Protein 6IKN (pdb70)

GO terms:
  GO:0051015 actin filament binding (F, IDA)
  GO:0001726 ruffle (C, IDA)
  GO:0005884 actin filament (C, IDA)
  GO:0030041 actin filament polymerization (P, IDA)
  GO:0030182 neuron differentiation (P, IDA)
  GO:0051017 actin filament bundle assembly (P, IDA)
  GO:0008360 regulation of cell shape (P, IDA)
  GO:0048812 neuron projection morphogenesis (P, IMP)

Sequence (1173 aa):
ENTITINCVTFPHPDTPEQQLLKPTEWSYCDYFWADKKDPQGNGTVAGFELLLQKQLKGKQQKESEFIRERIKIEEEYAKNLAKLSQNSLAAQEEGSLGEAWAQVKKSLADEAEVHLKFSAKLHSEVEKPLNFRENFKKDKKCDHHIADLRKQLASRYASVEKARKALTERQKDLEKTQQLEIKLSNKTEEDIKKARRKSTQAGDDLRCVDLYNQAQSKWFEEVTTTLELERLEVERVEIRQHLCQYTQLRHETDFNQSTVEPVDQLLRKVDPAKDRELWVREHKTGNIRPVDENTITINCVTFPHPDTPEQQLLKPTEWSYCDYFWADKKDPQGNGTVAGFELLLQKQLKGKQQKESEFIRERIKIEEEYAKNLAKLSQNSLAAQEEGSLGEAWAQVKKSLADEAEVHLKFSAKLHSEVEKPLNFRENFKKDKKCDHHIADLRKQLASRYASVEKARKALTERQKDLEKTQQLEIKLSNKTEEDIKKARRKSTQAGDDLRCVDLYNQAQSKWFEEVTTTLELERLEVERVEIRQHLCQYTQLRHETDFNQSTVEPVDQLLRKVDPAKDRELWVREHKTGNIRPVDENTITINCVTFPHPDTPEQQLLKPTEWSYCDYFWADKKDPQGNGTVAGFELLLQKQLKGKQQKESEFIRERIKIEEEYAKNLAKLSQNSLAAQEEGSLGEAWAQVKKSLADEAEVHLKFSAKLHSEVEKPLNFRENFKKDKKCDHHIADLRKQLASRYASVEKARKALTERQKDLEKTQQLEIKLSNKTEEDIKKARRKSTQAGDDLRCVDLYNQAQSKWFEEVTTTLELERLEVERVEIRQHLCQYTQLRHETDFNQSTVEPVDQLLRKVDPAKDRELWVREHKTGNIRPVDENTITINCVTFPHPDTPEQQLLKPTEWSYCDYFWADKKDPQGNGTVAGFELLLQKQLKGKQQKESEFIRERIKIEEEYAKNLAKLSQNSLAAQEEGSLGEAWAQVKKSLADEAEVHLKFSAKLHSEVEKPLNFRENFKKDKKCDHHIADLRKQLASRYASVEKARKALTERQKDLEKTQQLEIKLSNKTEEDIKKARRKSTQAGDDLRCVDLYNQAQSKWFEEVTTTLELERLEVERVEIRQHLCQYTQLRHETDFNQSTVEPVDQLLRKVDPAKDRELWVREHKTGNIRPVDE

Solvent-accessible surface area: 65741 Å² total

InterPro domains:
  IPR001060 FCH domain [PF00611] (164-236)
  IPR001060 FCH domain [SM00055] (155-241)
  IPR001202 WW domain [PF00397] (24-53)
  IPR001202 WW domain [PS01159] (28-53)
  IPR001202 WW domain [PS50020] (22-55)
  IPR001202 WW domain [SM00456] (23-55)
  IPR027267 AH/BAR domain superfamily [G3DSA:1.20.1270.60] (140-421)
  IPR027267 AH/BAR domain superfamily [SSF103657] (143-419)
  IPR031160 F-BAR domain [PS51741] (141-401)
  IPR036020 WW domain superfamily [SSF51045] (18-54)
  IPR037957 GAS7, F-BAR domain [cd07649] (159-391)

Organism: Mus musculus (NCBI:txid10090)

Secondary structure (DSSP, 8-state):
--EEEETTEEEE---------SSSSS--TTTS-SSPEEPSSSS-EE-HHHHHHHHHHHHH-----HHHHHHHHHHHHHHHHHHHHHT--TTTT--HHHHHHHHHHHHHHHHHHHHHHHHHHHHIIIIITT---SGGGGT--HHHHHHHHHHHHHHHHHHHHHHHHHHHHHHHHHH--HHHHHHH--TTHHHHHHHHHHHHHHHHHH--HHHHHHHHHHHHHH--HHHHHHHHHHHHHH--HHHHHHHHHHHHHH---GGGSHHHHHHHHT--HHHHHHHHHHHH--B-PPP---/-EEEETTEEEE-S-------SSTTS--TTTSB-SPEE-TTSS-EE-HHHHHHHHHHHHH-----HHHHHHHHHHHHHHHHHHHHHT--TTTT--HHHHHHHHHHHHHHHHHHHHHHHHHHHHIIIIITT--TTGGGTT--HHHHHHHHHHHHHHHHHHHHHHHHHHHHHHHHHH--HHHHHHH--STTHHHHHHHHHHHHHHHHH--HHHHHHHHHHHHHH--HHHHHHHHHHHHHH--HHHHHHHHHHHHHH---GGGSHHHHHHHHT--HHHHHHHHHHHH---SPPP---/-EEEETTEEEE-TT------SSSSS--TTTSBSSPEEPSSSS-EE-HHHHHHHHHHHHH-----HHHHHHHHHHHHHHHHHHHHHT--TTTT--HHHHHHHHHHHHHHHHHHHHHHHHHHHHIIIIITT---SSGGGT--HHHHHHHHHHHHHHHHHHHHHHHHHHHHHHHHHH---STTSTT--HHHHHHHHHHHHHHHHHHHH--HHHHHHHHHHHHHH--HHHHHHHHHHHHHH--HHHHHHHHHHHHHH---GGGSHHHHHHHHT--HHHHHHHHHHHH--BSPPP---/-EEEETTEEEE-TT------SSTTS--TTTSB-SPB--STTT--B-THHHHHHHHHHHH-----HHHHHHHHHHHHHHHHHHHHHT--TTTT--HHHHHHHHHHHHHHHHHHHHHHHHHHHHIIIIITT---SGGGTT--HHHHHHHHHHHHHHHHHHHHHHHHHHHHHHHHHH--HHHHHTT--HHHHHHHHHHHHHHHHHHHH--HHHHHHHHHHHHHH--HHHHHHHHHHHHHH--HHHHHHHHHHHHHH---GGGSHHHHHHHHT--HHHHHHHHHHHH--BSPPP---

Foldseek 3Di:
DQWDDDLLDIDGPVHCDDDAAPPNVDPALLGPFQDWDQDPDDRDTHGSVVVLVVVLVVLLCLLVLVVLVVVLVVLLVQLVVLLVQLPDCPPCVVDDLVNVLVNLVSVLSNLLSVLSNVLSVCSNVQASCCSCDPVCVVVCCVLCCVLVVLSVVLVVLSVQLVVLVVQQVVLVVQLCLVVVCVPDNDDVSVVSNVVSVVSNVVSVVSNVSVVVSVVSNVVSSVSSVVSVVSVVVVVVSVCSVVSVVVNVVSVVVSVNSVVSCVVSVVSVVVDDPVVRCVVVCVVDPPDDDDDDDD/DWDDDLLDIGRPPDDPDDDAPDPPDVFLLGPFQDWDDDPVHPDIGGSVVVLVVVLVVLLCLLVLVVLVVVLVVLLVQLVVLLVQLVDCPPCPDDDLVNVLVNLVSVLSNLLSVLSNVLSVCSVPQASCCSCPCPPVVVCCVLVVVLVVLSVQLVVLSVQLVVLVVQQVVLVVVLVLVVVVVVDDDDVSVVVNVVSVVSNVVSVVSNCSVVVSVVSNVVSSVSSVVRNVSVVVVVVSVCSVVSVVVNVVSVVVSVNSVVSCVVSVVSVVVDDPVVRVVVVCVVDPPDDDDDDDD/DWDDDLLRIDRDPVHDDDAAPDNPDPALLGPFQDWDADPPDRDTHGSVVVLVVVVVVLLVLLVLVVLVVVLVVLLVQLVVLQVQLPDCPPCVDDDLVNVLVNLVSVLSNLLSVLSNVLSVCSVVQASVCSCDPVCVVVCVVLVVVLVVLSVQLVVLSVQLVVLVVVLVVLVVVLCLVVVCPDPHDDVSVVVNVVSVVVNVVSVVSNCSVVVNVVSNVVSSVSSVVSVVSVVVVVVSVCSVVSVVVNVVSVVVSVNSVVSCVVSVVSVVVDDPVVSVVVVCVVVPPDDDDDDDD/DWDADLLRIDRDVPDPDDDAPDPPDPFLLGPFQDWDQDDDVSDTDGSVVVLVVVVVVLLCLLVLVVLVVVLVVLLVVLVVLLVQLPDCPPCPPDDLVNVLVNLVSVLSNLLSVLSNVLSVCSVPQFSCCSCDPPVVPVCCVLVVVLVVLSVQLVVLVVQLVVLVVQLVVLVVVLCLVVVCVPPHDVVSVCVNVVSVVSNVVSVVSNVSVVSSVVSNVVSSVSSVVSNVSVVVSVVSVCSVVSVVVNVVSVVVSVNSVVSCVVSVVSVVVDDPVVRVVVCCVVDPPDDDDDDDD

B-factor: mean 72.82, std 32.6, range [22.63, 338.66]

Structure (mmCIF, N/CA/C/O backbone):
data_6IKN
#
_entry.id   6IKN
#
_cell.length_a   53.264
_cell.length_b   87.281
_cell.length_c   88.793
_cell.angle_alpha   80.98
_cell.angle_beta   74.72
_cell.angle_gamma   79.73
#
_symmetry.space_group_name_H-M   'P 1'
#
loop_
_atom_site.group_PDB
_atom_site.id
_atom_site.type_symbol
_atom_site.label_atom_id
_atom_site.label_alt_id
_atom_site.label_comp_id
_atom_site.label_asym_id
_atom_site.label_entity_id
_atom_site.label_seq_id
_atom_site.pdbx_PDB_ins_code
_atom_site.Cartn_x
_atom_site.Cartn_y
_atom_site.Cartn_z
_atom_site.occupancy
_atom_site.B_iso_or_equiv
_atom_site.auth_seq_id
_atom_site.auth_comp_id
_atom_site.auth_asym_id
_atom_site.auth_atom_id
_atom_site.pdbx_PDB_model_num
ATOM 1 N N . GLU A 1 26 ? 14.735 13.937 -4.333 1.00 95.94 171 GLU A N 1
ATOM 2 C CA . GLU A 1 26 ? 15.559 13.252 -3.345 1.00 96.29 171 GLU A CA 1
ATOM 3 C C . GLU A 1 26 ? 16.908 12.858 -3.940 1.00 100.32 171 GLU A C 1
ATOM 4 O O . GLU A 1 26 ? 17.035 11.832 -4.605 1.00 102.74 171 GLU A O 1
ATOM 10 N N . ASN A 1 27 ? 17.919 13.682 -3.696 1.00 98.47 172 ASN A N 1
ATOM 11 C CA . ASN A 1 27 ? 19.204 13.517 -4.366 1.00 95.61 172 ASN A CA 1
ATOM 12 C C . ASN A 1 27 ? 20.307 13.036 -3.427 1.00 88.92 172 ASN A C 1
ATOM 13 O O . ASN A 1 27 ? 21.423 12.731 -3.861 1.00 88.04 172 ASN A O 1
ATOM 18 N N . THR A 1 28 ? 19.971 12.957 -2.143 1.00 83.13 173 THR A N 1
ATOM 19 C CA . THR A 1 28 ? 20.835 12.355 -1.142 1.00 51.03 173 THR A CA 1
ATOM 20 C C . THR A 1 28 ? 20.201 11.067 -0.641 1.00 59.18 173 THR A C 1
ATOM 21 O O . THR A 1 28 ? 19.081 10.723 -1.018 1.00 67.26 173 THR A O 1
ATOM 25 N N . ILE A 1 29 ? 20.934 10.358 0.204 1.00 54.03 174 ILE A N 1
ATOM 26 C CA . ILE A 1 29 ? 20.456 9.143 0.831 1.00 64.33 174 ILE A CA 1
ATOM 27 C C . ILE A 1 29 ? 21.066 9.062 2.226 1.00 61.71 174 ILE A C 1
ATOM 28 O O . ILE A 1 29 ? 22.205 9.482 2.435 1.00 64.06 174 ILE A O 1
ATOM 33 N N . THR A 1 30 ? 20.302 8.567 3.191 1.00 61.65 175 THR A N 1
ATOM 34 C CA . THR A 1 30 ? 20.822 8.455 4.544 1.00 59.37 175 THR A CA 1
ATOM 35 C C . THR A 1 30 ? 20.886 7.011 5.007 1.00 52.32 175 THR A C 1
ATOM 36 O O . THR A 1 30 ? 19.873 6.319 5.055 1.00 54.78 175 THR A O 1
ATOM 40 N N . ILE A 1 31 ? 22.084 6.570 5.372 1.00 47.59 176 ILE A N 1
ATOM 41 C CA . ILE A 1 31 ? 22.262 5.243 5.935 1.00 37.42 176 ILE A CA 1
ATOM 42 C C . ILE A 1 31 ? 22.941 5.416 7.296 1.00 43.57 176 ILE A C 1
ATOM 43 O O . ILE A 1 31 ? 23.969 6.085 7.417 1.00 34.34 176 ILE A O 1
ATOM 48 N N . ASN A 1 32 ? 22.313 4.861 8.326 1.00 34.01 177 ASN A N 1
ATOM 49 C CA . ASN A 1 32 ? 22.830 4.935 9.684 1.00 31.09 177 ASN A CA 1
ATOM 50 C C . ASN A 1 32 ? 23.084 6.366 10.153 1.00 41.10 177 ASN A C 1
ATOM 51 O O . ASN A 1 32 ? 24.120 6.664 10.745 1.00 42.46 177 ASN A O 1
ATOM 56 N N . CYS A 1 33 ? 22.130 7.243 9.856 1.00 43.40 178 CYS A N 1
ATOM 57 C CA . CYS A 1 33 ? 22.137 8.634 10.311 1.00 46.00 178 CYS A CA 1
ATOM 58 C C . CYS A 1 33 ? 23.199 9.494 9.627 1.00 56.04 178 CYS A C 1
ATOM 59 O O . CYS A 1 33 ? 23.374 10.660 9.969 1.00 70.58 178 CYS A O 1
ATOM 62 N N . VAL A 1 34 ? 23.903 8.925 8.657 1.00 50.83 179 VAL A N 1
ATOM 63 C CA . VAL A 1 34 ? 24.893 9.689 7.901 1.00 47.45 179 VAL A CA 1
ATOM 64 C C . VAL A 1 34 ? 24.421 9.909 6.468 1.00 57.38 179 VAL A C 1
ATOM 65 O O . VAL A 1 34 ? 23.912 8.989 5.830 1.00 72.04 179 VAL A O 1
ATOM 69 N N . THR A 1 35 ? 24.577 11.128 5.962 1.00 46.39 180 THR A N 1
ATOM 70 C CA . THR A 1 35 ? 24.073 11.448 4.632 1.00 35.48 180 THR A CA 1
ATOM 71 C C . THR A 1 35 ? 25.160 11.410 3.564 1.00 40.17 180 THR A C 1
ATOM 72 O O . THR A 1 35 ? 26.222 12.007 3.708 1.00 38.20 180 THR A O 1
ATOM 76 N N . PHE A 1 36 ? 24.855 10.703 2.483 1.00 37.58 181 PHE A N 1
ATOM 77 C CA . PHE A 1 36 ? 25.743 10.535 1.336 1.00 49.03 181 PHE A CA 1
ATOM 78 C C . PHE A 1 36 ? 24.968 10.934 0.095 1.00 60.05 181 PHE A C 1
ATOM 79 O O . PHE A 1 36 ? 23.743 10.984 0.155 1.00 69.12 181 PHE A O 1
ATOM 87 N N . PRO A 1 37 ? 25.656 11.240 -1.027 1.00 42.66 182 PRO A N 1
ATOM 88 C CA . PRO A 1 37 ? 24.851 11.432 -2.233 1.00 70.48 182 PRO A CA 1
ATOM 89 C C . PRO A 1 37 ? 23.998 10.193 -2.524 1.00 83.07 182 PRO A C 1
ATOM 90 O O . PRO A 1 37 ? 24.280 9.113 -2.006 1.00 84.31 182 PRO A O 1
ATOM 94 N N . HIS A 1 38 ? 22.989 10.346 -3.373 1.00 91.86 183 HIS A N 1
ATOM 95 C CA . HIS A 1 38 ? 21.920 9.349 -3.488 1.00 98.64 183 HIS A CA 1
ATOM 96 C C . HIS A 1 38 ? 22.280 7.885 -3.847 1.00 103.21 183 HIS A C 1
ATOM 97 O O . HIS A 1 38 ? 21.650 6.973 -3.308 1.00 108.88 183 HIS A O 1
ATOM 104 N N . PRO A 1 39 ? 23.268 7.629 -4.725 1.00 95.54 184 PRO A N 1
ATOM 105 C CA . PRO A 1 39 ? 24.197 8.436 -5.524 1.00 103.42 184 PRO A CA 1
ATOM 106 C C . PRO A 1 39 ? 23.490 9.401 -6.468 1.00 112.57 184 PRO A C 1
ATOM 107 O O . PRO A 1 39 ? 23.108 10.490 -6.048 1.00 118.72 184 PRO A O 1
ATOM 111 N N . ASP A 1 40 ? 23.426 9.059 -7.748 1.00 110.62 185 ASP A N 1
ATOM 112 C CA . ASP A 1 40 ? 22.322 9.497 -8.597 1.00 108.46 185 ASP A CA 1
ATOM 113 C C . ASP A 1 40 ? 21.653 8.273 -9.259 1.00 108.76 185 ASP A C 1
ATOM 114 O O . ASP A 1 40 ? 20.645 7.828 -8.710 1.00 100.46 185 ASP A O 1
ATOM 119 N N . THR A 1 41 ? 22.116 7.679 -10.377 1.00 117.64 186 THR A N 1
ATOM 120 C CA . THR A 1 41 ? 23.452 7.626 -11.042 1.00 119.52 186 THR A CA 1
ATOM 121 C C . THR A 1 41 ? 24.676 7.782 -10.071 1.00 134.65 186 THR A C 1
ATOM 122 O O . THR A 1 41 ? 25.047 6.777 -9.461 1.00 132.29 186 THR A O 1
ATOM 134 N N . PRO A 1 43 ? 27.252 11.506 -8.424 1.00 138.09 188 PRO A N 1
ATOM 135 C CA . PRO A 1 43 ? 27.985 12.727 -8.766 1.00 136.54 188 PRO A CA 1
ATOM 136 C C . PRO A 1 43 ? 29.434 12.405 -9.106 1.00 141.36 188 PRO A C 1
ATOM 137 O O . PRO A 1 43 ? 29.731 11.910 -10.194 1.00 147.83 188 PRO A O 1
ATOM 141 N N . GLU A 1 44 ? 30.329 12.700 -8.168 1.00 134.38 189 GLU A N 1
ATOM 142 C CA . GLU A 1 44 ? 31.764 12.463 -8.332 1.00 121.76 189 GLU A CA 1
ATOM 143 C C . GLU A 1 44 ? 32.466 12.524 -6.976 1.00 104.12 189 GLU A C 1
ATOM 144 O O . GLU A 1 44 ? 32.573 11.515 -6.278 1.00 96.26 189 GLU A O 1
ATOM 150 N N . GLN A 1 45 ? 32.925 13.724 -6.628 1.00 95.44 190 GLN A N 1
ATOM 151 C CA . GLN A 1 45 ? 33.632 14.034 -5.380 1.00 86.58 190 GLN A CA 1
ATOM 152 C C . GLN A 1 45 ? 34.970 13.291 -5.292 1.00 80.32 190 GLN A C 1
ATOM 153 O O . GLN A 1 45 ? 35.064 12.074 -5.471 1.00 80.01 190 GLN A O 1
ATOM 159 N N . GLN A 1 46 ? 36.015 14.076 -5.064 1.00 72.72 191 GLN A N 1
ATOM 160 C CA . GLN A 1 46 ? 37.381 13.577 -5.002 1.00 71.75 191 GLN A CA 1
ATOM 161 C C . GLN A 1 46 ? 37.845 13.256 -3.576 1.00 65.45 191 GLN A C 1
ATOM 162 O O . GLN A 1 46 ? 37.392 13.867 -2.606 1.00 67.13 191 GLN A O 1
ATOM 168 N N . LEU A 1 47 ? 38.739 12.276 -3.467 1.00 60.79 192 LEU A N 1
ATOM 169 C CA . LEU A 1 47 ? 39.261 11.809 -2.185 1.00 52.24 192 LEU A CA 1
ATOM 170 C C . LEU A 1 47 ? 40.099 12.900 -1.536 1.00 49.53 192 LEU A C 1
ATOM 171 O O . LEU A 1 47 ? 40.644 13.759 -2.225 1.00 56.27 192 LEU A O 1
ATOM 176 N N . LEU A 1 48 ? 40.197 12.863 -0.212 1.00 55.34 193 LEU A N 1
ATOM 177 C CA . LEU A 1 48 ? 41.007 13.824 0.525 1.00 59.43 193 LEU A CA 1
ATOM 178 C C . LEU A 1 48 ? 42.480 13.610 0.189 1.00 65.84 193 LEU A C 1
ATOM 179 O O . LEU A 1 48 ? 43.253 14.558 0.051 1.00 81.75 193 LEU A O 1
ATOM 184 N N . LYS A 1 49 ? 42.843 12.340 0.058 1.00 54.51 194 LYS A N 1
ATOM 185 C CA . LYS A 1 49 ? 44.198 11.912 -0.257 1.00 54.14 194 LYS A CA 1
ATOM 186 C C . LYS A 1 49 ? 44.058 10.914 -1.403 1.00 60.61 194 LYS A C 1
ATOM 187 O O . LYS A 1 49 ? 44.122 9.705 -1.186 1.00 72.93 194 LYS A O 1
ATOM 193 N N . PRO A 1 50 ? 43.877 11.423 -2.632 1.00 57.10 195 PRO A N 1
ATOM 194 C CA . PRO A 1 50 ? 43.505 10.608 -3.797 1.00 58.40 195 PRO A CA 1
ATOM 195 C C . PRO A 1 50 ? 44.618 9.780 -4.435 1.00 57.14 195 PRO A C 1
ATOM 196 O O . PRO A 1 50 ? 44.434 9.312 -5.558 1.00 64.33 195 PRO A O 1
ATOM 200 N N . THR A 1 51 ? 45.751 9.622 -3.759 1.00 57.21 196 THR A N 1
ATOM 201 C CA . THR A 1 51 ? 46.778 8.689 -4.220 1.00 52.00 196 THR A CA 1
ATOM 202 C C . THR A 1 51 ? 46.986 7.566 -3.203 1.00 57.31 196 THR A C 1
ATOM 203 O O . THR A 1 51 ? 47.286 6.428 -3.565 1.00 60.80 196 THR A O 1
ATOM 207 N N . GLU A 1 52 ? 46.842 7.912 -1.926 1.00 55.96 197 GLU A N 1
ATOM 208 C CA . GLU A 1 52 ? 46.842 6.941 -0.833 1.00 58.39 197 GLU A CA 1
ATOM 209 C C . GLU A 1 52 ? 45.500 6.251 -0.596 1.00 60.77 197 GLU A C 1
ATOM 210 O O . GLU A 1 52 ? 44.439 6.850 -0.782 1.00 69.08 197 GLU A O 1
ATOM 216 N N . TRP A 1 53 ? 45.556 4.983 -0.195 1.00 52.05 198 TRP A N 1
ATOM 217 C CA . TRP A 1 53 ? 44.376 4.300 0.321 1.00 36.91 198 TRP A CA 1
ATOM 218 C C . TRP A 1 53 ? 44.296 4.616 1.817 1.00 34.01 198 TRP A C 1
ATOM 219 O O . TRP A 1 53 ? 44.556 3.758 2.656 1.00 36.82 198 TRP A O 1
ATOM 230 N N . SER A 1 54 ? 43.949 5.859 2.135 1.00 35.97 199 SER A N 1
ATOM 231 C CA . SER A 1 54 ? 44.014 6.385 3.502 1.00 41.12 199 SER A CA 1
ATOM 232 C C . SER A 1 54 ? 42.817 6.028 4.387 1.00 45.82 199 SER A C 1
ATOM 233 O O . SER A 1 54 ? 41.737 5.703 3.892 1.00 49.95 199 SER A O 1
ATOM 236 N N . TYR A 1 55 ? 43.024 6.095 5.702 1.00 45.09 200 TYR A N 1
ATOM 237 C CA . TYR A 1 55 ? 41.944 5.913 6.672 1.00 36.31 200 TYR A CA 1
ATOM 238 C C . TYR A 1 55 ? 40.855 6.967 6.507 1.00 37.84 200 TYR A C 1
ATOM 239 O O . TYR A 1 55 ? 39.679 6.704 6.751 1.00 54.18 200 TYR A O 1
ATOM 248 N N . CYS A 1 56 ? 41.261 8.168 6.108 1.00 33.08 201 CYS A N 1
ATOM 249 C CA . CYS A 1 56 ? 40.355 9.310 6.060 1.00 38.14 201 CYS A CA 1
ATOM 250 C C . CYS A 1 56 ? 39.458 9.328 4.827 1.00 39.34 201 CYS A C 1
ATOM 251 O O . CYS A 1 56 ? 38.634 10.227 4.670 1.00 44.35 201 CYS A O 1
ATOM 254 N N . ASP A 1 57 ? 39.617 8.345 3.949 1.00 30.43 202 ASP A N 1
ATOM 255 C CA . ASP A 1 57 ? 38.869 8.345 2.698 1.00 30.32 202 ASP A CA 1
ATOM 256 C C . ASP A 1 57 ? 37.901 7.174 2.559 1.00 35.34 202 ASP A C 1
ATOM 257 O O . ASP A 1 57 ? 36.958 7.238 1.772 1.00 49.04 202 ASP A O 1
ATOM 262 N N . TYR A 1 58 ? 38.125 6.110 3.324 1.00 33.43 203 TYR A N 1
ATOM 263 C CA . TYR A 1 58 ? 37.425 4.853 3.074 1.00 39.44 203 TYR A CA 1
ATOM 264 C C . TYR A 1 58 ? 36.633 4.275 4.247 1.00 40.35 203 TYR A C 1
ATOM 265 O O . TYR A 1 58 ? 36.268 3.101 4.221 1.00 35.92 203 TYR A O 1
ATOM 274 N N . PHE A 1 59 ? 36.357 5.076 5.269 1.00 41.89 204 PHE A N 1
ATOM 275 C CA . PHE A 1 59 ? 35.641 4.551 6.430 1.00 39.60 204 PHE A CA 1
ATOM 276 C C . PHE A 1 59 ? 34.547 5.485 6.945 1.00 35.99 204 PHE A C 1
ATOM 277 O O . PHE A 1 59 ? 34.439 5.727 8.145 1.00 44.13 204 PHE A O 1
ATOM 285 N N . TRP A 1 60 ? 33.738 6.012 6.033 1.00 37.25 205 TRP A N 1
ATOM 286 C CA . TRP A 1 60 ? 32.611 6.854 6.416 1.00 38.58 205 TRP A CA 1
ATOM 287 C C . TRP A 1 60 ? 31.358 5.999 6.559 1.00 44.80 205 TRP A C 1
ATOM 288 O O . TRP A 1 60 ? 30.646 6.075 7.562 1.00 52.22 205 TRP A O 1
ATOM 299 N N . ALA A 1 61 ? 31.101 5.181 5.542 1.00 40.07 206 ALA A N 1
ATOM 300 C CA . ALA A 1 61 ? 30.000 4.226 5.565 1.00 40.55 206 ALA A CA 1
ATOM 301 C C . ALA A 1 61 ? 30.191 3.189 6.663 1.00 48.44 206 ALA A C 1
ATOM 302 O O . ALA A 1 61 ? 31.315 2.903 7.069 1.00 63.15 206 ALA A O 1
ATOM 304 N N . ASP A 1 62 ? 29.087 2.632 7.144 1.00 50.87 207 ASP A N 1
ATOM 305 C CA . ASP A 1 62 ? 29.139 1.544 8.112 1.00 61.25 207 ASP A CA 1
ATOM 306 C C . ASP A 1 62 ? 29.274 0.206 7.391 1.00 55.43 207 ASP A C 1
ATOM 307 O O . ASP A 1 62 ? 28.797 0.055 6.266 1.00 46.77 207 ASP A O 1
ATOM 312 N N . LYS A 1 63 ? 29.926 -0.764 8.027 1.00 58.89 208 LYS A N 1
ATOM 313 C CA . LYS A 1 63 ? 30.043 -2.086 7.424 1.00 62.28 208 LYS A CA 1
ATOM 314 C C . LYS A 1 63 ? 28.789 -2.876 7.763 1.00 65.60 208 LYS A C 1
ATOM 315 O O . LYS A 1 63 ? 28.425 -3.019 8.929 1.00 52.83 208 LYS A O 1
ATOM 321 N N . LYS A 1 64 ? 28.144 -3.397 6.729 1.00 68.47 209 LYS A N 1
ATOM 322 C CA . LYS A 1 64 ? 26.954 -4.214 6.881 1.00 61.30 209 LYS A CA 1
ATOM 323 C C . LYS A 1 64 ? 27.322 -5.620 7.315 1.00 71.91 209 LYS A C 1
ATOM 324 O O . LYS A 1 64 ? 28.268 -6.204 6.788 1.00 82.09 209 LYS A O 1
ATOM 330 N N . ASP A 1 65 ? 26.605 -6.144 8.304 1.00 81.18 210 ASP A N 1
ATOM 331 C CA . ASP A 1 65 ? 26.780 -7.535 8.681 1.00 89.47 210 ASP A CA 1
ATOM 332 C C . ASP A 1 65 ? 26.522 -8.359 7.429 1.00 91.40 210 ASP A C 1
ATOM 333 O O . ASP A 1 65 ? 25.587 -8.076 6.679 1.00 96.43 210 ASP A O 1
ATOM 338 N N . PRO A 1 66 ? 27.345 -9.386 7.196 1.00 89.06 211 PRO A N 1
ATOM 339 C CA . PRO A 1 66 ? 27.221 -10.187 5.974 1.00 92.21 211 PRO A CA 1
ATOM 340 C C . PRO A 1 66 ? 25.985 -11.077 6.017 1.00 95.25 211 PRO A C 1
ATOM 341 O O . PRO A 1 66 ? 25.671 -11.765 5.046 1.00 94.21 211 PRO A O 1
ATOM 345 N N . GLN A 1 67 ? 25.288 -11.036 7.147 1.00 99.99 212 GLN A N 1
ATOM 346 C CA . GLN A 1 67 ? 24.130 -11.881 7.390 1.00 99.72 212 GLN A CA 1
ATOM 347 C C . GLN A 1 67 ? 22.900 -11.100 7.858 1.00 102.50 212 GLN A C 1
ATOM 348 O O . GLN A 1 67 ? 21.894 -11.030 7.151 1.00 110.01 212 GLN A O 1
ATOM 354 N N . GLY A 1 68 ? 22.986 -10.515 9.050 1.00 98.52 213 GLY A N 1
ATOM 355 C CA . GLY A 1 68 ? 21.872 -9.780 9.624 1.00 99.76 213 GLY A CA 1
ATOM 356 C C . GLY A 1 68 ? 21.668 -8.349 9.172 1.00 95.12 213 GLY A C 1
ATOM 357 O O . GLY A 1 68 ? 22.265 -7.889 8.198 1.00 91.52 213 GLY A O 1
ATOM 358 N N . ASN A 1 69 ? 20.796 -7.649 9.892 1.00 96.62 214 ASN A N 1
ATOM 359 C CA . ASN A 1 69 ? 20.492 -6.251 9.617 1.00 94.54 214 ASN A CA 1
ATOM 360 C C . ASN A 1 69 ? 21.304 -5.344 10.533 1.00 89.90 214 ASN A C 1
ATOM 361 O O . ASN A 1 69 ? 20.892 -4.225 10.836 1.00 86.53 214 ASN A O 1
ATOM 366 N N . GLY A 1 70 ? 22.463 -5.826 10.971 1.00 87.20 215 GLY A N 1
ATOM 367 C CA . GLY A 1 70 ? 23.319 -5.038 11.835 1.00 74.03 215 GLY A CA 1
ATOM 368 C C . GLY A 1 70 ? 24.525 -4.432 11.146 1.00 59.34 215 GLY A C 1
ATOM 369 O O . GLY A 1 70 ? 25.026 -4.949 10.150 1.00 44.26 215 GLY A O 1
ATOM 370 N N . THR A 1 71 ? 24.980 -3.309 11.685 1.00 61.54 216 THR A N 1
ATOM 371 C CA . THR A 1 71 ? 26.097 -2.565 11.121 1.00 56.74 216 THR A CA 1
ATOM 372 C C . THR A 1 71 ? 27.073 -2.159 12.213 1.00 53.83 216 THR A C 1
ATOM 373 O O . THR A 1 71 ? 26.699 -2.043 13.381 1.00 72.29 216 THR A O 1
ATOM 377 N N . VAL A 1 72 ? 28.325 -1.946 11.831 1.00 37.66 217 VAL A N 1
ATOM 378 C CA . VAL A 1 72 ? 29.296 -1.380 12.751 1.00 39.66 217 VAL A CA 1
ATOM 379 C C . VAL A 1 72 ? 30.023 -0.260 12.013 1.00 39.61 217 VAL A C 1
ATOM 380 O O . VAL A 1 72 ? 30.222 -0.335 10.800 1.00 41.65 217 VAL A O 1
ATOM 384 N N . ALA A 1 73 ? 30.366 0.804 12.733 1.00 39.89 218 ALA A N 1
ATOM 385 C CA . ALA A 1 73 ? 31.045 1.946 12.125 1.00 42.00 218 ALA A CA 1
ATOM 386 C C . ALA A 1 73 ? 32.422 1.570 11.586 1.00 54.68 218 ALA A C 1
ATOM 387 O O . ALA A 1 73 ? 33.089 0.690 12.128 1.00 67.35 218 ALA A O 1
ATOM 389 N N . GLY A 1 74 ? 32.840 2.239 10.515 1.00 25.74 219 GLY A N 1
ATOM 390 C CA . GLY A 1 74 ? 34.166 2.034 9.962 1.00 44.19 219 GLY A CA 1
ATOM 391 C C . GLY A 1 74 ? 35.218 2.423 10.982 1.00 44.05 219 GLY A C 1
ATOM 392 O O . GLY A 1 74 ? 36.284 1.795 11.092 1.00 54.32 219 GLY A O 1
ATOM 393 N N . PHE A 1 75 ? 34.913 3.473 11.740 1.00 35.76 220 PHE A N 1
ATOM 394 C CA . PHE A 1 75 ? 35.820 3.924 12.780 1.00 28.15 220 PHE A CA 1
ATOM 395 C C . PHE A 1 75 ? 36.067 2.798 13.778 1.00 58.78 220 PHE A C 1
ATOM 396 O O . PHE A 1 75 ? 37.182 2.630 14.282 1.00 60.63 220 PHE A O 1
ATOM 404 N N . GLU A 1 76 ? 35.022 2.025 14.059 1.00 52.58 221 GLU A N 1
ATOM 405 C CA . GLU A 1 76 ? 35.147 0.877 14.945 1.00 47.52 221 GLU A CA 1
ATOM 406 C C . GLU A 1 76 ? 36.106 -0.153 14.356 1.00 42.88 221 GLU A C 1
ATOM 407 O O . GLU A 1 76 ? 36.824 -0.830 15.087 1.00 35.89 221 GLU A O 1
ATOM 413 N N . LEU A 1 77 ? 36.099 -0.275 13.031 1.00 35.34 222 LEU A N 1
ATOM 414 C CA . LEU A 1 77 ? 37.005 -1.187 12.346 1.00 26.03 222 LEU A CA 1
ATOM 415 C C . LEU A 1 77 ? 38.447 -0.729 12.555 1.00 50.77 222 LEU A C 1
ATOM 416 O O . LEU A 1 77 ? 39.343 -1.545 12.820 1.00 58.05 222 LEU A O 1
ATOM 421 N N . LEU A 1 78 ? 38.667 0.582 12.446 1.00 44.83 223 LEU A N 1
ATOM 422 C CA . LEU A 1 78 ? 40.000 1.134 12.714 1.00 40.11 223 LEU A CA 1
ATOM 423 C C . LEU A 1 78 ? 40.450 0.860 14.157 1.00 43.48 223 LEU A C 1
ATOM 424 O O . LEU A 1 78 ? 41.572 0.387 14.398 1.00 47.62 223 LEU A O 1
ATOM 429 N N . LEU A 1 79 ? 39.563 1.143 15.108 1.00 29.29 224 LEU A N 1
ATOM 430 C CA . LEU A 1 79 ? 39.835 0.913 16.527 1.00 31.24 224 LEU A CA 1
ATOM 431 C C . LEU A 1 79 ? 40.182 -0.546 16.815 1.00 30.99 224 LEU A C 1
ATOM 432 O O . LEU A 1 79 ? 41.120 -0.848 17.566 1.00 32.52 224 LEU A O 1
ATOM 437 N N . GLN A 1 80 ? 39.409 -1.444 16.216 1.00 41.77 225 GLN A N 1
ATOM 438 C CA . GLN A 1 80 ? 39.638 -2.874 16.344 1.00 36.87 225 GLN A CA 1
ATOM 439 C C . GLN A 1 80 ? 41.002 -3.240 15.780 1.00 38.59 225 GLN A C 1
ATOM 440 O O . GLN A 1 80 ? 41.688 -4.114 16.312 1.00 45.66 225 GLN A O 1
ATOM 446 N N . LYS A 1 81 ? 41.394 -2.559 14.705 1.00 37.77 226 LYS A N 1
ATOM 447 C CA . LYS A 1 81 ? 42.705 -2.791 14.105 1.00 34.78 226 LYS A CA 1
ATOM 448 C C . LYS A 1 81 ? 43.811 -2.396 15.084 1.00 42.89 226 LYS A C 1
ATOM 449 O O . LYS A 1 81 ? 44.810 -3.111 15.230 1.00 55.35 226 LYS A O 1
ATOM 455 N N . GLN A 1 82 ? 43.615 -1.273 15.774 1.00 38.85 227 GLN A N 1
ATOM 456 C CA . GLN A 1 82 ? 44.570 -0.832 16.795 1.00 44.36 227 GLN A CA 1
ATOM 457 C C . GLN A 1 82 ? 44.701 -1.858 17.922 1.00 45.32 227 GLN A C 1
ATOM 458 O O . GLN A 1 82 ? 45.820 -2.268 18.296 1.00 49.09 227 GLN A O 1
ATOM 464 N N . LEU A 1 83 ? 43.551 -2.274 18.450 1.00 39.07 228 LEU A N 1
ATOM 465 C CA . LEU A 1 83 ? 43.518 -3.256 19.529 1.00 33.51 228 LEU A CA 1
ATOM 466 C C . LEU A 1 83 ? 44.258 -4.519 19.111 1.00 43.11 228 LEU A C 1
ATOM 467 O O . LEU A 1 83 ? 45.085 -5.046 19.864 1.00 41.80 228 LEU A O 1
ATOM 472 N N . LYS A 1 84 ? 43.963 -4.996 17.904 1.00 40.20 229 LYS A N 1
ATOM 473 C CA . LYS A 1 84 ? 44.645 -6.163 17.369 1.00 37.45 229 LYS A CA 1
ATOM 474 C C . LYS A 1 84 ? 46.153 -5.944 17.326 1.00 42.65 229 LYS A C 1
ATOM 475 O O . LYS A 1 84 ? 46.922 -6.849 17.649 1.00 44.50 229 LYS A O 1
ATOM 481 N N . GLY A 1 85 ? 46.571 -4.739 16.945 1.00 45.84 230 GLY A N 1
ATOM 482 C CA . GLY A 1 85 ? 47.988 -4.408 16.928 1.00 45.13 230 GLY A CA 1
ATOM 483 C C . GLY A 1 85 ? 48.643 -4.605 18.285 1.00 46.30 230 GLY A C 1
ATOM 484 O O . GLY A 1 85 ? 49.715 -5.237 18.405 1.00 59.26 230 GLY A O 1
ATOM 485 N N . LYS A 1 86 ? 47.979 -4.099 19.323 1.00 40.56 231 LYS A N 1
ATOM 486 C CA . LYS A 1 86 ? 48.528 -4.218 20.676 1.00 41.12 231 LYS A CA 1
ATOM 487 C C . LYS A 1 86 ? 48.567 -5.675 21.144 1.00 42.55 231 LYS A C 1
ATOM 488 O O . LYS A 1 86 ? 49.565 -6.140 21.727 1.00 46.84 231 LYS A O 1
ATOM 494 N N . GLN A 1 87 ? 47.494 -6.403 20.850 1.00 42.61 232 GLN A N 1
ATOM 495 C CA . GLN A 1 87 ? 47.433 -7.823 21.170 1.00 45.80 232 GLN A CA 1
ATOM 496 C C . GLN A 1 87 ? 48.596 -8.570 20.526 1.00 46.47 232 GLN A C 1
ATOM 497 O O . GLN A 1 87 ? 49.224 -9.439 21.145 1.00 53.59 232 GLN A O 1
ATOM 511 N N . GLN A 1 89 ? 51.612 -7.357 19.450 1.00 49.49 234 GLN A N 1
ATOM 512 C CA . GLN A 1 89 ? 52.934 -7.110 20.028 1.00 48.98 234 GLN A CA 1
ATOM 513 C C . GLN A 1 89 ? 53.061 -7.838 21.373 1.00 46.80 234 GLN A C 1
ATOM 514 O O . GLN A 1 89 ? 54.146 -8.336 21.724 1.00 44.57 234 GLN A O 1
ATOM 520 N N . LYS A 1 90 ? 51.949 -7.944 22.102 1.00 51.17 235 LYS A N 1
ATOM 521 C CA . LYS A 1 90 ? 51.942 -8.762 23.317 1.00 51.37 235 LYS A CA 1
ATOM 522 C C . LYS A 1 90 ? 52.333 -10.217 23.030 1.00 46.93 235 LYS A C 1
ATOM 523 O O . LYS A 1 90 ? 53.217 -10.786 23.692 1.00 58.54 235 LYS A O 1
ATOM 529 N N . GLU A 1 91 ? 51.665 -10.817 22.047 1.00 40.48 236 GLU A N 1
ATOM 530 C CA . GLU A 1 91 ? 51.921 -12.212 21.695 1.00 47.31 236 GLU A CA 1
ATOM 531 C C . GLU A 1 91 ? 53.360 -12.438 21.225 1.00 44.64 236 GLU A C 1
ATOM 532 O O . GLU A 1 91 ? 53.969 -13.467 21.547 1.00 43.50 236 GLU A O 1
ATOM 546 N N . SER A 1 93 ? 55.917 -10.690 22.252 1.00 36.75 238 SER A N 1
ATOM 547 C CA . SER A 1 93 ? 56.674 -10.643 23.499 1.00 43.20 238 SER A CA 1
ATOM 548 C C . SER A 1 93 ? 56.666 -12.002 24.208 1.00 50.23 238 SER A C 1
ATOM 549 O O . SER A 1 93 ? 57.713 -12.493 24.650 1.00 54.33 238 SER A O 1
ATOM 552 N N . GLU A 1 94 ? 55.488 -12.614 24.307 1.00 47.07 239 GLU A N 1
ATOM 553 C CA . GLU A 1 94 ? 55.381 -13.940 24.927 1.00 36.59 239 GLU A CA 1
ATOM 554 C C . GLU A 1 94 ? 56.182 -15.021 24.184 1.00 45.07 239 GLU A C 1
ATOM 555 O O . GLU A 1 94 ? 56.827 -15.874 24.813 1.00 44.22 239 GLU A O 1
ATOM 561 N N . PHE A 1 95 ? 56.132 -14.989 22.853 1.00 37.86 240 PHE A N 1
ATOM 562 C CA . PHE A 1 95 ? 56.951 -15.886 22.034 1.00 31.23 240 PHE A CA 1
ATOM 563 C C . PHE A 1 95 ? 58.419 -15.783 22.444 1.00 41.74 240 PHE A C 1
ATOM 564 O O . PHE A 1 95 ? 59.105 -16.797 22.683 1.00 45.12 240 PHE A O 1
ATOM 572 N N . ILE A 1 96 ? 58.889 -14.543 22.546 1.00 43.39 241 ILE A N 1
ATOM 573 C CA . ILE A 1 96 ? 60.258 -14.295 22.979 1.00 31.27 241 ILE A CA 1
ATOM 574 C C . ILE A 1 96 ? 60.494 -14.853 24.383 1.00 42.06 241 ILE A C 1
ATOM 575 O O . ILE A 1 96 ? 61.572 -15.381 24.662 1.00 34.33 241 ILE A O 1
ATOM 580 N N . ARG A 1 97 ? 59.494 -14.753 25.259 1.00 46.16 242 ARG A N 1
ATOM 581 C CA . ARG A 1 97 ? 59.618 -15.349 26.591 1.00 48.78 242 ARG A CA 1
ATOM 582 C C . ARG A 1 97 ? 59.904 -16.843 26.479 1.00 49.17 242 ARG A C 1
ATOM 583 O O . ARG A 1 97 ? 60.791 -17.368 27.164 1.00 56.47 242 ARG A O 1
ATOM 591 N N . GLU A 1 98 ? 59.165 -17.518 25.600 1.00 46.24 243 GLU A N 1
ATOM 592 C CA . GLU A 1 98 ? 59.405 -18.940 25.356 1.00 44.34 243 GLU A CA 1
ATOM 593 C C . GLU A 1 98 ? 60.835 -19.202 24.898 1.00 48.05 243 GLU A C 1
ATOM 594 O O . GLU A 1 98 ? 61.507 -20.104 25.419 1.00 57.16 243 GLU A O 1
ATOM 600 N N . ARG A 1 99 ? 61.303 -18.411 23.934 1.00 46.75 244 ARG A N 1
ATOM 601 C CA . ARG A 1 99 ? 62.685 -18.554 23.471 1.00 45.10 244 ARG A CA 1
ATOM 602 C C . ARG A 1 99 ? 63.685 -18.417 24.624 1.00 46.92 244 ARG A C 1
ATOM 603 O O . ARG A 1 99 ? 64.623 -19.213 24.743 1.00 50.14 244 ARG A O 1
ATOM 611 N N . ILE A 1 100 ? 63.481 -17.407 25.464 1.00 45.32 245 ILE A N 1
ATOM 612 C CA . ILE A 1 100 ? 64.313 -17.202 26.648 1.00 45.36 245 ILE A CA 1
ATOM 613 C C . ILE A 1 100 ? 64.339 -18.437 27.545 1.00 44.92 245 ILE A C 1
ATOM 614 O O . ILE A 1 100 ? 65.408 -18.881 27.967 1.00 41.25 245 ILE A O 1
ATOM 619 N N . LYS A 1 101 ? 63.161 -18.990 27.826 1.00 46.83 246 LYS A N 1
ATOM 620 C CA . LYS A 1 101 ? 63.062 -20.194 28.652 1.00 40.20 246 LYS A CA 1
ATOM 621 C C . LYS A 1 101 ? 63.868 -21.351 28.058 1.00 46.21 246 LYS A C 1
ATOM 622 O O . LYS A 1 101 ? 64.605 -22.049 28.771 1.00 39.96 246 LYS A O 1
ATOM 628 N N . ILE A 1 102 ? 63.727 -21.540 26.748 1.00 42.48 247 ILE A N 1
ATOM 629 C CA . ILE A 1 102 ? 64.454 -22.594 26.048 1.00 40.83 247 ILE A CA 1
ATOM 630 C C . ILE A 1 102 ? 65.964 -22.417 26.181 1.00 37.71 247 ILE A C 1
ATOM 631 O O . ILE A 1 102 ? 66.684 -23.351 26.558 1.00 44.70 247 ILE A O 1
ATOM 636 N N . GLU A 1 103 ? 66.433 -21.207 25.888 1.00 43.34 248 GLU A N 1
ATOM 637 C CA . GLU A 1 103 ? 67.854 -20.895 25.981 1.00 45.30 248 GLU A CA 1
ATOM 638 C C . GLU A 1 103 ? 68.380 -21.119 27.394 1.00 52.94 248 GLU A C 1
ATOM 639 O O . GLU A 1 103 ? 69.497 -21.600 27.579 1.00 62.41 248 GLU A O 1
ATOM 645 N N . GLU A 1 104 ? 67.570 -20.770 28.388 1.00 46.59 249 GLU A N 1
ATOM 646 C CA . GLU A 1 104 ? 67.958 -20.957 29.782 1.00 49.43 249 GLU A CA 1
ATOM 647 C C . GLU A 1 104 ? 68.094 -22.432 30.148 1.00 54.29 249 GLU A C 1
ATOM 648 O O . GLU A 1 104 ? 69.023 -22.816 30.864 1.00 62.04 249 GLU A O 1
ATOM 654 N N . GLU A 1 105 ? 67.178 -23.260 29.650 1.00 52.61 250 GLU A N 1
ATOM 655 C CA . GLU A 1 105 ? 67.257 -24.696 29.918 1.00 57.70 250 GLU A CA 1
ATOM 656 C C . GLU A 1 105 ? 68.501 -25.286 29.254 1.00 51.88 250 GLU A C 1
ATOM 657 O O . GLU A 1 105 ? 69.225 -26.103 29.849 1.00 45.51 250 GLU A O 1
ATOM 663 N N . TYR A 1 106 ? 68.750 -24.840 28.026 1.00 51.62 251 TYR A N 1
ATOM 664 C CA . TYR A 1 106 ? 69.925 -25.251 27.266 1.00 35.29 251 TYR A CA 1
ATOM 665 C C . TYR A 1 106 ? 71.208 -24.914 28.020 1.00 46.44 251 TYR A C 1
ATOM 666 O O . TYR A 1 106 ? 72.093 -25.758 28.183 1.00 46.79 251 TYR A O 1
ATOM 675 N N . ALA A 1 107 ? 71.286 -23.676 28.492 1.00 43.79 252 ALA A N 1
ATOM 676 C CA . ALA A 1 107 ? 72.438 -23.198 29.241 1.00 40.14 252 ALA A CA 1
ATOM 677 C C . ALA A 1 107 ? 72.641 -23.992 30.525 1.00 43.96 252 ALA A C 1
ATOM 678 O O . ALA A 1 107 ? 73.772 -24.344 30.867 1.00 39.42 252 ALA A O 1
ATOM 680 N N . LYS A 1 108 ? 71.553 -24.237 31.251 1.00 45.30 253 LYS A N 1
ATOM 681 C CA . LYS A 1 108 ? 71.619 -25.056 32.460 1.00 53.07 253 LYS A CA 1
ATOM 682 C C . LYS A 1 108 ? 72.247 -26.420 32.162 1.00 51.99 253 LYS A C 1
ATOM 683 O O . LYS A 1 108 ? 73.223 -26.820 32.807 1.00 44.76 253 LYS A O 1
ATOM 689 N N . ASN A 1 109 ? 71.686 -27.123 31.179 1.00 49.35 254 ASN A N 1
ATOM 690 C CA . ASN A 1 109 ? 72.198 -28.443 30.805 1.00 52.59 254 ASN A CA 1
ATOM 691 C C . ASN A 1 109 ? 73.676 -28.415 30.422 1.00 46.69 254 ASN A C 1
ATOM 692 O O . ASN A 1 109 ? 74.469 -29.244 30.887 1.00 53.21 254 ASN A O 1
ATOM 697 N N . LEU A 1 110 ? 74.041 -27.443 29.591 1.00 40.30 255 LEU A N 1
ATOM 698 C CA . LEU A 1 110 ? 75.418 -27.289 29.141 1.00 36.22 255 LEU A CA 1
ATOM 699 C C . LEU A 1 110 ? 76.350 -27.074 30.331 1.00 45.32 255 LEU A C 1
ATOM 700 O O . LEU A 1 110 ? 77.449 -27.635 30.395 1.00 40.55 255 LEU A O 1
ATOM 705 N N . ALA A 1 111 ? 75.885 -26.273 31.284 1.00 46.71 256 ALA A N 1
ATOM 706 C CA . ALA A 1 111 ? 76.655 -25.976 32.483 1.00 47.00 256 ALA A CA 1
ATOM 707 C C . ALA A 1 111 ? 76.871 -27.233 33.314 1.00 51.62 256 ALA A C 1
ATOM 708 O O . ALA A 1 111 ? 77.991 -27.509 33.744 1.00 43.43 256 ALA A O 1
ATOM 710 N N . LYS A 1 112 ? 75.799 -27.986 33.552 1.00 57.50 257 LYS A N 1
ATOM 711 C CA . LYS A 1 112 ? 75.920 -29.219 34.326 1.00 55.39 257 LYS A CA 1
ATOM 712 C C . LYS A 1 112 ? 76.855 -30.225 33.664 1.00 59.37 257 LYS A C 1
ATOM 713 O O . LYS A 1 112 ? 77.649 -30.880 34.341 1.00 58.13 257 LYS A O 1
ATOM 719 N N . LEU A 1 113 ? 76.765 -30.352 32.344 1.00 59.34 258 LEU A N 1
ATOM 720 C CA . LEU A 1 113 ? 77.629 -31.296 31.646 1.00 40.78 258 LEU A CA 1
ATOM 721 C C . LEU A 1 113 ? 79.079 -30.830 31.718 1.00 50.42 258 LEU A C 1
ATOM 722 O O . LEU A 1 113 ? 79.997 -31.642 31.807 1.00 52.23 258 LEU A O 1
ATOM 727 N N . SER A 1 114 ? 79.283 -29.517 31.698 1.00 51.18 259 SER A N 1
ATOM 728 C CA . SER A 1 114 ? 80.629 -28.962 31.802 1.00 55.20 259 SER A CA 1
ATOM 729 C C . SER A 1 114 ? 81.287 -29.305 33.136 1.00 53.39 259 SER A C 1
ATOM 730 O O . SER A 1 114 ? 82.512 -29.343 33.241 1.00 58.99 259 SER A O 1
ATOM 733 N N . GLN A 1 115 ? 80.467 -29.551 34.152 1.00 53.73 260 GLN A N 1
ATOM 734 C CA . GLN A 1 115 ? 80.960 -29.927 35.474 1.00 62.55 260 GLN A CA 1
ATOM 735 C C . GLN A 1 115 ? 81.208 -31.428 35.628 1.00 60.57 260 GLN A C 1
ATOM 736 O O . GLN A 1 115 ? 81.630 -31.881 36.693 1.00 63.90 260 GLN A O 1
ATOM 742 N N . ASN A 1 116 ? 80.921 -32.199 34.583 1.00 58.72 261 ASN A N 1
ATOM 743 C CA . ASN A 1 116 ? 81.070 -33.651 34.650 1.00 57.20 261 ASN A CA 1
ATOM 744 C C . ASN A 1 116 ? 82.528 -34.076 34.830 1.00 60.00 261 ASN A C 1
ATOM 745 O O . ASN A 1 116 ? 83.440 -33.453 34.287 1.00 70.70 261 ASN A O 1
ATOM 750 N N . SER A 1 117 ? 82.734 -35.140 35.602 1.00 57.59 262 SER A N 1
ATOM 751 C CA . SER A 1 117 ? 84.077 -35.622 35.920 1.00 62.57 262 SER A CA 1
ATOM 752 C C . SER A 1 117 ? 84.506 -36.815 35.066 1.00 69.82 262 SER A C 1
ATOM 753 O O . SER A 1 117 ? 85.423 -37.548 35.436 1.00 77.77 262 SER A O 1
ATOM 756 N N . LEU A 1 118 ? 83.829 -37.024 33.941 1.00 67.33 263 LEU A N 1
ATOM 757 C CA . LEU A 1 118 ? 84.186 -38.115 33.039 1.00 61.79 263 LEU A CA 1
ATOM 758 C C . LEU A 1 118 ? 85.585 -37.922 32.465 1.00 57.83 263 LEU A C 1
ATOM 759 O O . LEU A 1 118 ? 85.936 -36.827 32.021 1.00 55.70 263 LEU A O 1
ATOM 764 N N . ALA A 1 119 ? 86.374 -38.995 32.488 1.00 57.06 264 ALA A N 1
ATOM 765 C CA . ALA A 1 119 ? 87.739 -38.997 31.961 1.00 52.74 264 ALA A CA 1
ATOM 766 C C . ALA A 1 119 ? 88.620 -37.949 32.636 1.00 46.62 264 ALA A C 1
ATOM 767 O O . ALA A 1 119 ? 89.568 -37.443 32.037 1.00 46.76 264 ALA A O 1
ATOM 769 N N . ALA A 1 120 ? 88.299 -37.629 33.886 1.00 49.78 265 ALA A N 1
ATOM 770 C CA . ALA A 1 120 ? 89.060 -36.650 34.651 1.00 49.28 265 ALA A CA 1
ATOM 771 C C . ALA A 1 120 ? 90.427 -37.206 35.014 1.00 59.52 265 ALA A C 1
ATOM 772 O O . ALA A 1 120 ? 91.336 -36.460 35.379 1.00 65.99 265 ALA A O 1
ATOM 774 N N . GLN A 1 121 ? 90.569 -38.524 34.915 1.00 60.41 266 GLN A N 1
ATOM 775 C CA . GLN A 1 121 ? 91.804 -39.177 35.323 1.00 59.35 266 GLN A CA 1
ATOM 776 C C . GLN A 1 121 ? 92.761 -39.321 34.148 1.00 55.10 266 GLN A C 1
ATOM 777 O O . GLN A 1 121 ? 93.832 -39.912 34.281 1.00 52.29 266 GLN A O 1
ATOM 783 N N . GLU A 1 122 ? 92.374 -38.776 32.998 1.00 55.52 267 GLU A N 1
ATOM 784 C CA . GLU A 1 122 ? 93.291 -38.660 31.874 1.00 49.99 267 GLU A CA 1
ATOM 785 C C . GLU A 1 122 ? 94.283 -37.562 32.228 1.00 49.60 267 GLU A C 1
ATOM 786 O O . GLU A 1 122 ? 93.882 -36.448 32.557 1.00 53.79 267 GLU A O 1
ATOM 792 N N . GLU A 1 123 ? 95.573 -37.867 32.180 1.00 53.18 268 GLU A N 1
ATOM 793 C CA . GLU A 1 123 ? 96.574 -36.907 32.635 1.00 54.40 268 GLU A CA 1
ATOM 794 C C . GLU A 1 123 ? 97.494 -36.432 31.514 1.00 46.46 268 GLU A C 1
ATOM 795 O O . GLU A 1 123 ? 97.496 -36.986 30.414 1.00 38.55 268 GLU A O 1
ATOM 801 N N . GLY A 1 124 ? 98.271 -35.394 31.806 1.00 38.07 269 GLY A N 1
ATOM 802 C CA . GLY A 1 124 ? 99.175 -34.819 30.828 1.00 60.84 269 GLY A CA 1
ATOM 803 C C . GLY A 1 124 ? 98.505 -33.779 29.949 1.00 58.21 269 GLY A C 1
ATOM 804 O O . GLY A 1 124 ? 97.429 -33.270 30.275 1.00 59.13 269 GLY A O 1
ATOM 805 N N . SER A 1 125 ? 99.148 -33.462 28.829 1.00 57.03 270 SER A N 1
ATOM 806 C CA . SER A 1 125 ? 98.635 -32.458 27.903 1.00 65.91 270 SER A CA 1
ATOM 807 C C . SER A 1 125 ? 97.307 -32.890 27.287 1.00 64.58 270 SER A C 1
ATOM 808 O O . SER A 1 125 ? 96.450 -32.052 26.989 1.00 68.64 270 SER A O 1
ATOM 811 N N . LEU A 1 126 ? 97.140 -34.197 27.104 1.00 49.08 271 LEU A N 1
ATOM 812 C CA . LEU A 1 126 ? 95.875 -34.740 26.631 1.00 41.68 271 LEU A CA 1
ATOM 813 C C . LEU A 1 126 ? 94.778 -34.464 27.649 1.00 49.52 271 LEU A C 1
ATOM 814 O O . LEU A 1 126 ? 93.697 -33.988 27.300 1.00 55.13 271 LEU A O 1
ATOM 819 N N . GLY A 1 127 ? 95.068 -34.768 28.911 1.00 50.74 272 GLY A N 1
ATOM 820 C CA . GLY A 1 127 ? 94.149 -34.492 29.999 1.00 58.07 272 GLY A CA 1
ATOM 821 C C . GLY A 1 127 ? 93.776 -33.026 30.100 1.00 58.06 272 GLY A C 1
ATOM 822 O O . GLY A 1 127 ? 92.624 -32.691 30.371 1.00 59.24 272 GLY A O 1
ATOM 823 N N . GLU A 1 128 ? 94.754 -32.148 29.902 1.00 52.55 273 GLU A N 1
ATOM 824 C CA . GLU A 1 128 ? 94.497 -30.711 29.949 1.00 49.19 273 GLU A CA 1
ATOM 825 C C . GLU A 1 128 ? 93.608 -30.255 28.797 1.00 51.14 273 GLU A C 1
ATOM 826 O O . GLU A 1 128 ? 92.677 -29.463 28.987 1.00 56.63 273 GLU A O 1
ATOM 832 N N . ALA A 1 129 ? 93.903 -30.754 27.601 1.00 46.25 274 ALA A N 1
ATOM 833 C CA . ALA A 1 129 ? 93.117 -30.413 26.423 1.00 48.76 274 ALA A CA 1
ATOM 834 C C . ALA A 1 129 ? 91.676 -30.877 26.616 1.00 47.63 274 ALA A C 1
ATOM 835 O O . ALA A 1 129 ? 90.723 -30.174 26.262 1.00 45.73 274 ALA A O 1
ATOM 837 N N . TRP A 1 130 ? 91.532 -32.061 27.201 1.00 51.49 275 TRP A N 1
ATOM 838 C CA . TRP A 1 130 ? 90.227 -32.611 27.541 1.00 48.69 275 TRP A CA 1
ATOM 839 C C . TRP A 1 130 ? 89.492 -31.710 28.535 1.00 52.21 275 TRP A C 1
ATOM 840 O O . TRP A 1 130 ? 88.312 -31.393 28.357 1.00 62.39 275 TRP A O 1
ATOM 851 N N . ALA A 1 131 ? 90.193 -31.320 29.596 1.00 35.09 276 ALA A N 1
ATOM 852 C CA . ALA A 1 131 ? 89.652 -30.387 30.578 1.00 36.30 276 ALA A CA 1
ATOM 853 C C . ALA A 1 131 ? 89.114 -29.120 29.919 1.00 43.69 276 ALA A C 1
ATOM 854 O O . ALA A 1 131 ? 88.029 -28.643 30.262 1.00 42.71 276 ALA A O 1
ATOM 856 N N . GLN A 1 132 ? 89.867 -28.582 28.964 1.00 40.79 277 GLN A N 1
ATOM 857 C CA . GLN A 1 132 ? 89.430 -27.369 28.282 1.00 40.09 277 GLN A CA 1
ATOM 858 C C . GLN A 1 132 ? 88.218 -27.656 27.403 1.00 43.00 277 GLN A C 1
ATOM 859 O O . GLN A 1 132 ? 87.345 -26.794 27.234 1.00 53.37 277 GLN A O 1
ATOM 865 N N . VAL A 1 133 ? 88.162 -28.871 26.859 1.00 41.00 278 VAL A N 1
ATOM 866 C CA . VAL A 1 133 ? 86.992 -29.307 26.099 1.00 40.50 278 VAL A CA 1
ATOM 867 C C . VAL A 1 133 ? 85.759 -29.202 26.988 1.00 45.21 278 VAL A C 1
ATOM 868 O O . VAL A 1 133 ? 84.727 -28.668 26.575 1.00 56.21 278 VAL A O 1
ATOM 872 N N . LYS A 1 134 ? 85.864 -29.725 28.206 1.00 44.18 279 LYS A N 1
ATOM 873 C CA . LYS A 1 134 ? 84.750 -29.645 29.149 1.00 52.67 279 LYS A CA 1
ATOM 874 C C . LYS A 1 134 ? 84.402 -28.202 29.540 1.00 52.28 279 LYS A C 1
ATOM 875 O O . LYS A 1 134 ? 83.226 -27.825 29.567 1.00 59.87 279 LYS A O 1
ATOM 881 N N . LYS A 1 135 ? 85.423 -27.399 29.836 1.00 42.79 280 LYS A N 1
ATOM 882 C CA . LYS A 1 135 ? 85.215 -26.008 30.256 1.00 52.40 280 LYS A CA 1
ATOM 883 C C . LYS A 1 135 ? 84.516 -25.152 29.185 1.00 56.55 280 LYS A C 1
ATOM 884 O O . LYS A 1 135 ? 83.720 -24.243 29.493 1.00 64.62 280 LYS A O 1
ATOM 890 N N . SER A 1 136 ? 84.825 -25.446 27.925 1.00 53.65 281 SER A N 1
ATOM 891 C CA . SER A 1 136 ? 84.248 -24.716 26.801 1.00 54.30 281 SER A CA 1
ATOM 892 C C . SER A 1 136 ? 82.724 -24.814 26.794 1.00 60.69 281 SER A C 1
ATOM 893 O O . SER A 1 136 ? 82.042 -23.891 26.349 1.00 72.81 281 SER A O 1
ATOM 896 N N . LEU A 1 137 ? 82.198 -25.938 27.270 1.00 53.02 282 LEU A N 1
ATOM 897 C CA . LEU A 1 137 ? 80.755 -26.098 27.432 1.00 49.78 282 LEU A CA 1
ATOM 898 C C . LEU A 1 137 ? 80.180 -25.046 28.378 1.00 52.97 282 LEU A C 1
ATOM 899 O O . LEU A 1 137 ? 79.165 -24.412 28.078 1.00 59.18 282 LEU A O 1
ATOM 904 N N . ALA A 1 138 ? 80.841 -24.868 29.519 1.00 51.81 283 ALA A N 1
ATOM 905 C CA . ALA A 1 138 ? 80.467 -23.845 30.492 1.00 37.76 283 ALA A CA 1
ATOM 906 C C . ALA A 1 138 ? 80.511 -22.467 29.849 1.00 54.71 283 ALA A C 1
ATOM 907 O O . ALA A 1 138 ? 79.655 -21.615 30.106 1.00 59.81 283 ALA A O 1
ATOM 909 N N . ASP A 1 139 ? 81.525 -22.253 29.017 1.00 52.20 284 ASP A N 1
ATOM 910 C CA . ASP A 1 139 ? 81.668 -20.975 28.326 1.00 54.44 284 ASP A CA 1
ATOM 911 C C . ASP A 1 139 ? 80.477 -20.721 27.393 1.00 53.74 284 ASP A C 1
ATOM 912 O O . ASP A 1 139 ? 79.911 -19.615 27.365 1.00 51.83 284 ASP A O 1
ATOM 917 N N . GLU A 1 140 ? 80.096 -21.752 26.640 1.00 48.36 285 GLU A N 1
ATOM 918 C CA . GLU A 1 140 ? 78.907 -21.691 25.795 1.00 42.65 285 GLU A CA 1
ATOM 919 C C . GLU A 1 140 ? 77.692 -21.329 26.632 1.00 53.47 285 GLU A C 1
ATOM 920 O O . GLU A 1 140 ? 76.875 -20.495 26.238 1.00 66.27 285 GLU A O 1
ATOM 926 N N . ALA A 1 141 ? 77.578 -21.978 27.787 1.00 46.82 286 ALA A N 1
ATOM 927 C CA . ALA A 1 141 ? 76.477 -21.729 28.708 1.00 46.59 286 ALA A CA 1
ATOM 928 C C . ALA A 1 141 ? 76.418 -20.249 29.052 1.00 49.01 286 ALA A C 1
ATOM 929 O O . ALA A 1 141 ? 75.349 -19.638 29.013 1.00 53.89 286 ALA A O 1
ATOM 931 N N . GLU A 1 142 ? 77.574 -19.674 29.374 1.00 47.53 287 GLU A N 1
ATOM 932 C CA . GLU A 1 142 ? 77.641 -18.251 29.686 1.00 52.51 287 GLU A CA 1
ATOM 933 C C . GLU A 1 142 ? 77.143 -17.409 28.512 1.00 49.51 287 GLU A C 1
ATOM 934 O O . GLU A 1 142 ? 76.358 -16.468 28.690 1.00 61.85 287 GLU A O 1
ATOM 940 N N . VAL A 1 143 ? 77.576 -17.779 27.308 1.00 46.33 288 VAL A N 1
ATOM 941 C CA . VAL A 1 143 ? 77.179 -17.063 26.094 1.00 36.30 288 VAL A CA 1
ATOM 942 C C . VAL A 1 143 ? 75.663 -17.064 25.871 1.00 40.00 288 VAL A C 1
ATOM 943 O O . VAL A 1 143 ? 75.055 -16.009 25.671 1.00 35.20 288 VAL A O 1
ATOM 947 N N . HIS A 1 144 ? 75.064 -18.251 25.912 1.00 41.45 289 HIS A N 1
ATOM 948 C CA . HIS A 1 144 ? 73.630 -18.412 25.684 1.00 38.33 289 HIS A CA 1
ATOM 949 C C . HIS A 1 144 ? 72.780 -17.789 26.791 1.00 40.94 289 HIS A C 1
ATOM 950 O O . HIS A 1 144 ? 71.710 -17.232 26.526 1.00 47.28 289 HIS A O 1
ATOM 957 N N . LEU A 1 145 ? 73.251 -17.892 28.030 1.00 41.14 290 LEU A N 1
ATOM 958 C CA . LEU A 1 145 ? 72.571 -17.258 29.153 1.00 38.94 290 LEU A CA 1
ATOM 959 C C . LEU A 1 145 ? 72.535 -15.751 28.945 1.00 48.51 290 LEU A C 1
ATOM 960 O O . LEU A 1 145 ? 71.481 -15.119 29.065 1.00 48.95 290 LEU A O 1
ATOM 965 N N . LYS A 1 146 ? 73.695 -15.184 28.621 1.00 48.82 291 LYS A N 1
ATOM 966 C CA . LYS A 1 146 ? 73.795 -13.755 28.343 1.00 53.49 291 LYS A CA 1
ATOM 967 C C . LYS A 1 146 ? 72.879 -13.370 27.179 1.00 49.85 291 LYS A C 1
ATOM 968 O O . LYS A 1 146 ? 72.242 -12.308 27.191 1.00 48.06 291 LYS A O 1
ATOM 974 N N . PHE A 1 147 ? 72.798 -14.257 26.192 1.00 36.75 292 PHE A N 1
ATOM 975 C CA . PHE A 1 147 ? 71.891 -14.087 25.062 1.00 48.34 292 PHE A CA 1
ATOM 976 C C . PHE A 1 147 ? 70.442 -13.954 25.513 1.00 48.46 292 PHE A C 1
ATOM 977 O O . PHE A 1 147 ? 69.733 -13.046 25.083 1.00 57.24 292 PHE A O 1
ATOM 985 N N . SER A 1 148 ? 70.006 -14.862 26.380 1.00 42.68 293 SER A N 1
ATOM 986 C CA . SER A 1 148 ? 68.627 -14.850 26.853 1.00 48.76 293 SER A CA 1
ATOM 987 C C . SER A 1 148 ? 68.345 -13.600 27.677 1.00 38.75 293 SER A C 1
ATOM 988 O O . SER A 1 148 ? 67.274 -12.994 27.560 1.00 84.45 293 SER A O 1
ATOM 991 N N . ALA A 1 149 ? 69.312 -13.217 28.507 1.00 52.55 294 ALA A N 1
ATOM 992 C CA . ALA A 1 149 ? 69.194 -11.998 29.300 1.00 56.73 294 ALA A CA 1
ATOM 993 C C . ALA A 1 149 ? 68.972 -10.783 28.405 1.00 56.56 294 ALA A C 1
ATOM 994 O O . ALA A 1 149 ? 68.069 -9.970 28.647 1.00 53.24 294 ALA A O 1
ATOM 996 N N . LYS A 1 150 ? 69.793 -10.665 27.364 1.00 54.12 295 LYS A N 1
ATOM 997 C CA . LYS A 1 150 ? 69.650 -9.555 26.425 1.00 58.39 295 LYS A CA 1
ATOM 998 C C . LYS A 1 150 ? 68.344 -9.636 25.632 1.00 55.54 295 LYS A C 1
ATOM 999 O O . LYS A 1 150 ? 67.785 -8.606 25.258 1.00 51.86 295 LYS A O 1
ATOM 1005 N N . LEU A 1 151 ? 67.877 -10.848 25.343 1.00 50.94 296 LEU A N 1
ATOM 1006 C CA . LEU A 1 151 ? 66.543 -11.018 24.771 1.00 42.51 296 LEU A CA 1
ATOM 1007 C C . LEU A 1 151 ? 65.491 -10.389 25.675 1.00 42.79 296 LEU A C 1
ATOM 1008 O O . LEU A 1 151 ? 64.612 -9.668 25.209 1.00 45.57 296 LEU A O 1
ATOM 1013 N N . HIS A 1 152 ? 65.592 -10.659 26.973 1.00 47.55 297 HIS A N 1
ATOM 1014 C CA . HIS A 1 152 ? 64.650 -10.100 27.936 1.00 55.19 297 HIS A CA 1
ATOM 1015 C C . HIS A 1 152 ? 64.712 -8.576 27.955 1.00 62.45 297 HIS A C 1
ATOM 1016 O O . HIS A 1 152 ? 63.690 -7.901 27.814 1.00 65.36 297 HIS A O 1
ATOM 1023 N N . SER A 1 153 ? 65.917 -8.041 28.127 1.00 59.98 298 SER A N 1
ATOM 1024 C CA . SER A 1 153 ? 66.106 -6.599 28.275 1.00 55.19 298 SER A CA 1
ATOM 1025 C C . SER A 1 153 ? 65.787 -5.780 27.024 1.00 61.39 298 SER A C 1
ATOM 1026 O O . SER A 1 153 ? 65.167 -4.719 27.111 1.00 72.27 298 SER A O 1
ATOM 1029 N N . GLU A 1 154 ? 66.223 -6.265 25.868 1.00 64.17 299 GLU A N 1
ATOM 1030 C CA . GLU A 1 154 ? 66.192 -5.467 24.647 1.00 60.57 299 GLU A CA 1
ATOM 1031 C C . GLU A 1 154 ? 65.070 -5.827 23.672 1.00 50.80 299 GLU A C 1
ATOM 1032 O O . GLU A 1 154 ? 64.882 -5.139 22.672 1.00 56.28 299 GLU A O 1
ATOM 1038 N N . VAL A 1 155 ? 64.335 -6.903 23.943 1.00 40.38 300 VAL A N 1
ATOM 1039 C CA . VAL A 1 155 ? 63.303 -7.345 23.006 1.00 36.04 300 VAL A CA 1
ATOM 1040 C C . VAL A 1 155 ? 61.939 -7.620 23.637 1.00 41.20 300 VAL A C 1
ATOM 1041 O O . VAL A 1 155 ? 60.938 -7.040 23.224 1.00 43.37 300 VAL A O 1
ATOM 1045 N N . GLU A 1 156 ? 61.898 -8.516 24.619 1.00 39.80 301 GLU A N 1
ATOM 1046 C CA . GLU A 1 156 ? 60.632 -8.926 25.219 1.00 52.26 301 GLU A CA 1
ATOM 1047 C C . GLU A 1 156 ? 59.937 -7.787 25.959 1.00 61.48 301 GLU A C 1
ATOM 1048 O O . GLU A 1 156 ? 58.788 -7.443 25.658 1.00 64.97 301 GLU A O 1
ATOM 1054 N N . LYS A 1 157 ? 60.646 -7.193 26.912 1.00 54.30 302 LYS A N 1
ATOM 1055 C CA . LYS A 1 157 ? 60.082 -6.126 27.726 1.00 64.21 302 LYS A CA 1
ATOM 1056 C C . LYS A 1 157 ? 59.671 -4.897 26.898 1.00 65.68 302 LYS A C 1
ATOM 1057 O O . LYS A 1 157 ? 58.575 -4.376 27.095 1.00 64.50 302 LYS A O 1
ATOM 1063 N N . PRO A 1 158 ? 60.530 -4.435 25.964 1.00 65.16 303 PRO A N 1
ATOM 1064 C CA . PRO A 1 158 ? 60.077 -3.305 25.142 1.00 66.24 303 PRO A CA 1
ATOM 1065 C C . PRO A 1 158 ? 58.808 -3.602 24.346 1.00 64.65 303 PRO A C 1
ATOM 1066 O O . PRO A 1 158 ? 57.934 -2.738 24.251 1.00 65.56 303 PRO A O 1
ATOM 1070 N N . LEU A 1 159 ? 58.717 -4.802 23.779 1.00 57.96 304 LEU A N 1
ATOM 1071 C CA . LEU A 1 159 ? 57.518 -5.217 23.055 1.00 40.38 304 LEU A CA 1
ATOM 1072 C C . LEU A 1 159 ? 56.298 -5.192 23.971 1.00 43.80 304 LEU A C 1
ATOM 1073 O O . LEU A 1 159 ? 55.253 -4.658 23.610 1.00 58.47 304 LEU A O 1
ATOM 1086 N N . ASN A 1 161 ? 55.926 -3.693 26.993 1.00 66.41 306 ASN A N 1
ATOM 1087 C CA . ASN A 1 161 ? 55.695 -2.446 27.712 1.00 68.60 306 ASN A CA 1
ATOM 1088 C C . ASN A 1 161 ? 55.539 -1.222 26.804 1.00 71.66 306 ASN A C 1
ATOM 1089 O O . ASN A 1 161 ? 55.698 -0.087 27.252 1.00 80.70 306 ASN A O 1
ATOM 1094 N N . PHE A 1 162 ? 55.236 -1.453 25.530 1.00 61.42 307 PHE A N 1
ATOM 1095 C CA . PHE A 1 162 ? 55.039 -0.359 24.582 1.00 55.62 307 PHE A CA 1
ATOM 1096 C C . PHE A 1 162 ? 53.593 0.117 24.619 1.00 58.43 307 PHE A C 1
ATOM 1097 O O . PHE A 1 162 ? 52.682 -0.640 24.291 1.00 59.75 307 PHE A O 1
ATOM 1105 N N . ARG A 1 163 ? 53.402 1.378 25.008 1.00 64.92 308 ARG A N 1
ATOM 1106 C CA . ARG A 1 163 ? 52.074 1.984 25.101 1.00 64.22 308 ARG A CA 1
ATOM 1107 C C . ARG A 1 163 ? 51.202 1.166 26.048 1.00 76.65 308 ARG A C 1
ATOM 1108 O O . ARG A 1 163 ? 50.294 0.453 25.606 1.00 83.90 308 ARG A O 1
ATOM 1116 N N . GLU A 1 164 ? 51.484 1.273 27.347 1.00 98.32 309 GLU A N 1
ATOM 1117 C CA . GLU A 1 164 ? 50.803 0.454 28.348 1.00 97.60 309 GLU A CA 1
ATOM 1118 C C . GLU A 1 164 ? 49.308 0.776 28.481 1.00 98.75 309 GLU A C 1
ATOM 1119 O O . GLU A 1 164 ? 48.489 -0.126 28.670 1.00 101.67 309 GLU A O 1
ATOM 1125 N N . ASN A 1 165 ? 48.959 2.058 28.437 1.00 97.01 310 ASN A N 1
ATOM 1126 C CA . ASN A 1 165 ? 47.576 2.450 28.644 1.00 89.21 310 ASN A CA 1
ATOM 1127 C C . ASN A 1 165 ? 46.832 2.585 27.315 1.00 81.95 310 ASN A C 1
ATOM 1128 O O . ASN A 1 165 ? 45.733 3.140 27.245 1.00 92.81 310 ASN A O 1
ATOM 1133 N N . PHE A 1 166 ? 47.426 2.036 26.264 1.00 72.51 311 PHE A N 1
ATOM 1134 C CA . PHE A 1 166 ? 46.853 2.119 24.934 1.00 72.45 311 PHE A CA 1
ATOM 1135 C C . PHE A 1 166 ? 45.458 1.497 24.933 1.00 75.30 311 PHE A C 1
ATOM 1136 O O . PHE A 1 166 ? 44.538 2.034 24.308 1.00 75.29 311 PHE A O 1
ATOM 1144 N N . LYS A 1 167 ? 45.289 0.444 25.729 1.00 78.28 312 LYS A N 1
ATOM 1145 C CA . LYS A 1 167 ? 44.022 -0.268 25.844 1.00 76.29 312 LYS A CA 1
ATOM 1146 C C . LYS A 1 167 ? 42.893 0.694 26.181 1.00 78.75 312 LYS A C 1
ATOM 1147 O O . LYS A 1 167 ? 41.777 0.573 25.665 1.00 85.03 312 LYS A O 1
ATOM 1153 N N . LYS A 1 168 ? 43.198 1.651 27.053 1.00 73.13 313 LYS A N 1
ATOM 1154 C CA . LYS A 1 168 ? 42.199 2.599 27.510 1.00 64.40 313 LYS A CA 1
ATOM 1155 C C . LYS A 1 168 ? 42.275 3.867 26.666 1.00 67.61 313 LYS A C 1
ATOM 1156 O O . LYS A 1 168 ? 41.276 4.563 26.485 1.00 77.18 313 LYS A O 1
ATOM 1162 N N . ASP A 1 169 ? 43.456 4.137 26.111 1.00 71.11 314 ASP A N 1
ATOM 1163 C CA . ASP A 1 169 ? 43.654 5.323 25.279 1.00 77.12 314 ASP A CA 1
ATOM 1164 C C . ASP A 1 169 ? 42.753 5.273 24.062 1.00 73.16 314 ASP A C 1
ATOM 1165 O O . ASP A 1 169 ? 42.243 6.292 23.606 1.00 72.64 314 ASP A O 1
ATOM 1178 N N . LYS A 1 171 ? 39.944 3.381 24.142 1.00 69.15 316 LYS A N 1
ATOM 1179 C CA . LYS A 1 171 ? 38.586 3.331 24.678 1.00 75.01 316 LYS A CA 1
ATOM 1180 C C . LYS A 1 171 ? 38.020 4.736 24.760 1.00 80.40 316 LYS A C 1
ATOM 1181 O O . LYS A 1 171 ? 36.939 5.019 24.234 1.00 82.15 316 LYS A O 1
ATOM 1187 N N . LYS A 1 172 ? 38.809 5.629 25.348 1.00 82.83 317 LYS A N 1
ATOM 1188 C CA . LYS A 1 172 ? 38.469 7.040 25.425 1.00 52.67 317 LYS A CA 1
ATOM 1189 C C . LYS A 1 172 ? 38.186 7.548 24.027 1.00 51.15 317 LYS A C 1
ATOM 1190 O O . LYS A 1 172 ? 37.116 8.104 23.765 1.00 70.47 317 LYS A O 1
ATOM 1196 N N . CYS A 1 173 ? 39.136 7.301 23.127 1.00 64.29 318 CYS A N 1
ATOM 1197 C CA . CYS A 1 173 ? 39.010 7.707 21.735 1.00 64.60 318 CYS A CA 1
ATOM 1198 C C . CYS A 1 173 ? 37.679 7.239 21.172 1.00 58.89 318 CYS A C 1
ATOM 1199 O O . CYS A 1 173 ? 36.952 8.029 20.562 1.00 66.78 318 CYS A O 1
ATOM 1202 N N . ASP A 1 174 ? 37.347 5.971 21.416 1.00 54.70 319 ASP A N 1
ATOM 1203 C CA . ASP A 1 174 ? 36.085 5.417 20.944 1.00 60.42 319 ASP A CA 1
ATOM 1204 C C . ASP A 1 174 ? 34.953 6.334 21.359 1.00 54.50 319 ASP A C 1
ATOM 1205 O O . ASP A 1 174 ? 34.274 6.926 20.501 1.00 52.78 319 ASP A O 1
ATOM 1210 N N . HIS A 1 175 ? 34.847 6.543 22.670 1.00 46.34 320 HIS A N 1
ATOM 1211 C CA . HIS A 1 175 ? 33.750 7.308 23.234 1.00 46.36 320 HIS A CA 1
ATOM 1212 C C . HIS A 1 175 ? 33.640 8.636 22.524 1.00 57.35 320 HIS A C 1
ATOM 1213 O O . HIS A 1 175 ? 32.540 9.040 22.126 1.00 44.90 320 HIS A O 1
ATOM 1220 N N . HIS A 1 176 ? 34.798 9.234 22.247 1.00 56.13 321 HIS A N 1
ATOM 1221 C CA . HIS A 1 176 ? 34.838 10.532 21.600 1.00 53.66 321 HIS A CA 1
ATOM 1222 C C . HIS A 1 176 ? 34.004 10.497 20.337 1.00 44.87 321 HIS A C 1
ATOM 1223 O O . HIS A 1 176 ? 32.915 11.090 20.293 1.00 49.11 321 HIS A O 1
ATOM 1230 N N . ILE A 1 177 ? 34.458 9.733 19.350 1.00 44.27 322 ILE A N 1
ATOM 1231 C CA . ILE A 1 177 ? 33.737 9.683 18.089 1.00 46.85 322 ILE A CA 1
ATOM 1232 C C . ILE A 1 177 ? 32.326 9.189 18.351 1.00 41.65 322 ILE A C 1
ATOM 1233 O O . ILE A 1 177 ? 31.349 9.749 17.836 1.00 41.61 322 ILE A O 1
ATOM 1238 N N . ALA A 1 178 ? 32.228 8.203 19.239 1.00 68.19 323 ALA A N 1
ATOM 1239 C CA . ALA A 1 178 ? 30.952 7.579 19.524 1.00 41.72 323 ALA A CA 1
ATOM 1240 C C . ALA A 1 178 ? 29.971 8.625 20.004 1.00 52.54 323 ALA A C 1
ATOM 1241 O O . ALA A 1 178 ? 28.841 8.699 19.505 1.00 41.16 323 ALA A O 1
ATOM 1243 N N . ASP A 1 179 ? 30.438 9.495 20.898 1.00 54.13 324 ASP A N 1
ATOM 1244 C CA . ASP A 1 179 ? 29.549 10.482 21.482 1.00 43.50 324 ASP A CA 1
ATOM 1245 C C . ASP A 1 179 ? 29.016 11.381 20.385 1.00 58.08 324 ASP A C 1
ATOM 1246 O O . ASP A 1 179 ? 27.809 11.629 20.308 1.00 42.13 324 ASP A O 1
ATOM 1251 N N . LEU A 1 180 ? 29.902 11.777 19.475 1.00 41.76 325 LEU A N 1
ATOM 1252 C CA . LEU A 1 180 ? 29.500 12.632 18.373 1.00 40.86 325 LEU A CA 1
ATOM 1253 C C . LEU A 1 180 ? 28.414 11.950 17.559 1.00 51.14 325 LEU A C 1
ATOM 1254 O O . LEU A 1 180 ? 27.370 12.550 17.279 1.00 55.76 325 LEU A O 1
ATOM 1259 N N . ARG A 1 181 ? 28.619 10.669 17.265 1.00 48.54 326 ARG A N 1
ATOM 1260 C CA . ARG A 1 181 ? 27.646 9.939 16.468 1.00 50.65 326 ARG A CA 1
ATOM 1261 C C . ARG A 1 181 ? 26.306 9.893 17.176 1.00 53.74 326 ARG A C 1
ATOM 1262 O O . ARG A 1 181 ? 25.263 10.058 16.536 1.00 53.24 326 ARG A O 1
ATOM 1270 N N . LYS A 1 182 ? 26.337 9.757 18.500 1.00 40.23 327 LYS A N 1
ATOM 1271 C CA . LYS A 1 182 ? 25.098 9.746 19.260 1.00 54.89 327 LYS A CA 1
ATOM 1272 C C . LYS A 1 182 ? 24.344 11.027 18.987 1.00 58.52 327 LYS A C 1
ATOM 1273 O O . LYS A 1 182 ? 23.169 10.995 18.603 1.00 59.97 327 LYS A O 1
ATOM 1279 N N . GLN A 1 183 ? 25.049 12.146 19.124 1.00 59.53 328 GLN A N 1
ATOM 1280 C CA . GLN A 1 183 ? 24.448 13.444 18.895 1.00 41.15 328 GLN A CA 1
ATOM 1281 C C . GLN A 1 183 ? 23.847 13.469 17.503 1.00 39.61 328 GLN A C 1
ATOM 1282 O O . GLN A 1 183 ? 22.690 13.865 17.332 1.00 61.74 328 GLN A O 1
ATOM 1288 N N . LEU A 1 184 ? 24.606 12.972 16.527 1.00 54.71 329 LEU A N 1
ATOM 1289 C CA . LEU A 1 184 ? 24.134 12.965 15.152 1.00 50.73 329 LEU A CA 1
ATOM 1290 C C . LEU A 1 184 ? 22.813 12.230 15.064 1.00 48.93 329 LEU A C 1
ATOM 1291 O O . LEU A 1 184 ? 21.837 12.759 14.521 1.00 46.02 329 LEU A O 1
ATOM 1296 N N . ALA A 1 185 ? 22.765 11.048 15.672 1.00 38.63 330 ALA A N 1
ATOM 1297 C CA . ALA A 1 185 ? 21.554 10.248 15.636 1.00 39.81 330 ALA A CA 1
ATOM 1298 C C . ALA A 1 185 ? 20.408 11.055 16.218 1.00 93.34 330 ALA A C 1
ATOM 1299 O O . ALA A 1 185 ? 19.339 11.157 15.605 1.00 41.30 330 ALA A O 1
ATOM 1301 N N . SER A 1 186 ? 20.664 11.688 17.360 1.00 41.68 331 SER A N 1
ATOM 1302 C CA . SER A 1 186 ? 19.657 12.511 18.005 1.00 45.59 331 SER A CA 1
ATOM 1303 C C . SER A 1 186 ? 19.121 13.536 17.019 1.00 47.69 331 SER A C 1
ATOM 1304 O O . SER A 1 186 ? 17.909 13.614 16.789 1.00 43.20 331 SER A O 1
ATOM 1307 N N . ARG A 1 187 ? 20.033 14.260 16.374 1.00 40.36 332 ARG A N 1
ATOM 1308 C CA . ARG A 1 187 ? 19.629 15.290 15.431 1.00 39.45 332 ARG A CA 1
ATOM 1309 C C . ARG A 1 187 ? 18.761 14.697 14.336 1.00 41.23 332 ARG A C 1
ATOM 1310 O O . ARG A 1 187 ? 17.686 15.224 14.029 1.00 42.32 332 ARG A O 1
ATOM 1318 N N . TYR A 1 188 ? 19.188 13.549 13.818 1.00 38.48 333 TYR A N 1
ATOM 1319 C CA . TYR A 1 188 ? 18.464 12.908 12.736 1.00 44.69 333 TYR A CA 1
ATOM 1320 C C . TYR A 1 188 ? 17.048 12.620 13.182 1.00 45.26 333 TYR A C 1
ATOM 1321 O O . TYR A 1 188 ? 16.089 12.916 12.459 1.00 48.59 333 TYR A O 1
ATOM 1330 N N . ALA A 1 189 ? 16.926 12.104 14.403 1.00 42.33 334 ALA A N 1
ATOM 1331 C CA . ALA A 1 189 ? 15.625 11.776 14.952 1.00 45.13 334 ALA A CA 1
ATOM 1332 C C . ALA A 1 189 ? 14.733 12.998 14.891 1.00 49.15 334 ALA A C 1
ATOM 1333 O O . ALA A 1 189 ? 13.628 12.945 14.340 1.00 46.80 334 ALA A O 1
ATOM 1335 N N . SER A 1 190 ? 15.257 14.114 15.390 1.00 48.26 335 SER A N 1
ATOM 1336 C CA . SER A 1 190 ? 14.496 15.348 15.429 1.00 45.35 335 SER A CA 1
ATOM 1337 C C . SER A 1 190 ? 14.001 15.690 14.040 1.00 48.97 335 SER A C 1
ATOM 1338 O O . SER A 1 190 ? 12.810 15.952 13.845 1.00 57.59 335 SER A O 1
ATOM 1341 N N . VAL A 1 191 ? 14.900 15.583 13.065 1.00 41.55 336 VAL A N 1
ATOM 1342 C CA . VAL A 1 191 ? 14.554 15.922 11.696 1.00 49.07 336 VAL A CA 1
ATOM 1343 C C . VAL A 1 191 ? 13.371 15.090 11.237 1.00 51.98 336 VAL A C 1
ATOM 1344 O O . VAL A 1 191 ? 12.377 15.632 10.741 1.00 42.83 336 VAL A O 1
ATOM 1348 N N . GLU A 1 192 ? 13.440 13.786 11.483 1.00 43.27 337 GLU A N 1
ATOM 1349 C CA . GLU A 1 192 ? 12.377 12.912 11.027 1.00 71.28 337 GLU A CA 1
ATOM 1350 C C . GLU A 1 192 ? 11.088 13.300 11.727 1.00 66.66 337 GLU A C 1
ATOM 1351 O O . GLU A 1 192 ? 10.042 13.439 11.084 1.00 62.73 337 GLU A O 1
ATOM 1357 N N . LYS A 1 193 ? 11.195 13.562 13.028 1.00 49.32 338 LYS A N 1
ATOM 1358 C CA . LYS A 1 193 ? 10.047 13.981 13.813 1.00 67.93 338 LYS A CA 1
ATOM 1359 C C . LYS A 1 193 ? 9.433 15.221 13.183 1.00 67.59 338 LYS A C 1
ATOM 1360 O O . LYS A 1 193 ? 8.215 15.289 12.978 1.00 54.33 338 LYS A O 1
ATOM 1366 N N . ALA A 1 194 ? 10.291 16.164 12.801 1.00 48.69 339 ALA A N 1
ATOM 1367 C CA . ALA A 1 194 ? 9.809 17.409 12.232 1.00 48.07 339 ALA A CA 1
ATOM 1368 C C . ALA A 1 194 ? 9.036 17.132 10.954 1.00 63.99 339 ALA A C 1
ATOM 1369 O O . ALA A 1 194 ? 7.942 17.675 10.759 1.00 67.04 339 ALA A O 1
ATOM 1371 N N . ARG A 1 195 ? 9.558 16.226 10.128 1.00 46.83 340 ARG A N 1
ATOM 1372 C CA . ARG A 1 195 ? 8.891 15.906 8.875 1.00 48.01 340 ARG A CA 1
ATOM 1373 C C . ARG A 1 195 ? 7.501 15.386 9.165 1.00 51.13 340 ARG A C 1
ATOM 1374 O O . ARG A 1 195 ? 6.540 15.791 8.506 1.00 52.28 340 ARG A O 1
ATOM 1382 N N . LYS A 1 196 ? 7.394 14.542 10.189 1.00 53.50 341 LYS A N 1
ATOM 1383 C CA . LYS A 1 196 ? 6.101 14.015 10.588 1.00 58.04 341 LYS A CA 1
ATOM 1384 C C . LYS A 1 196 ? 5.181 15.201 10.805 1.00 63.05 341 LYS A C 1
ATOM 1385 O O . LYS A 1 196 ? 4.182 15.370 10.087 1.00 65.82 341 LYS A O 1
ATOM 1391 N N . ALA A 1 197 ? 5.603 16.081 11.711 1.00 63.65 342 ALA A N 1
ATOM 1392 C CA . ALA A 1 197 ? 4.817 17.245 12.083 1.00 59.97 342 ALA A CA 1
ATOM 1393 C C . ALA A 1 197 ? 4.441 18.044 10.849 1.00 58.26 342 ALA A C 1
ATOM 1394 O O . ALA A 1 197 ? 3.324 18.543 10.750 1.00 75.16 342 ALA A O 1
ATOM 1396 N N . LEU A 1 198 ? 5.373 18.161 9.907 1.00 72.13 343 LEU A N 1
ATOM 1397 C CA . LEU A 1 198 ? 5.099 18.932 8.707 1.00 52.77 343 LEU A CA 1
ATOM 1398 C C . LEU A 1 198 ? 4.006 18.267 7.884 1.00 67.30 343 LEU A C 1
ATOM 1399 O O . LEU A 1 198 ? 2.966 18.879 7.612 1.00 66.70 343 LEU A O 1
ATOM 1404 N N . THR A 1 199 ? 4.217 16.994 7.547 1.00 69.02 344 THR A N 1
ATOM 1405 C CA . THR A 1 199 ? 3.310 16.290 6.641 1.00 58.25 344 THR A CA 1
ATOM 1406 C C . THR A 1 199 ? 1.905 16.244 7.213 1.00 69.13 344 THR A C 1
ATOM 1407 O O . THR A 1 199 ? 0.917 16.341 6.483 1.00 65.17 344 THR A O 1
ATOM 1411 N N . GLU A 1 200 ? 1.830 16.110 8.530 1.00 66.48 345 GLU A N 1
ATOM 1412 C CA . GLU A 1 200 ? 0.559 16.127 9.223 1.00 80.17 345 GLU A CA 1
ATOM 1413 C C . GLU A 1 200 ? -0.123 17.470 9.008 1.00 85.46 345 GLU A C 1
ATOM 1414 O O . GLU A 1 200 ? -1.236 17.532 8.472 1.00 95.32 345 GLU A O 1
ATOM 1420 N N . ARG A 1 201 ? 0.590 18.546 9.344 1.00 66.89 346 ARG A N 1
ATOM 1421 C CA . ARG A 1 201 ? 0.011 19.883 9.284 1.00 67.16 346 ARG A CA 1
ATOM 1422 C C . ARG A 1 201 ? -0.447 20.229 7.882 1.00 70.89 346 ARG A C 1
ATOM 1423 O O . ARG A 1 201 ? -1.545 20.762 7.698 1.00 68.74 346 ARG A O 1
ATOM 1431 N N . GLN A 1 202 ? 0.369 19.874 6.896 1.00 66.17 347 GLN A N 1
ATOM 1432 C CA . GLN A 1 202 ? 0.009 20.116 5.511 1.00 71.79 347 GLN A CA 1
ATOM 1433 C C . GLN A 1 202 ? -1.323 19.460 5.218 1.00 76.54 347 GLN A C 1
ATOM 1434 O O . GLN A 1 202 ? -2.256 20.116 4.745 1.00 84.11 347 GLN A O 1
ATOM 1440 N N . LYS A 1 203 ? -1.430 18.180 5.567 1.00 73.92 348 LYS A N 1
ATOM 1441 C CA . LYS A 1 203 ? -2.670 17.458 5.341 1.00 79.80 348 LYS A CA 1
ATOM 1442 C C . LYS A 1 203 ? -3.792 18.131 6.105 1.00 78.13 348 LYS A C 1
ATOM 1443 O O . LYS A 1 203 ? -4.877 18.348 5.560 1.00 81.19 348 LYS A O 1
ATOM 1449 N N . ASP A 1 204 ? -3.489 18.540 7.335 1.00 78.09 349 ASP A N 1
ATOM 1450 C CA . ASP A 1 204 ? -4.486 19.151 8.196 1.00 90.63 349 ASP A CA 1
ATOM 1451 C C . ASP A 1 204 ? -5.017 20.411 7.533 1.00 83.86 349 ASP A C 1
ATOM 1452 O O . ASP A 1 204 ? -6.190 20.753 7.680 1.00 85.98 349 ASP A O 1
ATOM 1457 N N . LEU A 1 205 ? -4.148 21.103 6.801 1.00 80.52 350 LEU A N 1
ATOM 1458 C CA . LEU A 1 205 ? -4.585 22.270 6.054 1.00 87.22 350 LEU A CA 1
ATOM 1459 C C . LEU A 1 205 ? -5.295 21.851 4.773 1.00 90.92 350 LEU A C 1
ATOM 1460 O O . LEU A 1 205 ? -6.367 22.363 4.446 1.00 101.92 350 LEU A O 1
ATOM 1465 N N . GLU A 1 206 ? -4.689 20.904 4.061 1.00 83.26 351 GLU A N 1
ATOM 1466 C CA . GLU A 1 206 ? -5.201 20.447 2.773 1.00 92.10 351 GLU A CA 1
ATOM 1467 C C . GLU A 1 206 ? -6.582 19.798 2.883 1.00 101.01 351 GLU A C 1
ATOM 1468 O O . GLU A 1 206 ? -7.286 19.634 1.886 1.00 103.29 351 GLU A O 1
ATOM 1482 N N . LYS A 1 208 ? -8.868 20.778 5.476 1.00 70.61 353 LYS A N 1
ATOM 1483 C CA . LYS A 1 208 ? -9.816 21.704 6.085 1.00 79.15 353 LYS A CA 1
ATOM 1484 C C . LYS A 1 208 ? -10.382 22.653 5.041 1.00 92.68 353 LYS A C 1
ATOM 1485 O O . LYS A 1 208 ? -11.450 23.237 5.230 1.00 108.27 353 LYS A O 1
ATOM 1491 N N . THR A 1 209 ? -9.658 22.802 3.938 1.00 87.85 354 THR A N 1
ATOM 1492 C CA . THR A 1 209 ? -10.147 23.580 2.811 1.00 89.39 354 THR A CA 1
ATOM 1493 C C . THR A 1 209 ? -11.284 22.804 2.151 1.00 91.38 354 THR A C 1
ATOM 1494 O O . THR A 1 209 ? -12.155 23.381 1.493 1.00 89.23 354 THR A O 1
ATOM 1498 N N . GLN A 1 210 ? -11.279 21.491 2.361 1.00 95.15 355 GLN A N 1
ATOM 1499 C CA . GLN A 1 210 ? -12.336 20.625 1.861 1.00 91.86 355 GLN A CA 1
ATOM 1500 C C . GLN A 1 210 ? -13.624 20.836 2.648 1.00 91.01 355 GLN A C 1
ATOM 1501 O O . GLN A 1 210 ? -14.720 20.825 2.078 1.00 90.23 355 GLN A O 1
ATOM 1507 N N . GLN A 1 211 ? -13.481 21.044 3.956 1.00 93.36 356 GLN A N 1
ATOM 1508 C CA . GLN A 1 211 ? -14.626 21.281 4.827 1.00 100.92 356 GLN A CA 1
ATOM 1509 C C . GLN A 1 211 ? -15.346 22.577 4.466 1.00 99.00 356 GLN A C 1
ATOM 1510 O O . GLN A 1 211 ? -16.577 22.675 4.551 1.00 91.55 356 GLN A O 1
ATOM 1516 N N . LEU A 1 212 ? -14.558 23.561 4.039 1.00 90.35 357 LEU A N 1
ATOM 1517 C CA . LEU A 1 212 ? -15.081 24.842 3.586 1.00 83.22 357 LEU A CA 1
ATOM 1518 C C . LEU A 1 212 ? -15.644 24.710 2.180 1.00 84.27 357 LEU A C 1
ATOM 1519 O O . LEU A 1 212 ? -16.580 25.416 1.804 1.00 94.03 357 LEU A O 1
ATOM 1524 N N . GLU A 1 213 ? -15.058 23.803 1.403 1.00 81.12 358 GLU A N 1
ATOM 1525 C CA . GLU A 1 213 ? -15.540 23.529 0.055 1.00 89.42 358 GLU A CA 1
ATOM 1526 C C . GLU A 1 213 ? -16.897 22.830 0.038 1.00 95.92 358 GLU A C 1
ATOM 1527 O O . GLU A 1 213 ? -17.677 23.011 -0.897 1.00 103.00 358 GLU A O 1
ATOM 1533 N N . ILE A 1 214 ? -17.186 22.031 1.061 1.00 95.24 359 ILE A N 1
ATOM 1534 C CA . ILE A 1 214 ? -18.479 21.354 1.106 1.00 100.10 359 ILE A CA 1
ATOM 1535 C C . ILE A 1 214 ? -19.524 22.103 1.947 1.00 108.54 359 ILE A C 1
ATOM 1536 O O . ILE A 1 214 ? -20.607 22.409 1.453 1.00 112.47 359 ILE A O 1
ATOM 1541 N N . LYS A 1 215 ? -19.209 22.399 3.205 1.00 111.94 360 LYS A N 1
ATOM 1542 C CA . LYS A 1 215 ? -20.128 23.148 4.060 1.00 115.49 360 LYS A CA 1
ATOM 1543 C C . LYS A 1 215 ? -19.377 24.260 4.780 1.00 109.46 360 LYS A C 1
ATOM 1544 O O . LYS A 1 215 ? -19.012 24.120 5.944 1.00 109.20 360 LYS A O 1
ATOM 1550 N N . LEU A 1 216 ? -19.152 25.366 4.081 1.00 110.86 361 LEU A N 1
ATOM 1551 C CA . LEU A 1 216 ? -18.522 26.534 4.683 1.00 114.87 361 LEU A CA 1
ATOM 1552 C C . LEU A 1 216 ? -19.347 27.153 5.810 1.00 119.98 361 LEU A C 1
ATOM 1553 O O . LEU A 1 216 ? -20.570 27.242 5.736 1.00 80.64 361 LEU A O 1
ATOM 1558 N N . SER A 1 217 ? -18.643 27.581 6.853 1.00 127.01 362 SER A N 1
ATOM 1559 C CA . SER A 1 217 ? -19.254 28.133 8.053 1.00 137.68 362 SER A CA 1
ATOM 1560 C C . SER A 1 217 ? -18.314 29.161 8.677 1.00 136.97 362 SER A C 1
ATOM 1561 O O . SER A 1 217 ? -17.299 29.522 8.081 1.00 136.36 362 SER A O 1
ATOM 1564 N N . ASN A 1 218 ? -18.653 29.634 9.871 1.00 137.36 363 ASN A N 1
ATOM 1565 C CA . ASN A 1 218 ? -17.921 30.743 10.482 1.00 134.26 363 ASN A CA 1
ATOM 1566 C C . ASN A 1 218 ? -16.700 30.392 11.343 1.00 138.43 363 ASN A C 1
ATOM 1567 O O . ASN A 1 218 ? -15.789 31.209 11.484 1.00 139.57 363 ASN A O 1
ATOM 1572 N N . LYS A 1 219 ? -16.683 29.196 11.925 1.00 135.52 364 LYS A N 1
ATOM 1573 C CA . LYS A 1 219 ? -15.533 28.732 12.710 1.00 123.19 364 LYS A CA 1
ATOM 1574 C C . LYS A 1 219 ? -14.453 28.048 11.856 1.00 129.06 364 LYS A C 1
ATOM 1575 O O . LYS A 1 219 ? -13.260 28.041 12.199 1.00 139.64 364 LYS A O 1
ATOM 1581 N N . THR A 1 220 ? -14.874 27.520 10.712 1.00 123.11 365 THR A N 1
ATOM 1582 C CA . THR A 1 220 ? -13.990 26.733 9.865 1.00 114.57 365 THR A CA 1
ATOM 1583 C C . THR A 1 220 ? -12.909 27.611 9.251 1.00 116.95 365 THR A C 1
ATOM 1584 O O . THR A 1 220 ? -11.766 27.175 9.113 1.00 118.06 365 THR A O 1
ATOM 1588 N N . GLU A 1 221 ? -13.256 28.846 8.900 1.00 114.54 366 GLU A N 1
ATOM 1589 C CA . GLU A 1 221 ? -12.278 29.763 8.322 1.00 113.41 366 GLU A CA 1
ATOM 1590 C C . GLU A 1 221 ? -11.147 30.026 9.316 1.00 115.27 366 GLU A C 1
ATOM 1591 O O . GLU A 1 221 ? -9.968 30.087 8.944 1.00 113.88 366 GLU A O 1
ATOM 1597 N N . GLU A 1 222 ? -11.508 30.167 10.589 1.00 115.66 367 GLU A N 1
ATOM 1598 C CA . GLU A 1 222 ? -10.513 30.411 11.623 1.00 112.74 367 GLU A CA 1
ATOM 1599 C C . GLU A 1 222 ? -9.713 29.142 11.902 1.00 111.93 367 GLU A C 1
ATOM 1600 O O . GLU A 1 222 ? -8.544 29.209 12.303 1.00 111.44 367 GLU A O 1
ATOM 1606 N N . ASP A 1 223 ? -10.323 27.983 11.655 1.00 112.35 368 ASP A N 1
ATOM 1607 C CA . ASP A 1 223 ? -9.575 26.735 11.782 1.00 115.36 368 ASP A CA 1
ATOM 1608 C C . ASP A 1 223 ? -8.570 26.550 10.641 1.00 106.65 368 ASP A C 1
ATOM 1609 O O . ASP A 1 223 ? -7.507 25.947 10.827 1.00 108.55 368 ASP A O 1
ATOM 1614 N N . ILE A 1 224 ? -8.895 27.105 9.475 1.00 95.84 369 ILE A N 1
ATOM 1615 C CA . ILE A 1 224 ? -7.985 27.095 8.332 1.00 89.68 369 ILE A CA 1
ATOM 1616 C C . ILE A 1 224 ? -6.858 28.098 8.545 1.00 94.53 369 ILE A C 1
ATOM 1617 O O . ILE A 1 224 ? -5.721 27.890 8.113 1.00 99.73 369 ILE A O 1
ATOM 1622 N N . LYS A 1 225 ? -7.178 29.170 9.259 1.00 98.88 370 LYS A N 1
ATOM 1623 C CA . LYS A 1 225 ? -6.192 30.189 9.592 1.00 95.78 370 LYS A CA 1
ATOM 1624 C C . LYS A 1 225 ? -5.178 29.622 10.590 1.00 89.90 370 LYS A C 1
ATOM 1625 O O . LYS A 1 225 ? -3.950 29.740 10.402 1.00 85.02 370 LYS A O 1
ATOM 1631 N N . LYS A 1 226 ? -5.700 28.958 11.619 1.00 89.02 371 LYS A N 1
ATOM 1632 C CA . LYS A 1 226 ? -4.866 28.270 12.596 1.00 84.31 371 LYS A CA 1
ATOM 1633 C C . LYS A 1 226 ? -4.005 27.203 11.920 1.00 84.64 371 LYS A C 1
ATOM 1634 O O . LYS A 1 226 ? -2.805 27.068 12.209 1.00 90.61 371 LYS A O 1
ATOM 1640 N N . ALA A 1 227 ? -4.620 26.477 10.987 1.00 81.44 372 ALA A N 1
ATOM 1641 C CA . ALA A 1 227 ? -3.940 25.398 10.275 1.00 80.52 372 ALA A CA 1
ATOM 1642 C C . ALA A 1 227 ? -2.779 25.896 9.424 1.00 88.26 372 ALA A C 1
ATOM 1643 O O . ALA A 1 227 ? -1.695 25.319 9.455 1.00 90.54 372 ALA A O 1
ATOM 1645 N N . ARG A 1 228 ? -3.012 26.957 8.659 1.00 88.88 373 ARG A N 1
ATOM 1646 C CA . ARG A 1 228 ? -1.960 27.549 7.840 1.00 89.11 373 ARG A CA 1
ATOM 1647 C C . ARG A 1 228 ? -0.810 28.076 8.699 1.00 93.82 373 ARG A C 1
ATOM 1648 O O . ARG A 1 228 ? 0.370 27.811 8.403 1.00 94.95 373 ARG A O 1
ATOM 1656 N N . ARG A 1 229 ? -1.154 28.811 9.759 1.00 97.08 374 ARG A N 1
ATOM 1657 C CA . ARG A 1 229 ? -0.137 29.298 10.695 1.00 102.24 374 ARG A CA 1
ATOM 1658 C C . ARG A 1 229 ? 0.763 28.168 11.191 1.00 96.84 374 ARG A C 1
ATOM 1659 O O . ARG A 1 229 ? 1.988 28.178 10.985 1.00 98.53 374 ARG A O 1
ATOM 1667 N N . LYS A 1 230 ? 0.138 27.193 11.846 1.00 88.29 375 LYS A N 1
ATOM 1668 C CA . LYS A 1 230 ? 0.866 26.063 12.405 1.00 83.23 375 LYS A CA 1
ATOM 1669 C C . LYS A 1 230 ? 1.638 25.296 11.327 1.00 75.81 375 LYS A C 1
ATOM 1670 O O . LYS A 1 230 ? 2.689 24.720 11.606 1.00 75.28 375 LYS A O 1
ATOM 1676 N N . SER A 1 231 ? 1.122 25.296 10.101 1.00 67.63 376 SER A N 1
ATOM 1677 C CA . SER A 1 231 ? 1.777 24.603 8.995 1.00 60.81 376 SER A CA 1
ATOM 1678 C C . SER A 1 231 ? 3.105 25.259 8.615 1.00 57.13 376 SER A C 1
ATOM 1679 O O . SER A 1 231 ? 4.149 24.589 8.569 1.00 55.46 376 SER A O 1
ATOM 1682 N N . THR A 1 232 ? 3.077 26.565 8.353 1.00 58.66 377 THR A N 1
ATOM 1683 C CA . THR A 1 232 ? 4.318 27.262 8.015 1.00 56.01 377 THR A CA 1
ATOM 1684 C C . THR A 1 232 ? 5.302 27.204 9.183 1.00 54.25 377 THR A C 1
ATOM 1685 O O . THR A 1 232 ? 6.519 27.080 8.984 1.00 52.25 377 THR A O 1
ATOM 1689 N N . GLN A 1 233 ? 4.769 27.263 10.401 1.00 55.85 378 GLN A N 1
ATOM 1690 C CA . GLN A 1 233 ? 5.601 27.142 11.593 1.00 59.83 378 GLN A CA 1
ATOM 1691 C C . GLN A 1 233 ? 6.317 25.785 11.626 1.00 53.81 378 GLN A C 1
ATOM 1692 O O . GLN A 1 233 ? 7.522 25.706 11.899 1.00 47.69 378 GLN A O 1
ATOM 1698 N N . ALA A 1 234 ? 5.570 24.725 11.331 1.00 55.06 379 ALA A N 1
ATOM 1699 C CA . ALA A 1 234 ? 6.129 23.377 11.259 1.00 57.00 379 ALA A CA 1
ATOM 1700 C C . ALA A 1 234 ? 7.210 23.268 10.185 1.00 62.81 379 ALA A C 1
ATOM 1701 O O . ALA A 1 234 ? 8.220 22.575 10.370 1.00 72.71 379 ALA A O 1
ATOM 1703 N N . GLY A 1 235 ? 7.003 23.965 9.071 1.00 45.25 380 GLY A N 1
ATOM 1704 C CA . GLY A 1 235 ? 7.995 23.980 8.008 1.00 48.74 380 GLY A CA 1
ATOM 1705 C C . GLY A 1 235 ? 9.284 24.649 8.456 1.00 51.79 380 GLY A C 1
ATOM 1706 O O . GLY A 1 235 ? 10.397 24.194 8.139 1.00 50.12 380 GLY A O 1
ATOM 1707 N N . ASP A 1 236 ? 9.136 25.723 9.227 1.00 61.68 381 ASP A N 1
ATOM 1708 C CA . ASP A 1 236 ? 10.298 26.444 9.730 1.00 71.50 381 ASP A CA 1
ATOM 1709 C C . ASP A 1 236 ? 11.063 25.563 10.714 1.00 62.04 381 ASP A C 1
ATOM 1710 O O . ASP A 1 236 ? 12.302 25.518 10.711 1.00 53.12 381 ASP A O 1
ATOM 1715 N N . ASP A 1 237 ? 10.307 24.837 11.532 1.00 62.63 382 ASP A N 1
ATOM 1716 C CA . ASP A 1 237 ? 10.885 23.883 12.467 1.00 63.44 382 ASP A CA 1
ATOM 1717 C C . ASP A 1 237 ? 11.699 22.832 11.722 1.00 64.34 382 ASP A C 1
ATOM 1718 O O . ASP A 1 237 ? 12.815 22.488 12.134 1.00 69.22 382 ASP A O 1
ATOM 1723 N N . LEU A 1 238 ? 11.147 22.333 10.618 1.00 60.13 383 LEU A N 1
ATOM 1724 C CA . LEU A 1 238 ? 11.882 21.393 9.778 1.00 40.20 383 LEU A CA 1
ATOM 1725 C C . LEU A 1 238 ? 13.207 21.973 9.303 1.00 51.46 383 LEU A C 1
ATOM 1726 O O . LEU A 1 238 ? 14.260 21.372 9.533 1.00 43.06 383 LEU A O 1
ATOM 1739 N N . ARG A 1 240 ? 15.036 24.391 10.424 1.00 52.83 385 ARG A N 1
ATOM 1740 C CA . ARG A 1 240 ? 15.923 24.521 11.578 1.00 49.71 385 ARG A CA 1
ATOM 1741 C C . ARG A 1 240 ? 16.566 23.184 11.972 1.00 52.79 385 ARG A C 1
ATOM 1742 O O . ARG A 1 240 ? 17.795 23.088 12.110 1.00 53.94 385 ARG A O 1
ATOM 1750 N N . CYS A 1 241 ? 15.731 22.162 12.156 1.00 50.90 386 CYS A N 1
ATOM 1751 C CA . CYS A 1 241 ? 16.209 20.831 12.527 1.00 47.41 386 CYS A CA 1
ATOM 1752 C C . CYS A 1 241 ? 17.236 20.306 11.523 1.00 46.07 386 CYS A C 1
ATOM 1753 O O . CYS A 1 241 ? 18.243 19.701 11.906 1.00 53.44 386 CYS A O 1
ATOM 1756 N N . VAL A 1 242 ? 16.987 20.567 10.243 1.00 46.75 387 VAL A N 1
ATOM 1757 C CA . VAL A 1 242 ? 17.909 20.171 9.186 1.00 46.64 387 VAL A CA 1
ATOM 1758 C C . VAL A 1 242 ? 19.245 20.876 9.373 1.00 59.95 387 VAL A C 1
ATOM 1759 O O . VAL A 1 242 ? 20.311 20.255 9.261 1.00 60.29 387 VAL A O 1
ATOM 1763 N N . ASP A 1 243 ? 19.181 22.168 9.688 1.00 58.77 388 ASP A N 1
ATOM 1764 C CA . ASP A 1 243 ? 20.397 22.939 9.933 1.00 59.19 388 ASP A CA 1
ATOM 1765 C C . ASP A 1 243 ? 21.223 22.339 11.070 1.00 52.29 388 ASP A C 1
ATOM 1766 O O . ASP A 1 243 ? 22.430 22.124 10.920 1.00 52.01 388 ASP A O 1
ATOM 1771 N N . LEU A 1 244 ? 20.570 22.039 12.191 1.00 50.40 389 LEU A N 1
ATOM 1772 C CA . LEU A 1 244 ? 21.293 21.497 13.342 1.00 50.22 389 LEU A CA 1
ATOM 1773 C C . LEU A 1 244 ? 21.870 20.114 13.054 1.00 45.51 389 LEU A C 1
ATOM 1774 O O . LEU A 1 244 ? 22.961 19.770 13.536 1.00 51.53 389 LEU A O 1
ATOM 1779 N N . TYR A 1 245 ? 21.151 19.335 12.249 1.00 39.34 390 TYR A N 1
ATOM 1780 C CA . TYR A 1 245 ? 21.659 18.040 11.816 1.00 34.78 390 TYR A CA 1
ATOM 1781 C C . TYR A 1 245 ? 22.953 18.222 11.038 1.00 50.20 390 TYR A C 1
ATOM 1782 O O . TYR A 1 245 ? 23.968 17.593 11.351 1.00 49.58 390 TYR A O 1
ATOM 1791 N N . ASN A 1 246 ? 22.909 19.072 10.014 1.00 36.03 391 ASN A N 1
ATOM 1792 C CA . ASN A 1 246 ? 24.098 19.330 9.209 1.00 37.96 391 ASN A CA 1
ATOM 1793 C C . ASN A 1 246 ? 25.273 19.820 10.055 1.00 44.67 391 ASN A C 1
ATOM 1794 O O . ASN A 1 246 ? 26.420 19.426 9.817 1.00 46.26 391 ASN A O 1
ATOM 1799 N N . GLN A 1 247 ? 24.988 20.655 11.053 1.00 38.80 392 GLN A N 1
ATOM 1800 C CA . GLN A 1 247 ? 26.037 21.134 11.953 1.00 53.61 392 GLN A CA 1
ATOM 1801 C C . GLN A 1 247 ? 26.700 19.982 12.710 1.00 54.53 392 GLN A C 1
ATOM 1802 O O . GLN A 1 247 ? 27.941 19.848 12.724 1.00 53.67 392 GLN A O 1
ATOM 1808 N N . ALA A 1 248 ? 25.864 19.140 13.316 1.00 37.28 393 ALA A N 1
ATOM 1809 C CA . ALA A 1 248 ? 26.353 17.972 14.042 1.00 47.20 393 ALA A CA 1
ATOM 1810 C C . ALA A 1 248 ? 27.213 17.079 13.149 1.00 44.11 393 ALA A C 1
ATOM 1811 O O . ALA A 1 248 ? 28.295 16.624 13.550 1.00 48.15 393 ALA A O 1
ATOM 1813 N N . GLN A 1 249 ? 26.738 16.853 11.928 1.00 33.94 394 GLN A N 1
ATOM 1814 C CA . GLN A 1 249 ? 27.455 16.007 10.986 1.00 40.47 394 GLN A CA 1
ATOM 1815 C C . GLN A 1 249 ? 28.792 16.620 10.575 1.00 41.10 394 GLN A C 1
ATOM 1816 O O . GLN A 1 249 ? 29.757 15.898 10.340 1.00 46.37 394 GLN A O 1
ATOM 1822 N N . SER A 1 250 ? 28.857 17.946 10.504 1.00 48.70 395 SER A N 1
ATOM 1823 C CA . SER A 1 250 ? 30.106 18.605 10.138 1.00 54.87 395 SER A CA 1
ATOM 1824 C C . SER A 1 250 ? 31.139 18.486 11.257 1.00 56.38 395 SER A C 1
ATOM 1825 O O . SER A 1 250 ? 32.328 18.239 11.000 1.00 62.83 395 SER A O 1
ATOM 1828 N N . LYS A 1 251 ? 30.674 18.631 12.497 1.00 51.92 396 LYS A N 1
ATOM 1829 C CA . LYS A 1 251 ? 31.544 18.460 13.663 1.00 51.23 396 LYS A CA 1
ATOM 1830 C C . LYS A 1 251 ? 32.121 17.044 13.683 1.00 47.13 396 LYS A C 1
ATOM 1831 O O . LYS A 1 251 ? 33.354 16.838 13.771 1.00 48.88 396 LYS A O 1
ATOM 1837 N N . TRP A 1 252 ? 31.211 16.075 13.591 1.00 45.18 397 TRP A N 1
ATOM 1838 C CA . TRP A 1 252 ? 31.581 14.668 13.490 1.00 40.87 397 TRP A CA 1
ATOM 1839 C C . TRP A 1 252 ? 32.592 14.442 12.377 1.00 43.07 397 TRP A C 1
ATOM 1840 O O . TRP A 1 252 ? 33.538 13.675 12.533 1.00 41.08 397 TRP A O 1
ATOM 1851 N N . PHE A 1 253 ? 32.394 15.132 11.260 1.00 45.96 398 PHE A N 1
ATOM 1852 C CA . PHE A 1 253 ? 33.258 14.975 10.099 1.00 33.83 398 PHE A CA 1
ATOM 1853 C C . PHE A 1 253 ? 34.688 15.412 10.380 1.00 44.39 398 PHE A C 1
ATOM 1854 O O . PHE A 1 253 ? 35.624 14.618 10.242 1.00 46.56 398 PHE A O 1
ATOM 1862 N N . GLU A 1 254 ? 34.859 16.675 10.764 1.00 40.98 399 GLU A N 1
ATOM 1863 C CA . GLU A 1 254 ? 36.206 17.192 10.997 1.00 50.58 399 GLU A CA 1
ATOM 1864 C C . GLU A 1 254 ? 36.944 16.394 12.072 1.00 57.28 399 GLU A C 1
ATOM 1865 O O . GLU A 1 254 ? 38.119 15.995 11.892 1.00 69.71 399 GLU A O 1
ATOM 1871 N N . GLU A 1 255 ? 36.241 16.124 13.172 1.00 46.28 400 GLU A N 1
ATOM 1872 C CA . GLU A 1 255 ? 36.851 15.368 14.259 1.00 46.30 400 GLU A CA 1
ATOM 1873 C C . GLU A 1 255 ? 37.263 13.974 13.786 1.00 36.87 400 GLU A C 1
ATOM 1874 O O . GLU A 1 255 ? 38.357 13.489 14.113 1.00 37.88 400 GLU A O 1
ATOM 1888 N N . VAL A 1 257 ? 38.101 13.119 10.765 1.00 34.17 402 VAL A N 1
ATOM 1889 C CA . VAL A 1 257 ? 39.287 13.264 9.933 1.00 35.37 402 VAL A CA 1
ATOM 1890 C C . VAL A 1 257 ? 40.565 13.308 10.765 1.00 48.38 402 VAL A C 1
ATOM 1891 O O . VAL A 1 257 ? 41.467 12.462 10.592 1.00 52.97 402 VAL A O 1
ATOM 1895 N N . THR A 1 258 ? 40.633 14.270 11.685 1.00 38.00 403 THR A N 1
ATOM 1896 C CA . THR A 1 258 ? 41.854 14.426 12.478 1.00 55.36 403 THR A CA 1
ATOM 1897 C C . THR A 1 258 ? 42.180 13.144 13.254 1.00 52.40 403 THR A C 1
ATOM 1898 O O . THR A 1 258 ? 43.339 12.703 13.298 1.00 55.08 403 THR A O 1
ATOM 1902 N N . THR A 1 259 ? 41.147 12.522 13.819 1.00 52.11 404 THR A N 1
ATOM 1903 C CA . THR A 1 259 ? 41.338 11.329 14.638 1.00 49.57 404 THR A CA 1
ATOM 1904 C C . THR A 1 259 ? 41.851 10.140 13.819 1.00 44.95 404 THR A C 1
ATOM 1905 O O . THR A 1 259 ? 42.760 9.419 14.252 1.00 40.07 404 THR A O 1
ATOM 1909 N N . THR A 1 260 ? 41.273 9.938 12.637 1.00 48.21 405 THR A N 1
ATOM 1910 C CA . THR A 1 260 ? 41.696 8.847 11.763 1.00 30.84 405 THR A CA 1
ATOM 1911 C C . THR A 1 260 ? 43.141 9.045 11.311 1.00 57.30 405 THR A C 1
ATOM 1912 O O . THR A 1 260 ? 43.906 8.073 11.193 1.00 55.20 405 THR A O 1
ATOM 1916 N N . LEU A 1 261 ? 43.526 10.300 11.083 1.00 34.47 406 LEU A N 1
ATOM 1917 C CA . LEU A 1 261 ? 44.918 10.567 10.740 1.00 36.25 406 LEU A CA 1
ATOM 1918 C C . LEU A 1 261 ? 45.830 10.208 11.914 1.00 59.87 406 LEU A C 1
ATOM 1919 O O . LEU A 1 261 ? 46.918 9.636 11.726 1.00 54.50 406 LEU A O 1
ATOM 1924 N N . GLU A 1 262 ? 45.377 10.524 13.125 1.00 36.63 407 GLU A N 1
ATOM 1925 C CA . GLU A 1 262 ? 46.115 10.118 14.318 1.00 62.81 407 GLU A CA 1
ATOM 1926 C C . GLU A 1 262 ? 46.313 8.601 14.414 1.00 66.21 407 GLU A C 1
ATOM 1927 O O . GLU A 1 262 ? 47.434 8.139 14.651 1.00 68.12 407 GLU A O 1
ATOM 1933 N N . LEU A 1 263 ? 45.243 7.828 14.228 1.00 32.64 408 LEU A N 1
ATOM 1934 C CA . LEU A 1 263 ? 45.373 6.369 14.281 1.00 47.98 408 LEU A CA 1
ATOM 1935 C C . LEU A 1 263 ? 46.325 5.854 13.207 1.00 50.97 408 LEU A C 1
ATOM 1936 O O . LEU A 1 263 ? 47.099 4.923 13.447 1.00 62.19 408 LEU A O 1
ATOM 1941 N N . GLU A 1 264 ? 46.275 6.472 12.031 1.00 47.81 409 GLU A N 1
ATOM 1942 C CA . GLU A 1 264 ? 47.187 6.116 10.948 1.00 53.18 409 GLU A CA 1
ATOM 1943 C C . GLU A 1 264 ? 48.648 6.287 11.403 1.00 50.96 409 GLU A C 1
ATOM 1944 O O . GLU A 1 264 ? 49.477 5.361 11.280 1.00 50.41 409 GLU A O 1
ATOM 1950 N N . ARG A 1 265 ? 48.940 7.456 11.971 1.00 46.94 410 ARG A N 1
ATOM 1951 C CA . ARG A 1 265 ? 50.272 7.743 12.510 1.00 37.64 410 ARG A CA 1
ATOM 1952 C C . ARG A 1 265 ? 50.713 6.716 13.563 1.00 60.66 410 ARG A C 1
ATOM 1953 O O . ARG A 1 265 ? 51.848 6.212 13.530 1.00 37.21 410 ARG A O 1
ATOM 1961 N N . LEU A 1 266 ? 49.812 6.423 14.500 1.00 35.28 411 LEU A N 1
ATOM 1962 C CA . LEU A 1 266 ? 50.091 5.470 15.575 1.00 37.58 411 LEU A CA 1
ATOM 1963 C C . LEU A 1 266 ? 50.418 4.074 15.059 1.00 36.11 411 LEU A C 1
ATOM 1964 O O . LEU A 1 266 ? 51.354 3.428 15.542 1.00 40.59 411 LEU A O 1
ATOM 1969 N N . GLU A 1 267 ? 49.643 3.610 14.083 1.00 31.14 412 GLU A N 1
ATOM 1970 C CA . GLU A 1 267 ? 49.894 2.307 13.487 1.00 42.69 412 GLU A CA 1
ATOM 1971 C C . GLU A 1 267 ? 51.277 2.295 12.843 1.00 40.05 412 GLU A C 1
ATOM 1972 O O . GLU A 1 267 ? 52.048 1.334 13.006 1.00 37.09 412 GLU A O 1
ATOM 1978 N N . VAL A 1 268 ? 51.597 3.377 12.135 1.00 32.90 413 VAL A N 1
ATOM 1979 C CA . VAL A 1 268 ? 52.919 3.488 11.525 1.00 46.27 413 VAL A CA 1
ATOM 1980 C C . VAL A 1 268 ? 54.033 3.349 12.566 1.00 43.34 413 VAL A C 1
ATOM 1981 O O . VAL A 1 268 ? 54.952 2.535 12.398 1.00 40.85 413 VAL A O 1
ATOM 1985 N N . GLU A 1 269 ? 53.943 4.115 13.650 1.00 43.30 414 GLU A N 1
ATOM 1986 C CA . GLU A 1 269 ? 55.016 4.100 14.643 1.00 56.31 414 GLU A CA 1
ATOM 1987 C C . GLU A 1 269 ? 55.105 2.749 15.360 1.00 51.19 414 GLU A C 1
ATOM 1988 O O . GLU A 1 269 ? 56.199 2.300 15.728 1.00 64.50 414 GLU A O 1
ATOM 1994 N N . ARG A 1 270 ? 53.963 2.082 15.508 1.00 39.25 415 ARG A N 1
ATOM 1995 C CA . ARG A 1 270 ? 53.939 0.721 16.036 1.00 47.29 415 ARG A CA 1
ATOM 1996 C C . ARG A 1 270 ? 54.762 -0.218 15.167 1.00 44.26 415 ARG A C 1
ATOM 1997 O O . ARG A 1 270 ? 55.682 -0.895 15.650 1.00 41.26 415 ARG A O 1
ATOM 2005 N N . VAL A 1 271 ? 54.422 -0.247 13.880 1.00 40.77 416 VAL A N 1
ATOM 2006 C CA . VAL A 1 271 ? 55.132 -1.097 12.929 1.00 34.53 416 VAL A CA 1
ATOM 2007 C C . VAL A 1 271 ? 56.629 -0.816 12.952 1.00 43.40 416 VAL A C 1
ATOM 2008 O O . VAL A 1 271 ? 57.450 -1.742 12.958 1.00 48.16 416 VAL A O 1
ATOM 2012 N N . GLU A 1 272 ? 56.981 0.465 12.993 1.00 47.59 417 GLU A N 1
ATOM 2013 C CA . GLU A 1 272 ? 58.388 0.844 13.008 1.00 54.39 417 GLU A CA 1
ATOM 2014 C C . GLU A 1 272 ? 59.115 0.335 14.253 1.00 51.06 417 GLU A C 1
ATOM 2015 O O . GLU A 1 272 ? 60.233 -0.184 14.149 1.00 58.75 417 GLU A O 1
ATOM 2029 N N . ILE A 1 274 ? 58.290 -2.218 16.127 1.00 34.41 419 ILE A N 1
ATOM 2030 C CA . ILE A 1 274 ? 58.342 -3.674 16.057 1.00 33.32 419 ILE A CA 1
ATOM 2031 C C . ILE A 1 274 ? 59.491 -4.118 15.150 1.00 41.18 419 ILE A C 1
ATOM 2032 O O . ILE A 1 274 ? 60.292 -4.989 15.519 1.00 44.10 419 ILE A O 1
ATOM 2037 N N . ARG A 1 275 ? 59.583 -3.491 13.978 1.00 33.85 420 ARG A N 1
ATOM 2038 C CA . ARG A 1 275 ? 60.690 -3.738 13.058 1.00 43.26 420 ARG A CA 1
ATOM 2039 C C . ARG A 1 275 ? 62.031 -3.510 13.755 1.00 47.52 420 ARG A C 1
ATOM 2040 O O . ARG A 1 275 ? 62.952 -4.328 13.642 1.00 40.91 420 ARG A O 1
ATOM 2048 N N . GLN A 1 276 ? 62.125 -2.401 14.484 1.00 52.06 421 GLN A N 1
ATOM 2049 C CA . GLN A 1 276 ? 63.335 -2.062 15.229 1.00 57.91 421 GLN A CA 1
ATOM 2050 C C . GLN A 1 276 ? 63.770 -3.191 16.170 1.00 60.15 421 GLN A C 1
ATOM 2051 O O . GLN A 1 276 ? 64.920 -3.655 16.126 1.00 60.78 421 GLN A O 1
ATOM 2057 N N . HIS A 1 277 ? 62.843 -3.654 17.003 1.00 60.51 422 HIS A N 1
ATOM 2058 C CA . HIS A 1 277 ? 63.200 -4.645 18.014 1.00 57.21 422 HIS A CA 1
ATOM 2059 C C . HIS A 1 277 ? 63.426 -6.040 17.436 1.00 36.42 422 HIS A C 1
ATOM 2060 O O . HIS A 1 277 ? 64.175 -6.840 18.006 1.00 85.35 422 HIS A O 1
ATOM 2067 N N . LEU A 1 278 ? 62.815 -6.326 16.291 1.00 38.24 423 LEU A N 1
ATOM 2068 C CA . LEU A 1 278 ? 63.101 -7.590 15.620 1.00 33.95 423 LEU A CA 1
ATOM 2069 C C . LEU A 1 278 ? 64.500 -7.545 15.005 1.00 42.40 423 LEU A C 1
ATOM 2070 O O . LEU A 1 278 ? 65.221 -8.552 14.990 1.00 43.06 423 LEU A O 1
ATOM 2075 N N . CYS A 1 279 ? 64.890 -6.373 14.510 1.00 37.84 424 CYS A N 1
ATOM 2076 C CA . CYS A 1 279 ? 66.260 -6.183 14.048 1.00 46.75 424 CYS A CA 1
ATOM 2077 C C . CYS A 1 279 ? 67.238 -6.380 15.205 1.00 51.21 424 CYS A C 1
ATOM 2078 O O . CYS A 1 279 ? 68.314 -6.974 15.035 1.00 55.67 424 CYS A O 1
ATOM 2081 N N . GLN A 1 280 ? 66.847 -5.900 16.385 1.00 47.35 425 GLN A N 1
ATOM 2082 C CA . GLN A 1 280 ? 67.634 -6.121 17.600 1.00 47.76 425 GLN A CA 1
ATOM 2083 C C . GLN A 1 280 ? 67.806 -7.617 17.856 1.00 49.16 425 GLN A C 1
ATOM 2084 O O . GLN A 1 280 ? 68.918 -8.091 18.124 1.00 42.42 425 GLN A O 1
ATOM 2090 N N . TYR A 1 281 ? 66.696 -8.348 17.791 1.00 38.57 426 TYR A N 1
ATOM 2091 C CA . TYR A 1 281 ? 66.721 -9.806 17.901 1.00 62.26 426 TYR A CA 1
ATOM 2092 C C . TYR A 1 281 ? 67.746 -10.421 16.952 1.00 37.70 426 TYR A C 1
ATOM 2093 O O . TYR A 1 281 ? 68.554 -11.265 17.351 1.00 53.63 426 TYR A O 1
ATOM 2102 N N . THR A 1 282 ? 67.714 -9.980 15.698 1.00 38.02 427 THR A N 1
ATOM 2103 C CA . THR A 1 282 ? 68.651 -10.471 14.693 1.00 53.50 427 THR A CA 1
ATOM 2104 C C . THR A 1 282 ? 70.106 -10.223 15.100 1.00 62.23 427 THR A C 1
ATOM 2105 O O . THR A 1 282 ? 70.950 -11.132 15.025 1.00 68.50 427 THR A O 1
ATOM 2109 N N . GLN A 1 283 ? 70.384 -9.004 15.560 1.00 61.13 428 GLN A N 1
ATOM 2110 C CA . GLN A 1 283 ? 71.731 -8.639 15.993 1.00 61.94 428 GLN A CA 1
ATOM 2111 C C . GLN A 1 283 ? 72.212 -9.552 17.115 1.00 58.48 428 GLN A C 1
ATOM 2112 O O . GLN A 1 283 ? 73.346 -10.056 17.091 1.00 56.27 428 GLN A O 1
ATOM 2118 N N . LEU A 1 284 ? 71.333 -9.771 18.088 1.00 59.39 429 LEU A N 1
ATOM 2119 C CA . LEU A 1 284 ? 71.653 -10.636 19.214 1.00 57.87 429 LEU A CA 1
ATOM 2120 C C . LEU A 1 284 ? 71.966 -12.048 18.737 1.00 53.87 429 LEU A C 1
ATOM 2121 O O . LEU A 1 284 ? 72.921 -12.664 19.207 1.00 55.20 429 LEU A O 1
ATOM 2126 N N . ARG A 1 285 ? 71.174 -12.542 17.788 1.00 47.92 430 ARG A N 1
ATOM 2127 C CA . ARG A 1 285 ? 71.416 -13.855 17.193 1.00 46.58 430 ARG A CA 1
ATOM 2128 C C . ARG A 1 285 ? 72.826 -13.946 16.608 1.00 48.26 430 ARG A C 1
ATOM 2129 O O . ARG A 1 285 ? 73.594 -14.871 16.924 1.00 42.43 430 ARG A O 1
ATOM 2137 N N . HIS A 1 286 ? 73.156 -12.976 15.757 1.00 43.59 431 HIS A N 1
ATOM 2138 C CA . HIS A 1 286 ? 74.470 -12.922 15.118 1.00 48.26 431 HIS A CA 1
ATOM 2139 C C . HIS A 1 286 ? 75.627 -12.930 16.115 1.00 53.70 431 HIS A C 1
ATOM 2140 O O . HIS A 1 286 ? 76.522 -13.791 16.051 1.00 60.40 431 HIS A O 1
ATOM 2147 N N . GLU A 1 287 ? 75.614 -11.971 17.037 1.00 51.03 432 GLU A N 1
ATOM 2148 C CA . GLU A 1 287 ? 76.744 -11.833 17.945 1.00 62.55 432 GLU A CA 1
ATOM 2149 C C . GLU A 1 287 ? 76.813 -13.014 18.912 1.00 67.21 432 GLU A C 1
ATOM 2150 O O . GLU A 1 287 ? 77.896 -13.380 19.376 1.00 72.35 432 GLU A O 1
ATOM 2156 N N . THR A 1 288 ? 75.664 -13.622 19.198 1.00 64.02 433 THR A N 1
ATOM 2157 C CA . THR A 1 288 ? 75.636 -14.790 20.069 1.00 46.61 433 THR A CA 1
ATOM 2158 C C . THR A 1 288 ? 76.302 -15.965 19.380 1.00 59.29 433 THR A C 1
ATOM 2159 O O . THR A 1 288 ? 77.064 -16.704 20.002 1.00 63.85 433 THR A O 1
ATOM 2163 N N . ASP A 1 289 ? 76.051 -16.120 18.084 1.00 61.14 434 ASP A N 1
ATOM 2164 C CA . ASP A 1 289 ? 76.700 -17.211 17.364 1.00 69.79 434 ASP A CA 1
ATOM 2165 C C . ASP A 1 289 ? 78.193 -16.956 17.172 1.00 48.42 434 ASP A C 1
ATOM 2166 O O . ASP A 1 289 ? 78.986 -17.899 17.140 1.00 48.95 434 ASP A O 1
ATOM 2179 N N . PHE A 1 291 ? 80.239 -15.125 19.397 1.00 54.61 436 PHE A N 1
ATOM 2180 C CA . PHE A 1 291 ? 80.760 -15.434 20.728 1.00 55.69 436 PHE A CA 1
ATOM 2181 C C . PHE A 1 291 ? 80.820 -16.937 20.955 1.00 54.16 436 PHE A C 1
ATOM 2182 O O . PHE A 1 291 ? 81.808 -17.452 21.473 1.00 55.73 436 PHE A O 1
ATOM 2190 N N . ASN A 1 292 ? 79.756 -17.635 20.571 1.00 54.50 437 ASN A N 1
ATOM 2191 C CA . ASN A 1 292 ? 79.709 -19.082 20.724 1.00 54.44 437 ASN A CA 1
ATOM 2192 C C . ASN A 1 292 ? 80.819 -19.762 19.934 1.00 50.97 437 ASN A C 1
ATOM 2193 O O . ASN A 1 292 ? 81.490 -20.659 20.442 1.00 57.04 437 ASN A O 1
ATOM 2198 N N . GLN A 1 293 ? 81.011 -19.334 18.690 1.00 71.45 438 GLN A N 1
ATOM 2199 C CA . GLN A 1 293 ? 82.076 -19.886 17.857 1.00 52.93 438 GLN A CA 1
ATOM 2200 C C . GLN A 1 293 ? 83.455 -19.678 18.475 1.00 70.97 438 GLN A C 1
ATOM 2201 O O . GLN A 1 293 ? 84.338 -20.525 18.343 1.00 56.83 438 GLN A O 1
ATOM 2207 N N . SER A 1 294 ? 83.633 -18.554 19.160 1.00 72.87 439 SER A N 1
ATOM 2208 C CA . SER A 1 294 ? 84.940 -18.216 19.720 1.00 60.74 439 SER A CA 1
ATOM 2209 C C . SER A 1 294 ? 85.356 -19.064 20.929 1.00 60.99 439 SER A C 1
ATOM 2210 O O . SER A 1 294 ? 86.475 -18.931 21.422 1.00 75.56 439 SER A O 1
ATOM 2213 N N . THR A 1 295 ? 84.471 -19.940 21.397 1.00 71.69 440 THR A N 1
ATOM 2214 C CA . THR A 1 295 ? 84.737 -20.698 22.621 1.00 58.63 440 THR A CA 1
ATOM 2215 C C . THR A 1 295 ? 85.561 -21.967 22.409 1.00 58.94 440 THR A C 1
ATOM 2216 O O . THR A 1 295 ? 86.064 -22.547 23.371 1.00 64.81 440 THR A O 1
ATOM 2220 N N . VAL A 1 296 ? 85.695 -22.400 21.161 1.00 56.01 441 VAL A N 1
ATOM 2221 C CA . VAL A 1 296 ? 86.461 -23.606 20.861 1.00 61.68 441 VAL A CA 1
ATOM 2222 C C . VAL A 1 296 ? 87.910 -23.283 20.514 1.00 65.49 441 VAL A C 1
ATOM 2223 O O . VAL A 1 296 ? 88.751 -24.179 20.432 1.00 59.06 441 VAL A O 1
ATOM 2227 N N . GLU A 1 297 ? 88.187 -22.002 20.291 1.00 71.50 442 GLU A N 1
ATOM 2228 C CA . GLU A 1 297 ? 89.541 -21.536 20.000 1.00 67.30 442 GLU A CA 1
ATOM 2229 C C . GLU A 1 297 ? 90.571 -21.881 21.097 1.00 58.73 442 GLU A C 1
ATOM 2230 O O . GLU A 1 297 ? 91.685 -22.296 20.774 1.00 55.67 442 GLU A O 1
ATOM 2236 N N . PRO A 1 298 ? 90.218 -21.707 22.392 1.00 54.93 443 PRO A N 1
ATOM 2237 C CA . PRO A 1 298 ? 91.156 -22.170 23.425 1.00 46.47 443 PRO A CA 1
ATOM 2238 C C . PRO A 1 298 ? 91.394 -23.677 23.377 1.00 44.42 443 PRO A C 1
ATOM 2239 O O . PRO A 1 298 ? 92.526 -24.144 23.552 1.00 52.99 443 PRO A O 1
ATOM 2243 N N . VAL A 1 299 ? 90.319 -24.424 23.148 1.00 34.62 444 VAL A N 1
ATOM 2244 C CA . VAL A 1 299 ? 90.400 -25.870 23.032 1.00 44.91 444 VAL A CA 1
ATOM 2245 C C . VAL A 1 299 ? 91.349 -26.233 21.897 1.00 50.52 444 VAL A C 1
ATOM 2246 O O . VAL A 1 299 ? 92.191 -27.112 22.047 1.00 55.31 444 VAL A O 1
ATOM 2250 N N . ASP A 1 300 ? 91.210 -25.548 20.766 1.00 34.29 445 ASP A N 1
ATOM 2251 C CA . ASP A 1 300 ? 92.103 -25.746 19.631 1.00 34.88 445 ASP A CA 1
ATOM 2252 C C . ASP A 1 300 ? 93.550 -25.462 20.031 1.00 51.12 445 ASP A C 1
ATOM 2253 O O . ASP A 1 300 ? 94.462 -26.228 19.704 1.00 35.42 445 ASP A O 1
ATOM 2258 N N . GLN A 1 301 ? 93.746 -24.357 20.748 1.00 51.63 446 GLN A N 1
ATOM 2259 C CA . GLN A 1 301 ? 95.075 -23.944 21.188 1.00 52.80 446 GLN A CA 1
ATOM 2260 C C . GLN A 1 301 ? 95.757 -25.003 22.054 1.00 54.92 446 GLN A C 1
ATOM 2261 O O . GLN A 1 301 ? 96.946 -25.270 21.886 1.00 56.72 446 GLN A O 1
ATOM 2267 N N . LEU A 1 302 ? 95.010 -25.612 22.972 1.00 52.52 447 LEU A N 1
ATOM 2268 C CA . LEU A 1 302 ? 95.581 -26.663 23.821 1.00 49.96 447 LEU A CA 1
ATOM 2269 C C . LEU A 1 302 ? 95.754 -27.974 23.065 1.00 51.02 447 LEU A C 1
ATOM 2270 O O . LEU A 1 302 ? 96.683 -28.743 23.325 1.00 52.36 447 LEU A O 1
ATOM 2275 N N . LEU A 1 303 ? 94.832 -28.225 22.146 1.00 48.32 448 LEU A N 1
ATOM 2276 C CA . LEU A 1 303 ? 94.838 -29.427 21.328 1.00 47.56 448 LEU A CA 1
ATOM 2277 C C . LEU A 1 303 ? 96.063 -29.472 20.428 1.00 50.99 448 LEU A C 1
ATOM 2278 O O . LEU A 1 303 ? 96.587 -30.547 20.136 1.00 61.06 448 LEU A O 1
ATOM 2283 N N . ARG A 1 304 ? 96.519 -28.307 19.980 1.00 52.91 449 ARG A N 1
ATOM 2284 C CA . ARG A 1 304 ? 97.742 -28.258 19.187 1.00 56.55 449 ARG A CA 1
ATOM 2285 C C . ARG A 1 304 ? 98.965 -28.576 20.052 1.00 48.00 449 ARG A C 1
ATOM 2286 O O . ARG A 1 304 ? 99.960 -29.104 19.559 1.00 51.35 449 ARG A O 1
ATOM 2294 N N . LYS A 1 305 ? 98.872 -28.268 21.343 1.00 47.24 450 LYS A N 1
ATOM 2295 C CA . LYS A 1 305 ? 99.989 -28.444 22.272 1.00 48.55 450 LYS A CA 1
ATOM 2296 C C . LYS A 1 305 ? 100.124 -29.860 22.846 1.00 49.06 450 LYS A C 1
ATOM 2297 O O . LYS A 1 305 ? 100.992 -30.107 23.683 1.00 56.53 450 LYS A O 1
ATOM 2303 N N . VAL A 1 306 ? 99.279 -30.787 22.405 1.00 45.07 451 VAL A N 1
ATOM 2304 C CA . VAL A 1 306 ? 99.328 -32.157 22.918 1.00 46.36 451 VAL A CA 1
ATOM 2305 C C . VAL A 1 306 ? 100.536 -32.926 22.388 1.00 46.69 451 VAL A C 1
ATOM 2306 O O . VAL A 1 306 ? 100.725 -33.037 21.178 1.00 53.08 451 VAL A O 1
ATOM 2310 N N . ASP A 1 307 ? 101.347 -33.461 23.297 1.00 52.57 452 ASP A N 1
ATOM 2311 C CA . ASP A 1 307 ? 102.553 -34.190 22.912 1.00 48.72 452 ASP A CA 1
ATOM 2312 C C . ASP 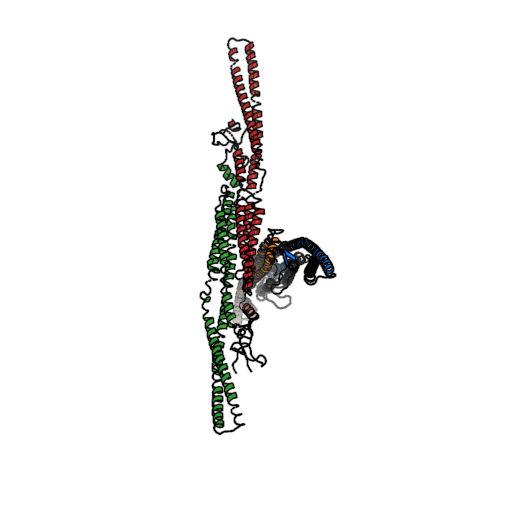A 1 307 ? 102.630 -35.538 23.628 1.00 43.44 452 ASP A C 1
ATOM 2313 O O . ASP A 1 307 ? 102.830 -35.589 24.842 1.00 44.58 452 ASP A O 1
ATOM 2318 N N . PRO A 1 308 ? 102.489 -36.634 22.865 1.00 40.11 453 PRO A N 1
ATOM 2319 C CA . PRO A 1 308 ? 102.570 -38.014 23.363 1.00 39.22 453 PRO A CA 1
ATOM 2320 C C . PRO A 1 308 ? 103.908 -38.333 24.030 1.00 41.29 453 PRO A C 1
ATOM 2321 O O . PRO A 1 308 ? 103.922 -38.998 25.062 1.00 38.80 453 PRO A O 1
ATOM 2325 N N . ALA A 1 309 ? 105.011 -37.889 23.434 1.00 39.84 454 ALA A N 1
ATOM 2326 C CA . ALA A 1 309 ? 106.338 -38.156 23.988 1.00 38.48 454 ALA A CA 1
ATOM 2327 C C . ALA A 1 309 ? 106.520 -37.512 25.362 1.00 42.30 454 ALA A C 1
ATOM 2328 O O . ALA A 1 309 ? 106.971 -38.164 26.307 1.00 31.80 454 ALA A O 1
ATOM 2330 N N . LYS A 1 310 ? 106.165 -36.234 25.469 1.00 39.36 455 LYS A N 1
ATOM 2331 C CA . LYS A 1 310 ? 106.274 -35.507 26.733 1.00 41.04 455 LYS A CA 1
ATOM 2332 C C . LYS A 1 310 ? 105.342 -36.099 27.784 1.00 42.98 455 LYS A C 1
ATOM 2333 O O . LYS A 1 310 ? 105.699 -36.213 28.957 1.00 47.00 455 LYS A O 1
ATOM 2339 N N . ASP A 1 311 ? 104.141 -36.464 27.347 1.00 30.49 456 ASP A N 1
ATOM 2340 C CA . ASP A 1 311 ? 103.162 -37.122 28.202 1.00 44.71 456 ASP A CA 1
ATOM 2341 C C . ASP A 1 311 ? 103.773 -38.381 28.801 1.00 56.01 456 ASP A C 1
ATOM 2342 O O . ASP A 1 311 ? 103.783 -38.578 30.025 1.00 65.16 456 ASP A O 1
ATOM 2347 N N . ARG A 1 312 ? 104.296 -39.222 27.914 1.00 54.25 457 ARG A N 1
ATOM 2348 C CA . ARG A 1 312 ? 104.958 -40.460 28.307 1.00 40.01 457 ARG A CA 1
ATOM 2349 C C . ARG A 1 312 ? 106.060 -40.172 29.314 1.00 36.51 457 ARG A C 1
ATOM 2350 O O . ARG A 1 312 ? 106.189 -40.875 30.303 1.00 36.84 457 ARG A O 1
ATOM 2358 N N . GLU A 1 313 ? 106.873 -39.156 29.046 1.00 46.98 458 GLU A N 1
ATOM 2359 C CA . GLU A 1 313 ? 107.946 -38.800 29.966 1.00 48.10 458 GLU A CA 1
ATOM 2360 C C . GLU A 1 313 ? 107.397 -38.478 31.350 1.00 47.77 458 GLU A C 1
ATOM 2361 O O . GLU A 1 313 ? 107.941 -38.918 32.367 1.00 49.93 458 GLU A O 1
ATOM 2367 N N . LEU A 1 314 ? 106.294 -37.736 31.372 1.00 51.98 459 LEU A N 1
ATOM 2368 C CA . LEU A 1 314 ? 105.643 -37.358 32.617 1.00 46.90 459 LEU A CA 1
ATOM 2369 C C . LEU A 1 314 ? 105.196 -38.590 33.392 1.00 42.55 459 LEU A C 1
ATOM 2370 O O . LEU A 1 314 ? 105.415 -38.682 34.599 1.00 43.37 459 LEU A O 1
ATOM 2375 N N . TRP A 1 315 ? 104.571 -39.532 32.692 1.00 43.55 460 TRP A N 1
ATOM 2376 C CA . TRP A 1 315 ? 104.061 -40.747 33.327 1.00 48.01 460 TRP A CA 1
ATOM 2377 C C . TRP A 1 315 ? 105.158 -41.717 33.789 1.00 53.30 460 TRP A C 1
ATOM 2378 O O . TRP A 1 315 ? 105.116 -42.241 34.906 1.00 65.19 460 TRP A O 1
ATOM 2389 N N . VAL A 1 316 ? 106.130 -41.950 32.913 1.00 38.36 461 VAL A N 1
ATOM 2390 C CA . VAL A 1 316 ? 107.227 -42.879 33.163 1.00 36.93 461 VAL A CA 1
ATOM 2391 C C . VAL A 1 316 ? 108.113 -42.380 34.292 1.00 39.90 461 VAL A C 1
ATOM 2392 O O . VAL A 1 316 ? 108.613 -43.169 35.094 1.00 47.34 461 VAL A O 1
ATOM 2396 N N . ARG A 1 317 ? 108.301 -41.066 34.361 1.00 38.51 462 ARG A N 1
ATOM 2397 C CA . ARG A 1 317 ? 109.092 -40.492 35.443 1.00 48.36 462 ARG A CA 1
ATOM 2398 C C . ARG A 1 317 ? 108.479 -40.835 36.801 1.00 53.54 462 ARG A C 1
ATOM 2399 O O . ARG A 1 317 ? 109.196 -41.015 37.787 1.00 65.12 462 ARG A O 1
ATOM 2407 N N . GLU A 1 318 ? 107.151 -40.927 36.844 1.00 50.38 463 GLU A N 1
ATOM 2408 C CA . GLU A 1 318 ? 106.440 -41.232 38.084 1.00 60.56 463 GLU A CA 1
ATOM 2409 C C . GLU A 1 318 ? 106.188 -42.728 38.314 1.00 63.85 463 GLU A C 1
ATOM 2410 O O . GLU A 1 318 ? 105.953 -43.151 39.447 1.00 61.79 463 GLU A O 1
ATOM 2416 N N . HIS A 1 319 ? 106.262 -43.543 37.266 1.00 60.88 464 HIS A N 1
ATOM 2417 C CA . HIS A 1 319 ? 105.872 -44.945 37.426 1.00 50.67 464 HIS A CA 1
ATOM 2418 C C . HIS A 1 319 ? 106.949 -45.970 37.083 1.00 48.55 464 HIS A C 1
ATOM 2419 O O . HIS A 1 319 ? 106.683 -47.171 37.079 1.00 51.74 464 HIS A O 1
ATOM 2426 N N . LYS A 1 320 ? 108.157 -45.502 36.791 1.00 48.91 465 LYS A N 1
ATOM 2427 C CA . LYS A 1 320 ? 109.269 -46.409 36.524 1.00 43.81 465 LYS A CA 1
ATOM 2428 C C . LYS A 1 320 ? 109.581 -47.271 37.746 1.00 42.92 465 LYS A C 1
ATOM 2429 O O . LYS A 1 320 ? 109.421 -46.828 38.884 1.00 45.71 465 LYS A O 1
ATOM 2435 N N . THR A 1 321 ? 110.007 -48.509 37.505 1.00 52.02 466 THR A N 1
ATOM 2436 C CA . THR A 1 321 ? 110.417 -49.403 38.587 1.00 47.47 466 THR A CA 1
ATOM 2437 C C . THR A 1 321 ? 111.938 -49.479 38.685 1.00 51.78 466 THR A C 1
ATOM 2438 O O . THR A 1 321 ? 112.487 -49.930 39.691 1.00 60.45 466 THR A O 1
ATOM 2442 N N . GLY A 1 322 ? 112.607 -49.034 37.626 1.00 54.94 467 GLY A N 1
ATOM 2443 C CA . GLY A 1 322 ? 114.057 -49.023 37.566 1.00 69.30 467 GLY A CA 1
ATOM 2444 C C . G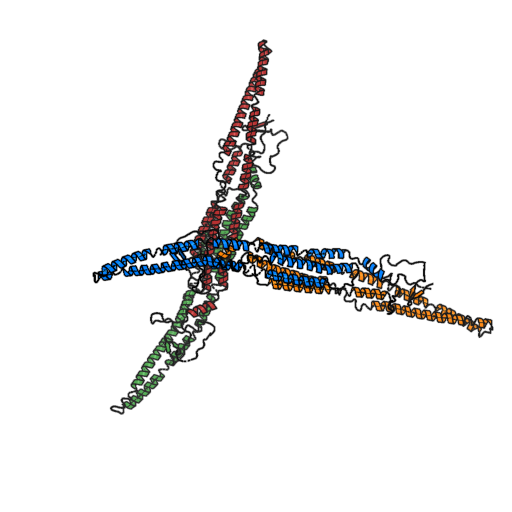LY A 1 322 ? 114.571 -49.180 36.147 1.00 76.21 467 GLY A C 1
ATOM 2445 O O . GLY A 1 322 ? 113.907 -49.773 35.293 1.00 76.54 467 GLY A O 1
ATOM 2446 N N . ASN A 1 323 ? 115.769 -48.662 35.896 1.00 75.00 468 ASN A N 1
ATOM 2447 C CA . ASN A 1 323 ? 116.296 -48.612 34.537 1.00 69.33 468 ASN A CA 1
ATOM 2448 C C . ASN A 1 323 ? 117.490 -49.527 34.307 1.00 67.89 468 ASN A C 1
ATOM 2449 O O . ASN A 1 323 ? 118.234 -49.353 33.341 1.00 71.80 468 ASN A O 1
ATOM 2454 N N . ILE A 1 324 ? 117.655 -50.524 35.168 1.00 63.97 469 ILE A N 1
ATOM 2455 C CA . ILE A 1 324 ? 118.778 -51.436 35.017 1.00 57.93 469 ILE A CA 1
ATOM 2456 C C . ILE A 1 324 ? 118.300 -52.690 34.305 1.00 65.68 469 ILE A C 1
ATOM 2457 O O . ILE A 1 324 ? 117.281 -53.277 34.668 1.00 81.40 469 ILE A O 1
ATOM 2462 N N . ARG A 1 325 ? 119.057 -53.101 33.296 1.00 60.49 470 ARG A N 1
ATOM 2463 C CA . ARG A 1 325 ? 118.716 -54.270 32.500 1.00 61.42 470 ARG A CA 1
ATOM 2464 C C . ARG A 1 325 ? 119.305 -55.543 33.092 1.00 68.50 470 ARG A C 1
ATOM 2465 O O . ARG A 1 325 ? 120.315 -55.493 33.795 1.00 77.25 470 ARG A O 1
ATOM 2473 N N . PRO A 1 326 ? 118.668 -56.690 32.815 1.00 61.15 471 PRO A N 1
ATOM 2474 C CA . PRO A 1 326 ? 119.210 -57.969 33.275 1.00 56.84 471 PRO A CA 1
ATOM 2475 C C . PRO A 1 326 ? 120.543 -58.306 32.621 1.00 60.10 471 PRO A C 1
ATOM 2476 O O . PRO A 1 326 ? 120.876 -57.771 31.565 1.00 65.54 471 PRO A O 1
ATOM 2480 N N . VAL A 1 327 ? 121.290 -59.202 33.255 1.00 58.84 472 VAL A N 1
ATOM 2481 C CA . VAL A 1 327 ? 122.557 -59.671 32.721 1.00 60.33 472 VAL A CA 1
ATOM 2482 C C . VAL A 1 327 ? 122.635 -61.178 32.890 1.00 59.37 472 VAL A C 1
ATOM 2483 O O . VAL A 1 327 ? 121.729 -61.794 33.445 1.00 56.65 472 VAL A O 1
ATOM 2487 N N . ASP A 1 328 ? 123.722 -61.772 32.414 1.00 60.52 473 ASP A N 1
ATOM 2488 C CA . ASP A 1 328 ? 123.878 -63.217 32.484 1.00 65.79 473 ASP A CA 1
ATOM 2489 C C . ASP A 1 328 ? 124.321 -63.630 33.882 1.00 69.32 473 ASP A C 1
ATOM 2490 O O . ASP A 1 328 ? 125.064 -62.905 34.545 1.00 76.99 473 ASP A O 1
ATOM 2503 N N . GLU A 1 330 ? 126.558 -65.236 36.524 1.00 91.86 475 GLU A N 1
ATOM 2504 C CA . GLU A 1 330 ? 128.012 -65.384 36.541 1.00 93.10 475 GLU A CA 1
ATOM 2505 C C . GLU A 1 330 ? 128.659 -64.616 35.400 1.00 98.16 475 GLU A C 1
ATOM 2506 O O . GLU A 1 330 ? 129.324 -63.604 35.616 1.00 101.48 475 GLU A O 1
ATOM 2512 N N . ASN B 1 27 ? 128.922 -59.786 42.991 1.00 97.30 172 ASN B N 1
ATOM 2513 C CA . ASN B 1 27 ? 129.108 -60.011 41.564 1.00 104.53 172 ASN B CA 1
ATOM 2514 C C . ASN B 1 27 ? 127.847 -59.623 40.797 1.00 111.33 172 ASN B C 1
ATOM 2515 O O . ASN B 1 27 ? 127.746 -58.499 40.305 1.00 119.31 172 ASN B O 1
ATOM 2520 N N . THR B 1 28 ? 126.908 -60.562 40.673 1.00 104.61 173 THR B N 1
ATOM 2521 C CA . THR B 1 28 ? 125.572 -60.250 40.177 1.00 87.16 173 THR B CA 1
ATOM 2522 C C . THR B 1 28 ? 124.585 -60.521 41.309 1.00 80.32 173 THR B C 1
ATOM 2523 O O . THR B 1 28 ? 124.979 -60.993 42.370 1.00 81.90 173 THR B O 1
ATOM 2527 N N . ILE B 1 29 ? 123.308 -60.239 41.085 1.00 81.53 174 ILE B N 1
ATOM 2528 C CA . ILE B 1 29 ? 122.298 -60.478 42.116 1.00 81.69 174 ILE B CA 1
ATOM 2529 C C . ILE B 1 29 ? 120.982 -60.946 41.500 1.00 79.30 174 ILE B C 1
ATOM 2530 O O . ILE B 1 29 ? 120.622 -60.525 40.409 1.00 72.36 174 ILE B O 1
ATOM 2535 N N . THR B 1 30 ? 120.266 -61.829 42.186 1.00 75.93 175 THR B N 1
ATOM 2536 C CA . THR B 1 30 ? 119.017 -62.325 41.633 1.00 67.79 175 THR B CA 1
ATOM 2537 C C . THR B 1 30 ? 117.830 -61.836 42.448 1.00 60.37 175 THR B C 1
ATOM 2538 O O . THR B 1 30 ? 117.760 -62.037 43.663 1.00 63.90 175 THR B O 1
ATOM 2542 N N . ILE B 1 31 ? 116.908 -61.170 41.760 1.00 60.42 176 ILE B N 1
ATOM 2543 C CA . ILE B 1 31 ? 115.665 -60.726 42.366 1.00 54.12 176 ILE B CA 1
ATOM 2544 C C . ILE B 1 31 ? 114.508 -61.301 41.569 1.00 56.18 176 ILE B C 1
ATOM 2545 O O . ILE B 1 31 ? 114.393 -61.034 40.370 1.00 54.77 176 ILE B O 1
ATOM 2550 N N . ASN B 1 32 ? 113.646 -62.064 42.238 1.00 60.10 177 ASN B N 1
ATOM 2551 C CA . ASN B 1 32 ? 112.499 -62.685 41.584 1.00 60.78 177 ASN B CA 1
ATOM 2552 C C . ASN B 1 32 ? 112.936 -63.475 40.352 1.00 60.78 177 ASN B C 1
ATOM 2553 O O . ASN B 1 32 ? 112.346 -63.342 39.281 1.00 66.03 177 ASN B O 1
ATOM 2558 N N . CYS B 1 33 ? 114.004 -64.253 40.519 1.00 67.83 178 CYS B N 1
ATOM 2559 C CA . CYS B 1 33 ? 114.546 -65.145 39.488 1.00 51.96 178 CYS B CA 1
ATOM 2560 C C . CYS B 1 33 ? 115.218 -64.401 38.329 1.00 52.74 178 CYS B C 1
ATOM 2561 O O . CYS B 1 33 ? 115.649 -65.024 37.362 1.00 58.44 178 CYS B O 1
ATOM 2564 N N . VAL B 1 34 ? 115.316 -63.078 38.431 1.00 54.72 179 VAL B N 1
ATOM 2565 C CA . VAL B 1 34 ? 115.987 -62.275 37.406 1.00 64.49 179 VAL B CA 1
ATOM 2566 C C . VAL B 1 34 ? 117.318 -61.716 37.916 1.00 71.90 179 VAL B C 1
ATOM 2567 O O . VAL B 1 34 ? 117.392 -61.227 39.045 1.00 69.08 179 VAL B O 1
ATOM 2571 N N . THR B 1 35 ? 118.365 -61.790 37.094 1.00 75.38 180 THR B N 1
ATOM 2572 C CA . THR B 1 35 ? 119.688 -61.329 37.512 1.00 76.98 180 THR B CA 1
ATOM 2573 C C . THR B 1 35 ? 120.024 -59.925 37.013 1.00 71.77 180 THR B C 1
ATOM 2574 O O . THR B 1 35 ? 119.892 -59.622 35.829 1.00 61.21 180 THR B O 1
ATOM 2578 N N . PHE B 1 36 ? 120.481 -59.090 37.940 1.00 70.44 181 PHE B N 1
ATOM 2579 C CA . PHE B 1 36 ? 120.869 -57.711 37.683 1.00 54.02 181 PHE B CA 1
ATOM 2580 C C . PHE B 1 36 ? 122.283 -57.477 38.197 1.00 60.75 181 PHE B C 1
ATOM 2581 O O . PHE B 1 36 ? 122.780 -58.254 39.016 1.00 66.72 181 PHE B O 1
ATOM 2589 N N . PRO B 1 37 ? 122.953 -56.430 37.692 1.00 66.34 182 PRO B N 1
ATOM 2590 C CA . PRO B 1 37 ? 124.243 -56.041 38.273 1.00 78.97 182 PRO B CA 1
ATOM 2591 C C . PRO B 1 37 ? 124.138 -55.717 39.774 1.00 87.49 182 PRO B C 1
ATOM 2592 O O . PRO B 1 37 ? 123.035 -55.482 40.280 1.00 79.26 182 PRO B O 1
ATOM 2596 N N . HIS B 1 38 ? 125.283 -55.676 40.455 1.00 98.30 183 HIS B N 1
ATOM 2597 C CA . HIS B 1 38 ? 125.340 -55.662 41.920 1.00 113.84 183 HIS B CA 1
ATOM 2598 C C . HIS B 1 38 ? 126.656 -55.125 42.490 1.00 132.86 183 HIS B C 1
ATOM 2599 O O . HIS B 1 38 ? 127.728 -55.546 42.058 1.00 145.73 183 HIS B O 1
ATOM 2606 N N . PRO B 1 39 ? 126.586 -54.191 43.467 1.00 133.12 184 PRO B N 1
ATOM 2607 C CA . PRO B 1 39 ? 125.421 -53.411 43.936 1.00 123.34 184 PRO B CA 1
ATOM 2608 C C . PRO B 1 39 ? 124.734 -52.507 42.886 1.00 109.64 184 PRO B C 1
ATOM 2609 O O . PRO B 1 39 ? 123.561 -52.201 43.096 1.00 97.56 184 PRO B O 1
ATOM 2613 N N . ASP B 1 40 ? 125.408 -52.071 41.817 1.00 120.39 185 ASP B N 1
ATOM 2614 C CA . ASP B 1 40 ? 126.828 -51.721 41.828 1.00 138.42 185 ASP B CA 1
ATOM 2615 C C . ASP B 1 40 ? 127.005 -50.238 41.538 1.00 150.34 185 ASP B C 1
ATOM 2616 O O . ASP B 1 40 ? 126.058 -49.555 41.144 1.00 143.83 185 ASP B O 1
ATOM 2621 N N . THR B 1 41 ? 128.220 -49.743 41.740 1.00 168.31 186 THR B N 1
ATOM 2622 C CA . THR B 1 41 ? 128.705 -48.600 40.982 1.00 180.35 186 THR B CA 1
ATOM 2623 C C . THR B 1 41 ? 129.438 -49.109 39.733 1.00 182.51 186 THR B C 1
ATOM 2624 O O . THR B 1 41 ? 130.448 -48.548 39.310 1.00 186.40 186 THR B O 1
ATOM 2636 N N . PRO B 1 43 ? 130.631 -50.576 35.886 1.00 165.53 188 PRO B N 1
ATOM 2637 C CA . PRO B 1 43 ? 130.759 -49.980 34.549 1.00 162.87 188 PRO B CA 1
ATOM 2638 C C . PRO B 1 43 ? 129.413 -49.965 33.825 1.00 153.78 188 PRO B C 1
ATOM 2639 O O . PRO B 1 43 ? 128.389 -50.055 34.500 1.00 147.08 188 PRO B O 1
ATOM 2643 N N . GLU B 1 44 ? 129.393 -49.835 32.498 1.00 154.52 189 GLU B N 1
ATOM 2644 C CA . GLU B 1 44 ? 128.113 -49.772 31.791 1.00 154.19 189 GLU B CA 1
ATOM 2645 C C . GLU B 1 44 ? 127.420 -48.485 32.335 1.00 104.96 189 GLU B C 1
ATOM 2646 O O . GLU B 1 44 ? 128.129 -47.656 32.904 1.00 107.30 189 GLU B O 1
ATOM 2652 N N . GLN B 1 45 ? 126.113 -48.231 32.178 1.00 98.77 190 GLN B N 1
ATOM 2653 C CA . GLN B 1 45 ? 125.152 -48.900 31.308 1.00 88.81 190 GLN B CA 1
ATOM 2654 C C . GLN B 1 45 ? 124.379 -47.854 30.524 1.00 86.13 190 GLN B C 1
ATOM 2655 O O . GLN B 1 45 ? 123.804 -46.938 31.112 1.00 80.34 190 GLN B O 1
ATOM 2661 N N . GLN B 1 46 ? 124.356 -47.985 29.204 1.00 85.04 191 GLN B N 1
ATOM 2662 C CA . GLN B 1 46 ? 123.651 -47.011 28.388 1.00 88.58 191 GLN B CA 1
ATOM 2663 C C . GLN B 1 46 ? 122.221 -47.472 28.126 1.00 90.57 191 GLN B C 1
ATOM 2664 O O . GLN B 1 46 ? 121.961 -48.665 27.971 1.00 96.23 191 GLN B O 1
ATOM 2670 N N . LEU B 1 47 ? 121.298 -46.518 28.081 1.00 84.34 192 LEU B N 1
ATOM 2671 C CA . LEU B 1 47 ? 119.883 -46.820 27.888 1.00 76.80 192 LEU B CA 1
ATOM 2672 C C . LEU B 1 47 ? 119.625 -47.331 26.473 1.00 73.48 192 LEU B C 1
ATOM 2673 O O . LEU B 1 47 ? 120.389 -47.043 25.553 1.00 76.32 192 LEU B O 1
ATOM 2678 N N . LEU B 1 48 ? 118.564 -48.115 26.308 1.00 71.45 193 LEU B N 1
ATOM 2679 C CA . LEU B 1 48 ? 118.193 -48.634 24.994 1.00 70.13 193 LEU B CA 1
ATOM 2680 C C . LEU B 1 48 ? 117.691 -47.538 24.049 1.00 73.39 193 LEU B C 1
ATOM 2681 O O . LEU B 1 48 ? 118.004 -47.553 22.860 1.00 77.00 193 LEU B O 1
ATOM 2686 N N . LYS B 1 49 ? 116.899 -46.603 24.568 1.00 70.89 194 LYS B N 1
ATOM 2687 C CA . LYS B 1 49 ? 116.376 -45.510 23.746 1.00 70.86 194 LYS B CA 1
ATOM 2688 C C . LYS B 1 49 ? 116.498 -44.114 24.361 1.00 76.42 194 LYS B C 1
ATOM 2689 O O . LYS B 1 49 ? 115.518 -43.576 24.875 1.00 88.90 194 LYS B O 1
ATOM 2695 N N . PRO B 1 50 ? 117.706 -43.533 24.327 1.00 71.69 195 PRO B N 1
ATOM 2696 C CA . PRO B 1 50 ? 117.934 -42.197 24.885 1.00 68.72 195 PRO B CA 1
ATOM 2697 C C . PRO B 1 50 ? 117.527 -41.100 23.898 1.00 78.26 195 PRO B C 1
ATOM 2698 O O . PRO B 1 50 ? 117.824 -41.220 22.708 1.00 97.82 195 PRO B O 1
ATOM 2702 N N . THR B 1 51 ? 116.841 -40.065 24.370 1.00 72.79 196 THR B N 1
ATOM 2703 C CA . THR B 1 51 ? 116.290 -40.055 25.715 1.00 74.89 196 THR B CA 1
ATOM 2704 C C . THR B 1 51 ? 114.776 -40.018 25.629 1.00 79.99 196 THR B C 1
ATOM 2705 O O . THR B 1 51 ? 114.127 -39.162 26.230 1.00 83.93 196 THR B O 1
ATOM 2709 N N . GLU B 1 52 ? 114.213 -40.964 24.888 1.00 78.51 197 GLU B N 1
ATOM 2710 C CA . GLU B 1 52 ? 112.779 -41.148 24.919 1.00 74.43 197 GLU B CA 1
ATOM 2711 C C . GLU B 1 52 ? 112.565 -41.886 26.221 1.00 82.38 197 GLU B C 1
ATOM 2712 O O . GLU B 1 52 ? 113.372 -42.738 26.590 1.00 94.71 197 GLU B O 1
ATOM 2718 N N . TRP B 1 53 ? 111.487 -41.575 26.923 1.00 49.68 198 TRP B N 1
ATOM 2719 C CA . TRP B 1 53 ? 111.163 -42.329 28.118 1.00 49.64 198 TRP B CA 1
ATOM 2720 C C . TRP B 1 53 ? 110.385 -43.566 27.733 1.00 46.55 198 TRP B C 1
ATOM 2721 O O . TRP B 1 53 ? 109.178 -43.666 27.950 1.00 48.91 198 TRP B O 1
ATOM 2732 N N . SER B 1 54 ? 111.115 -44.517 27.165 1.00 47.12 199 SER B N 1
ATOM 2733 C CA . SER B 1 54 ? 110.520 -45.681 26.543 1.00 58.36 199 SER B CA 1
ATOM 2734 C C . SER B 1 54 ? 110.098 -46.709 27.582 1.00 49.43 199 SER B C 1
ATOM 2735 O O . SER B 1 54 ? 110.623 -46.746 28.694 1.00 44.38 199 SER B O 1
ATOM 2738 N N . TYR B 1 55 ? 109.125 -47.530 27.207 1.00 46.87 200 TYR B N 1
ATOM 2739 C CA . TYR B 1 55 ? 108.661 -48.627 28.044 1.00 49.84 200 TYR B CA 1
ATOM 2740 C C . TYR B 1 55 ? 109.766 -49.663 28.252 1.00 57.80 200 TYR B C 1
ATOM 2741 O O . TYR B 1 55 ? 109.843 -50.306 29.297 1.00 68.02 200 TYR B O 1
ATOM 2750 N N . CYS B 1 56 ? 110.624 -49.809 27.248 1.00 52.38 201 CYS B N 1
ATOM 2751 C CA . CYS B 1 56 ? 111.633 -50.863 27.235 1.00 58.96 201 CYS B CA 1
ATOM 2752 C C . CYS B 1 56 ? 112.845 -50.569 28.117 1.00 67.79 201 CYS B C 1
ATOM 2753 O O . CYS B 1 56 ? 113.770 -51.377 28.195 1.00 78.31 201 CYS B O 1
ATOM 2756 N N . ASP B 1 57 ? 112.850 -49.416 28.776 1.00 56.83 202 ASP B N 1
ATOM 2757 C CA . ASP B 1 57 ? 114.012 -49.024 29.566 1.00 54.81 202 ASP B CA 1
ATOM 2758 C C . ASP B 1 57 ? 113.754 -48.908 31.066 1.00 50.96 202 ASP B C 1
ATOM 2759 O O . ASP B 1 57 ? 114.691 -48.966 31.856 1.00 61.14 202 ASP B O 1
ATOM 2764 N N . TYR B 1 58 ? 112.497 -48.753 31.468 1.00 52.21 203 TYR B N 1
ATOM 2765 C CA . TYR B 1 58 ? 112.217 -48.361 32.847 1.00 58.39 203 TYR B CA 1
ATOM 2766 C C . TYR B 1 58 ? 111.292 -49.290 33.635 1.00 59.15 203 TYR B C 1
ATOM 2767 O O . TYR B 1 58 ? 110.790 -48.906 34.690 1.00 39.94 203 TYR B O 1
ATOM 2776 N N . PHE B 1 59 ? 111.078 -50.509 33.151 1.00 52.98 204 PHE B N 1
ATOM 2777 C CA . PHE B 1 59 ? 110.155 -51.416 33.833 1.00 47.63 204 PHE B CA 1
ATOM 2778 C C . PHE B 1 59 ? 110.694 -52.836 33.929 1.00 47.63 204 PHE B C 1
ATOM 2779 O O . PHE B 1 59 ? 109.987 -53.805 33.650 1.00 46.33 204 PHE B O 1
ATOM 2787 N N . TRP B 1 60 ? 111.946 -52.949 34.352 1.00 60.01 205 TRP B N 1
ATOM 2788 C CA . TRP B 1 60 ? 112.589 -54.245 34.509 1.00 67.46 205 TRP B CA 1
ATOM 2789 C C . TRP B 1 60 ? 112.380 -54.805 35.913 1.00 68.25 205 TRP B C 1
ATOM 2790 O O . TRP B 1 60 ? 112.001 -55.967 36.072 1.00 61.94 205 TRP B O 1
ATOM 2801 N N . ALA B 1 61 ? 112.633 -53.981 36.926 1.00 76.11 206 ALA B N 1
ATOM 2802 C CA . ALA B 1 61 ? 112.374 -54.362 38.312 1.00 40.41 206 ALA B CA 1
ATOM 2803 C C . ALA B 1 61 ? 110.886 -54.598 38.535 1.00 47.41 206 ALA B C 1
ATOM 2804 O O . ALA B 1 61 ? 110.051 -54.019 37.846 1.00 48.22 206 ALA B O 1
ATOM 2806 N N . ASP B 1 62 ? 110.551 -55.445 39.501 1.00 50.50 207 ASP B N 1
ATOM 2807 C CA . ASP B 1 62 ? 109.153 -55.654 39.852 1.00 58.73 207 ASP B CA 1
ATOM 2808 C C . ASP B 1 62 ? 108.698 -54.617 40.875 1.00 53.16 207 ASP B C 1
ATOM 2809 O O . ASP B 1 62 ? 109.489 -54.168 41.705 1.00 51.95 207 ASP B O 1
ATOM 2814 N N . LYS B 1 63 ? 107.429 -54.223 40.806 1.00 58.54 208 LYS B N 1
ATOM 2815 C CA . LYS B 1 63 ? 106.894 -53.260 41.764 1.00 62.73 208 LYS B CA 1
ATOM 2816 C C . LYS B 1 63 ? 106.348 -53.907 43.031 1.00 62.34 208 LYS B C 1
ATOM 2817 O O . LYS B 1 63 ? 105.401 -54.693 42.985 1.00 62.05 208 LYS B O 1
ATOM 2823 N N . LYS B 1 64 ? 106.962 -53.574 44.162 1.00 55.77 209 LYS B N 1
ATOM 2824 C CA . LYS B 1 64 ? 106.440 -53.966 45.462 1.00 71.92 209 LYS B CA 1
ATOM 2825 C C . LYS B 1 64 ? 105.464 -52.899 45.936 1.00 80.47 209 LYS B C 1
ATOM 2826 O O . LYS B 1 64 ? 105.887 -51.786 46.250 1.00 87.40 209 LYS B O 1
ATOM 2832 N N . ASP B 1 65 ? 104.169 -53.199 45.960 1.00 79.99 210 ASP B N 1
ATOM 2833 C CA . ASP B 1 65 ? 103.229 -52.244 46.534 1.00 82.85 210 ASP B CA 1
ATOM 2834 C C . ASP B 1 65 ? 103.606 -51.984 47.990 1.00 83.42 210 ASP B C 1
ATOM 2835 O O . ASP B 1 65 ? 103.825 -52.923 48.752 1.00 87.43 210 ASP B O 1
ATOM 2840 N N . PRO B 1 66 ? 103.668 -50.704 48.387 1.00 45.89 211 PRO B N 1
ATOM 2841 C CA . PRO B 1 66 ? 104.083 -50.351 49.749 1.00 78.04 211 PRO B CA 1
ATOM 2842 C C . PRO B 1 66 ? 102.986 -50.587 50.781 1.00 70.76 211 PRO B C 1
ATOM 2843 O O . PRO B 1 66 ? 103.219 -50.430 51.981 1.00 64.74 211 PRO B O 1
ATOM 2847 N N . GLN B 1 67 ? 101.802 -50.960 50.310 1.00 67.45 212 GLN B N 1
ATOM 2848 C CA . GLN B 1 67 ? 100.663 -51.165 51.190 1.00 66.95 212 GLN B CA 1
ATOM 2849 C C . GLN B 1 67 ? 100.591 -52.630 51.625 1.00 68.16 212 GLN B C 1
ATOM 2850 O O . GLN B 1 67 ? 99.810 -52.989 52.507 1.00 70.02 212 GLN B O 1
ATOM 2856 N N . GLY B 1 68 ? 101.424 -53.463 51.003 1.00 68.97 213 GLY B N 1
ATOM 2857 C CA . GLY B 1 68 ? 101.515 -54.875 51.337 1.00 66.49 213 GLY B CA 1
ATOM 2858 C C . GLY B 1 68 ? 100.575 -55.833 50.627 1.00 61.20 213 GLY B C 1
ATOM 2859 O O . GLY B 1 68 ? 100.178 -56.851 51.200 1.00 65.43 213 GLY B O 1
ATOM 2860 N N . ASN B 1 69 ? 100.236 -55.535 49.378 1.00 54.16 214 ASN B N 1
ATOM 2861 C CA . ASN B 1 69 ? 99.331 -56.396 48.623 1.00 57.24 214 ASN B CA 1
ATOM 2862 C C . ASN B 1 69 ? 100.000 -57.265 47.563 1.00 58.07 214 ASN B C 1
ATOM 2863 O O . ASN B 1 69 ? 99.366 -57.612 46.568 1.00 59.97 214 ASN B O 1
ATOM 2868 N N . GLY B 1 70 ? 101.266 -57.622 47.755 1.00 61.72 215 GLY B N 1
ATOM 2869 C CA . GLY B 1 70 ? 101.912 -58.486 46.784 1.00 71.18 215 GLY B CA 1
ATOM 2870 C C . GLY B 1 70 ? 102.852 -57.765 45.837 1.00 66.38 215 GLY B C 1
ATOM 2871 O O . GLY B 1 70 ? 103.064 -56.555 45.951 1.00 66.29 215 GLY B O 1
ATOM 2872 N N . THR B 1 71 ? 103.422 -58.516 44.899 1.00 58.95 216 THR B N 1
ATOM 2873 C CA . THR B 1 71 ? 104.391 -57.963 43.962 1.00 52.90 216 THR B CA 1
ATOM 2874 C C . THR B 1 71 ? 103.938 -58.292 42.542 1.00 52.89 216 THR B C 1
ATOM 2875 O O . THR B 1 71 ? 103.392 -59.365 42.286 1.00 57.66 216 THR B O 1
ATOM 2879 N N . VAL B 1 72 ? 104.183 -57.362 41.621 1.00 50.97 217 VAL B N 1
ATOM 2880 C CA . VAL B 1 72 ? 103.885 -57.549 40.205 1.00 60.04 217 VAL B CA 1
ATOM 2881 C C . VAL B 1 72 ? 104.999 -57.060 39.279 1.00 55.89 217 VAL B C 1
ATOM 2882 O O . VAL B 1 72 ? 105.736 -56.130 39.612 1.00 51.29 217 VAL B O 1
ATOM 2886 N N . ALA B 1 73 ? 105.140 -57.722 38.135 1.00 49.27 218 ALA B N 1
ATOM 2887 C CA . ALA B 1 73 ? 106.105 -57.310 37.123 1.00 47.95 218 ALA B CA 1
ATOM 2888 C C . ALA B 1 73 ? 105.739 -55.913 36.614 1.00 53.30 218 ALA B C 1
ATOM 2889 O O . ALA B 1 73 ? 104.574 -55.526 36.645 1.00 65.47 218 ALA B O 1
ATOM 2891 N N . GLY B 1 74 ? 106.733 -55.158 36.154 1.00 51.85 219 GLY B N 1
ATOM 2892 C CA . GLY B 1 74 ? 106.506 -53.836 35.589 1.00 60.92 219 GLY B CA 1
ATOM 2893 C C . GLY B 1 74 ? 105.571 -53.883 34.392 1.00 64.73 219 GLY B C 1
ATOM 2894 O O . GLY B 1 74 ? 104.791 -52.952 34.124 1.00 75.72 219 GLY B O 1
ATOM 2895 N N . PHE B 1 75 ? 105.655 -54.990 33.664 1.00 52.98 220 PHE B N 1
ATOM 2896 C CA . PHE B 1 75 ? 104.820 -55.213 32.496 1.00 46.44 220 PHE B CA 1
ATOM 2897 C C . PHE B 1 75 ? 103.352 -55.077 32.883 1.00 46.75 220 PHE B C 1
ATOM 2898 O O . PHE B 1 75 ? 102.541 -54.580 32.101 1.00 51.39 220 PHE B O 1
ATOM 2906 N N . GLU B 1 76 ? 103.020 -55.516 34.096 1.00 50.31 221 GLU B N 1
ATOM 2907 C CA . GLU B 1 76 ? 101.662 -55.394 34.617 1.00 49.49 221 GLU B CA 1
ATOM 2908 C C . GLU B 1 76 ? 101.258 -53.925 34.720 1.00 48.97 221 GLU B C 1
ATOM 2909 O O . GLU B 1 76 ? 100.104 -53.574 34.477 1.00 51.46 221 GLU B O 1
ATOM 2915 N N . LEU B 1 77 ? 102.215 -53.072 35.080 1.00 40.36 222 LEU B N 1
ATOM 2916 C CA . LEU B 1 77 ? 101.968 -51.633 35.150 1.00 40.46 222 LEU B CA 1
ATOM 2917 C C . LEU B 1 77 ? 101.669 -51.091 33.767 1.00 52.82 222 LEU B C 1
ATOM 2918 O O . LEU B 1 77 ? 100.768 -50.269 33.593 1.00 57.71 222 LEU B O 1
ATOM 2923 N N . LEU B 1 78 ? 102.434 -51.557 32.786 1.00 43.09 223 LEU B N 1
ATOM 2924 C CA . LEU B 1 78 ? 102.200 -51.142 31.405 1.00 41.59 223 LEU B CA 1
ATOM 2925 C C . LEU B 1 78 ? 100.806 -51.531 30.916 1.00 76.56 223 LEU B C 1
ATOM 2926 O O . LEU B 1 78 ? 100.073 -50.706 30.351 1.00 84.08 223 LEU B O 1
ATOM 2931 N N . LEU B 1 79 ? 100.445 -52.790 31.141 1.00 63.60 224 LEU B N 1
ATOM 2932 C CA . LEU B 1 79 ? 99.130 -53.292 30.760 1.00 55.58 224 LEU B CA 1
ATOM 2933 C C . LEU B 1 79 ? 98.009 -52.511 31.432 1.00 48.76 224 LEU B C 1
ATOM 2934 O O . LEU B 1 79 ? 97.043 -52.111 30.779 1.00 51.84 224 LEU B O 1
ATOM 2939 N N . GLN B 1 80 ? 98.151 -52.271 32.733 1.00 51.07 225 GLN B N 1
ATOM 2940 C CA . GLN B 1 80 ? 97.147 -51.502 33.458 1.00 38.05 225 GLN B CA 1
ATOM 2941 C C . GLN B 1 80 ? 97.035 -50.088 32.904 1.00 51.25 225 GLN B C 1
ATOM 2942 O O . GLN B 1 80 ? 95.938 -49.527 32.833 1.00 51.64 225 GLN B O 1
ATOM 2948 N N . LYS B 1 81 ? 98.165 -49.519 32.494 1.00 46.68 226 LYS B N 1
ATOM 2949 C CA . LYS B 1 81 ? 98.150 -48.190 31.899 1.00 38.02 226 LYS B CA 1
ATOM 2950 C C . LYS B 1 81 ? 97.368 -48.183 30.591 1.00 47.98 226 LYS B C 1
ATOM 2951 O O . LYS B 1 81 ? 96.547 -47.292 30.349 1.00 36.89 226 LYS B O 1
ATOM 2957 N N . GLN B 1 82 ? 97.585 -49.211 29.776 1.00 48.91 227 GLN B N 1
ATOM 2958 C CA . GLN B 1 82 ? 96.876 -49.339 28.505 1.00 38.03 227 GLN B CA 1
ATOM 2959 C C . GLN B 1 82 ? 95.367 -49.455 28.720 1.00 46.44 227 GLN B C 1
ATOM 2960 O O . GLN B 1 82 ? 94.556 -48.742 28.094 1.00 47.17 227 GLN B O 1
ATOM 2966 N N . LEU B 1 83 ? 95.010 -50.361 29.624 1.00 37.31 228 LEU B N 1
ATOM 2967 C CA . LEU B 1 83 ? 93.622 -50.630 29.979 1.00 47.67 228 LEU B CA 1
ATOM 2968 C C . LEU B 1 83 ? 92.939 -49.343 30.441 1.00 49.03 228 LEU B C 1
ATOM 2969 O O . LEU B 1 83 ? 91.818 -49.028 30.020 1.00 46.59 228 LEU B O 1
ATOM 2974 N N . LYS B 1 84 ? 93.616 -48.616 31.325 1.00 45.86 229 LYS B N 1
ATOM 2975 C CA . LYS B 1 84 ? 93.115 -47.333 31.796 1.00 43.98 229 LYS B CA 1
ATOM 2976 C C . LYS B 1 84 ? 92.900 -46.360 30.641 1.00 47.26 229 LYS B C 1
ATOM 2977 O O . LYS B 1 84 ? 91.918 -45.617 30.629 1.00 42.49 229 LYS B O 1
ATOM 2983 N N . GLY B 1 85 ? 93.820 -46.363 29.679 1.00 52.14 230 GLY B N 1
ATOM 2984 C CA . GLY B 1 85 ? 93.676 -45.527 28.496 1.00 47.58 230 GLY B CA 1
ATOM 2985 C C . GLY B 1 85 ? 92.373 -45.810 27.766 1.00 46.50 230 GLY B C 1
ATOM 2986 O O . GLY B 1 85 ? 91.616 -44.891 27.392 1.00 51.43 230 GLY B O 1
ATOM 2987 N N . LYS B 1 86 ? 92.088 -47.095 27.586 1.00 35.12 231 LYS B N 1
ATOM 2988 C CA . LYS B 1 86 ? 90.869 -47.485 26.883 1.00 51.17 231 LYS B CA 1
ATOM 2989 C C . LYS B 1 86 ? 89.623 -47.095 27.688 1.00 52.42 231 LYS B C 1
ATOM 2990 O O . LYS B 1 86 ? 88.620 -46.632 27.122 1.00 62.40 231 LYS B O 1
ATOM 2996 N N . GLN B 1 87 ? 89.691 -47.268 29.005 1.00 45.14 232 GLN B N 1
ATOM 2997 C CA . GLN B 1 87 ? 88.604 -46.825 29.875 1.00 49.06 232 GLN B CA 1
ATOM 2998 C C . GLN B 1 87 ? 88.342 -45.326 29.677 1.00 45.32 232 GLN B C 1
ATOM 2999 O O . GLN B 1 87 ? 87.186 -44.881 29.587 1.00 41.08 232 GLN B O 1
ATOM 3013 N N . GLN B 1 89 ? 89.019 -43.413 26.950 1.00 32.65 234 GLN B N 1
ATOM 3014 C CA . GLN B 1 89 ? 88.361 -43.075 25.688 1.00 32.17 234 GLN B CA 1
ATOM 3015 C C . GLN B 1 89 ? 86.881 -43.478 25.721 1.00 38.65 234 GLN B C 1
ATOM 3016 O O . GLN B 1 89 ? 86.027 -42.783 25.143 1.00 44.61 234 GLN B O 1
ATOM 3022 N N . LYS B 1 90 ? 86.568 -44.561 26.433 1.00 40.10 235 LYS B N 1
ATOM 3023 C CA . LYS B 1 90 ? 85.161 -44.905 26.662 1.00 40.57 235 LYS B CA 1
ATOM 3024 C C . LYS B 1 90 ? 84.411 -43.760 27.347 1.00 44.19 235 LYS B C 1
ATOM 3025 O O . LYS B 1 90 ? 83.350 -43.322 26.879 1.00 46.02 235 LYS B O 1
ATOM 3031 N N . GLU B 1 91 ? 84.973 -43.271 28.450 1.00 39.32 236 GLU B N 1
ATOM 3032 C CA . GLU B 1 91 ? 84.337 -42.200 29.213 1.00 35.02 236 GLU B CA 1
ATOM 3033 C C . GLU B 1 91 ? 84.159 -40.928 28.373 1.00 55.67 236 GLU B C 1
ATOM 3034 O O . GLU B 1 91 ? 83.120 -40.259 28.458 1.00 49.52 236 GLU B O 1
ATOM 3048 N N . SER B 1 93 ? 83.781 -40.814 25.120 1.00 43.42 238 SER B N 1
ATOM 3049 C CA . SER B 1 93 ? 82.654 -41.139 24.254 1.00 44.68 238 SER B CA 1
ATOM 3050 C C . SER B 1 93 ? 81.327 -40.894 24.971 1.00 47.12 238 SER B C 1
ATOM 3051 O O . SER B 1 93 ? 80.405 -40.302 24.403 1.00 50.45 238 SER B O 1
ATOM 3054 N N . GLU B 1 94 ? 81.237 -41.340 26.222 1.00 47.06 239 GLU B N 1
ATOM 3055 C CA . GLU B 1 94 ? 80.017 -41.132 27.007 1.00 44.36 239 GLU B CA 1
ATOM 3056 C C . GLU B 1 94 ? 79.687 -39.646 27.181 1.00 49.10 239 GLU B C 1
ATOM 3057 O O . GLU B 1 94 ? 78.528 -39.231 27.029 1.00 64.42 239 GLU B O 1
ATOM 3063 N N . PHE B 1 95 ? 80.711 -38.849 27.479 1.00 44.97 240 PHE B N 1
ATOM 3064 C CA . PHE B 1 95 ? 80.557 -37.395 27.576 1.00 33.28 240 PHE B CA 1
ATOM 3065 C C . PHE B 1 95 ? 79.926 -36.830 26.303 1.00 43.64 240 PHE B C 1
ATOM 3066 O O . PHE B 1 95 ? 78.960 -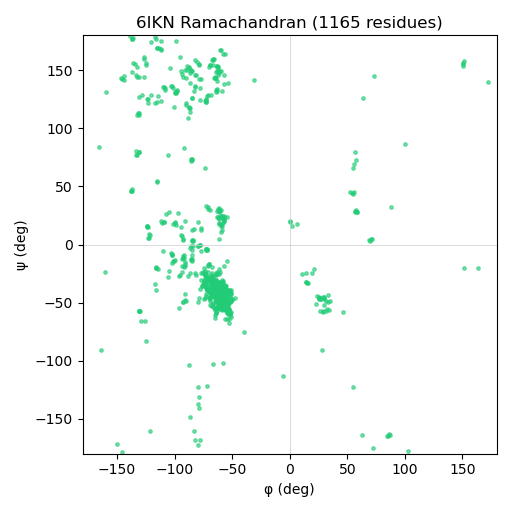36.045 26.350 1.00 64.18 240 PHE B O 1
ATOM 3074 N N . ILE B 1 96 ? 80.468 -37.246 25.161 1.00 37.64 241 ILE B N 1
ATOM 3075 C CA . ILE B 1 96 ? 79.916 -36.813 23.879 1.00 34.61 241 ILE B CA 1
ATOM 3076 C C . ILE B 1 96 ? 78.463 -37.254 23.708 1.00 35.46 241 ILE B C 1
ATOM 3077 O O . ILE B 1 96 ? 77.642 -36.493 23.194 1.00 40.30 241 ILE B O 1
ATOM 3082 N N . ARG B 1 97 ? 78.139 -38.464 24.158 1.00 34.92 242 ARG B N 1
ATOM 3083 C CA . ARG B 1 97 ? 76.758 -38.941 24.102 1.00 33.96 242 ARG B CA 1
ATOM 3084 C C . ARG B 1 97 ? 75.817 -38.009 24.869 1.00 41.75 242 ARG B C 1
ATOM 3085 O O . ARG B 1 97 ? 74.744 -37.636 24.368 1.00 45.88 242 ARG B O 1
ATOM 3093 N N . GLU B 1 98 ? 76.234 -37.618 26.072 1.00 42.26 243 GLU B N 1
ATOM 3094 C CA . GLU B 1 98 ? 75.458 -36.671 26.873 1.00 53.29 243 GLU B CA 1
ATOM 3095 C C . GLU B 1 98 ? 75.253 -35.357 26.120 1.00 59.41 243 GLU B C 1
ATOM 3096 O O . GLU B 1 98 ? 74.135 -34.810 26.078 1.00 73.90 243 GLU B O 1
ATOM 3102 N N . ARG B 1 99 ? 76.334 -34.854 25.526 1.00 48.74 244 ARG B N 1
ATOM 3103 C CA . ARG B 1 99 ? 76.241 -33.638 24.718 1.00 48.46 244 ARG B CA 1
ATOM 3104 C C . ARG B 1 99 ? 75.193 -33.771 23.608 1.00 52.80 244 ARG B C 1
ATOM 3105 O O . ARG B 1 99 ? 74.357 -32.878 23.410 1.00 57.95 244 ARG B O 1
ATOM 3113 N N . ILE B 1 100 ? 75.237 -34.896 22.900 1.00 46.82 245 ILE B N 1
ATOM 3114 C CA . ILE B 1 100 ? 74.268 -35.193 21.850 1.00 44.88 245 ILE B CA 1
ATOM 3115 C C . ILE B 1 100 ? 72.838 -35.123 22.379 1.00 51.98 245 ILE B C 1
ATOM 3116 O O . ILE B 1 100 ? 71.972 -34.502 21.759 1.00 63.21 245 ILE B O 1
ATOM 3121 N N . LYS B 1 101 ? 72.598 -35.753 23.527 1.00 56.07 246 LYS B N 1
ATOM 3122 C CA . LYS B 1 101 ? 71.271 -35.715 24.144 1.00 38.21 246 LYS B CA 1
ATOM 3123 C C . LYS B 1 101 ? 70.815 -34.274 24.401 1.00 59.16 246 LYS B C 1
ATOM 3124 O O . LYS B 1 101 ? 69.667 -33.905 24.096 1.00 68.43 246 LYS B O 1
ATOM 3130 N N . ILE B 1 102 ? 71.722 -33.460 24.940 1.00 44.10 247 ILE B N 1
ATOM 3131 C CA . ILE B 1 102 ? 71.409 -32.054 25.202 1.00 40.44 247 ILE B CA 1
ATOM 3132 C C . ILE B 1 102 ? 71.001 -31.336 23.916 1.00 44.72 247 ILE B C 1
ATOM 3133 O O . ILE B 1 102 ? 69.971 -30.645 23.870 1.00 54.26 247 ILE B O 1
ATOM 3138 N N . GLU B 1 103 ? 71.806 -31.508 22.871 1.00 41.67 248 GLU B N 1
ATOM 3139 C CA . GLU B 1 103 ? 71.508 -30.896 21.579 1.00 36.22 248 GLU B CA 1
ATOM 3140 C C . GLU B 1 103 ? 70.153 -31.348 21.031 1.00 33.11 248 GLU B C 1
ATOM 3141 O O . GLU B 1 103 ? 69.428 -30.553 20.431 1.00 32.75 248 GLU B O 1
ATOM 3147 N N . GLU B 1 104 ? 69.811 -32.619 21.227 1.00 35.87 249 GLU B N 1
ATOM 3148 C CA . GLU B 1 104 ? 68.513 -33.114 20.770 1.00 42.65 249 GLU B CA 1
ATOM 3149 C C . GLU B 1 104 ? 67.359 -32.460 21.525 1.00 51.44 249 GLU B C 1
ATOM 3150 O O . GLU B 1 104 ? 66.334 -32.139 20.924 1.00 36.90 249 GLU B O 1
ATOM 3156 N N . GLU B 1 105 ? 67.517 -32.257 22.832 1.00 50.87 250 GLU B N 1
ATOM 3157 C CA . GLU B 1 105 ? 66.456 -31.586 23.583 1.00 50.65 250 GLU B CA 1
ATOM 3158 C C . GLU B 1 105 ? 66.301 -30.135 23.125 1.00 53.19 250 GLU B C 1
ATOM 3159 O O . GLU B 1 105 ? 65.178 -29.639 22.954 1.00 66.29 250 GLU B O 1
ATOM 3165 N N . TYR B 1 106 ? 67.434 -29.471 22.912 1.00 46.45 251 TYR B N 1
ATOM 3166 C CA . TYR B 1 106 ? 67.456 -28.091 22.427 1.00 41.01 251 TYR B CA 1
ATOM 3167 C C . TYR B 1 106 ? 66.735 -27.965 21.082 1.00 39.37 251 TYR B C 1
ATOM 3168 O O . TYR B 1 106 ? 65.886 -27.087 20.888 1.00 33.63 251 TYR B O 1
ATOM 3177 N N . ALA B 1 107 ? 67.083 -28.856 20.159 1.00 37.08 252 ALA B N 1
ATOM 3178 C CA . ALA B 1 107 ? 66.467 -28.889 18.839 1.00 36.38 252 ALA B CA 1
ATOM 3179 C C . ALA B 1 107 ? 64.971 -29.159 18.946 1.00 53.26 252 ALA B C 1
ATOM 3180 O O . ALA B 1 107 ? 64.174 -28.536 18.247 1.00 56.87 252 ALA B O 1
ATOM 3182 N N . LYS B 1 108 ? 64.602 -30.109 19.801 1.00 35.21 253 LYS B N 1
ATOM 3183 C CA . LYS B 1 108 ? 63.198 -30.421 20.065 1.00 51.18 253 LYS B CA 1
ATOM 3184 C C . LYS B 1 108 ? 62.410 -29.169 20.457 1.00 49.33 253 LYS B C 1
ATOM 3185 O O . LYS B 1 108 ? 61.394 -28.833 19.833 1.00 40.33 253 LYS B O 1
ATOM 3191 N N . ASN B 1 109 ? 62.885 -28.483 21.495 1.00 43.86 254 ASN B N 1
ATOM 3192 C CA . ASN B 1 109 ? 62.231 -27.261 21.958 1.00 49.19 254 ASN B CA 1
ATOM 3193 C C . ASN B 1 109 ? 62.145 -26.187 20.877 1.00 37.38 254 ASN B C 1
ATOM 3194 O O . ASN B 1 109 ? 61.086 -25.581 20.677 1.00 38.45 254 ASN B O 1
ATOM 3199 N N . LEU B 1 110 ? 63.255 -25.955 20.178 1.00 33.20 255 LEU B N 1
ATOM 3200 C CA . LEU B 1 110 ? 63.270 -24.950 19.117 1.00 37.11 255 LEU B CA 1
ATOM 3201 C C . LEU B 1 110 ? 62.260 -25.280 18.021 1.00 35.37 255 LEU B C 1
ATOM 3202 O O . LEU B 1 110 ? 61.557 -24.401 17.521 1.00 37.41 255 LEU B O 1
ATOM 3207 N N . ALA B 1 111 ? 62.180 -26.557 17.670 1.00 39.32 256 ALA B N 1
ATOM 3208 C CA . ALA B 1 111 ? 61.258 -27.016 16.645 1.00 31.24 256 ALA B CA 1
ATOM 3209 C C . ALA B 1 111 ? 59.812 -26.801 17.076 1.00 52.88 256 ALA B C 1
ATOM 3210 O O . ALA B 1 111 ? 59.007 -26.284 16.302 1.00 49.54 256 ALA B O 1
ATOM 3212 N N . LYS B 1 112 ? 59.478 -27.212 18.298 1.00 48.11 257 LYS B N 1
ATOM 3213 C CA . LYS B 1 112 ? 58.116 -27.027 18.797 1.00 43.15 257 LYS B CA 1
ATOM 3214 C C . LYS B 1 112 ? 57.733 -25.550 18.854 1.00 55.32 257 LYS B C 1
ATOM 3215 O O . LYS B 1 112 ? 56.601 -25.180 18.536 1.00 55.09 257 LYS B O 1
ATOM 3221 N N . LEU B 1 113 ? 58.674 -24.708 19.272 1.00 50.02 258 LEU B N 1
ATOM 3222 C CA . LEU B 1 113 ? 58.415 -23.273 19.355 1.00 38.14 258 LEU B CA 1
ATOM 3223 C C . LEU B 1 113 ? 58.231 -22.674 17.966 1.00 53.41 258 LEU B C 1
ATOM 3224 O O . LEU B 1 113 ? 57.468 -21.728 17.780 1.00 51.04 258 LEU B O 1
ATOM 3229 N N . SER B 1 114 ? 58.954 -23.214 16.993 1.00 53.36 259 SER B N 1
ATOM 3230 C CA . SER B 1 114 ? 58.817 -22.763 15.615 1.00 47.27 259 SER B CA 1
ATOM 3231 C C . SER B 1 114 ? 57.420 -23.054 15.075 1.00 39.86 259 SER B C 1
ATOM 3232 O O . SER B 1 114 ? 56.935 -22.375 14.171 1.00 40.63 259 SER B O 1
ATOM 3235 N N . GLN B 1 115 ? 56.777 -24.069 15.643 1.00 34.58 260 GLN B N 1
ATOM 3236 C CA . GLN B 1 115 ? 55.426 -24.442 15.243 1.00 39.67 260 GLN B CA 1
ATOM 3237 C C . GLN B 1 115 ? 54.359 -23.647 15.992 1.00 38.89 260 GLN B C 1
ATOM 3238 O O . GLN B 1 115 ? 53.166 -23.801 15.729 1.00 42.72 260 GLN B O 1
ATOM 3244 N N . ASN B 1 116 ? 54.789 -22.800 16.923 1.00 40.62 261 ASN B N 1
ATOM 3245 C CA . ASN B 1 116 ? 53.861 -22.020 17.738 1.00 40.15 261 ASN B CA 1
ATOM 3246 C C . ASN B 1 116 ? 53.066 -21.029 16.891 1.00 40.14 261 ASN B C 1
ATOM 3247 O O . ASN B 1 116 ? 53.594 -20.432 15.955 1.00 72.90 261 ASN B O 1
ATOM 3252 N N . SER B 1 117 ? 51.798 -20.840 17.237 1.00 54.49 262 SER B N 1
ATOM 3253 C CA . SER B 1 117 ? 50.911 -19.988 16.450 1.00 54.56 262 SER B CA 1
ATOM 3254 C C . SER B 1 117 ? 50.743 -18.581 17.020 1.00 43.73 262 SER B C 1
ATOM 3255 O O . SER B 1 117 ? 49.805 -17.876 16.657 1.00 71.70 262 SER B O 1
ATOM 3258 N N . LEU B 1 118 ? 51.644 -18.174 17.908 1.00 74.41 263 LEU B N 1
ATOM 3259 C CA . LEU B 1 118 ? 51.583 -16.836 18.492 1.00 43.37 263 LEU B CA 1
ATOM 3260 C C . LEU B 1 118 ? 51.784 -15.746 17.438 1.00 65.15 263 LEU B C 1
ATOM 3261 O O . LEU B 1 118 ? 52.706 -15.823 16.623 1.00 57.26 263 LEU B O 1
ATOM 3266 N N . ALA B 1 119 ? 50.912 -14.738 17.468 1.00 71.88 264 ALA B N 1
ATOM 3267 C CA . ALA B 1 119 ? 50.969 -13.595 16.551 1.00 66.46 264 ALA B CA 1
ATOM 3268 C C . ALA B 1 119 ? 50.903 -14.007 15.079 1.00 64.00 264 ALA B C 1
ATOM 3269 O O . ALA B 1 119 ? 51.451 -13.326 14.211 1.00 62.78 264 ALA B O 1
ATOM 3271 N N . ALA B 1 120 ? 50.234 -15.123 14.805 1.00 64.58 265 ALA B N 1
ATOM 3272 C CA . ALA B 1 120 ? 50.108 -15.634 13.443 1.00 40.97 265 ALA B CA 1
ATOM 3273 C C . ALA B 1 120 ? 49.192 -14.786 12.560 1.00 44.40 265 ALA B C 1
ATOM 3274 O O . ALA B 1 120 ? 49.251 -14.880 11.334 1.00 58.05 265 ALA B O 1
ATOM 3276 N N . GLN B 1 121 ? 48.345 -13.963 13.175 1.00 49.99 266 GLN B N 1
ATOM 3277 C CA . GLN B 1 121 ? 47.376 -13.172 12.416 1.00 59.16 266 GLN B CA 1
ATOM 3278 C C . GLN B 1 121 ? 47.894 -11.771 12.097 1.00 57.91 266 GLN B C 1
ATOM 3279 O O . GLN B 1 121 ? 47.148 -10.930 11.599 1.00 45.75 266 GLN B O 1
ATOM 3285 N N . GLU B 1 122 ? 49.169 -11.526 12.384 1.00 52.86 267 GLU B N 1
ATOM 3286 C CA . GLU B 1 122 ? 49.819 -10.293 11.954 1.00 47.23 267 GLU B CA 1
ATOM 3287 C C . GLU B 1 122 ? 49.961 -10.315 10.440 1.00 48.74 267 GLU B C 1
ATOM 3288 O O . GLU B 1 122 ? 50.463 -11.280 9.870 1.00 59.58 267 GLU B O 1
ATOM 3294 N N . GLU B 1 123 ? 49.516 -9.248 9.787 1.00 46.44 268 GLU B N 1
ATOM 3295 C CA . GLU B 1 123 ? 49.435 -9.249 8.335 1.00 57.14 268 GLU B CA 1
ATOM 3296 C C . GLU B 1 123 ? 50.427 -8.291 7.688 1.00 50.13 268 GLU B C 1
ATOM 3297 O O . GLU B 1 123 ? 51.045 -7.461 8.358 1.00 46.55 268 GLU B O 1
ATOM 3303 N N . GLY B 1 124 ? 50.586 -8.429 6.376 1.00 49.40 269 GLY B N 1
ATOM 3304 C CA . GLY B 1 124 ? 51.493 -7.591 5.616 1.00 48.53 269 GLY B CA 1
ATOM 3305 C C . GLY B 1 124 ? 52.929 -8.080 5.639 1.00 51.78 269 GLY B C 1
ATOM 3306 O O . GLY B 1 124 ? 53.215 -9.217 6.036 1.00 52.81 269 GLY B O 1
ATOM 3307 N N . SER B 1 125 ? 53.836 -7.194 5.237 1.00 49.25 270 SER B N 1
ATOM 3308 C CA . SER B 1 125 ? 55.260 -7.497 5.181 1.00 45.85 270 SER B CA 1
ATOM 3309 C C . SER B 1 125 ? 55.801 -7.772 6.579 1.00 42.57 270 SER B C 1
ATOM 3310 O O . SER B 1 125 ? 56.736 -8.557 6.754 1.00 39.02 270 SER B O 1
ATOM 3313 N N . LEU B 1 126 ? 55.197 -7.119 7.567 1.00 41.74 271 LEU B N 1
ATOM 3314 C CA . LEU B 1 126 ? 55.516 -7.351 8.970 1.00 42.51 271 LEU B CA 1
ATOM 3315 C C . LEU B 1 126 ? 55.190 -8.787 9.368 1.00 46.62 271 LEU B C 1
ATOM 3316 O O . LEU B 1 126 ? 56.002 -9.475 9.997 1.00 52.91 271 LEU B O 1
ATOM 3321 N N . GLY B 1 127 ? 53.987 -9.224 9.008 1.00 37.84 272 GLY B N 1
ATOM 3322 C CA . GLY B 1 127 ? 53.562 -10.594 9.224 1.00 56.61 272 GLY B CA 1
ATOM 3323 C C . GLY B 1 127 ? 54.489 -11.580 8.541 1.00 55.93 272 GLY B C 1
ATOM 3324 O O . GLY B 1 127 ? 54.809 -12.641 9.088 1.00 64.54 272 GLY B O 1
ATOM 3325 N N . GLU B 1 128 ? 54.933 -11.218 7.341 1.00 52.77 273 GLU B N 1
ATOM 3326 C CA . GLU B 1 128 ? 55.837 -12.067 6.571 1.00 59.74 273 GLU B CA 1
ATOM 3327 C C . GLU B 1 128 ? 57.169 -12.227 7.304 1.00 51.55 273 GLU B C 1
ATOM 3328 O O . GLU B 1 128 ? 57.694 -13.338 7.444 1.00 54.10 273 GLU B O 1
ATOM 3334 N N . ALA B 1 129 ? 57.697 -11.109 7.794 1.00 43.96 274 ALA B N 1
ATOM 3335 C CA . ALA B 1 129 ? 58.959 -11.113 8.525 1.00 38.80 274 ALA B CA 1
ATOM 3336 C C . ALA B 1 129 ? 58.867 -11.926 9.814 1.00 48.60 274 ALA B C 1
ATOM 3337 O O . ALA B 1 129 ? 59.792 -12.667 10.157 1.00 52.38 274 ALA B O 1
ATOM 3339 N N . TRP B 1 130 ? 57.748 -11.787 10.522 1.00 32.92 275 TRP B N 1
ATOM 3340 C CA . TRP B 1 130 ? 57.514 -12.549 11.749 1.00 40.41 275 TRP B CA 1
ATOM 3341 C C . TRP B 1 130 ? 57.463 -14.065 11.489 1.00 34.11 275 TRP B C 1
ATOM 3342 O O . TRP B 1 130 ? 58.155 -14.868 12.154 1.00 35.95 275 TRP B O 1
ATOM 3353 N N . ALA B 1 131 ? 56.645 -14.444 10.509 1.00 31.92 276 ALA B N 1
ATOM 3354 C CA . ALA B 1 131 ? 56.555 -15.830 10.062 1.00 31.81 276 ALA B CA 1
ATOM 3355 C C . ALA B 1 131 ? 57.950 -16.362 9.763 1.00 39.30 276 ALA B C 1
ATOM 3356 O O . ALA B 1 131 ? 58.294 -17.495 10.118 1.00 44.40 276 ALA B O 1
ATOM 3358 N N . GLN B 1 132 ? 58.755 -15.520 9.120 1.00 39.79 277 GLN B N 1
ATOM 3359 C CA . GLN B 1 132 ? 60.117 -15.897 8.769 1.00 37.39 277 GLN B CA 1
ATOM 3360 C C . GLN B 1 132 ? 60.999 -16.063 10.005 1.00 37.82 277 GLN B C 1
ATOM 3361 O O . GLN B 1 132 ? 61.917 -16.878 10.002 1.00 48.64 277 GLN B O 1
ATOM 3367 N N . VAL B 1 133 ? 60.737 -15.280 11.048 1.00 39.29 278 VAL B N 1
ATOM 3368 C CA . VAL B 1 133 ? 61.438 -15.461 12.318 1.00 39.41 278 VAL B CA 1
ATOM 3369 C C . VAL B 1 133 ? 61.185 -16.866 12.868 1.00 44.39 278 VAL B C 1
ATOM 3370 O O . VAL B 1 133 ? 62.128 -17.608 13.203 1.00 61.93 278 VAL B O 1
ATOM 3374 N N . LYS B 1 134 ? 59.909 -17.245 12.923 1.00 33.17 279 LYS B N 1
ATOM 3375 C CA . LYS B 1 134 ? 59.559 -18.576 13.436 1.00 36.75 279 LYS B CA 1
ATOM 3376 C C . LYS B 1 134 ? 60.164 -19.702 12.584 1.00 38.12 279 LYS B C 1
ATOM 3377 O O . LYS B 1 134 ? 60.724 -20.692 13.106 1.00 37.73 279 LYS B O 1
ATOM 3383 N N . LYS B 1 135 ? 60.063 -19.545 11.269 1.00 28.10 280 LYS B N 1
ATOM 3384 C CA . LYS B 1 135 ? 60.614 -20.539 10.363 1.00 49.16 280 LYS B CA 1
ATOM 3385 C C . LYS B 1 135 ? 62.128 -20.651 10.577 1.00 50.83 280 LYS B C 1
ATOM 3386 O O . LYS B 1 135 ? 62.701 -21.745 10.526 1.00 54.94 280 LYS B O 1
ATOM 3392 N N . SER B 1 136 ? 62.765 -19.511 10.834 1.00 40.36 281 SER B N 1
ATOM 3393 C CA . SER B 1 136 ? 64.196 -19.473 11.108 1.00 43.42 281 SER B CA 1
ATOM 3394 C C . SER B 1 136 ? 64.523 -20.260 12.368 1.00 42.07 281 SER B C 1
ATOM 3395 O O . SER B 1 136 ? 65.567 -20.916 12.447 1.00 52.47 281 SER B O 1
ATOM 3398 N N . LEU B 1 137 ? 63.624 -20.207 13.347 1.00 29.97 282 LEU B N 1
ATOM 3399 C CA . LEU B 1 137 ? 63.773 -21.056 14.528 1.00 28.72 282 LEU B CA 1
ATOM 3400 C C . LEU B 1 137 ? 63.777 -22.525 14.125 1.00 25.45 282 LEU B C 1
ATOM 3401 O O . LEU B 1 137 ? 64.616 -23.312 14.597 1.00 35.47 282 LEU B O 1
ATOM 3406 N N . ALA B 1 138 ? 62.843 -22.895 13.249 1.00 44.20 283 ALA B N 1
ATOM 3407 C CA . ALA B 1 138 ? 62.812 -24.279 12.768 1.00 40.34 283 ALA B CA 1
ATOM 3408 C C . ALA B 1 138 ? 64.143 -24.677 12.123 1.00 40.96 283 ALA B C 1
ATOM 3409 O O . ALA B 1 138 ? 64.690 -25.762 12.394 1.00 49.88 283 ALA B O 1
ATOM 3411 N N . ASP B 1 139 ? 64.692 -23.772 11.318 1.00 46.00 284 ASP B N 1
ATOM 3412 C CA . ASP B 1 139 ? 65.961 -24.034 10.644 1.00 46.37 284 ASP B CA 1
ATOM 3413 C C . ASP B 1 139 ? 67.105 -24.226 11.637 1.00 41.38 284 ASP B C 1
ATOM 3414 O O . ASP B 1 139 ? 67.919 -25.145 11.481 1.00 36.60 284 ASP B O 1
ATOM 3419 N N . GLU B 1 140 ? 67.170 -23.367 12.653 1.00 36.69 285 GLU B N 1
ATOM 3420 C CA . GLU B 1 140 ? 68.169 -23.540 13.707 1.00 31.51 285 GLU B CA 1
ATOM 3421 C C . GLU B 1 140 ? 68.055 -24.927 14.334 1.00 42.17 285 GLU B C 1
ATOM 3422 O O . GLU B 1 140 ? 69.063 -25.623 14.524 1.00 42.94 285 GLU B O 1
ATOM 3428 N N . ALA B 1 141 ? 66.821 -25.327 14.639 1.00 47.51 286 ALA B N 1
ATOM 3429 C CA . ALA B 1 141 ? 66.573 -26.637 15.239 1.00 35.14 286 ALA B CA 1
ATOM 3430 C C . ALA B 1 141 ? 67.147 -27.763 14.381 1.00 40.57 286 ALA B C 1
ATOM 3431 O O . ALA B 1 141 ? 67.870 -28.639 14.880 1.00 51.93 286 ALA B O 1
ATOM 3433 N N . GLU B 1 142 ? 66.844 -27.727 13.085 1.00 36.44 287 GLU B N 1
ATOM 3434 C CA . GLU B 1 142 ? 67.367 -28.743 12.171 1.00 34.18 287 GLU B CA 1
ATOM 3435 C C . GLU B 1 142 ? 68.898 -28.739 12.139 1.00 36.23 287 GLU B C 1
ATOM 3436 O O . GLU B 1 142 ? 69.539 -29.799 12.117 1.00 32.58 287 GLU B O 1
ATOM 3442 N N . VAL B 1 143 ? 69.478 -27.541 12.143 1.00 36.54 288 VAL B N 1
ATOM 3443 C CA . VAL B 1 143 ? 70.932 -27.394 12.133 1.00 34.02 288 VAL B CA 1
ATOM 3444 C C . VAL B 1 143 ? 71.555 -28.098 13.341 1.00 37.49 288 VAL B C 1
ATOM 3445 O O . VAL B 1 143 ? 72.478 -28.905 13.188 1.00 34.68 288 VAL B O 1
ATOM 3449 N N . HIS B 1 144 ? 71.034 -27.817 14.535 1.00 39.91 289 HIS B N 1
ATOM 3450 C CA . HIS B 1 144 ? 71.568 -28.432 15.750 1.00 35.86 289 HIS B CA 1
ATOM 3451 C C . HIS B 1 144 ? 71.356 -29.947 15.779 1.00 33.73 289 HIS B C 1
ATOM 3452 O O . HIS B 1 144 ? 72.208 -30.691 16.283 1.00 35.02 289 HIS B O 1
ATOM 3459 N N . LEU B 1 145 ? 70.225 -30.405 15.246 1.00 25.70 290 LEU B N 1
ATOM 3460 C CA . LEU B 1 145 ? 69.986 -31.844 15.154 1.00 26.83 290 LEU B CA 1
ATOM 3461 C C . LEU B 1 145 ? 71.050 -32.526 14.290 1.00 32.81 290 LEU B C 1
ATOM 3462 O O . LEU B 1 145 ? 71.652 -33.528 14.697 1.00 38.71 290 LEU B O 1
ATOM 3467 N N . LYS B 1 146 ? 71.280 -31.978 13.098 1.00 27.30 291 LYS B N 1
ATOM 3468 C CA . LYS B 1 146 ? 72.316 -32.512 12.213 1.00 45.00 291 LYS B CA 1
ATOM 3469 C C . LYS B 1 146 ? 73.690 -32.445 12.875 1.00 39.22 291 LYS B C 1
ATOM 3470 O O . LYS B 1 146 ? 74.523 -33.337 12.689 1.00 46.30 291 LYS B O 1
ATOM 3476 N N . PHE B 1 147 ? 73.920 -31.387 13.647 1.00 26.73 292 PHE B N 1
ATOM 3477 C CA . PHE B 1 147 ? 75.146 -31.270 14.428 1.00 61.40 292 PHE B CA 1
ATOM 3478 C C . PHE B 1 147 ? 75.307 -32.476 15.347 1.00 51.16 292 PHE B C 1
ATOM 3479 O O . PHE B 1 147 ? 76.383 -33.078 15.416 1.00 50.51 292 PHE B O 1
ATOM 3487 N N . SER B 1 148 ? 74.233 -32.828 16.050 1.00 37.85 293 SER B N 1
ATOM 3488 C CA . SER B 1 148 ? 74.286 -33.953 16.978 1.00 37.45 293 SER B CA 1
ATOM 3489 C C . SER B 1 148 ? 74.529 -35.267 16.237 1.00 43.97 293 SER B C 1
ATOM 3490 O O . SER B 1 148 ? 75.287 -36.123 16.707 1.00 46.42 293 SER B O 1
ATOM 3493 N N . ALA B 1 149 ? 73.887 -35.425 15.083 1.00 45.59 294 ALA B N 1
ATOM 3494 C CA . ALA B 1 149 ? 74.107 -36.605 14.248 1.00 30.80 294 ALA B CA 1
ATOM 3495 C C . ALA B 1 149 ? 75.581 -36.747 13.865 1.00 50.06 294 ALA B C 1
ATOM 3496 O O . ALA B 1 149 ? 76.176 -37.828 13.985 1.00 51.16 294 ALA B O 1
ATOM 3498 N N . LYS B 1 150 ? 76.168 -35.636 13.424 1.00 49.70 295 LYS B N 1
ATOM 3499 C CA . LYS B 1 150 ? 77.565 -35.617 13.008 1.00 31.21 295 LYS B CA 1
ATOM 3500 C C . LYS B 1 150 ? 78.484 -35.929 14.187 1.00 43.19 295 LYS B C 1
ATOM 3501 O O . LYS B 1 150 ? 79.494 -36.618 14.030 1.00 44.10 295 LYS B O 1
ATOM 3507 N N . LEU B 1 151 ? 78.120 -35.439 15.368 1.00 43.80 296 LEU B N 1
ATOM 3508 C CA . LEU B 1 151 ? 78.807 -35.822 16.599 1.00 30.21 296 LEU B CA 1
ATOM 3509 C C . LEU B 1 151 ? 78.770 -37.331 16.810 1.00 45.63 296 LEU B C 1
ATOM 3510 O O . LEU B 1 151 ? 79.773 -37.942 17.179 1.00 56.35 296 LEU B O 1
ATOM 3515 N N . HIS B 1 152 ? 77.600 -37.922 16.590 1.00 39.50 297 HIS B N 1
ATOM 3516 C CA . HIS B 1 152 ? 77.433 -39.362 16.753 1.00 37.92 297 HIS B CA 1
ATOM 3517 C C . HIS B 1 152 ? 78.333 -40.157 15.814 1.00 44.77 297 HIS B C 1
ATOM 3518 O O . HIS B 1 152 ? 79.091 -41.021 16.253 1.00 48.34 297 HIS B O 1
ATOM 3525 N N . SER B 1 153 ? 78.243 -39.867 14.520 1.00 51.71 298 SER B N 1
ATOM 3526 C CA . SER B 1 153 ? 79.000 -40.623 13.523 1.00 48.88 298 SER B CA 1
ATOM 3527 C C . SER B 1 153 ? 80.512 -40.386 13.582 1.00 51.15 298 SER B C 1
ATOM 3528 O O . SER B 1 153 ? 81.296 -41.328 13.464 1.00 57.51 298 SER B O 1
ATOM 3531 N N . GLU B 1 154 ? 80.919 -39.132 13.766 1.00 50.12 299 GLU B N 1
ATOM 3532 C CA . GLU B 1 154 ? 82.318 -38.757 13.574 1.00 50.06 299 GLU B CA 1
ATOM 3533 C C . GLU B 1 154 ? 83.138 -38.591 14.860 1.00 48.76 299 GLU B C 1
ATOM 3534 O O . GLU B 1 154 ? 84.355 -38.435 14.791 1.00 46.03 299 GLU B O 1
ATOM 3540 N N . VAL B 1 155 ? 82.495 -38.634 16.024 1.00 52.72 300 VAL B N 1
ATOM 3541 C CA . VAL B 1 155 ? 83.222 -38.424 17.278 1.00 35.05 300 VAL B CA 1
ATOM 3542 C C . VAL B 1 155 ? 82.938 -39.497 18.326 1.00 46.45 300 VAL B C 1
ATOM 3543 O O . VAL B 1 155 ? 83.858 -40.146 18.817 1.00 36.82 300 VAL B O 1
ATOM 3547 N N . GLU B 1 156 ? 81.668 -39.674 18.676 1.00 41.15 301 GLU B N 1
ATOM 3548 C CA . GLU B 1 156 ? 81.296 -40.606 19.738 1.00 57.81 301 GLU B CA 1
ATOM 3549 C C . GLU B 1 156 ? 81.617 -42.062 19.394 1.00 58.99 301 GLU B C 1
ATOM 3550 O O . GLU B 1 156 ? 82.300 -42.757 20.156 1.00 64.18 301 GLU B O 1
ATOM 3556 N N . LYS B 1 157 ? 81.104 -42.520 18.256 1.00 51.00 302 LYS B N 1
ATOM 3557 C CA . LYS B 1 157 ? 81.324 -43.891 17.805 1.00 54.98 302 LYS B CA 1
ATOM 3558 C C . LYS B 1 157 ? 82.810 -44.199 17.550 1.00 49.04 302 LYS B C 1
ATOM 3559 O O . LYS B 1 157 ? 83.287 -45.257 17.957 1.00 44.20 302 LYS B O 1
ATOM 3565 N N . PRO B 1 158 ? 83.542 -43.299 16.859 1.00 44.06 303 PRO B N 1
ATOM 3566 C CA . PRO B 1 158 ? 84.978 -43.566 16.702 1.00 41.38 303 PRO B CA 1
ATOM 3567 C C . PRO B 1 158 ? 85.747 -43.641 18.023 1.00 41.71 303 PRO B C 1
ATOM 3568 O O . PRO B 1 158 ? 86.613 -44.505 18.166 1.00 43.45 303 PRO B O 1
ATOM 3572 N N . LEU B 1 159 ? 85.449 -42.745 18.962 1.00 40.48 304 LEU B N 1
ATOM 3573 C CA . LEU B 1 159 ? 86.083 -42.788 20.280 1.00 41.41 304 LEU B CA 1
ATOM 3574 C C . LEU B 1 159 ? 85.787 -44.106 20.980 1.00 56.23 304 LEU B C 1
ATOM 3575 O O . LEU B 1 159 ? 86.683 -44.741 21.538 1.00 53.71 304 LEU B O 1
ATOM 3588 N N . ASN B 1 161 ? 84.267 -47.142 19.583 1.00 83.02 306 ASN B N 1
ATOM 3589 C CA . ASN B 1 161 ? 84.589 -48.334 18.802 1.00 85.20 306 ASN B CA 1
ATOM 3590 C C . ASN B 1 161 ? 86.047 -48.456 18.360 1.00 89.62 306 ASN B C 1
ATOM 3591 O O . ASN B 1 161 ? 86.349 -49.187 17.427 1.00 98.35 306 ASN B O 1
ATOM 3596 N N . PHE B 1 162 ? 86.957 -47.752 19.020 1.00 88.37 307 PHE B N 1
ATOM 3597 C CA . PHE B 1 162 ? 88.358 -47.853 18.647 1.00 93.72 307 PHE B CA 1
ATOM 3598 C C . PHE B 1 162 ? 89.006 -49.026 19.363 1.00 100.94 307 PHE B C 1
ATOM 3599 O O . PHE B 1 162 ? 89.164 -49.029 20.574 1.00 100.67 307 PHE B O 1
ATOM 3607 N N . ARG B 1 163 ? 89.397 -50.013 18.567 1.00 109.42 308 ARG B N 1
ATOM 3608 C CA . ARG B 1 163 ? 90.047 -51.244 19.029 1.00 111.98 308 ARG B CA 1
ATOM 3609 C C . ARG B 1 163 ? 89.236 -51.975 20.091 1.00 114.81 308 ARG B C 1
ATOM 3610 O O . ARG B 1 163 ? 89.640 -52.063 21.245 1.00 118.85 308 ARG B O 1
ATOM 3618 N N . GLU B 1 164 ? 88.074 -52.473 19.690 1.00 110.76 309 GLU B N 1
ATOM 3619 C CA . GLU B 1 164 ? 87.177 -53.163 20.603 1.00 112.61 309 GLU B CA 1
ATOM 3620 C C . GLU B 1 164 ? 87.829 -54.458 21.067 1.00 117.39 309 GLU B C 1
ATOM 3621 O O . GLU B 1 164 ? 87.537 -54.954 22.171 1.00 121.52 309 GLU B O 1
ATOM 3627 N N . ASN B 1 165 ? 88.714 -54.997 20.231 1.00 118.33 310 ASN B N 1
ATOM 3628 C CA . ASN B 1 165 ? 89.230 -56.338 20.435 1.00 110.02 310 ASN B CA 1
ATOM 3629 C C . ASN B 1 165 ? 90.422 -56.502 21.366 1.00 106.58 310 ASN B C 1
ATOM 3630 O O . ASN B 1 165 ? 91.007 -57.574 21.399 1.00 113.50 310 ASN B O 1
ATOM 3635 N N . PHE B 1 166 ? 90.762 -55.470 22.135 1.00 111.20 311 PHE B N 1
ATOM 3636 C CA . PHE B 1 166 ? 91.879 -55.558 23.088 1.00 108.33 311 PHE B CA 1
ATOM 3637 C C . PHE B 1 166 ? 91.595 -56.527 24.246 1.00 102.38 311 PHE B C 1
ATOM 3638 O O . PHE B 1 166 ? 92.517 -57.013 24.899 1.00 94.46 311 PHE B O 1
ATOM 3646 N N . LYS B 1 167 ? 90.314 -56.825 24.449 1.00 102.27 312 LYS B N 1
ATOM 3647 C CA . LYS B 1 167 ? 89.802 -57.594 25.593 1.00 93.84 312 LYS B CA 1
ATOM 3648 C C . LYS B 1 167 ? 90.607 -58.804 26.084 1.00 93.31 312 LYS B C 1
ATOM 3649 O O . LYS B 1 167 ? 91.275 -58.711 27.112 1.00 93.44 312 LYS B O 1
ATOM 3655 N N . LYS B 1 168 ? 90.556 -59.922 25.364 1.00 95.94 313 LYS B N 1
ATOM 3656 C CA . LYS B 1 168 ? 91.250 -61.144 25.786 1.00 93.82 313 LYS B CA 1
ATOM 3657 C C . LYS B 1 168 ? 92.621 -61.194 25.146 1.00 89.63 313 LYS B C 1
ATOM 3658 O O . LYS B 1 168 ? 93.480 -61.964 25.555 1.00 86.17 313 LYS B O 1
ATOM 3664 N N . ASP B 1 169 ? 92.775 -60.399 24.097 1.00 89.45 314 ASP B N 1
ATOM 3665 C CA . ASP B 1 169 ? 94.014 -60.271 23.359 1.00 87.17 314 ASP B CA 1
ATOM 3666 C C . ASP B 1 169 ? 95.148 -59.810 24.281 1.00 74.55 314 ASP B C 1
ATOM 3667 O O . ASP B 1 169 ? 96.216 -60.443 24.361 1.00 69.95 314 ASP B O 1
ATOM 3680 N N . LYS B 1 171 ? 95.139 -59.844 27.488 1.00 80.25 316 LYS B N 1
ATOM 3681 C CA . LYS B 1 171 ? 95.265 -60.884 28.506 1.00 89.26 316 LYS B CA 1
ATOM 3682 C C . LYS B 1 171 ? 96.197 -61.988 28.005 1.00 90.79 316 LYS B C 1
ATOM 3683 O O . LYS B 1 171 ? 97.043 -62.489 28.744 1.00 92.51 316 LYS B O 1
ATOM 3689 N N . LYS B 1 172 ? 96.014 -62.369 26.745 1.00 87.97 317 LYS B N 1
ATOM 3690 C CA . LYS B 1 172 ? 96.868 -63.335 26.065 1.00 82.17 317 LYS B CA 1
ATOM 3691 C C . LYS B 1 172 ? 98.325 -62.901 26.154 1.00 76.51 317 LYS B C 1
ATOM 3692 O O . LYS B 1 172 ? 99.182 -63.677 26.574 1.00 86.91 317 LYS B O 1
ATOM 3698 N N . CYS B 1 173 ? 98.597 -61.662 25.747 1.00 72.84 318 CYS B N 1
ATOM 3699 C CA . CYS B 1 173 ? 99.948 -61.097 25.845 1.00 66.60 318 CYS B CA 1
ATOM 3700 C C . CYS B 1 173 ? 100.518 -61.233 27.267 1.00 66.38 318 CYS B C 1
ATOM 3701 O O . CYS B 1 173 ? 101.661 -61.689 27.476 1.00 73.15 318 CYS B O 1
ATOM 3704 N N . ASP B 1 174 ? 99.695 -60.832 28.235 1.00 62.40 319 ASP B N 1
ATOM 3705 C CA . ASP B 1 174 ? 100.032 -60.909 29.654 1.00 63.59 319 ASP B CA 1
ATOM 3706 C C . ASP B 1 174 ? 100.492 -62.308 30.034 1.00 62.91 319 ASP B C 1
ATOM 3707 O O . ASP B 1 174 ? 101.608 -62.495 30.527 1.00 59.09 319 ASP B O 1
ATOM 3712 N N . HIS B 1 175 ? 99.613 -63.280 29.810 1.00 66.07 320 HIS B N 1
ATOM 3713 C CA . HIS B 1 175 ? 99.889 -64.676 30.125 1.00 71.63 320 HIS B CA 1
ATOM 3714 C C . HIS B 1 175 ? 101.154 -65.150 29.419 1.00 70.61 320 HIS B C 1
ATOM 3715 O O . HIS B 1 175 ? 101.885 -65.977 29.949 1.00 76.49 320 HIS B O 1
ATOM 3722 N N . HIS B 1 176 ? 101.375 -64.663 28.201 1.00 65.24 321 HIS B N 1
ATOM 3723 C CA . HIS B 1 176 ? 102.589 -64.982 27.455 1.00 70.31 321 HIS B CA 1
ATOM 3724 C C . HIS B 1 176 ? 103.821 -64.628 28.292 1.00 67.79 321 HIS B C 1
ATOM 3725 O O . HIS B 1 176 ? 104.607 -65.516 28.687 1.00 70.21 321 HIS B O 1
ATOM 3732 N N . ILE B 1 177 ? 103.975 -63.335 28.582 1.00 56.68 322 ILE B N 1
ATOM 3733 C CA . ILE B 1 177 ? 105.135 -62.877 29.358 1.00 50.18 322 ILE B CA 1
ATOM 3734 C C . ILE B 1 177 ? 105.236 -63.600 30.712 1.00 54.68 322 ILE B C 1
ATOM 3735 O O . ILE B 1 177 ? 106.330 -63.999 31.149 1.00 45.64 322 ILE B O 1
ATOM 3740 N N . ALA B 1 178 ? 104.084 -63.795 31.350 1.00 61.90 323 ALA B N 1
ATOM 3741 C CA . ALA B 1 178 ? 104.017 -64.457 32.650 1.00 66.57 323 ALA B CA 1
ATOM 3742 C C . ALA B 1 178 ? 104.591 -65.866 32.560 1.00 65.63 323 ALA B C 1
ATOM 3743 O O . ALA B 1 178 ? 105.340 -66.301 33.434 1.00 58.71 323 ALA B O 1
ATOM 3745 N N . ASP B 1 179 ? 104.220 -66.569 31.495 1.00 74.40 324 ASP B N 1
ATOM 3746 C CA . ASP B 1 179 ? 104.669 -67.934 31.256 1.00 77.28 324 ASP B CA 1
ATOM 3747 C C . ASP B 1 179 ? 106.172 -67.961 31.048 1.00 71.63 324 ASP B C 1
ATOM 3748 O O . ASP B 1 179 ? 106.858 -68.867 31.534 1.00 75.98 324 ASP B O 1
ATOM 3753 N N . LEU B 1 180 ? 106.689 -66.972 30.322 1.00 65.16 325 LEU B N 1
ATOM 3754 C CA . LEU B 1 180 ? 108.141 -66.885 30.174 1.00 53.22 325 LEU B CA 1
ATOM 3755 C C . LEU B 1 180 ? 108.792 -66.762 31.551 1.00 50.06 325 LEU B C 1
ATOM 3756 O O . LEU B 1 180 ? 109.805 -67.416 31.830 1.00 57.36 325 LEU B O 1
ATOM 3761 N N . ARG B 1 181 ? 108.205 -65.937 32.416 1.00 45.66 326 ARG B N 1
ATOM 3762 C CA . ARG B 1 181 ? 108.721 -65.801 33.779 1.00 46.08 326 ARG B CA 1
ATOM 3763 C C . ARG B 1 181 ? 108.651 -67.139 34.522 1.00 56.09 326 ARG B C 1
ATOM 3764 O O . ARG B 1 181 ? 109.523 -67.446 35.336 1.00 58.36 326 ARG B O 1
ATOM 3772 N N . LYS B 1 182 ? 107.608 -67.921 34.248 1.00 64.55 327 LYS B N 1
ATOM 3773 C CA . LYS B 1 182 ? 107.480 -69.260 34.819 1.00 64.86 327 LYS B CA 1
ATOM 3774 C C . LYS B 1 182 ? 108.674 -70.119 34.438 1.00 66.22 327 LYS B C 1
ATOM 3775 O O . LYS B 1 182 ? 109.310 -70.729 35.304 1.00 75.52 327 LYS B O 1
ATOM 3781 N N . GLN B 1 183 ? 108.976 -70.160 33.141 1.00 64.27 328 GLN B N 1
ATOM 3782 C CA . GLN B 1 183 ? 110.127 -70.913 32.657 1.00 47.92 328 GLN B CA 1
ATOM 3783 C C . GLN B 1 183 ? 111.391 -70.451 33.361 1.00 55.11 328 GLN B C 1
ATOM 3784 O O . GLN B 1 183 ? 112.202 -71.273 33.791 1.00 59.28 328 GLN B O 1
ATOM 3790 N N . LEU B 1 184 ? 111.549 -69.136 33.482 1.00 45.02 329 LEU B N 1
ATOM 3791 C CA . LEU B 1 184 ? 112.713 -68.580 34.161 1.00 50.49 329 LEU B CA 1
ATOM 3792 C C . LEU B 1 184 ? 112.834 -69.115 35.587 1.00 57.34 329 LEU B C 1
ATOM 3793 O O . LEU B 1 184 ? 113.911 -69.545 36.007 1.00 58.08 329 LEU B O 1
ATOM 3798 N N . ALA B 1 185 ? 111.724 -69.089 36.320 1.00 65.95 330 ALA B N 1
ATOM 3799 C CA . ALA B 1 185 ? 111.699 -69.584 37.693 1.00 69.81 330 ALA B CA 1
ATOM 3800 C C . ALA B 1 185 ? 112.088 -71.058 37.766 1.00 68.76 330 ALA B C 1
ATOM 3801 O O . ALA B 1 185 ? 112.903 -71.457 38.608 1.00 67.48 330 ALA B O 1
ATOM 3803 N N . SER B 1 186 ? 111.496 -71.861 36.886 1.00 66.24 331 SER B N 1
ATOM 3804 C CA . SER B 1 186 ? 111.816 -73.282 36.808 1.00 70.00 331 SER B CA 1
ATOM 3805 C C . SER B 1 186 ? 113.316 -73.489 36.615 1.00 68.02 331 SER B C 1
ATOM 3806 O O . SER B 1 186 ? 113.954 -74.238 37.365 1.00 63.39 331 SER B O 1
ATOM 3809 N N . ARG B 1 187 ? 113.874 -72.796 35.624 1.00 61.25 332 ARG B N 1
ATOM 3810 C CA . ARG B 1 187 ? 115.296 -72.895 35.315 1.00 55.29 332 ARG B CA 1
ATOM 3811 C C . ARG B 1 187 ? 116.152 -72.529 36.523 1.00 53.94 332 ARG B C 1
ATOM 3812 O O . ARG B 1 187 ? 117.142 -73.200 36.817 1.00 53.73 332 ARG B O 1
ATOM 3820 N N . TYR B 1 188 ? 115.762 -71.463 37.217 1.00 52.57 333 TYR B N 1
ATOM 3821 C CA . TYR B 1 188 ? 116.485 -71.025 38.406 1.00 45.44 333 TYR B CA 1
ATOM 3822 C C . TYR B 1 188 ? 116.487 -72.136 39.453 1.00 61.28 333 TYR B C 1
ATOM 3823 O O . TYR B 1 188 ? 117.523 -72.433 40.059 1.00 59.79 333 TYR B O 1
ATOM 3832 N N . ALA B 1 189 ? 115.320 -72.745 39.654 1.00 64.49 334 ALA B N 1
ATOM 3833 C CA . ALA B 1 189 ? 115.175 -73.855 40.592 1.00 71.71 334 ALA B CA 1
ATOM 3834 C C . ALA B 1 189 ? 116.142 -74.985 40.245 1.00 74.63 334 ALA B C 1
ATOM 3835 O O . ALA B 1 189 ? 116.860 -75.496 41.115 1.00 80.06 334 ALA B O 1
ATOM 3837 N N . SER B 1 190 ? 116.143 -75.375 38.972 1.00 66.46 335 SER B N 1
ATOM 3838 C CA . SER B 1 190 ? 117.035 -76.424 38.489 1.00 60.52 335 SER B CA 1
ATOM 3839 C C . SER B 1 190 ? 118.490 -76.071 38.794 1.00 57.50 335 SER B C 1
ATOM 3840 O O . SER B 1 190 ? 119.260 -76.916 39.256 1.00 60.10 335 SER B O 1
ATOM 3843 N N . VAL B 1 191 ? 118.847 -74.814 38.536 1.00 53.94 336 VAL B N 1
ATOM 3844 C CA . VAL B 1 191 ? 120.197 -74.316 38.782 1.00 54.84 336 VAL B CA 1
ATOM 3845 C C . VAL B 1 191 ? 120.591 -74.476 40.249 1.00 65.07 336 VAL B C 1
ATOM 3846 O O . VAL B 1 191 ? 121.689 -74.949 40.562 1.00 72.78 336 VAL B O 1
ATOM 3850 N N . GLU B 1 192 ? 119.688 -74.085 41.142 1.00 64.80 337 GLU B N 1
ATOM 3851 C CA . GLU B 1 192 ? 119.957 -74.168 42.571 1.00 72.93 337 GLU B CA 1
ATOM 3852 C C . GLU B 1 192 ? 120.142 -75.627 42.993 1.00 66.28 337 GLU B C 1
ATOM 3853 O O . GLU B 1 192 ? 121.048 -75.952 43.774 1.00 58.64 337 GLU B O 1
ATOM 3859 N N . LYS B 1 193 ? 119.289 -76.499 42.459 1.00 61.13 338 LYS B N 1
ATOM 3860 C CA . LYS B 1 193 ? 119.397 -77.934 42.705 1.00 55.81 338 LYS B CA 1
ATOM 3861 C C . LYS B 1 193 ? 120.786 -78.428 42.302 1.00 57.20 338 LYS B C 1
ATOM 3862 O O . LYS B 1 193 ? 121.435 -79.194 43.032 1.00 60.60 338 LYS B O 1
ATOM 3868 N N . ALA B 1 194 ? 121.238 -77.965 41.139 1.00 57.75 339 ALA B N 1
ATOM 3869 C CA . ALA B 1 194 ? 122.547 -78.333 40.618 1.00 64.43 339 ALA B CA 1
ATOM 3870 C C . ALA B 1 194 ? 123.644 -77.866 41.567 1.00 70.17 339 ALA B C 1
ATOM 3871 O O . ALA B 1 194 ? 124.622 -78.581 41.795 1.00 77.02 339 ALA B O 1
ATOM 3873 N N . ARG B 1 195 ? 123.479 -76.663 42.112 1.00 62.98 340 ARG B N 1
ATOM 3874 C CA . ARG B 1 195 ? 124.446 -76.111 43.053 1.00 64.57 340 ARG B CA 1
ATOM 3875 C C . ARG B 1 195 ? 124.549 -77.015 44.277 1.00 70.91 340 ARG B C 1
ATOM 3876 O O . ARG B 1 195 ? 125.652 -77.317 44.757 1.00 79.54 340 ARG B O 1
ATOM 3884 N N . LYS B 1 196 ? 123.390 -77.453 44.764 1.00 71.40 341 LYS B N 1
ATOM 3885 C CA . LYS B 1 196 ? 123.332 -78.399 45.875 1.00 77.20 341 LYS B CA 1
ATOM 3886 C C . LYS B 1 196 ? 124.126 -79.661 45.575 1.00 88.11 341 LYS B C 1
ATOM 3887 O O . LYS B 1 196 ? 125.047 -80.025 46.325 1.00 97.33 341 LYS B O 1
ATOM 3893 N N . ALA B 1 197 ? 123.762 -80.324 44.477 1.00 86.32 342 ALA B N 1
ATOM 3894 C CA . ALA B 1 197 ? 124.413 -81.572 44.090 1.00 76.34 342 ALA B CA 1
ATOM 3895 C C . ALA B 1 197 ? 125.925 -81.395 43.988 1.00 73.94 342 ALA B C 1
ATOM 3896 O O . ALA B 1 197 ? 126.692 -82.245 44.453 1.00 77.80 342 ALA B O 1
ATOM 3898 N N . LEU B 1 198 ? 126.344 -80.269 43.417 1.00 76.97 343 LEU B N 1
ATOM 3899 C CA . LEU B 1 198 ? 127.760 -79.988 43.226 1.00 85.52 343 LEU B CA 1
ATOM 3900 C C . LEU B 1 198 ? 128.489 -79.878 44.553 1.00 102.18 343 LEU B C 1
ATOM 3901 O O . LEU B 1 198 ? 129.491 -80.564 44.765 1.00 112.33 343 LEU B O 1
ATOM 3906 N N . THR B 1 199 ? 127.997 -79.015 45.441 1.00 99.50 344 THR B N 1
ATOM 3907 C CA . THR B 1 199 ? 128.678 -78.805 46.717 1.00 97.02 344 THR B CA 1
ATOM 3908 C C . THR B 1 199 ? 128.738 -80.112 47.509 1.00 99.06 344 THR B C 1
ATOM 3909 O O . THR B 1 199 ? 129.749 -80.424 48.160 1.00 102.97 344 THR B O 1
ATOM 3913 N N . GLU B 1 200 ? 127.666 -80.893 47.406 1.00 96.07 345 GLU B N 1
ATOM 3914 C CA . GLU B 1 200 ? 127.606 -82.193 48.063 1.00 96.73 345 GLU B CA 1
ATOM 3915 C C . GLU B 1 200 ? 128.709 -83.122 47.554 1.00 98.30 345 GLU B C 1
ATOM 3916 O O . GLU B 1 200 ? 129.491 -83.665 48.344 1.00 100.37 345 GLU B O 1
ATOM 3922 N N . ARG B 1 201 ? 128.779 -83.291 46.235 1.00 92.72 346 ARG B N 1
ATOM 3923 C CA . ARG B 1 201 ? 129.782 -84.168 45.635 1.00 85.84 346 ARG B CA 1
ATOM 3924 C C . ARG B 1 201 ? 131.200 -83.708 45.960 1.00 82.78 346 ARG B C 1
ATOM 3925 O O . ARG B 1 201 ? 132.080 -84.536 46.205 1.00 84.17 346 ARG B O 1
ATOM 3933 N N . GLN B 1 202 ? 131.421 -82.395 45.953 1.00 85.12 347 GLN B N 1
ATOM 3934 C CA . GLN B 1 202 ? 132.713 -81.843 46.351 1.00 87.00 347 GLN B CA 1
ATOM 3935 C C . GLN B 1 202 ? 133.061 -82.302 47.760 1.00 98.00 347 GLN B C 1
ATOM 3936 O O . GLN B 1 202 ? 134.191 -82.728 48.021 1.00 107.50 347 GLN B O 1
ATOM 3942 N N . LYS B 1 203 ? 132.093 -82.200 48.670 1.00 101.34 348 LYS B N 1
ATOM 3943 C CA . LYS B 1 203 ? 132.315 -82.651 50.042 1.00 109.52 348 LYS B CA 1
ATOM 3944 C C . LYS B 1 203 ? 132.693 -84.135 50.071 1.00 114.34 348 LYS B C 1
ATOM 3945 O O . LYS B 1 203 ? 133.637 -84.537 50.770 1.00 118.90 348 LYS B O 1
ATOM 3951 N N . ASP B 1 204 ? 131.982 -84.933 49.275 1.00 112.57 349 ASP B N 1
ATOM 3952 C CA . ASP B 1 204 ? 132.218 -86.375 49.218 1.00 112.91 349 ASP B CA 1
ATOM 3953 C C . ASP B 1 204 ? 133.621 -86.726 48.711 1.00 115.56 349 ASP B C 1
ATOM 3954 O O . ASP B 1 204 ? 134.270 -87.658 49.216 1.00 126.73 349 ASP B O 1
ATOM 3959 N N . LEU B 1 205 ? 134.114 -85.938 47.760 1.00 110.51 350 LEU B N 1
ATOM 3960 C CA . LEU B 1 205 ? 135.446 -86.170 47.217 1.00 114.62 350 LEU B CA 1
ATOM 3961 C C . LEU B 1 205 ? 136.528 -85.741 48.189 1.00 123.55 350 LEU B C 1
ATOM 3962 O O . LEU B 1 205 ? 137.485 -86.482 48.427 1.00 125.34 350 LEU B O 1
ATOM 3967 N N . GLU B 1 206 ? 136.376 -84.548 48.753 1.00 126.92 351 GLU B N 1
ATOM 3968 C CA . GLU B 1 206 ? 137.363 -84.044 49.698 1.00 126.93 351 GLU B CA 1
ATOM 3969 C C . GLU B 1 206 ? 137.439 -84.943 50.930 1.00 123.61 351 GLU B C 1
ATOM 3970 O O . GLU B 1 206 ? 138.468 -84.997 51.597 1.00 128.33 351 GLU B O 1
ATOM 3984 N N . LYS B 1 208 ? 136.757 -88.476 50.661 1.00 118.66 353 LYS B N 1
ATOM 3985 C CA . LYS B 1 208 ? 137.340 -89.737 50.217 1.00 117.61 353 LYS B CA 1
ATOM 3986 C C . LYS B 1 208 ? 138.838 -89.649 49.886 1.00 122.25 353 LYS B C 1
ATOM 3987 O O . LYS B 1 208 ? 139.566 -90.641 50.006 1.00 128.64 353 LYS B O 1
ATOM 3993 N N . THR B 1 209 ? 139.314 -88.460 49.528 1.00 123.18 354 THR B N 1
ATOM 3994 C CA . THR B 1 209 ? 140.747 -88.279 49.304 1.00 128.41 354 THR B CA 1
ATOM 3995 C C . THR B 1 209 ? 141.507 -88.294 50.627 1.00 131.11 354 THR B C 1
ATOM 3996 O O . THR B 1 209 ? 142.689 -88.652 50.673 1.00 131.00 354 THR B O 1
ATOM 4000 N N . GLN B 1 210 ? 140.820 -87.931 51.705 1.00 135.34 355 GLN B N 1
ATOM 4001 C CA . GLN B 1 210 ? 141.414 -88.016 53.030 1.00 139.22 355 GLN B CA 1
ATOM 4002 C C . GLN B 1 210 ? 141.476 -89.487 53.407 1.00 134.26 355 GLN B C 1
ATOM 4003 O O . GLN B 1 210 ? 142.435 -89.942 54.042 1.00 132.19 355 GLN B O 1
ATOM 4009 N N . GLN B 1 211 ? 140.449 -90.233 53.004 1.00 131.49 356 GLN B N 1
ATOM 4010 C CA . GLN B 1 211 ? 140.462 -91.677 53.240 1.00 131.13 356 GLN B CA 1
ATOM 4011 C C . GLN B 1 211 ? 141.609 -92.344 52.464 1.00 135.36 356 GLN B C 1
ATOM 4012 O O . GLN B 1 211 ? 142.201 -93.341 52.919 1.00 143.39 356 GLN B O 1
ATOM 4018 N N . LEU B 1 212 ? 141.958 -91.772 51.313 1.00 132.04 357 LEU B N 1
ATOM 4019 C CA . LEU B 1 212 ? 143.101 -92.283 50.564 1.00 134.15 357 LEU B CA 1
ATOM 4020 C C . LEU B 1 212 ? 144.386 -91.872 51.261 1.00 138.64 357 LEU B C 1
ATOM 4021 O O . LEU B 1 212 ? 145.385 -92.593 51.213 1.00 138.31 357 LEU B O 1
ATOM 4026 N N . GLU B 1 213 ? 144.353 -90.721 51.926 1.00 141.11 358 GLU B N 1
ATOM 4027 C CA . GLU B 1 213 ? 145.504 -90.281 52.703 1.00 145.91 358 GLU B CA 1
ATOM 4028 C C . GLU B 1 213 ? 145.725 -91.188 53.907 1.00 142.13 358 GLU B C 1
ATOM 4029 O O . GLU B 1 213 ? 146.860 -91.338 54.364 1.00 141.60 358 GLU B O 1
ATOM 4035 N N . ILE B 1 214 ? 144.670 -91.826 54.411 1.00 142.17 359 ILE B N 1
ATOM 4036 C CA . ILE B 1 214 ? 144.889 -92.686 55.570 1.00 144.73 359 ILE B CA 1
ATOM 4037 C C . ILE B 1 214 ? 145.214 -94.135 55.194 1.00 144.88 359 ILE B C 1
ATOM 4038 O O . ILE B 1 214 ? 146.138 -94.694 55.791 1.00 150.86 359 ILE B O 1
ATOM 4043 N N . LYS B 1 215 ? 144.533 -94.748 54.216 1.00 143.80 360 LYS B N 1
ATOM 4044 C CA . LYS B 1 215 ? 144.939 -96.128 53.890 1.00 155.74 360 LYS B CA 1
ATOM 4045 C C . LYS B 1 215 ? 144.475 -96.805 52.596 1.00 163.64 360 LYS B C 1
ATOM 4046 O O . LYS B 1 215 ? 143.489 -97.544 52.607 1.00 159.40 360 LYS B O 1
ATOM 4052 N N . LEU B 1 216 ? 145.173 -96.563 51.489 1.00 139.15 361 LEU B N 1
ATOM 4053 C CA . LEU B 1 216 ? 144.973 -97.414 50.318 1.00 143.07 361 LEU B CA 1
ATOM 4054 C C . LEU B 1 216 ? 145.939 -98.593 50.545 1.00 150.49 361 LEU B C 1
ATOM 4055 O O . LEU B 1 216 ? 147.056 -98.338 50.993 1.00 151.73 361 LEU B O 1
ATOM 4060 N N . SER B 1 217 ? 145.599 -99.864 50.279 1.00 154.56 362 SER B N 1
ATOM 4061 C CA . SER B 1 217 ? 144.359 -100.447 49.722 1.00 154.47 362 SER B CA 1
ATOM 4062 C C . SER B 1 217 ? 144.200 -100.154 48.234 1.00 154.41 362 SER B C 1
ATOM 4063 O O . SER B 1 217 ? 145.081 -99.569 47.606 1.00 150.72 362 SER B O 1
ATOM 4066 N N . ASN B 1 218 ? 143.066 -100.561 47.680 1.00 155.60 363 ASN B N 1
ATOM 4067 C CA . ASN B 1 218 ? 142.857 -100.493 46.245 1.00 149.59 363 ASN B CA 1
ATOM 4068 C C . ASN B 1 218 ? 141.370 -100.552 45.900 1.00 150.75 363 ASN B C 1
ATOM 4069 O O . ASN B 1 218 ? 140.948 -100.069 44.850 1.00 153.47 363 ASN B O 1
ATOM 4074 N N . LYS B 1 219 ? 140.569 -101.115 46.800 1.00 146.88 364 LYS B N 1
ATOM 4075 C CA . LYS B 1 219 ? 139.124 -101.125 46.614 1.00 145.91 364 LYS B CA 1
ATOM 4076 C C . LYS B 1 219 ? 138.607 -99.768 47.063 1.00 145.72 364 LYS B C 1
ATOM 4077 O O . LYS B 1 219 ? 137.551 -99.312 46.641 1.00 142.84 364 LYS B O 1
ATOM 4083 N N . THR B 1 220 ? 139.353 -99.138 47.960 1.00 148.31 365 THR B N 1
ATOM 4084 C CA . THR B 1 220 ? 138.987 -97.820 48.447 1.00 145.01 365 THR B CA 1
ATOM 4085 C C . THR B 1 220 ? 139.328 -96.790 47.369 1.00 138.39 365 THR B C 1
ATOM 4086 O O . THR B 1 220 ? 138.597 -95.828 47.166 1.00 140.76 365 THR B O 1
ATOM 4090 N N . GLU B 1 221 ? 140.427 -97.037 46.659 1.00 130.74 366 GLU B N 1
ATOM 4091 C CA . GLU B 1 221 ? 140.981 -96.128 45.652 1.00 128.65 366 GLU B CA 1
ATOM 4092 C C . GLU B 1 221 ? 140.126 -95.809 44.412 1.00 133.82 366 GLU B C 1
ATOM 4093 O O . GLU B 1 221 ? 140.041 -94.645 43.984 1.00 135.30 366 GLU B O 1
ATOM 4099 N N . GLU B 1 222 ? 139.474 -96.819 43.843 1.00 135.51 367 GLU B N 1
ATOM 4100 C CA . GLU B 1 222 ? 138.693 -96.586 42.630 1.00 130.08 367 GLU B CA 1
ATOM 4101 C C . GLU B 1 222 ? 137.412 -95.825 42.959 1.00 126.76 367 GLU B C 1
ATOM 4102 O O . GLU B 1 222 ? 136.815 -95.196 42.088 1.00 125.66 367 GLU B O 1
ATOM 4108 N N . ASP B 1 223 ? 136.975 -95.913 44.211 1.00 124.69 368 ASP B N 1
ATOM 4109 C CA . ASP B 1 223 ? 135.870 -95.092 44.683 1.00 124.12 368 ASP B CA 1
ATOM 4110 C C . ASP B 1 223 ? 136.328 -93.644 44.839 1.00 120.30 368 ASP B C 1
ATOM 4111 O O . ASP B 1 223 ? 135.530 -92.708 44.711 1.00 117.92 368 ASP B O 1
ATOM 4116 N N . ILE B 1 224 ? 137.626 -93.465 45.083 1.00 121.91 369 ILE B N 1
ATOM 4117 C CA . ILE B 1 224 ? 138.193 -92.126 45.188 1.00 121.36 369 ILE B CA 1
ATOM 4118 C C . ILE B 1 224 ? 138.251 -91.517 43.795 1.00 118.79 369 ILE B C 1
ATOM 4119 O O . ILE B 1 224 ? 138.073 -90.311 43.620 1.00 116.86 369 ILE B O 1
ATOM 4124 N N . LYS B 1 225 ? 138.486 -92.368 42.801 1.00 118.52 370 LYS B N 1
ATOM 4125 C CA . LYS B 1 225 ? 138.479 -91.928 41.404 1.00 112.30 370 LYS B CA 1
ATOM 4126 C C . LYS B 1 225 ? 137.050 -91.638 40.907 1.00 107.22 370 LYS B C 1
ATOM 4127 O O . LYS B 1 225 ? 136.791 -90.620 40.246 1.00 113.80 370 LYS B O 1
ATOM 4133 N N . LYS B 1 226 ? 136.128 -92.537 41.242 1.00 97.07 371 LYS B N 1
ATOM 4134 C CA . LYS B 1 226 ? 134.712 -92.393 40.918 1.00 92.75 371 LYS B CA 1
ATOM 4135 C C . LYS B 1 226 ? 134.130 -91.117 41.518 1.00 94.17 371 LYS B C 1
ATOM 4136 O O . LYS B 1 226 ? 133.276 -90.465 40.908 1.00 95.91 371 LYS B O 1
ATOM 4142 N N . ALA B 1 227 ? 134.587 -90.770 42.718 1.00 98.15 372 ALA B N 1
ATOM 4143 C CA . ALA B 1 227 ? 134.115 -89.562 43.384 1.00 100.25 372 ALA B CA 1
ATOM 4144 C C . ALA B 1 227 ? 134.466 -88.349 42.524 1.00 101.25 372 ALA B C 1
ATOM 4145 O O . ALA B 1 227 ? 133.642 -87.451 42.335 1.00 101.86 372 ALA B O 1
ATOM 4147 N N . ARG B 1 228 ? 135.691 -88.335 42.002 1.00 102.83 373 ARG B N 1
ATOM 4148 C CA . ARG B 1 228 ? 136.132 -87.284 41.090 1.00 101.66 373 ARG B CA 1
ATOM 4149 C C . ARG B 1 228 ? 135.247 -87.272 39.846 1.00 98.77 373 ARG B C 1
ATOM 4150 O O . ARG B 1 228 ? 134.806 -86.205 39.400 1.00 100.33 373 ARG B O 1
ATOM 4158 N N . ARG B 1 229 ? 134.986 -88.459 39.296 1.00 92.43 374 ARG B N 1
ATOM 4159 C CA . ARG B 1 229 ? 134.100 -88.587 38.135 1.00 89.87 374 ARG B CA 1
ATOM 4160 C C . ARG B 1 229 ? 132.759 -87.883 38.335 1.00 79.10 374 ARG B C 1
ATOM 4161 O O . ARG B 1 229 ? 132.418 -86.932 37.619 1.00 73.27 374 ARG B O 1
ATOM 4169 N N . LYS B 1 230 ? 132.010 -88.360 39.324 1.00 73.48 375 LYS B N 1
ATOM 4170 C CA . LYS B 1 230 ? 130.695 -87.818 39.626 1.00 75.86 375 LYS B CA 1
ATOM 4171 C C . LYS B 1 230 ? 130.753 -86.338 39.992 1.00 90.73 375 LYS B C 1
ATOM 4172 O O . LYS B 1 230 ? 129.819 -85.589 39.703 1.00 98.90 375 LYS B O 1
ATOM 4178 N N . SER B 1 231 ? 131.850 -85.914 40.614 1.00 94.53 376 SER B N 1
ATOM 4179 C CA . SER B 1 231 ? 131.995 -84.516 41.009 1.00 94.77 376 SER B CA 1
ATOM 4180 C C . SER B 1 231 ? 132.121 -83.593 39.798 1.00 92.24 376 SER B C 1
ATOM 4181 O O . SER B 1 231 ? 131.367 -82.620 39.665 1.00 93.98 376 SER B O 1
ATOM 4184 N N . THR B 1 232 ? 133.063 -83.904 38.912 1.00 88.30 377 THR B N 1
ATOM 4185 C CA . THR B 1 232 ? 133.251 -83.108 37.703 1.00 81.14 377 THR B CA 1
ATOM 4186 C C . THR B 1 232 ? 131.995 -83.153 36.835 1.00 80.01 377 THR B C 1
ATOM 4187 O O . THR B 1 232 ? 131.624 -82.156 36.197 1.00 74.02 377 THR B O 1
ATOM 4191 N N . GLN B 1 233 ? 131.332 -84.307 36.837 1.00 78.87 378 GLN B N 1
ATOM 4192 C CA . GLN B 1 233 ? 130.070 -84.459 36.122 1.00 75.88 378 GLN B CA 1
ATOM 4193 C C . GLN B 1 233 ? 129.040 -83.479 36.673 1.00 75.00 378 GLN B C 1
ATOM 4194 O O . GLN B 1 233 ? 128.341 -82.803 35.914 1.00 78.73 378 GLN B O 1
ATOM 4200 N N . ALA B 1 234 ? 128.962 -83.401 37.999 1.00 76.99 379 ALA B N 1
ATOM 4201 C CA . ALA B 1 234 ? 128.065 -82.460 38.665 1.00 70.47 379 ALA B CA 1
ATOM 4202 C C . ALA B 1 234 ? 128.397 -81.012 38.313 1.00 62.95 379 ALA B C 1
ATOM 4203 O O . ALA B 1 234 ? 127.495 -80.183 38.145 1.00 63.34 379 ALA B O 1
ATOM 4205 N N . GLY B 1 235 ? 129.687 -80.712 38.178 1.00 60.04 380 GLY B N 1
ATOM 4206 C CA . GLY B 1 235 ? 130.099 -79.371 37.798 1.00 66.66 380 GLY B CA 1
ATOM 4207 C C . GLY B 1 235 ? 129.626 -79.025 36.397 1.00 77.63 380 GLY B C 1
ATOM 4208 O O . GLY B 1 235 ? 129.151 -77.906 36.134 1.00 81.49 380 GLY B O 1
ATOM 4209 N N . ASP B 1 236 ? 129.717 -80.004 35.499 1.00 86.07 381 ASP B N 1
ATOM 4210 C CA . ASP B 1 236 ? 129.263 -79.800 34.128 1.00 86.57 381 ASP B CA 1
ATOM 4211 C C . ASP B 1 236 ? 127.750 -79.615 34.115 1.00 78.88 381 ASP B C 1
ATOM 4212 O O . ASP B 1 236 ? 127.219 -78.823 33.337 1.00 82.64 381 ASP B O 1
ATOM 4217 N N . ASP B 1 237 ? 127.064 -80.361 34.976 1.00 75.55 382 ASP B N 1
ATOM 4218 C CA . ASP B 1 237 ? 125.622 -80.216 35.141 1.00 79.63 382 ASP B CA 1
ATOM 4219 C C . ASP B 1 237 ? 125.261 -78.796 35.564 1.00 68.70 382 ASP B C 1
ATOM 4220 O O . ASP B 1 237 ? 124.304 -78.207 35.046 1.00 58.01 382 ASP B O 1
ATOM 4225 N N . LEU B 1 238 ? 126.022 -78.253 36.511 1.00 64.47 383 LEU B N 1
ATOM 4226 C CA . LEU B 1 238 ? 125.842 -76.866 36.931 1.00 65.27 383 LEU B CA 1
ATOM 4227 C C . LEU B 1 238 ? 126.001 -75.893 35.770 1.00 64.59 383 LEU B C 1
ATOM 4228 O O . LEU B 1 238 ? 125.129 -75.052 35.537 1.00 48.85 383 LEU B O 1
ATOM 4241 N N . ARG B 1 240 ? 125.719 -76.436 32.611 1.00 54.76 385 ARG B N 1
ATOM 4242 C CA . ARG B 1 240 ? 124.552 -76.664 31.759 1.00 48.85 385 ARG B CA 1
ATOM 4243 C C . ARG B 1 240 ? 123.304 -75.922 32.234 1.00 50.16 385 ARG B C 1
ATOM 4244 O O . ARG B 1 240 ? 122.700 -75.153 31.477 1.00 49.21 385 ARG B O 1
ATOM 4252 N N . CYS B 1 241 ? 122.928 -76.159 33.488 1.00 50.72 386 CYS B N 1
ATOM 4253 C CA . CYS B 1 241 ? 121.744 -75.540 34.072 1.00 54.09 386 CYS B CA 1
ATOM 4254 C C . CYS B 1 241 ? 121.816 -74.016 34.019 1.00 60.94 386 CYS B C 1
ATOM 4255 O O . CYS B 1 241 ? 120.816 -73.349 33.730 1.00 60.78 386 CYS B O 1
ATOM 4258 N N . VAL B 1 242 ? 123.001 -73.473 34.285 1.00 47.22 387 VAL B N 1
ATOM 4259 C CA . VAL B 1 242 ? 123.206 -72.031 34.213 1.00 58.71 387 VAL B CA 1
ATOM 4260 C C . VAL B 1 242 ? 123.005 -71.529 32.786 1.00 67.41 387 VAL B C 1
ATOM 4261 O O . VAL B 1 242 ? 122.380 -70.487 32.570 1.00 73.70 387 VAL B O 1
ATOM 4265 N N . ASP B 1 243 ? 123.535 -72.270 31.815 1.00 68.21 388 ASP B N 1
ATOM 4266 C CA . ASP B 1 243 ? 123.349 -71.907 30.413 1.00 77.05 388 ASP B CA 1
ATOM 4267 C C . ASP B 1 243 ? 121.868 -71.860 30.041 1.00 72.46 388 ASP B C 1
ATOM 4268 O O . ASP B 1 243 ? 121.404 -70.883 29.444 1.00 66.28 388 ASP B O 1
ATOM 4273 N N . LEU B 1 244 ? 121.124 -72.895 30.424 1.00 68.18 389 LEU B N 1
ATOM 4274 C CA . LEU B 1 244 ? 119.709 -72.959 30.082 1.00 46.45 389 LEU B CA 1
ATOM 4275 C C . LEU B 1 244 ? 118.937 -71.836 30.770 1.00 56.60 389 LEU B C 1
ATOM 4276 O O . LEU B 1 244 ? 117.989 -71.273 30.200 1.00 50.34 389 LEU B O 1
ATOM 4281 N N . TYR B 1 245 ? 119.369 -71.489 31.980 1.00 58.03 390 TYR B N 1
ATOM 4282 C CA . TYR B 1 245 ? 118.782 -70.363 32.692 1.00 44.89 390 TYR B CA 1
ATOM 4283 C C . TYR B 1 245 ? 118.981 -69.079 31.898 1.00 57.98 390 TYR B C 1
ATOM 4284 O O . TYR B 1 245 ? 118.024 -68.350 31.626 1.00 64.49 390 TYR B O 1
ATOM 4293 N N . ASN B 1 246 ? 120.232 -68.803 31.541 1.00 52.74 391 ASN B N 1
ATOM 4294 C CA . ASN B 1 246 ? 120.561 -67.603 30.782 1.00 57.72 391 ASN B CA 1
ATOM 4295 C C . ASN B 1 246 ? 119.784 -67.518 29.471 1.00 59.55 391 ASN B C 1
ATOM 4296 O O . ASN B 1 246 ? 119.355 -66.433 29.067 1.00 65.76 391 ASN B O 1
ATOM 4301 N N . GLN B 1 247 ? 119.604 -68.660 28.814 1.00 54.17 392 GLN B N 1
ATOM 4302 C CA . GLN B 1 247 ? 118.803 -68.713 27.595 1.00 43.13 392 GLN B CA 1
ATOM 4303 C C . GLN B 1 247 ? 117.359 -68.305 27.879 1.00 65.63 392 GLN B C 1
ATOM 4304 O O . GLN B 1 247 ? 116.777 -67.500 27.143 1.00 63.89 392 GLN B O 1
ATOM 4310 N N . ALA B 1 248 ? 116.780 -68.878 28.933 1.00 66.27 393 ALA B N 1
ATOM 4311 C CA . ALA B 1 248 ? 115.416 -68.526 29.333 1.00 68.70 393 ALA B CA 1
ATOM 4312 C C . ALA B 1 248 ? 115.261 -67.027 29.598 1.00 66.91 393 ALA B C 1
ATOM 4313 O O . ALA B 1 248 ? 114.299 -66.393 29.138 1.00 62.43 393 ALA B O 1
ATOM 4315 N N . GLN B 1 249 ? 116.221 -66.462 30.325 1.00 41.46 394 GLN B N 1
ATOM 4316 C CA . GLN B 1 249 ? 116.190 -65.045 30.660 1.00 40.79 394 GLN B CA 1
ATOM 4317 C C . GLN B 1 249 ? 116.345 -64.182 29.415 1.00 52.63 394 GLN B C 1
ATOM 4318 O O . GLN B 1 249 ? 115.776 -63.098 29.332 1.00 54.18 394 GLN B O 1
ATOM 4324 N N . SER B 1 250 ? 117.114 -64.662 28.445 1.00 49.66 395 SER B N 1
ATOM 4325 C CA . SER B 1 250 ? 117.296 -63.917 27.207 1.00 40.41 395 SER B CA 1
ATOM 4326 C C . SER B 1 250 ? 116.032 -63.942 26.352 1.00 68.59 395 SER B C 1
ATOM 4327 O O . SER B 1 250 ? 115.672 -62.932 25.744 1.00 69.01 395 SER B O 1
ATOM 4330 N N . LYS B 1 251 ? 115.358 -65.089 26.311 1.00 61.63 396 LYS B N 1
ATOM 4331 C CA . LYS B 1 251 ? 114.091 -65.200 25.590 1.00 56.56 396 LYS B CA 1
ATOM 4332 C C . LYS B 1 251 ? 113.080 -64.231 26.199 1.00 49.98 396 LYS B C 1
ATOM 4333 O O . LYS B 1 251 ? 112.473 -63.403 25.494 1.00 49.47 396 LYS B O 1
ATOM 4339 N N . TRP B 1 252 ? 112.925 -64.334 27.518 1.00 52.93 397 TRP B N 1
ATOM 4340 C CA . TRP B 1 252 ? 112.080 -63.419 28.277 1.00 39.44 397 TRP B CA 1
ATOM 4341 C C . TRP B 1 252 ? 112.432 -61.969 27.969 1.00 51.63 397 TRP B C 1
ATOM 4342 O O . TRP B 1 252 ? 111.555 -61.116 27.857 1.00 49.35 397 TRP B O 1
ATOM 4353 N N . PHE B 1 253 ? 113.727 -61.710 27.830 1.00 54.40 398 PHE B N 1
ATOM 4354 C CA . PHE B 1 253 ? 114.245 -60.370 27.571 1.00 45.05 398 PHE B CA 1
ATOM 4355 C C . PHE B 1 253 ? 113.763 -59.832 26.228 1.00 42.98 398 PHE B C 1
ATOM 4356 O O . PHE B 1 253 ? 113.169 -58.756 26.162 1.00 49.42 398 PHE B O 1
ATOM 4364 N N . GLU B 1 254 ? 114.048 -60.573 25.161 1.00 48.82 399 GLU B N 1
ATOM 4365 C CA . GLU B 1 254 ? 113.680 -60.154 23.814 1.00 59.39 399 GLU B CA 1
ATOM 4366 C C . GLU B 1 254 ? 112.168 -59.946 23.713 1.00 58.63 399 GLU B C 1
ATOM 4367 O O . GLU B 1 254 ? 111.700 -58.939 23.152 1.00 59.63 399 GLU B O 1
ATOM 4373 N N . GLU B 1 255 ? 111.411 -60.884 24.284 1.00 54.06 400 GLU B N 1
ATOM 4374 C CA . GLU B 1 255 ? 109.954 -60.772 24.293 1.00 57.97 400 GLU B CA 1
ATOM 4375 C C . GLU B 1 255 ? 109.518 -59.500 25.005 1.00 55.44 400 GLU B C 1
ATOM 4376 O O . GLU B 1 255 ? 108.680 -58.744 24.500 1.00 46.39 400 GLU B O 1
ATOM 4390 N N . VAL B 1 257 ? 111.186 -56.743 25.443 1.00 42.14 402 VAL B N 1
ATOM 4391 C CA . VAL B 1 257 ? 111.499 -55.589 24.607 1.00 45.45 402 VAL B CA 1
ATOM 4392 C C . VAL B 1 257 ? 110.449 -55.367 23.517 1.00 51.66 402 VAL B C 1
ATOM 4393 O O . VAL B 1 257 ? 109.826 -54.295 23.459 1.00 55.79 402 VAL B O 1
ATOM 4397 N N . THR B 1 258 ? 110.230 -56.378 22.676 1.00 37.86 403 THR B N 1
ATOM 4398 C CA . THR B 1 258 ? 109.294 -56.215 21.561 1.00 58.10 403 THR B CA 1
ATOM 4399 C C . THR B 1 258 ? 107.883 -55.846 22.030 1.00 49.01 403 THR B C 1
ATOM 4400 O O . THR B 1 258 ? 107.242 -54.947 21.461 1.00 48.55 403 THR B O 1
ATOM 4404 N N . THR B 1 259 ? 107.417 -56.508 23.086 1.00 48.40 404 THR B N 1
ATOM 4405 C CA . THR B 1 259 ? 106.068 -56.262 23.591 1.00 49.23 404 THR B CA 1
ATOM 4406 C C . THR B 1 259 ? 105.926 -54.859 24.184 1.00 54.77 404 THR B C 1
ATOM 4407 O O . THR B 1 259 ? 104.933 -54.168 23.932 1.00 61.22 404 THR B O 1
ATOM 4411 N N . THR B 1 260 ? 106.914 -54.436 24.969 1.00 46.20 405 THR B N 1
ATOM 4412 C CA . THR B 1 260 ? 106.869 -53.103 25.560 1.00 45.28 405 THR B CA 1
ATOM 4413 C C . THR B 1 260 ? 106.920 -52.000 24.502 1.00 46.62 405 THR B C 1
ATOM 4414 O O . THR B 1 260 ? 106.227 -50.984 24.625 1.00 51.81 405 THR B O 1
ATOM 4418 N N . LEU B 1 261 ? 107.708 -52.209 23.449 1.00 41.46 406 LEU B N 1
ATOM 4419 C CA . LEU B 1 261 ? 107.742 -51.239 22.355 1.00 46.59 406 LEU B CA 1
ATOM 4420 C C . LEU B 1 261 ? 106.390 -51.195 21.644 1.00 57.24 406 LEU B C 1
ATOM 4421 O O . LEU B 1 261 ? 105.913 -50.117 21.251 1.00 60.23 406 LEU B O 1
ATOM 4426 N N . GLU B 1 262 ? 105.775 -52.366 21.493 1.00 60.35 407 GLU B N 1
ATOM 4427 C CA . GLU B 1 262 ? 104.422 -52.452 20.949 1.00 65.70 407 GLU B CA 1
ATOM 4428 C C . GLU B 1 262 ? 103.452 -51.602 21.771 1.00 51.95 407 GLU B C 1
ATOM 4429 O O . GLU B 1 262 ? 102.659 -50.831 21.217 1.00 40.61 407 GLU B O 1
ATOM 4435 N N . LEU B 1 263 ? 103.519 -51.747 23.091 1.00 39.13 408 LEU B N 1
ATOM 4436 C CA . LEU B 1 263 ? 102.663 -50.971 23.982 1.00 33.06 408 LEU B CA 1
ATOM 4437 C C . LEU B 1 263 ? 102.907 -49.470 23.859 1.00 44.97 408 LEU B C 1
ATOM 4438 O O . LEU B 1 263 ? 101.964 -48.674 23.897 1.00 49.35 408 LEU B O 1
ATOM 4443 N N . GLU B 1 264 ? 104.172 -49.088 23.705 1.00 51.05 409 GLU B N 1
ATOM 4444 C CA . GLU B 1 264 ? 104.518 -47.683 23.504 1.00 53.90 409 GLU B CA 1
ATOM 4445 C C . GLU B 1 264 ? 103.847 -47.123 22.255 1.00 45.83 409 GLU B C 1
ATOM 4446 O O . GLU B 1 264 ? 103.177 -46.079 22.299 1.00 34.46 409 GLU B O 1
ATOM 4452 N N . ARG B 1 265 ? 104.017 -47.843 21.150 1.00 46.42 410 ARG B N 1
ATOM 4453 C CA . ARG B 1 265 ? 103.405 -47.461 19.882 1.00 39.74 410 ARG B CA 1
ATOM 4454 C C . ARG B 1 265 ? 101.888 -47.319 19.999 1.00 39.39 410 ARG B C 1
ATOM 4455 O O . ARG B 1 265 ? 101.306 -46.318 19.563 1.00 34.42 410 ARG B O 1
ATOM 4463 N N . LEU B 1 266 ? 101.258 -48.324 20.599 1.00 37.94 411 LEU B N 1
ATOM 4464 C CA . LEU B 1 266 ? 99.810 -48.336 20.771 1.00 36.08 411 LEU B CA 1
ATOM 4465 C C . LEU B 1 266 ? 99.313 -47.151 21.608 1.00 46.38 411 LEU B C 1
ATOM 4466 O O . LEU B 1 266 ? 98.297 -46.533 21.271 1.00 39.81 411 LEU B O 1
ATOM 4471 N N . GLU B 1 267 ? 100.012 -46.842 22.698 1.00 31.94 412 GLU B N 1
ATOM 4472 C CA . GLU B 1 267 ? 99.639 -45.687 23.509 1.00 67.11 412 GLU B CA 1
ATOM 4473 C C . GLU B 1 267 ? 99.750 -44.389 22.711 1.00 67.30 412 GLU B C 1
ATOM 4474 O O . GLU B 1 267 ? 98.839 -43.542 22.738 1.00 78.35 412 GLU B O 1
ATOM 4480 N N . VAL B 1 268 ? 100.850 -44.256 21.972 1.00 54.49 413 VAL B N 1
ATOM 4481 C CA . VAL B 1 268 ? 101.056 -43.079 21.136 1.00 50.77 413 VAL B CA 1
ATOM 4482 C C . VAL B 1 268 ? 99.901 -42.897 20.152 1.00 63.69 413 VAL B C 1
ATOM 4483 O O . VAL B 1 268 ? 99.308 -41.816 20.075 1.00 70.72 413 VAL B O 1
ATOM 4487 N N . GLU B 1 269 ? 99.568 -43.954 19.417 1.00 33.66 414 GLU B N 1
ATOM 4488 C CA . GLU B 1 269 ? 98.522 -43.854 18.403 1.00 39.75 414 GLU B CA 1
ATOM 4489 C C . GLU B 1 269 ? 97.138 -43.647 19.031 1.00 42.04 414 GLU B C 1
ATOM 4490 O O . GLU B 1 269 ? 96.255 -43.050 18.407 1.00 48.99 414 GLU B O 1
ATOM 4496 N N . ARG B 1 270 ? 96.946 -44.137 20.256 1.00 41.83 415 ARG B N 1
ATOM 4497 C CA . ARG B 1 270 ? 95.725 -43.829 21.002 1.00 43.15 415 ARG B CA 1
ATOM 4498 C C . ARG B 1 270 ? 95.610 -42.319 21.179 1.00 55.09 415 ARG B C 1
ATOM 4499 O O . ARG B 1 270 ? 94.592 -41.705 20.814 1.00 54.93 415 ARG B O 1
ATOM 4507 N N . VAL B 1 271 ? 96.668 -41.729 21.736 1.00 52.58 416 VAL B N 1
ATOM 4508 C CA . VAL B 1 271 ? 96.717 -40.282 21.948 1.00 41.93 416 VAL B CA 1
ATOM 4509 C C . VAL B 1 271 ? 96.453 -39.527 20.646 1.00 37.82 416 VAL B C 1
ATOM 4510 O O . VAL B 1 271 ? 95.712 -38.534 20.618 1.00 46.06 416 VAL B O 1
ATOM 4514 N N . GLU B 1 272 ? 97.048 -40.026 19.567 1.00 37.81 417 GLU B N 1
ATOM 4515 C CA . GLU B 1 272 ? 96.894 -39.420 18.251 1.00 49.18 417 GLU B CA 1
ATOM 4516 C C . GLU B 1 272 ? 95.445 -39.419 17.783 1.00 56.54 417 GLU B C 1
ATOM 4517 O O . GLU B 1 272 ? 94.926 -38.380 17.364 1.00 62.19 417 GLU B O 1
ATOM 4531 N N . ILE B 1 274 ? 92.720 -39.802 19.507 1.00 42.91 419 ILE B N 1
ATOM 4532 C CA . ILE B 1 274 ? 91.875 -38.993 20.376 1.00 29.12 419 ILE B CA 1
ATOM 4533 C C . ILE B 1 274 ? 92.022 -37.513 20.042 1.00 38.34 419 ILE B C 1
ATOM 4534 O O . ILE B 1 274 ? 91.018 -36.809 19.888 1.00 52.56 419 ILE B O 1
ATOM 4539 N N . ARG B 1 275 ? 93.264 -37.052 19.893 1.00 33.07 420 ARG B N 1
ATOM 4540 C CA . ARG B 1 275 ? 93.497 -35.670 19.475 1.00 43.83 420 ARG B CA 1
ATOM 4541 C C . ARG B 1 275 ? 92.776 -35.363 18.167 1.00 45.41 420 ARG B C 1
ATOM 4542 O O . ARG B 1 275 ? 92.107 -34.333 18.042 1.00 45.70 420 ARG B O 1
ATOM 4550 N N . GLN B 1 276 ? 92.915 -36.271 17.204 1.00 41.68 421 GLN B N 1
ATOM 4551 C CA . GLN B 1 276 ? 92.282 -36.126 15.897 1.00 50.60 421 GLN B CA 1
ATOM 4552 C C . GLN B 1 276 ? 90.776 -35.904 16.044 1.00 54.65 421 GLN B C 1
ATOM 4553 O O . GLN B 1 276 ? 90.214 -34.960 15.476 1.00 53.32 421 GLN B O 1
ATOM 4559 N N . HIS B 1 277 ? 90.123 -36.769 16.814 1.00 56.71 422 HIS B N 1
ATOM 4560 C CA . HIS B 1 277 ? 88.668 -36.708 16.927 1.00 49.80 422 HIS B CA 1
ATOM 4561 C C . HIS B 1 277 ? 88.169 -35.539 17.770 1.00 43.09 422 HIS B C 1
ATOM 4562 O O . HIS B 1 277 ? 87.045 -35.061 17.581 1.00 50.95 422 HIS B O 1
ATOM 4569 N N . LEU B 1 278 ? 89.007 -35.057 18.677 1.00 37.65 423 LEU B N 1
ATOM 4570 C CA . LEU B 1 278 ? 88.657 -33.859 19.427 1.00 39.05 423 LEU B CA 1
ATOM 4571 C C . LEU B 1 278 ? 88.763 -32.637 18.508 1.00 42.82 423 LEU B C 1
ATOM 4572 O O . LEU B 1 278 ? 87.960 -31.698 18.601 1.00 47.89 423 LEU B O 1
ATOM 4577 N N . CYS B 1 279 ? 89.746 -32.662 17.609 1.00 39.55 424 CYS B N 1
ATOM 4578 C CA . CYS B 1 279 ? 89.848 -31.631 16.582 1.00 32.72 424 CYS B CA 1
ATOM 4579 C C . CYS B 1 279 ? 88.606 -31.666 15.705 1.00 31.90 424 CYS B C 1
ATOM 4580 O O . CYS B 1 279 ? 88.081 -30.622 15.298 1.00 36.77 424 CYS B O 1
ATOM 4583 N N . GLN B 1 280 ? 88.128 -32.879 15.440 1.00 48.54 425 GLN B N 1
ATOM 4584 C CA . GLN B 1 280 ? 86.884 -33.064 14.704 1.00 44.38 425 GLN B CA 1
ATOM 4585 C C . GLN B 1 280 ? 85.729 -32.372 15.420 1.00 43.22 425 GLN B C 1
ATOM 4586 O O . GLN B 1 280 ? 84.984 -31.595 14.809 1.00 46.94 425 GLN B O 1
ATOM 4592 N N . TYR B 1 281 ? 85.593 -32.651 16.716 1.00 34.13 426 TYR B N 1
ATOM 4593 C CA . TYR B 1 281 ? 84.584 -31.985 17.538 1.00 27.33 426 TYR B CA 1
ATOM 4594 C C . TYR B 1 281 ? 84.651 -30.463 17.408 1.00 41.40 426 TYR B C 1
ATOM 4595 O O . TYR B 1 281 ? 83.629 -29.810 17.166 1.00 38.63 426 TYR B O 1
ATOM 4604 N N . THR B 1 282 ? 85.854 -29.903 17.549 1.00 38.46 427 THR B N 1
ATOM 4605 C CA . THR B 1 282 ? 86.033 -28.451 17.442 1.00 38.31 427 THR B CA 1
ATOM 4606 C C . THR B 1 282 ? 85.598 -27.890 16.087 1.00 35.37 427 THR B C 1
ATOM 4607 O O . THR B 1 282 ? 84.900 -26.869 16.023 1.00 43.27 427 THR B O 1
ATOM 4611 N N . GLN B 1 283 ? 86.023 -28.546 15.010 1.00 35.24 428 GLN B N 1
ATOM 4612 C CA . GLN B 1 283 ? 85.640 -28.109 13.670 1.00 38.72 428 GLN B CA 1
ATOM 4613 C C . GLN B 1 283 ? 84.123 -28.128 13.505 1.00 41.69 428 GLN B C 1
ATOM 4614 O O . GLN B 1 283 ? 83.537 -27.176 12.980 1.00 31.86 428 GLN B O 1
ATOM 4620 N N . LEU B 1 284 ? 83.491 -29.211 13.957 1.00 47.34 429 LEU B N 1
ATOM 4621 C CA . LEU B 1 284 ? 82.038 -29.324 13.868 1.00 40.70 429 LEU B CA 1
ATOM 4622 C C . LEU B 1 284 ? 81.349 -28.210 14.638 1.00 44.23 429 LEU B C 1
ATOM 4623 O O . LEU B 1 284 ? 80.371 -27.644 14.160 1.00 50.05 429 LEU B O 1
ATOM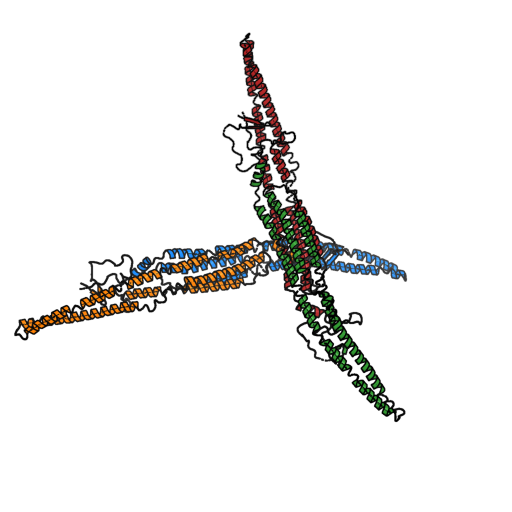 4628 N N . ARG B 1 285 ? 81.855 -27.903 15.828 1.00 35.84 430 ARG B N 1
ATOM 4629 C CA . ARG B 1 285 ? 81.312 -26.797 16.607 1.00 27.61 430 ARG B CA 1
ATOM 4630 C C . ARG B 1 285 ? 81.374 -25.502 15.801 1.00 37.67 430 ARG B C 1
ATOM 4631 O O . ARG B 1 285 ? 80.361 -24.811 15.623 1.00 38.10 430 ARG B O 1
ATOM 4639 N N . HIS B 1 286 ? 82.568 -25.206 15.292 1.00 36.74 431 HIS B N 1
ATOM 4640 C CA . HIS B 1 286 ? 82.817 -24.002 14.502 1.00 42.52 431 HIS B CA 1
ATOM 4641 C C . HIS B 1 286 ? 81.843 -23.861 13.324 1.00 37.29 431 HIS B C 1
ATOM 4642 O O . HIS B 1 286 ? 81.113 -22.859 13.208 1.00 40.56 431 HIS B O 1
ATOM 4649 N N . GLU B 1 287 ? 81.809 -24.878 12.471 1.00 34.35 432 GLU B N 1
ATOM 4650 C CA . GLU B 1 287 ? 81.005 -24.808 11.257 1.00 44.29 432 GLU B CA 1
ATOM 4651 C C . GLU B 1 287 ? 79.511 -24.828 11.581 1.00 49.65 432 GLU B C 1
ATOM 4652 O O . GLU B 1 287 ? 78.702 -24.259 10.845 1.00 62.83 432 GLU B O 1
ATOM 4658 N N . THR B 1 288 ? 79.153 -25.457 12.696 1.00 45.20 433 THR B N 1
ATOM 4659 C CA . THR B 1 288 ? 77.763 -25.501 13.128 1.00 45.64 433 THR B CA 1
ATOM 4660 C C . THR B 1 288 ? 77.315 -24.113 13.555 1.00 45.29 433 THR B C 1
ATOM 4661 O O . THR B 1 288 ? 76.190 -23.702 13.279 1.00 49.90 433 THR B O 1
ATOM 4665 N N . ASP B 1 289 ? 78.203 -23.381 14.219 1.00 47.23 434 ASP B N 1
ATOM 4666 C CA . ASP B 1 289 ? 77.870 -22.020 14.622 1.00 50.13 434 ASP B CA 1
ATOM 4667 C C . ASP B 1 289 ? 77.822 -21.083 13.417 1.00 45.64 434 ASP B C 1
ATOM 4668 O O . ASP B 1 289 ? 77.041 -20.127 13.400 1.00 40.57 434 ASP B O 1
ATOM 4681 N N . PHE B 1 291 ? 76.818 -22.100 10.298 1.00 48.66 436 PHE B N 1
ATOM 4682 C CA . PHE B 1 291 ? 75.528 -22.478 9.724 1.00 47.75 436 PHE B CA 1
ATOM 4683 C C . PHE B 1 291 ? 74.381 -21.837 10.490 1.00 37.35 436 PHE B C 1
ATOM 4684 O O . PHE B 1 291 ? 73.466 -21.268 9.896 1.00 31.72 436 PHE B O 1
ATOM 4692 N N . ASN B 1 292 ? 74.457 -21.914 11.814 1.00 37.54 437 ASN B N 1
ATOM 4693 C CA . ASN B 1 292 ? 73.433 -21.357 12.687 1.00 36.76 437 ASN B CA 1
ATOM 4694 C C . ASN B 1 292 ? 73.290 -19.854 12.507 1.00 32.46 437 ASN B C 1
ATOM 4695 O O . ASN B 1 292 ? 72.182 -19.335 12.390 1.00 36.75 437 ASN B O 1
ATOM 4700 N N . GLN B 1 293 ? 74.422 -19.159 12.480 1.00 41.93 438 GLN B N 1
ATOM 4701 C CA . GLN B 1 293 ? 74.428 -17.715 12.269 1.00 33.97 438 GLN B CA 1
ATOM 4702 C C . GLN B 1 293 ? 73.810 -17.336 10.927 1.00 39.44 438 GLN B C 1
ATOM 4703 O O . GLN B 1 293 ? 73.208 -16.273 10.790 1.00 43.73 438 GLN B O 1
ATOM 4709 N N . SER B 1 294 ? 73.976 -18.199 9.930 1.00 48.71 439 SER B N 1
ATOM 4710 C CA . SER B 1 294 ? 73.480 -17.897 8.588 1.00 48.21 439 SER B CA 1
ATOM 4711 C C . SER B 1 294 ? 71.953 -17.968 8.432 1.00 44.30 439 SER B C 1
ATOM 4712 O O . SER B 1 294 ? 71.428 -17.638 7.370 1.00 52.10 439 SER B O 1
ATOM 4715 N N . THR B 1 295 ? 71.239 -18.385 9.475 1.00 30.79 440 THR B N 1
ATOM 4716 C CA . THR B 1 295 ? 69.795 -18.605 9.351 1.00 39.91 440 THR B CA 1
ATOM 4717 C C . THR B 1 295 ? 68.917 -17.368 9.563 1.00 44.15 440 THR B C 1
ATOM 4718 O O . THR B 1 295 ? 67.726 -17.393 9.254 1.00 53.75 440 THR B O 1
ATOM 4722 N N . VAL B 1 296 ? 69.490 -16.290 10.083 1.00 38.06 441 VAL B N 1
ATOM 4723 C CA . VAL B 1 296 ? 68.709 -15.085 10.338 1.00 46.12 441 VAL B CA 1
ATOM 4724 C C . VAL B 1 296 ? 68.735 -14.117 9.157 1.00 55.15 441 VAL B C 1
ATOM 4725 O O . VAL B 1 296 ? 67.954 -13.167 9.104 1.00 67.58 441 VAL B O 1
ATOM 4729 N N . GLU B 1 297 ? 69.628 -14.375 8.209 1.00 52.94 442 GLU B N 1
ATOM 4730 C CA . GLU B 1 297 ? 69.726 -13.578 6.989 1.00 57.48 442 GLU B CA 1
ATOM 4731 C C . GLU B 1 297 ? 68.409 -13.504 6.192 1.00 51.96 442 GLU B C 1
ATOM 4732 O O . GLU B 1 297 ? 68.075 -12.440 5.668 1.00 45.13 442 GLU B O 1
ATOM 4738 N N . PRO B 1 298 ? 67.661 -14.623 6.080 1.00 44.97 443 PRO B N 1
ATOM 4739 C CA . PRO B 1 298 ? 66.349 -14.464 5.439 1.00 41.37 443 PRO B CA 1
ATOM 4740 C C . PRO B 1 298 ? 65.444 -13.492 6.197 1.00 46.64 443 PRO B C 1
ATOM 4741 O O . PRO B 1 298 ? 64.746 -12.695 5.567 1.00 55.31 443 PRO B O 1
ATOM 4745 N N . VAL B 1 299 ? 65.459 -13.564 7.526 1.00 36.13 444 VAL B N 1
ATOM 4746 C CA . VAL B 1 299 ? 64.688 -12.647 8.359 1.00 27.00 444 VAL B CA 1
ATOM 4747 C C . VAL B 1 299 ? 65.105 -11.204 8.087 1.00 47.41 444 VAL B C 1
ATOM 4748 O O . VAL B 1 299 ? 64.260 -10.318 7.946 1.00 43.57 444 VAL B O 1
ATOM 4752 N N . ASP B 1 300 ? 66.414 -10.981 8.007 1.00 47.82 445 ASP B N 1
ATOM 4753 C CA . ASP B 1 300 ? 66.964 -9.663 7.702 1.00 51.30 445 ASP B CA 1
ATOM 4754 C C . ASP B 1 300 ? 66.467 -9.112 6.374 1.00 53.72 445 ASP B C 1
ATOM 4755 O O . ASP B 1 300 ? 66.114 -7.936 6.280 1.00 51.84 445 ASP B O 1
ATOM 4760 N N . GLN B 1 301 ? 66.462 -9.955 5.347 1.00 54.79 446 GLN B N 1
ATOM 4761 C CA . GLN B 1 301 ? 66.003 -9.534 4.030 1.00 61.88 446 GLN B CA 1
ATOM 4762 C C . GLN B 1 301 ? 64.559 -9.048 4.082 1.00 66.29 446 GLN B C 1
ATOM 4763 O O . GLN B 1 301 ? 64.204 -8.047 3.455 1.00 76.08 446 GLN B O 1
ATOM 4769 N N . LEU B 1 302 ? 63.732 -9.759 4.844 1.00 54.66 447 LEU B N 1
ATOM 4770 C CA . LEU B 1 302 ? 62.323 -9.404 4.977 1.00 44.24 447 LEU B CA 1
ATOM 4771 C C . LEU B 1 302 ? 62.097 -8.180 5.870 1.00 43.68 447 LEU B C 1
ATOM 4772 O O . LEU B 1 302 ? 61.193 -7.384 5.616 1.00 44.03 447 LEU B O 1
ATOM 4777 N N . LEU B 1 303 ? 62.917 -8.027 6.906 1.00 45.64 448 LEU B N 1
ATOM 4778 C CA . LEU B 1 303 ? 62.794 -6.885 7.808 1.00 43.31 448 LEU B CA 1
ATOM 4779 C C . LEU B 1 303 ? 63.066 -5.573 7.081 1.00 45.86 448 LEU B C 1
ATOM 4780 O O . LEU B 1 303 ? 62.465 -4.546 7.390 1.00 55.53 448 LEU B O 1
ATOM 4785 N N . ARG B 1 304 ? 63.970 -5.614 6.108 1.00 41.58 449 ARG B N 1
ATOM 4786 C CA . ARG B 1 304 ? 64.270 -4.440 5.295 1.00 51.29 449 ARG B CA 1
ATOM 4787 C C . ARG B 1 304 ? 63.110 -4.086 4.364 1.00 61.48 449 ARG B C 1
ATOM 4788 O O . ARG B 1 304 ? 62.923 -2.919 4.008 1.00 78.45 449 ARG B O 1
ATOM 4796 N N . LYS B 1 305 ? 62.339 -5.095 3.968 1.00 51.10 450 LYS B N 1
ATOM 4797 C CA . LYS B 1 305 ? 61.235 -4.895 3.032 1.00 52.22 450 LYS B CA 1
ATOM 4798 C C . LYS B 1 305 ? 59.948 -4.442 3.725 1.00 54.97 450 LYS B C 1
ATOM 4799 O O . LYS B 1 305 ? 58.911 -4.278 3.076 1.00 50.58 450 LYS B O 1
ATOM 4805 N N . VAL B 1 306 ? 60.014 -4.238 5.037 1.00 56.93 451 VAL B N 1
ATOM 4806 C CA . VAL B 1 306 ? 58.838 -3.835 5.802 1.00 54.86 451 VAL B CA 1
ATOM 4807 C C . VAL B 1 306 ? 58.463 -2.381 5.541 1.00 59.12 451 VAL B C 1
ATOM 4808 O O . VAL B 1 306 ? 59.271 -1.474 5.735 1.00 66.94 451 VAL B O 1
ATOM 4812 N N . ASP B 1 307 ? 57.225 -2.170 5.106 1.00 58.65 452 ASP B N 1
ATOM 4813 C CA . ASP B 1 307 ? 56.740 -0.836 4.784 1.00 56.06 452 ASP B CA 1
ATOM 4814 C C . ASP B 1 307 ? 55.392 -0.614 5.460 1.00 61.76 452 ASP B C 1
ATOM 4815 O O . ASP B 1 307 ? 54.410 -1.278 5.125 1.00 65.13 452 ASP B O 1
ATOM 4820 N N . PRO B 1 308 ? 55.350 0.306 6.435 1.00 58.38 453 PRO B N 1
ATOM 4821 C CA . PRO B 1 308 ? 54.110 0.644 7.144 1.00 54.26 453 PRO B CA 1
ATOM 4822 C C . PRO B 1 308 ? 53.023 1.156 6.201 1.00 53.78 453 PRO B C 1
ATOM 4823 O O . PRO B 1 308 ? 51.864 0.746 6.311 1.00 47.32 453 PRO B O 1
ATOM 4827 N N . ALA B 1 309 ? 53.405 2.034 5.278 1.00 49.75 454 ALA B N 1
ATOM 4828 C CA . ALA B 1 309 ? 52.463 2.622 4.333 1.00 43.51 454 ALA B CA 1
ATOM 4829 C C . ALA B 1 309 ? 51.834 1.572 3.423 1.00 43.33 454 ALA B C 1
ATOM 4830 O O . ALA B 1 309 ? 50.615 1.541 3.252 1.00 47.00 454 ALA B O 1
ATOM 4832 N N . LYS B 1 310 ? 52.666 0.706 2.851 1.00 36.67 455 LYS B N 1
ATOM 4833 C CA . LYS B 1 310 ? 52.184 -0.347 1.960 1.00 38.91 455 LYS B CA 1
ATOM 4834 C C . LYS B 1 310 ? 51.270 -1.324 2.694 1.00 44.78 455 LYS B C 1
ATOM 4835 O O . LYS B 1 310 ? 50.241 -1.752 2.166 1.00 56.97 455 LYS B O 1
ATOM 4841 N N . ASP B 1 311 ? 51.661 -1.670 3.916 1.00 36.54 456 ASP B N 1
ATOM 4842 C CA . ASP B 1 311 ? 50.855 -2.524 4.777 1.00 49.23 456 ASP B CA 1
ATOM 4843 C C . ASP B 1 311 ? 49.475 -1.920 4.992 1.00 51.75 456 ASP B C 1
ATOM 4844 O O . ASP B 1 311 ? 48.446 -2.567 4.747 1.00 53.98 456 ASP B O 1
ATOM 4849 N N . ARG B 1 312 ? 49.471 -0.668 5.442 1.00 42.23 457 ARG B N 1
ATOM 4850 C CA . ARG B 1 312 ? 48.237 0.065 5.674 1.00 35.51 457 ARG B CA 1
ATOM 4851 C C . ARG B 1 312 ? 47.344 0.098 4.451 1.00 30.80 457 ARG B C 1
ATOM 4852 O O . ARG B 1 312 ? 46.158 -0.184 4.542 1.00 29.62 457 ARG B O 1
ATOM 4860 N N . GLU B 1 313 ? 47.913 0.472 3.311 1.00 34.11 458 GLU B N 1
ATOM 4861 C CA . GLU B 1 313 ? 47.142 0.556 2.076 1.00 27.37 458 GLU B CA 1
ATOM 4862 C C . GLU B 1 313 ? 46.565 -0.799 1.671 1.00 41.70 458 GLU B C 1
ATOM 4863 O O . GLU B 1 313 ? 45.446 -0.867 1.170 1.00 44.07 458 GLU B O 1
ATOM 4869 N N . LEU B 1 314 ? 47.333 -1.870 1.859 1.00 40.09 459 LEU B N 1
ATOM 4870 C CA . LEU B 1 314 ? 46.824 -3.213 1.584 1.00 37.51 459 LEU B CA 1
ATOM 4871 C C . LEU B 1 314 ? 45.606 -3.497 2.458 1.00 42.28 459 LEU B C 1
ATOM 4872 O O . LEU B 1 314 ? 44.559 -3.972 1.979 1.00 38.75 459 LEU B O 1
ATOM 4877 N N . TRP B 1 315 ? 45.737 -3.139 3.734 1.00 44.80 460 TRP B N 1
ATOM 4878 C CA . TRP B 1 315 ? 44.693 -3.395 4.719 1.00 42.26 460 TRP B CA 1
ATOM 4879 C C . TRP B 1 315 ? 43.428 -2.608 4.412 1.00 42.15 460 TRP B C 1
ATOM 4880 O O . TRP B 1 315 ? 42.324 -3.143 4.483 1.00 39.67 460 TRP B O 1
ATOM 4891 N N . VAL B 1 316 ? 43.598 -1.336 4.074 1.00 28.41 461 VAL B N 1
ATOM 4892 C CA . VAL B 1 316 ? 42.476 -0.474 3.756 1.00 24.35 461 VAL B CA 1
ATOM 4893 C C . VAL B 1 316 ? 41.819 -0.982 2.482 1.00 37.02 461 VAL B C 1
ATOM 4894 O O . VAL B 1 316 ? 40.597 -0.967 2.353 1.00 48.11 461 VAL B O 1
ATOM 4898 N N . ARG B 1 317 ? 42.640 -1.457 1.551 1.00 43.57 462 ARG B N 1
ATOM 4899 C CA . ARG B 1 317 ? 42.131 -2.021 0.306 1.00 47.14 462 ARG B CA 1
ATOM 4900 C C . ARG B 1 317 ? 41.237 -3.230 0.574 1.00 46.35 462 ARG B C 1
ATOM 4901 O O . ARG B 1 317 ? 40.222 -3.410 -0.102 1.00 43.81 462 ARG B O 1
ATOM 4909 N N . GLU B 1 318 ? 41.572 -4.036 1.581 1.00 49.92 463 GLU B N 1
ATOM 4910 C CA . GLU B 1 318 ? 40.730 -5.209 1.852 1.00 57.74 463 GLU B CA 1
ATOM 4911 C C . GLU B 1 318 ? 39.593 -4.951 2.854 1.00 52.14 463 GLU B C 1
ATOM 4912 O O . GLU B 1 318 ? 38.642 -5.729 2.925 1.00 47.21 463 GLU B O 1
ATOM 4918 N N . HIS B 1 319 ? 39.671 -3.860 3.611 1.00 51.62 464 HIS B N 1
ATOM 4919 C CA . HIS B 1 319 ? 38.701 -3.614 4.686 1.00 27.36 464 HIS B CA 1
ATOM 4920 C C . HIS B 1 319 ? 37.913 -2.304 4.590 1.00 37.75 464 HIS B C 1
ATOM 4921 O O . HIS B 1 319 ? 37.213 -1.935 5.537 1.00 46.86 464 HIS B O 1
ATOM 4928 N N . LYS B 1 320 ? 38.030 -1.599 3.468 1.00 35.87 465 LYS B N 1
ATOM 4929 C CA . LYS B 1 320 ? 37.282 -0.355 3.267 1.00 38.03 465 LYS B CA 1
ATOM 4930 C C . LYS B 1 320 ? 35.770 -0.589 3.343 1.00 44.39 465 LYS B C 1
ATOM 4931 O O . LYS B 1 320 ? 35.282 -1.667 3.002 1.00 50.25 465 LYS B O 1
ATOM 4937 N N . THR B 1 321 ? 35.036 0.422 3.801 1.00 43.90 466 THR B N 1
ATOM 4938 C CA . THR B 1 321 ? 33.577 0.350 3.856 1.00 42.26 466 THR B CA 1
ATOM 4939 C C . THR B 1 321 ? 32.925 1.078 2.683 1.00 52.72 466 THR B C 1
ATOM 4940 O O . THR B 1 321 ? 31.729 0.926 2.433 1.00 64.70 466 THR B O 1
ATOM 4944 N N . GLY B 1 322 ? 33.716 1.873 1.972 1.00 47.07 467 GLY B N 1
ATOM 4945 C CA . GLY B 1 322 ? 33.212 2.632 0.844 1.00 55.63 467 GLY B CA 1
ATOM 4946 C C . GLY B 1 322 ? 34.009 3.905 0.650 1.00 65.93 467 GLY B C 1
ATOM 4947 O O . GLY B 1 322 ? 34.648 4.392 1.583 1.00 82.13 467 GLY B O 1
ATOM 4948 N N . ASN B 1 323 ? 33.977 4.445 -0.564 1.00 62.26 468 ASN B N 1
ATOM 4949 C CA . ASN B 1 323 ? 34.831 5.572 -0.916 1.00 56.99 468 ASN B CA 1
ATOM 4950 C C . ASN B 1 323 ? 34.055 6.871 -1.091 1.00 62.29 468 ASN B C 1
ATOM 4951 O O . ASN B 1 323 ? 34.533 7.806 -1.732 1.00 70.39 468 ASN B O 1
ATOM 4956 N N . ILE B 1 324 ? 32.851 6.923 -0.535 1.00 58.98 469 ILE B N 1
ATOM 4957 C CA . ILE B 1 324 ? 32.037 8.126 -0.641 1.00 27.11 469 ILE B CA 1
ATOM 4958 C C . ILE B 1 324 ? 32.081 8.945 0.645 1.00 34.77 469 ILE B C 1
ATOM 4959 O O . ILE B 1 324 ? 31.960 8.406 1.744 1.00 39.60 469 ILE B O 1
ATOM 4964 N N . ARG B 1 325 ? 32.263 10.252 0.491 1.00 32.85 470 ARG B N 1
ATOM 4965 C CA . ARG B 1 325 ? 32.308 11.174 1.616 1.00 35.63 470 ARG B CA 1
ATOM 4966 C C . ARG B 1 325 ? 30.898 11.667 1.922 1.00 32.05 470 ARG B C 1
ATOM 4967 O O . ARG B 1 325 ? 30.063 11.746 1.022 1.00 43.31 470 ARG B O 1
ATOM 4975 N N . PRO B 1 326 ? 30.620 11.995 3.193 1.00 31.22 471 PRO B N 1
ATOM 4976 C CA . PRO B 1 326 ? 29.308 12.573 3.495 1.00 33.95 471 PRO B CA 1
ATOM 4977 C C . PRO B 1 326 ? 29.109 13.966 2.908 1.00 45.23 471 PRO B C 1
ATOM 4978 O O . PRO B 1 326 ? 30.078 14.658 2.596 1.00 55.01 471 PRO B O 1
ATOM 4982 N N . VAL B 1 327 ? 27.847 14.357 2.759 1.00 44.42 472 VAL B N 1
ATOM 4983 C CA . VAL B 1 327 ? 27.487 15.690 2.297 1.00 36.68 472 VAL B CA 1
ATOM 4984 C C . VAL B 1 327 ? 26.334 16.197 3.151 1.00 41.53 472 VAL B C 1
ATOM 4985 O O . VAL B 1 327 ? 25.827 15.472 4.008 1.00 40.07 472 VAL B O 1
ATOM 4989 N N . ASP B 1 328 ? 25.914 17.434 2.911 1.00 48.61 473 ASP B N 1
ATOM 4990 C CA . ASP B 1 328 ? 24.842 18.032 3.698 1.00 46.31 473 ASP B CA 1
ATOM 4991 C C . ASP B 1 328 ? 23.479 17.533 3.230 1.00 55.92 473 ASP B C 1
ATOM 4992 O O . ASP B 1 328 ? 23.299 17.196 2.058 1.00 58.59 473 ASP B O 1
ATOM 5005 N N . GLU B 1 330 ? 19.677 17.632 2.051 1.00 63.35 475 GLU B N 1
ATOM 5006 C CA . GLU B 1 330 ? 18.989 18.521 1.113 1.00 68.86 475 GLU B CA 1
ATOM 5007 C C . GLU B 1 330 ? 19.942 19.569 0.547 1.00 68.42 475 GLU B C 1
ATOM 5008 O O . GLU B 1 330 ? 20.232 19.576 -0.648 1.00 75.66 475 GLU B O 1
ATOM 5014 N N . ASN C 1 27 ? -7.596 -40.374 9.046 1.00 109.76 172 ASN C N 1
ATOM 5015 C CA . ASN C 1 27 ? -7.669 -40.842 7.658 1.00 102.04 172 ASN C CA 1
ATOM 5016 C C . ASN C 1 27 ? -6.640 -40.081 6.849 1.00 95.65 172 ASN C C 1
ATOM 5017 O O . ASN C 1 27 ? -5.706 -39.554 7.436 1.00 87.34 172 ASN C O 1
ATOM 5022 N N . THR C 1 28 ? -6.806 -39.956 5.532 1.00 93.32 173 THR C N 1
ATOM 5023 C CA . THR C 1 28 ? -5.906 -39.082 4.751 1.00 83.81 173 THR C CA 1
ATOM 5024 C C . THR C 1 28 ? -6.574 -37.885 4.062 1.00 82.02 173 THR C C 1
ATOM 5025 O O . THR C 1 28 ? -7.785 -37.720 4.148 1.00 92.86 173 THR C O 1
ATOM 5029 N N . ILE C 1 29 ? -5.778 -37.056 3.378 1.00 74.37 174 ILE C N 1
ATOM 5030 C CA . ILE C 1 29 ? -6.328 -35.939 2.601 1.00 79.18 174 ILE C CA 1
ATOM 5031 C C . ILE C 1 29 ? -5.492 -35.693 1.339 1.00 87.12 174 ILE C C 1
ATOM 5032 O O . ILE C 1 29 ? -4.268 -35.789 1.368 1.00 92.93 174 ILE C O 1
ATOM 5037 N N . THR C 1 30 ? -6.158 -35.345 0.241 1.00 87.60 175 THR C N 1
ATOM 5038 C CA . THR C 1 30 ? -5.473 -35.142 -1.032 1.00 74.46 175 THR C CA 1
ATOM 5039 C C . THR C 1 30 ? -5.518 -33.702 -1.535 1.00 69.35 175 THR C C 1
ATOM 5040 O O . THR C 1 30 ? -6.591 -33.105 -1.628 1.00 58.61 175 THR C O 1
ATOM 5044 N N . ILE C 1 31 ? -4.345 -33.156 -1.857 1.00 76.10 176 ILE C N 1
ATOM 5045 C CA . ILE C 1 31 ? -4.243 -31.819 -2.436 1.00 52.99 176 ILE C CA 1
ATOM 5046 C C . ILE C 1 31 ? -3.563 -31.936 -3.806 1.00 64.11 176 ILE C C 1
ATOM 5047 O O . ILE C 1 31 ? -2.531 -32.604 -3.952 1.00 66.60 176 ILE C O 1
ATOM 5052 N N . ASN C 1 32 ? -4.201 -31.351 -4.820 1.00 67.78 177 ASN C N 1
ATOM 5053 C CA . ASN C 1 32 ? -3.716 -31.398 -6.202 1.00 70.02 177 ASN C CA 1
ATOM 5054 C C . ASN C 1 32 ? -3.498 -32.826 -6.703 1.00 62.26 177 ASN C C 1
ATOM 5055 O O . ASN C 1 32 ? -2.465 -33.138 -7.292 1.00 65.89 177 ASN C O 1
ATOM 5060 N N . CYS C 1 33 ? -4.477 -33.684 -6.423 1.00 53.50 178 CYS C N 1
ATOM 5061 C CA . CYS C 1 33 ? -4.509 -35.077 -6.879 1.00 44.73 178 CYS C CA 1
ATOM 5062 C C . CYS C 1 33 ? -3.444 -35.944 -6.211 1.00 49.69 178 CYS C C 1
ATOM 5063 O O . CYS C 1 33 ? -3.317 -37.127 -6.526 1.00 53.69 178 CYS C O 1
ATOM 5066 N N . VAL C 1 34 ? -2.701 -35.362 -5.272 1.00 49.36 179 VAL C N 1
ATOM 5067 C CA . VAL C 1 34 ? -1.705 -36.116 -4.519 1.00 41.46 179 VAL C CA 1
ATOM 5068 C C . VAL C 1 34 ? -2.203 -36.311 -3.093 1.00 50.95 179 VAL C C 1
ATOM 5069 O O . VAL C 1 34 ? -2.629 -35.355 -2.441 1.00 51.06 179 VAL C O 1
ATOM 5073 N N . THR C 1 35 ? -2.110 -37.542 -2.601 1.00 51.09 180 THR C N 1
ATOM 5074 C CA . THR C 1 35 ? -2.637 -37.878 -1.282 1.00 51.93 180 THR C CA 1
ATOM 5075 C C . THR C 1 35 ? -1.554 -37.894 -0.211 1.00 52.45 180 THR C C 1
ATOM 5076 O O . THR C 1 35 ? -0.504 -38.507 -0.388 1.00 52.00 180 THR C O 1
ATOM 5080 N N . PHE C 1 36 ? -1.834 -37.223 0.903 1.00 48.77 181 PHE C N 1
ATOM 5081 C CA . PHE C 1 36 ? -0.926 -37.141 2.039 1.00 68.66 181 PHE C CA 1
ATOM 5082 C C . PHE C 1 36 ? -1.653 -37.613 3.286 1.00 68.89 181 PHE C C 1
ATOM 5083 O O . PHE C 1 36 ? -2.887 -37.584 3.329 1.00 65.29 181 PHE C O 1
ATOM 5091 N N . PRO C 1 37 ? -0.898 -38.069 4.300 1.00 66.83 182 PRO C N 1
ATOM 5092 C CA . PRO C 1 37 ? -1.506 -38.361 5.598 1.00 71.03 182 PRO C CA 1
ATOM 5093 C C . PRO C 1 37 ? -2.140 -37.096 6.160 1.00 78.50 182 PRO C C 1
ATOM 5094 O O . PRO C 1 37 ? -1.879 -36.003 5.664 1.00 75.07 182 PRO C O 1
ATOM 5098 N N . HIS C 1 38 ? -2.953 -37.224 7.197 1.00 92.49 183 HIS C N 1
ATOM 5099 C CA . HIS C 1 38 ? -3.776 -36.106 7.629 1.00 102.01 183 HIS C CA 1
ATOM 5100 C C . HIS C 1 38 ? -3.050 -35.480 8.810 1.00 112.47 183 HIS C C 1
ATOM 5101 O O . HIS C 1 38 ? -2.637 -36.187 9.734 1.00 116.15 183 HIS C O 1
ATOM 5108 N N . PRO C 1 39 ? -2.892 -34.149 8.781 1.00 117.61 184 PRO C N 1
ATOM 5109 C CA . PRO C 1 39 ? -2.046 -33.348 9.671 1.00 119.15 184 PRO C CA 1
ATOM 5110 C C . PRO C 1 39 ? -2.341 -33.571 11.152 1.00 128.75 184 PRO C C 1
ATOM 5111 O O . PRO C 1 39 ? -1.536 -33.185 12.004 1.00 130.22 184 PRO C O 1
ATOM 5115 N N . ASP C 1 40 ? -3.473 -34.205 11.448 1.00 140.30 185 ASP C N 1
ATOM 5116 C CA . ASP C 1 40 ? -3.898 -34.428 12.823 1.00 156.35 185 ASP C CA 1
ATOM 5117 C C . ASP C 1 40 ? -3.699 -35.889 13.201 1.00 168.84 185 ASP C C 1
ATOM 5118 O O . ASP C 1 40 ? -3.495 -36.211 14.371 1.00 175.21 185 ASP C O 1
ATOM 5123 N N . THR C 1 41 ? -3.768 -36.766 12.205 1.00 172.77 186 THR C N 1
ATOM 5124 C CA . THR C 1 41 ? -3.334 -38.147 12.368 1.00 176.73 186 THR C CA 1
ATOM 5125 C C . THR C 1 41 ? -1.856 -38.210 11.994 1.00 172.08 186 THR C C 1
ATOM 5126 O O . THR C 1 41 ? -1.483 -38.774 10.966 1.00 164.36 186 THR C O 1
ATOM 5138 N N . PRO C 1 43 ? 1.562 -39.249 13.678 1.00 174.28 188 PRO C N 1
ATOM 5139 C CA . PRO C 1 43 ? 2.475 -39.821 14.674 1.00 174.38 188 PRO C CA 1
ATOM 5140 C C . PRO C 1 43 ? 3.814 -40.331 14.115 1.00 161.67 188 PRO C C 1
ATOM 5141 O O . PRO C 1 43 ? 4.773 -40.466 14.877 1.00 164.24 188 PRO C O 1
ATOM 5145 N N . GLU C 1 44 ? 3.874 -40.605 12.815 1.00 143.18 189 GLU C N 1
ATOM 5146 C CA . GLU C 1 44 ? 5.080 -41.127 12.170 1.00 130.23 189 GLU C CA 1
ATOM 5147 C C . GLU C 1 44 ? 5.559 -40.212 11.050 1.00 110.96 189 GLU C C 1
ATOM 5148 O O . GLU C 1 44 ? 5.257 -39.016 11.049 1.00 111.44 189 GLU C O 1
ATOM 5154 N N . GLN C 1 45 ? 6.375 -40.798 10.170 1.00 90.63 190 GLN C N 1
ATOM 5155 C CA . GLN C 1 45 ? 6.874 -40.235 8.900 1.00 77.12 190 GLN C CA 1
ATOM 5156 C C . GLN C 1 45 ? 8.294 -39.702 9.054 1.00 86.02 190 GLN C C 1
ATOM 5157 O O . GLN C 1 45 ? 8.500 -38.520 9.339 1.00 90.46 190 GLN C O 1
ATOM 5163 N N . GLN C 1 46 ? 9.271 -40.589 8.878 1.00 91.09 191 GLN C N 1
ATOM 5164 C CA . GLN C 1 46 ? 10.678 -40.202 8.968 1.00 90.31 191 GLN C CA 1
ATOM 5165 C C . GLN C 1 46 ? 11.161 -39.879 7.565 1.00 82.43 191 GLN C C 1
ATOM 5166 O O . GLN C 1 46 ? 10.697 -40.463 6.584 1.00 70.62 191 GLN C O 1
ATOM 5172 N N . LEU C 1 47 ? 12.071 -38.923 7.467 1.00 88.62 192 LEU C N 1
ATOM 5173 C CA . LEU C 1 47 ? 12.576 -38.495 6.171 1.00 76.93 192 LEU C CA 1
ATOM 5174 C C . LEU C 1 47 ? 13.444 -39.567 5.512 1.00 75.85 192 LEU C C 1
ATOM 5175 O O . LEU C 1 47 ? 14.042 -40.407 6.188 1.00 84.77 192 LEU C O 1
ATOM 5180 N N . LEU C 1 48 ? 13.507 -39.528 4.185 1.00 68.26 193 LEU C N 1
ATOM 5181 C CA . LEU C 1 48 ? 14.348 -40.446 3.420 1.00 72.93 193 LEU C CA 1
ATOM 5182 C C . LEU C 1 48 ? 15.818 -40.152 3.713 1.00 74.81 193 LEU C C 1
ATOM 5183 O O . LEU C 1 48 ? 16.648 -41.057 3.815 1.00 74.37 193 LEU C O 1
ATOM 5188 N N . LYS C 1 49 ? 16.118 -38.864 3.833 1.00 62.33 194 LYS C N 1
ATOM 5189 C CA . LYS C 1 49 ? 17.453 -38.368 4.138 1.00 50.92 194 LYS C CA 1
ATOM 5190 C C . LYS C 1 49 ? 17.302 -37.361 5.272 1.00 58.21 194 LYS C C 1
ATOM 5191 O O . LYS C 1 49 ? 17.297 -36.152 5.040 1.00 66.45 194 LYS C O 1
ATOM 5197 N N . PRO C 1 50 ? 17.176 -37.864 6.510 1.00 51.96 195 PRO C N 1
ATOM 5198 C CA . PRO C 1 50 ? 16.858 -37.044 7.686 1.00 55.72 195 PRO C CA 1
ATOM 5199 C C . PRO C 1 50 ? 18.013 -36.221 8.251 1.00 55.45 195 PRO C C 1
ATOM 5200 O O . PRO C 1 50 ? 17.897 -35.700 9.358 1.00 61.86 195 PRO C O 1
ATOM 5204 N N . THR C 1 51 ? 19.111 -36.108 7.517 1.00 53.19 196 THR C N 1
ATOM 5205 C CA . THR C 1 51 ? 20.189 -35.219 7.936 1.00 52.67 196 THR C CA 1
ATOM 5206 C C . THR C 1 51 ? 20.380 -34.090 6.921 1.00 52.97 196 THR C C 1
ATOM 5207 O O . THR C 1 51 ? 20.616 -32.939 7.290 1.00 55.55 196 THR C O 1
ATOM 5211 N N . GLU C 1 52 ? 20.260 -34.435 5.642 1.00 56.20 197 GLU C N 1
ATOM 5212 C CA . GLU C 1 52 ? 20.257 -33.458 4.557 1.00 56.48 197 GLU C CA 1
ATOM 5213 C C . GLU C 1 52 ? 18.914 -32.775 4.323 1.00 62.08 197 GLU C C 1
ATOM 5214 O O . GLU C 1 52 ? 17.855 -33.383 4.487 1.00 72.46 197 GLU C O 1
ATOM 5220 N N . TRP C 1 53 ? 18.971 -31.506 3.927 1.00 58.81 198 TRP C N 1
ATOM 5221 C CA . TRP C 1 53 ? 17.795 -30.817 3.418 1.00 32.31 198 TRP C CA 1
ATOM 5222 C C . TRP C 1 53 ? 17.697 -31.158 1.931 1.00 36.65 198 TRP C C 1
ATOM 5223 O O . TRP C 1 53 ? 17.986 -30.328 1.070 1.00 34.44 198 TRP C O 1
ATOM 5234 N N . SER C 1 54 ? 17.307 -32.396 1.643 1.00 31.73 199 SER C N 1
ATOM 5235 C CA . SER C 1 54 ? 17.361 -32.948 0.290 1.00 62.32 199 SER C CA 1
ATOM 5236 C C . SER C 1 54 ? 16.194 -32.541 -0.613 1.00 53.41 199 SER C C 1
ATOM 5237 O O . SER C 1 54 ? 15.114 -32.192 -0.135 1.00 46.56 199 SER C O 1
ATOM 5240 N N . TYR C 1 55 ? 16.425 -32.597 -1.924 1.00 53.93 200 TYR C N 1
ATOM 5241 C CA . TYR C 1 55 ? 15.371 -32.361 -2.910 1.00 50.72 200 TYR C CA 1
ATOM 5242 C C . TYR C 1 55 ? 14.249 -33.390 -2.812 1.00 46.65 200 TYR C C 1
ATOM 5243 O O . TYR C 1 55 ? 13.085 -33.075 -3.052 1.00 55.77 200 TYR C O 1
ATOM 5252 N N . CYS C 1 56 ? 14.602 -34.621 -2.458 1.00 42.05 201 CYS C N 1
ATOM 5253 C CA . CYS C 1 56 ? 13.648 -35.724 -2.479 1.00 43.68 201 CYS C CA 1
ATOM 5254 C C . CYS C 1 56 ? 12.721 -35.758 -1.267 1.00 48.46 201 CYS C C 1
ATOM 5255 O O . CYS C 1 56 ? 11.846 -36.618 -1.174 1.00 48.23 201 CYS C O 1
ATOM 5258 N N . ASP C 1 57 ? 12.902 -34.823 -0.342 1.00 49.42 202 ASP C N 1
ATOM 5259 C CA . ASP C 1 57 ? 12.136 -34.844 0.898 1.00 50.72 202 ASP C CA 1
ATOM 5260 C C . ASP C 1 57 ? 11.216 -33.641 1.069 1.00 49.44 202 ASP C C 1
ATOM 5261 O O . ASP C 1 57 ? 10.266 -33.685 1.851 1.00 55.27 202 ASP C O 1
ATOM 5266 N N . TYR C 1 58 ? 11.493 -32.567 0.340 1.00 39.78 203 TYR C N 1
ATOM 5267 C CA . TYR C 1 58 ? 10.838 -31.293 0.615 1.00 36.63 203 TYR C CA 1
ATOM 5268 C C . TYR C 1 58 ? 10.082 -30.684 -0.559 1.00 33.24 203 TYR C C 1
ATOM 5269 O O . TYR C 1 58 ? 9.728 -29.508 -0.521 1.00 35.48 203 TYR C O 1
ATOM 5278 N N . PHE C 1 59 ? 9.819 -31.471 -1.596 1.00 39.07 204 PHE C N 1
ATOM 5279 C CA . PHE C 1 59 ? 9.126 -30.935 -2.764 1.00 47.07 204 PHE C CA 1
ATOM 5280 C C . PHE C 1 59 ? 8.062 -31.879 -3.307 1.00 57.36 204 PHE C C 1
ATOM 5281 O O . PHE C 1 59 ? 7.982 -32.111 -4.511 1.00 70.02 204 PHE C O 1
ATOM 5289 N N . TRP C 1 60 ? 7.253 -32.427 -2.408 1.00 49.03 205 TRP C N 1
ATOM 5290 C CA . TRP C 1 60 ? 6.145 -33.286 -2.802 1.00 45.21 205 TRP C CA 1
ATOM 5291 C C . TRP C 1 60 ? 4.868 -32.473 -2.949 1.00 49.57 205 TRP C C 1
ATOM 5292 O O . TRP C 1 60 ? 4.161 -32.574 -3.953 1.00 47.87 205 TRP C O 1
ATOM 5303 N N . ALA C 1 61 ? 4.577 -31.674 -1.929 1.00 49.18 206 ALA C N 1
ATOM 5304 C CA . ALA C 1 61 ? 3.448 -30.757 -1.961 1.00 40.73 206 ALA C CA 1
ATOM 5305 C C . ALA C 1 61 ? 3.635 -29.713 -3.051 1.00 56.28 206 ALA C C 1
ATOM 5306 O O . ALA C 1 61 ? 4.760 -29.404 -3.439 1.00 66.58 206 ALA C O 1
ATOM 5308 N N . ASP C 1 62 ? 2.529 -29.184 -3.557 1.00 60.84 207 ASP C N 1
ATOM 5309 C CA . ASP C 1 62 ? 2.586 -28.083 -4.505 1.00 68.69 207 ASP C CA 1
ATOM 5310 C C . ASP C 1 62 ? 2.661 -26.777 -3.726 1.00 72.84 207 ASP C C 1
ATOM 5311 O O . ASP C 1 62 ? 2.123 -26.681 -2.623 1.00 74.49 207 ASP C O 1
ATOM 5316 N N . LYS C 1 63 ? 3.317 -25.770 -4.291 1.00 69.89 208 LYS C N 1
ATOM 5317 C CA . LYS C 1 63 ? 3.399 -24.484 -3.612 1.00 67.26 208 LYS C CA 1
ATOM 5318 C C . LYS C 1 63 ? 2.158 -23.663 -3.923 1.00 67.69 208 LYS C C 1
ATOM 5319 O O . LYS C 1 63 ? 1.814 -23.444 -5.083 1.00 78.94 208 LYS C O 1
ATOM 5325 N N . LYS C 1 64 ? 1.498 -23.203 -2.869 1.00 67.02 209 LYS C N 1
ATOM 5326 C CA . LYS C 1 64 ? 0.327 -22.350 -2.991 1.00 80.16 209 LYS C CA 1
ATOM 5327 C C . LYS C 1 64 ? 0.722 -20.922 -3.320 1.00 91.34 209 LYS C C 1
ATOM 5328 O O . LYS C 1 64 ? 1.539 -20.327 -2.618 1.00 95.67 209 LYS C O 1
ATOM 5334 N N . ASP C 1 65 ? 0.179 -20.399 -4.415 1.00 100.06 210 ASP C N 1
ATOM 5335 C CA . ASP C 1 65 ? 0.381 -19.001 -4.761 1.00 111.62 210 ASP C CA 1
ATOM 5336 C C . ASP C 1 65 ? -0.029 -18.170 -3.549 1.00 116.48 210 ASP C C 1
ATOM 5337 O O . ASP C 1 65 ? -1.035 -18.463 -2.902 1.00 118.66 210 ASP C O 1
ATOM 5342 N N . PRO C 1 66 ? 0.752 -17.126 -3.238 1.00 119.91 211 PRO C N 1
ATOM 5343 C CA . PRO C 1 66 ? 0.546 -16.342 -2.014 1.00 123.10 211 PRO C CA 1
ATOM 5344 C C . PRO C 1 66 ? -0.697 -15.460 -2.049 1.00 129.24 211 PRO C C 1
ATOM 5345 O O . PRO C 1 66 ? -1.012 -14.814 -1.049 1.00 132.33 211 PRO C O 1
ATOM 5349 N N . GLN C 1 67 ? -1.389 -15.433 -3.181 1.00 130.57 212 GLN C N 1
ATOM 5350 C CA . GLN C 1 67 ? -2.575 -14.604 -3.326 1.00 131.55 212 GLN C CA 1
ATOM 5351 C C . GLN C 1 67 ? -3.773 -15.432 -3.781 1.00 130.86 212 GLN C C 1
ATOM 5352 O O . GLN C 1 67 ? -4.743 -15.596 -3.041 1.00 135.64 212 GLN C O 1
ATOM 5358 N N . GLY C 1 68 ? -3.698 -15.955 -5.000 1.00 125.59 213 GLY C N 1
ATOM 5359 C CA . GLY C 1 68 ? -4.781 -16.744 -5.556 1.00 128.30 213 GLY C CA 1
ATOM 5360 C C . GLY C 1 68 ? -4.883 -18.173 -5.073 1.00 128.32 213 GLY C C 1
ATOM 5361 O O . GLY C 1 68 ? -4.247 -18.569 -4.095 1.00 130.09 213 GLY C O 1
ATOM 5362 N N . ASN C 1 69 ? -5.708 -18.947 -5.770 1.00 126.94 214 ASN C N 1
ATOM 5363 C CA . ASN C 1 69 ? -5.896 -20.352 -5.450 1.00 118.65 214 ASN C CA 1
ATOM 5364 C C . ASN C 1 69 ? -5.237 -21.239 -6.494 1.00 108.10 214 ASN C C 1
ATOM 5365 O O . ASN C 1 69 ? -5.651 -22.379 -6.703 1.00 103.20 214 ASN C O 1
ATOM 5370 N N . GLY C 1 70 ? -4.206 -20.718 -7.151 1.00 100.45 215 GLY C N 1
ATOM 5371 C CA . GLY C 1 70 ? -3.495 -21.527 -8.118 1.00 97.02 215 GLY C CA 1
ATOM 5372 C C . GLY C 1 70 ? -2.285 -22.157 -7.464 1.00 95.70 215 GLY C C 1
ATOM 5373 O O . GLY C 1 70 ? -1.820 -21.704 -6.418 1.00 95.92 215 GLY C O 1
ATOM 5374 N N . THR C 1 71 ? -1.769 -23.203 -8.096 1.00 91.21 216 THR C N 1
ATOM 5375 C CA . THR C 1 71 ? -0.649 -23.963 -7.559 1.00 80.06 216 THR C CA 1
ATOM 5376 C C . THR C 1 71 ? 0.386 -24.276 -8.624 1.00 71.79 216 THR C C 1
ATOM 5377 O O . THR C 1 71 ? 0.076 -24.328 -9.815 1.00 80.17 216 THR C O 1
ATOM 5381 N N . VAL C 1 72 ? 1.616 -24.503 -8.183 1.00 63.36 217 VAL C N 1
ATOM 5382 C CA . VAL C 1 72 ? 2.653 -24.990 -9.072 1.00 63.24 217 VAL C CA 1
ATOM 5383 C C . VAL C 1 72 ? 3.318 -26.176 -8.374 1.00 57.02 217 VAL C C 1
ATOM 5384 O O . VAL C 1 72 ? 3.443 -26.196 -7.147 1.00 57.24 217 VAL C O 1
ATOM 5388 N N . ALA C 1 73 ? 3.705 -27.179 -9.159 1.00 47.49 218 ALA C N 1
ATOM 5389 C CA . ALA C 1 73 ? 4.311 -28.395 -8.619 1.00 35.06 218 ALA C CA 1
ATOM 5390 C C . ALA C 1 73 ? 5.633 -28.107 -7.914 1.00 47.59 218 ALA C C 1
ATOM 5391 O O . ALA C 1 73 ? 6.344 -27.171 -8.277 1.00 51.12 218 ALA C O 1
ATOM 5393 N N . GLY C 1 74 ? 5.955 -28.907 -6.901 1.00 39.82 219 GLY C N 1
ATOM 5394 C CA . GLY C 1 74 ? 7.218 -28.757 -6.203 1.00 37.91 219 GLY C CA 1
ATOM 5395 C C . GLY C 1 74 ? 8.375 -28.983 -7.153 1.00 45.10 219 GLY C C 1
ATOM 5396 O O . GLY C 1 74 ? 9.398 -28.308 -7.082 1.00 56.71 219 GLY C O 1
ATOM 5397 N N . PHE C 1 75 ? 8.192 -29.939 -8.057 1.00 42.09 220 PHE C N 1
ATOM 5398 C CA . PHE C 1 75 ? 9.178 -30.267 -9.077 1.00 37.92 220 PHE C CA 1
ATOM 5399 C C . PHE C 1 75 ? 9.502 -29.089 -9.990 1.00 42.86 220 PHE C C 1
ATOM 5400 O O . PHE C 1 75 ? 10.653 -28.892 -10.412 1.00 55.31 220 PHE C O 1
ATOM 5408 N N . GLU C 1 76 ? 8.473 -28.301 -10.281 1.00 40.38 221 GLU C N 1
ATOM 5409 C CA . GLU C 1 76 ? 8.612 -27.143 -11.149 1.00 51.47 221 GLU C CA 1
ATOM 5410 C C . GLU C 1 76 ? 9.619 -26.147 -10.578 1.00 50.95 221 GLU C C 1
ATOM 5411 O O . GLU C 1 76 ? 10.336 -25.484 -11.327 1.00 64.57 221 GLU C O 1
ATOM 5417 N N . LEU C 1 77 ? 9.670 -26.042 -9.253 1.00 37.26 222 LEU C N 1
ATOM 5418 C CA . LEU C 1 77 ? 10.638 -25.165 -8.597 1.00 41.16 222 LEU C CA 1
ATOM 5419 C C . LEU C 1 77 ? 12.065 -25.636 -8.861 1.00 47.70 222 LEU C C 1
ATOM 5420 O O . LEU C 1 77 ? 12.956 -24.824 -9.125 1.00 54.67 222 LEU C O 1
ATOM 5425 N N . LEU C 1 78 ? 12.277 -26.948 -8.787 1.00 44.22 223 LEU C N 1
ATOM 5426 C CA . LEU C 1 78 ? 13.581 -27.524 -9.102 1.00 50.36 223 LEU C CA 1
ATOM 5427 C C . LEU C 1 78 ? 13.968 -27.227 -10.549 1.00 54.25 223 LEU C C 1
ATOM 5428 O O . LEU C 1 78 ? 15.096 -26.792 -10.826 1.00 64.80 223 LEU C O 1
ATOM 5433 N N . LEU C 1 79 ? 13.033 -27.458 -11.468 1.00 44.87 224 LEU C N 1
ATOM 5434 C CA . LEU C 1 79 ? 13.292 -27.173 -12.878 1.00 52.30 224 LEU C CA 1
ATOM 5435 C C . LEU C 1 79 ? 13.676 -25.708 -13.090 1.00 55.80 224 LEU C C 1
ATOM 5436 O O . LEU C 1 79 ? 14.646 -25.399 -13.796 1.00 56.11 224 LEU C O 1
ATOM 5441 N N . GLN C 1 80 ? 12.931 -24.810 -12.452 1.00 54.78 225 GLN C N 1
ATOM 5442 C CA . GLN C 1 80 ? 13.221 -23.385 -12.542 1.00 58.73 225 GLN C CA 1
ATOM 5443 C C . GLN C 1 80 ? 14.606 -23.068 -11.983 1.00 54.83 225 GLN C C 1
ATOM 5444 O O . GLN C 1 80 ? 15.291 -22.176 -12.484 1.00 50.87 225 GLN C O 1
ATOM 5450 N N . LYS C 1 81 ? 15.006 -23.779 -10.931 1.00 46.46 226 LYS C N 1
ATOM 5451 C CA . LYS C 1 81 ? 16.333 -23.581 -10.356 1.00 30.25 226 LYS C CA 1
ATOM 5452 C C . LYS C 1 81 ? 17.436 -24.000 -11.331 1.00 51.53 226 LYS C C 1
ATOM 5453 O O . LYS C 1 81 ? 18.462 -23.318 -11.455 1.00 51.23 226 LYS C O 1
ATOM 5459 N N . GLN C 1 82 ? 17.223 -25.117 -12.025 1.00 48.10 227 GLN C N 1
ATOM 5460 C CA . GLN C 1 82 ? 18.176 -25.570 -13.042 1.00 32.74 227 GLN C CA 1
ATOM 5461 C C . GLN C 1 82 ? 18.314 -24.529 -14.154 1.00 47.65 227 GLN C C 1
ATOM 5462 O O . GLN C 1 82 ? 19.434 -24.132 -14.538 1.00 59.15 227 GLN C O 1
ATOM 5468 N N . LEU C 1 83 ? 17.162 -24.092 -14.661 1.00 40.27 228 LEU C N 1
ATOM 5469 C CA . LEU C 1 83 ? 17.116 -23.083 -15.715 1.00 44.77 228 LEU C CA 1
ATOM 5470 C C . LEU C 1 83 ? 17.867 -21.826 -15.274 1.00 47.93 228 LEU C C 1
ATOM 5471 O O . LEU C 1 83 ? 18.675 -21.272 -16.025 1.00 47.59 228 LEU C O 1
ATOM 5476 N N . LYS C 1 84 ? 17.593 -21.390 -14.047 1.00 50.32 229 LYS C N 1
ATOM 5477 C CA . LYS C 1 84 ? 18.268 -20.239 -13.460 1.00 40.78 229 LYS C CA 1
ATOM 5478 C C . LYS C 1 84 ? 19.778 -20.420 -13.440 1.00 41.60 229 LYS C C 1
ATOM 5479 O O . LYS C 1 84 ? 20.524 -19.488 -13.740 1.00 42.45 229 LYS C O 1
ATOM 5485 N N . GLY C 1 85 ? 20.223 -21.626 -13.095 1.00 49.86 230 GLY C N 1
ATOM 5486 C CA . GLY C 1 85 ? 21.640 -21.946 -13.109 1.00 47.16 230 GLY C CA 1
ATOM 5487 C C . GLY C 1 85 ? 22.273 -21.756 -14.476 1.00 50.84 230 GLY C C 1
ATOM 5488 O O . GLY C 1 85 ? 23.337 -21.126 -14.615 1.00 69.20 230 GLY C O 1
ATOM 5489 N N . LYS C 1 86 ? 21.599 -22.275 -15.500 1.00 35.06 231 LYS C N 1
ATOM 5490 C CA . LYS C 1 86 ? 22.133 -22.184 -16.859 1.00 35.83 231 LYS C CA 1
ATOM 5491 C C . LYS C 1 86 ? 22.170 -20.731 -17.352 1.00 51.54 231 LYS C C 1
ATOM 5492 O O . LYS C 1 86 ? 23.166 -20.273 -17.942 1.00 59.85 231 LYS C O 1
ATOM 5498 N N . GLN C 1 87 ? 21.095 -19.998 -17.076 1.00 43.78 232 GLN C N 1
ATOM 5499 C CA . GLN C 1 87 ? 21.036 -18.578 -17.404 1.00 45.17 232 GLN C CA 1
ATOM 5500 C C . GLN C 1 87 ? 22.165 -17.813 -16.721 1.00 43.75 232 GLN C C 1
ATOM 5501 O O . GLN C 1 87 ? 22.760 -16.894 -17.296 1.00 47.44 232 GLN C O 1
ATOM 5515 N N . GLN C 1 89 ? 25.161 -18.975 -15.602 1.00 43.70 234 GLN C N 1
ATOM 5516 C CA . GLN C 1 89 ? 26.488 -19.213 -16.158 1.00 38.46 234 GLN C CA 1
ATOM 5517 C C . GLN C 1 89 ? 26.606 -18.480 -17.494 1.00 44.73 234 GLN C C 1
ATOM 5518 O O . GLN C 1 89 ? 27.681 -17.962 -17.831 1.00 51.88 234 GLN C O 1
ATOM 5524 N N . LYS C 1 90 ? 25.495 -18.383 -18.225 1.00 48.82 235 LYS C N 1
ATOM 5525 C CA . LYS C 1 90 ? 25.480 -17.555 -19.432 1.00 53.85 235 LYS C CA 1
ATOM 5526 C C . LYS C 1 90 ? 25.874 -16.105 -19.129 1.00 58.48 235 LYS C C 1
ATOM 5527 O O . LYS C 1 90 ? 26.771 -15.541 -19.772 1.00 69.53 235 LYS C O 1
ATOM 5533 N N . GLU C 1 91 ? 25.207 -15.507 -18.146 1.00 50.40 236 GLU C N 1
ATOM 5534 C CA . GLU C 1 91 ? 25.475 -14.115 -17.789 1.00 44.77 236 GLU C CA 1
ATOM 5535 C C . GLU C 1 91 ? 26.914 -13.903 -17.309 1.00 42.20 236 GLU C C 1
ATOM 5536 O O . GLU C 1 91 ? 27.536 -12.874 -17.615 1.00 43.55 236 GLU C O 1
ATOM 5550 N N . SER C 1 93 ? 29.438 -15.632 -18.365 1.00 57.35 238 SER C N 1
ATOM 5551 C CA . SER C 1 93 ? 30.170 -15.662 -19.629 1.00 52.93 238 SER C CA 1
ATOM 5552 C C . SER C 1 93 ? 30.163 -14.304 -20.329 1.00 52.03 238 SER C C 1
ATOM 5553 O O . SER C 1 93 ? 31.202 -13.839 -20.806 1.00 59.64 238 SER C O 1
ATOM 5556 N N . GLU C 1 94 ? 28.995 -13.670 -20.400 1.00 42.94 239 GLU C N 1
ATOM 5557 C CA . GLU C 1 94 ? 28.911 -12.342 -21.017 1.00 43.56 239 GLU C CA 1
ATOM 5558 C C . GLU C 1 94 ? 29.774 -11.313 -20.276 1.00 44.21 239 GLU C C 1
ATOM 5559 O O . GLU C 1 94 ? 30.469 -10.500 -20.902 1.00 53.34 239 GLU C O 1
ATOM 5565 N N . PHE C 1 95 ? 29.733 -11.362 -18.945 1.00 40.67 240 PHE C N 1
ATOM 5566 C CA . PHE C 1 95 ? 30.595 -10.516 -18.111 1.00 39.04 240 PHE C CA 1
ATOM 5567 C C . PHE C 1 95 ? 32.062 -10.668 -18.520 1.00 39.73 240 PHE C C 1
ATOM 5568 O O . PHE C 1 95 ? 32.788 -9.677 -18.733 1.00 51.98 240 PHE C O 1
ATOM 5576 N N . ILE C 1 96 ? 32.483 -11.923 -18.652 1.00 37.22 241 ILE C N 1
ATOM 5577 C CA . ILE C 1 96 ? 33.844 -12.212 -19.086 1.00 39.40 241 ILE C CA 1
ATOM 5578 C C . ILE C 1 96 ? 34.120 -11.641 -20.476 1.00 45.54 241 ILE C C 1
ATOM 5579 O O . ILE C 1 96 ? 35.201 -11.105 -20.719 1.00 51.17 241 ILE C O 1
ATOM 5584 N N . ARG C 1 97 ? 33.140 -11.723 -21.374 1.00 39.59 242 ARG C N 1
ATOM 5585 C CA . ARG C 1 97 ? 33.292 -11.132 -22.703 1.00 44.49 242 ARG C CA 1
ATOM 5586 C C . ARG C 1 97 ? 33.580 -9.638 -22.625 1.00 50.59 242 ARG C C 1
ATOM 5587 O O . ARG C 1 97 ? 34.468 -9.128 -23.318 1.00 60.19 242 ARG C O 1
ATOM 5595 N N . GLU C 1 98 ? 32.827 -8.945 -21.772 1.00 48.22 243 GLU C N 1
ATOM 5596 C CA . GLU C 1 98 ? 33.034 -7.516 -21.567 1.00 48.23 243 GLU C CA 1
ATOM 5597 C C . GLU C 1 98 ? 34.464 -7.249 -21.102 1.00 44.91 243 GLU C C 1
ATOM 5598 O O . GLU C 1 98 ? 35.161 -6.371 -21.641 1.00 49.90 243 GLU C O 1
ATOM 5604 N N . ARG C 1 99 ? 34.905 -8.028 -20.115 1.00 38.62 244 ARG C N 1
ATOM 5605 C CA . ARG C 1 99 ? 36.277 -7.910 -19.615 1.00 44.52 244 ARG C CA 1
ATOM 5606 C C . ARG C 1 99 ? 37.320 -8.078 -20.725 1.00 56.87 244 ARG C C 1
ATOM 5607 O O . ARG C 1 99 ? 38.268 -7.285 -20.840 1.00 59.45 244 ARG C O 1
ATOM 5615 N N . ILE C 1 100 ? 37.132 -9.112 -21.539 1.00 61.14 245 ILE C N 1
ATOM 5616 C CA . ILE C 1 100 ? 38.000 -9.375 -22.681 1.00 38.27 245 ILE C CA 1
ATOM 5617 C C . ILE C 1 100 ? 38.077 -8.192 -23.639 1.00 56.19 245 ILE C C 1
ATOM 5618 O O . ILE C 1 100 ? 39.169 -7.771 -24.026 1.00 61.17 245 ILE C O 1
ATOM 5623 N N . LYS C 1 101 ? 36.917 -7.652 -24.007 1.00 54.61 246 LYS C N 1
ATOM 5624 C CA . LYS C 1 101 ? 36.873 -6.497 -24.901 1.00 56.59 246 LYS C CA 1
ATOM 5625 C C . LYS C 1 101 ? 37.668 -5.330 -24.311 1.00 58.98 246 LYS C C 1
ATOM 5626 O O . LYS C 1 101 ? 38.469 -4.684 -25.011 1.00 61.57 246 LYS C O 1
ATOM 5632 N N . ILE C 1 102 ? 37.469 -5.090 -23.016 1.00 56.04 247 ILE C N 1
ATOM 5633 C CA . ILE C 1 102 ? 38.182 -4.018 -22.328 1.00 51.93 247 ILE C CA 1
ATOM 5634 C C . ILE C 1 102 ? 39.693 -4.208 -22.431 1.00 50.46 247 ILE C C 1
ATOM 5635 O O . ILE C 1 102 ? 40.424 -3.287 -22.826 1.00 53.56 247 ILE C O 1
ATOM 5640 N N . GLU C 1 103 ? 40.154 -5.412 -22.102 1.00 46.38 248 GLU C N 1
ATOM 5641 C CA . GLU C 1 103 ? 41.577 -5.729 -22.180 1.00 48.04 248 GLU C CA 1
ATOM 5642 C C . GLU C 1 103 ? 42.126 -5.538 -23.589 1.00 53.11 248 GLU C C 1
ATOM 5643 O O . GLU C 1 103 ? 43.252 -5.066 -23.770 1.00 54.17 248 GLU C O 1
ATOM 5649 N N . GLU C 1 104 ? 41.323 -5.896 -24.585 1.00 54.03 249 GLU C N 1
ATOM 5650 C CA . GLU C 1 104 ? 41.739 -5.758 -25.973 1.00 43.04 249 GLU C CA 1
ATOM 5651 C C . GLU C 1 104 ? 41.935 -4.292 -26.352 1.00 55.53 249 GLU C C 1
ATOM 5652 O O . GLU C 1 104 ? 42.917 -3.944 -27.020 1.00 64.18 249 GLU C O 1
ATOM 5658 N N . GLU C 1 105 ? 41.028 -3.425 -25.904 1.00 49.27 250 GLU C N 1
ATOM 5659 C CA . GLU C 1 105 ? 41.192 -1.998 -26.187 1.00 59.90 250 GLU C CA 1
ATOM 5660 C C . GLU C 1 105 ? 42.410 -1.433 -25.455 1.00 57.22 250 GLU C C 1
ATOM 5661 O O . GLU C 1 105 ? 43.162 -0.625 -26.011 1.00 52.43 250 GLU C O 1
ATOM 5667 N N . TYR C 1 106 ? 42.599 -1.869 -24.212 1.00 55.83 251 TYR C N 1
ATOM 5668 C CA . TYR C 1 106 ? 43.749 -1.453 -23.413 1.00 55.03 251 TYR C CA 1
ATOM 5669 C C . TYR C 1 106 ? 45.047 -1.784 -24.140 1.00 59.10 251 TYR C C 1
ATOM 5670 O O . TYR C 1 106 ? 45.941 -0.939 -24.264 1.00 61.60 251 TYR C O 1
ATOM 5679 N N . ALA C 1 107 ? 45.137 -3.015 -24.631 1.00 55.79 252 ALA C N 1
ATOM 5680 C CA . ALA C 1 107 ? 46.307 -3.455 -25.377 1.00 48.24 252 ALA C CA 1
ATOM 5681 C C . ALA C 1 107 ? 46.493 -2.618 -26.638 1.00 52.15 252 ALA C C 1
ATOM 5682 O O . ALA C 1 107 ? 47.608 -2.195 -26.943 1.00 58.36 252 ALA C O 1
ATOM 5684 N N . LYS C 1 108 ? 45.402 -2.379 -27.366 1.00 53.90 253 LYS C N 1
ATOM 5685 C CA . LYS C 1 108 ? 45.448 -1.529 -28.560 1.00 57.80 253 LYS C CA 1
ATOM 5686 C C . LYS C 1 108 ? 46.076 -0.159 -28.289 1.00 63.31 253 LYS C C 1
ATOM 5687 O O . LYS C 1 108 ? 47.065 0.233 -28.929 1.00 65.89 253 LYS C O 1
ATOM 5693 N N . ASN C 1 109 ? 45.499 0.552 -27.324 1.00 66.43 254 ASN C N 1
ATOM 5694 C CA . ASN C 1 109 ? 45.972 1.879 -26.941 1.00 68.10 254 ASN C CA 1
ATOM 5695 C C . ASN C 1 109 ? 47.434 1.850 -26.522 1.00 44.34 254 ASN C C 1
ATOM 5696 O O . ASN C 1 109 ? 48.233 2.695 -26.940 1.00 54.19 254 ASN C O 1
ATOM 5701 N N . LEU C 1 110 ? 47.773 0.864 -25.696 1.00 60.93 255 LEU C N 1
ATOM 5702 C CA . LEU C 1 110 ? 49.136 0.708 -25.201 1.00 61.10 255 LEU C CA 1
ATOM 5703 C C . LEU C 1 110 ? 50.133 0.514 -26.342 1.00 62.31 255 LEU C C 1
ATOM 5704 O O . LEU C 1 110 ? 51.236 1.063 -26.319 1.00 56.47 255 LEU C O 1
ATOM 5709 N N . ALA C 1 111 ? 49.740 -0.278 -27.334 1.00 66.83 256 ALA C N 1
ATOM 5710 C CA . ALA C 1 111 ? 50.584 -0.533 -28.496 1.00 59.59 256 ALA C CA 1
ATOM 5711 C C . ALA C 1 111 ? 50.792 0.722 -29.340 1.00 56.99 256 ALA C C 1
ATOM 5712 O O . ALA C 1 111 ? 51.936 1.088 -29.668 1.00 63.21 256 ALA C O 1
ATOM 5714 N N . LYS C 1 112 ? 49.690 1.396 -29.669 1.00 55.18 257 LYS C N 1
ATOM 5715 C CA . LYS C 1 112 ? 49.784 2.601 -30.489 1.00 58.58 257 LYS C CA 1
ATOM 5716 C C . LYS C 1 112 ? 50.661 3.627 -29.779 1.00 62.26 257 LYS C C 1
ATOM 5717 O O . LYS C 1 112 ? 51.463 4.308 -30.415 1.00 67.11 257 LYS C O 1
ATOM 5723 N N . LEU C 1 113 ? 50.522 3.727 -28.460 1.00 63.88 258 LEU C N 1
ATOM 5724 C CA . LEU C 1 113 ? 51.359 4.650 -27.702 1.00 46.01 258 LEU C CA 1
ATOM 5725 C C . LEU C 1 113 ? 52.816 4.194 -27.725 1.00 56.07 258 LEU C C 1
ATOM 5726 O O . LEU C 1 113 ? 53.732 5.015 -27.772 1.00 52.72 258 LEU C O 1
ATOM 5731 N N . SER C 1 114 ? 53.025 2.881 -27.709 1.00 60.14 259 SER C N 1
ATOM 5732 C CA . SER C 1 114 ? 54.371 2.313 -27.774 1.00 65.51 259 SER C CA 1
ATOM 5733 C C . SER C 1 114 ? 55.053 2.656 -29.093 1.00 69.35 259 SER C C 1
ATOM 5734 O O . SER C 1 114 ? 56.279 2.658 -29.186 1.00 71.29 259 SER C O 1
ATOM 5737 N N . GLN C 1 115 ? 54.249 2.938 -30.113 1.00 69.49 260 GLN C N 1
ATOM 5738 C CA . GLN C 1 115 ? 54.781 3.317 -31.424 1.00 65.11 260 GLN C CA 1
ATOM 5739 C C . GLN C 1 115 ? 55.135 4.804 -31.562 1.00 61.38 260 GLN C C 1
ATOM 5740 O O . GLN C 1 115 ? 55.612 5.232 -32.614 1.00 69.43 260 GLN C O 1
ATOM 5746 N N . ASN C 1 116 ? 54.902 5.587 -30.513 1.00 63.18 261 ASN C N 1
ATOM 5747 C CA . ASN C 1 116 ? 55.155 7.029 -30.561 1.00 64.46 261 ASN C CA 1
ATOM 5748 C C . ASN C 1 116 ? 56.631 7.385 -30.748 1.00 61.79 261 ASN C C 1
ATOM 5749 O O . ASN C 1 116 ? 57.519 6.713 -30.224 1.00 65.74 261 ASN C O 1
ATOM 5754 N N . SER C 1 117 ? 56.878 8.449 -31.508 1.00 63.51 262 SER C N 1
ATOM 5755 C CA . SER C 1 117 ? 58.233 8.900 -31.817 1.00 64.24 262 SER C CA 1
ATOM 5756 C C . SER C 1 117 ? 58.676 10.095 -30.967 1.00 62.28 262 SER C C 1
ATOM 5757 O O . SER C 1 117 ? 59.623 10.793 -31.328 1.00 56.40 262 SER C O 1
ATOM 5760 N N . LEU C 1 118 ? 57.984 10.341 -29.857 1.00 63.30 263 LEU C N 1
ATOM 5761 C CA . LEU C 1 118 ? 58.336 11.452 -28.970 1.00 60.31 263 LEU C CA 1
ATOM 5762 C C . LEU C 1 118 ? 59.719 11.273 -28.352 1.00 64.01 263 LEU C C 1
ATOM 5763 O O . LEU C 1 118 ? 60.036 10.206 -27.828 1.00 61.12 263 LEU C O 1
ATOM 5768 N N . ALA C 1 119 ? 60.529 12.328 -28.417 1.00 73.25 264 ALA C N 1
ATOM 5769 C CA . ALA C 1 119 ? 61.875 12.340 -27.840 1.00 71.21 264 ALA C CA 1
ATOM 5770 C C . ALA C 1 119 ? 62.749 11.209 -28.377 1.00 69.39 264 ALA C C 1
ATOM 5771 O O . ALA C 1 119 ? 63.674 10.754 -27.703 1.00 67.92 264 ALA C O 1
ATOM 5773 N N . ALA C 1 120 ? 62.459 10.768 -29.597 1.00 69.73 265 ALA C N 1
ATOM 5774 C CA . ALA C 1 120 ? 63.206 9.685 -30.224 1.00 69.30 265 ALA C CA 1
ATOM 5775 C C . ALA C 1 120 ? 64.611 10.137 -30.586 1.00 73.05 265 ALA C C 1
ATOM 5776 O O . ALA C 1 120 ? 65.494 9.318 -30.833 1.00 78.99 265 ALA C O 1
ATOM 5778 N N . GLN C 1 121 ? 64.811 11.449 -30.612 1.00 74.18 266 GLN C N 1
ATOM 5779 C CA . GLN C 1 121 ? 66.077 12.015 -31.045 1.00 75.94 266 GLN C CA 1
ATOM 5780 C C . GLN C 1 121 ? 67.033 12.252 -29.879 1.00 66.66 266 GLN C C 1
ATOM 5781 O O . GLN C 1 121 ? 68.122 12.792 -30.062 1.00 68.92 266 GLN C O 1
ATOM 5787 N N . GLU C 1 122 ? 66.631 11.828 -28.685 1.00 59.28 267 GLU C N 1
ATOM 5788 C CA . GLU C 1 122 ? 67.539 11.795 -27.543 1.00 58.10 267 GLU C CA 1
ATOM 5789 C C . GLU C 1 122 ? 68.543 10.669 -27.754 1.00 64.50 267 GLU C C 1
ATOM 5790 O O . GLU C 1 122 ? 68.156 9.532 -28.011 1.00 75.79 267 GLU C O 1
ATOM 5796 N N . GLU C 1 123 ? 69.830 10.978 -27.652 1.00 57.47 268 GLU C N 1
ATOM 5797 C CA . GLU C 1 123 ? 70.855 9.994 -27.984 1.00 65.24 268 GLU C CA 1
ATOM 5798 C C . GLU C 1 123 ? 71.693 9.549 -26.788 1.00 60.78 268 GLU C C 1
ATOM 5799 O O . GLU C 1 123 ? 71.645 10.149 -25.712 1.00 59.84 268 GLU C O 1
ATOM 5805 N N . GLY C 1 124 ? 72.473 8.494 -27.004 1.00 58.43 269 GLY C N 1
ATOM 5806 C CA . GLY C 1 124 ? 73.294 7.901 -25.965 1.00 50.48 269 GLY C CA 1
ATOM 5807 C C . GLY C 1 124 ? 72.554 6.850 -25.152 1.00 50.71 269 GLY C C 1
ATOM 5808 O O . GLY C 1 124 ? 71.499 6.344 -25.563 1.00 49.64 269 GLY C O 1
ATOM 5809 N N . SER C 1 125 ? 73.119 6.511 -23.996 1.00 56.61 270 SER C N 1
ATOM 5810 C CA . SER C 1 125 ? 72.543 5.497 -23.117 1.00 65.97 270 SER C CA 1
ATOM 5811 C C . SER C 1 125 ? 71.187 5.936 -22.572 1.00 75.77 270 SER C C 1
ATOM 5812 O O . SER C 1 125 ? 70.303 5.105 -22.324 1.00 81.60 270 SER C O 1
ATOM 5815 N N . LEU C 1 126 ? 71.030 7.244 -22.391 1.00 70.05 271 LEU C N 1
ATOM 5816 C CA . LEU C 1 126 ? 69.753 7.805 -21.981 1.00 64.84 271 LEU C CA 1
ATOM 5817 C C . LEU C 1 126 ? 68.715 7.530 -23.061 1.00 61.46 271 LEU C C 1
ATOM 5818 O O . LEU C 1 126 ? 67.615 7.052 -22.775 1.00 75.57 271 LEU C O 1
ATOM 5823 N N . GLY C 1 127 ? 69.083 7.821 -24.304 1.00 44.75 272 GLY C N 1
ATOM 5824 C CA . GLY C 1 127 ? 68.223 7.541 -25.436 1.00 47.36 272 GLY C CA 1
ATOM 5825 C C . GLY C 1 127 ? 67.840 6.077 -25.535 1.00 53.85 272 GLY C C 1
ATOM 5826 O O . GLY C 1 127 ? 66.688 5.753 -25.813 1.00 64.52 272 GLY C O 1
ATOM 5827 N N . GLU C 1 128 ? 68.795 5.186 -25.289 1.00 58.31 273 GLU C N 1
ATOM 5828 C CA . GLU C 1 128 ? 68.506 3.753 -25.345 1.00 72.13 273 GLU C CA 1
ATOM 5829 C C . GLU C 1 128 ? 67.529 3.332 -24.251 1.00 63.11 273 GLU C C 1
ATOM 5830 O O . GLU C 1 128 ? 66.586 2.569 -24.500 1.00 56.10 273 GLU C O 1
ATOM 5836 N N . ALA C 1 129 ? 67.757 3.835 -23.042 1.00 58.22 274 ALA C N 1
ATOM 5837 C CA . ALA C 1 129 ? 66.886 3.519 -21.917 1.00 59.05 274 ALA C CA 1
ATOM 5838 C C . ALA C 1 129 ? 65.468 4.007 -22.200 1.00 55.80 274 ALA C C 1
ATOM 5839 O O . ALA C 1 129 ? 64.488 3.317 -21.902 1.00 56.83 274 ALA C O 1
ATOM 5841 N N . TRP C 1 130 ? 65.372 5.191 -22.795 1.00 52.54 275 TRP C N 1
ATOM 5842 C CA . TRP C 1 130 ? 64.091 5.758 -23.199 1.00 44.31 275 TRP C CA 1
ATOM 5843 C C . TRP C 1 130 ? 63.397 4.868 -24.231 1.00 45.56 275 TRP C C 1
ATOM 5844 O O . TRP C 1 130 ? 62.208 4.557 -24.106 1.00 52.67 275 TRP C O 1
ATOM 5855 N N . ALA C 1 131 ? 64.145 4.478 -25.258 1.00 41.28 276 ALA C N 1
ATOM 5856 C CA . ALA C 1 131 ? 63.643 3.556 -26.271 1.00 58.40 276 ALA C CA 1
ATOM 5857 C C . ALA C 1 131 ? 63.058 2.294 -25.642 1.00 49.75 276 ALA C C 1
ATOM 5858 O O . ALA C 1 131 ? 61.969 1.848 -26.014 1.00 49.38 276 ALA C O 1
ATOM 5860 N N . GLN C 1 132 ? 63.766 1.733 -24.666 1.00 55.36 277 GLN C N 1
ATOM 5861 C CA . GLN C 1 132 ? 63.275 0.524 -24.017 1.00 40.64 277 GLN C CA 1
ATOM 5862 C C . GLN C 1 132 ? 62.032 0.821 -23.185 1.00 53.79 277 GLN C C 1
ATOM 5863 O O . GLN C 1 132 ? 61.146 -0.030 -23.062 1.00 48.26 277 GLN C O 1
ATOM 5869 N N . VAL C 1 133 ? 61.962 2.031 -22.630 1.00 57.19 278 VAL C N 1
ATOM 5870 C CA . VAL C 1 133 ? 60.762 2.470 -21.922 1.00 49.44 278 VAL C CA 1
ATOM 5871 C C . VAL C 1 133 ? 59.590 2.367 -22.886 1.00 42.40 278 VAL C C 1
ATOM 5872 O O . VAL C 1 133 ? 58.525 1.856 -22.533 1.00 43.70 278 VAL C O 1
ATOM 5876 N N . LYS C 1 134 ? 59.785 2.866 -24.103 1.00 46.05 279 LYS C N 1
ATOM 5877 C CA . LYS C 1 134 ? 58.738 2.768 -25.114 1.00 46.84 279 LYS C CA 1
ATOM 5878 C C . LYS C 1 134 ? 58.385 1.321 -25.464 1.00 52.55 279 LYS C C 1
ATOM 5879 O O . LYS C 1 134 ? 57.206 0.973 -25.532 1.00 69.77 279 LYS C O 1
ATOM 5885 N N . LYS C 1 135 ? 59.394 0.478 -25.678 1.00 45.98 280 LYS C N 1
ATOM 5886 C CA . LYS C 1 135 ? 59.135 -0.919 -26.048 1.00 50.24 280 LYS C CA 1
ATOM 5887 C C . LYS C 1 135 ? 58.374 -1.703 -24.977 1.00 50.55 280 LYS C C 1
ATOM 5888 O O . LYS C 1 135 ? 57.551 -2.576 -25.287 1.00 52.40 280 LYS C O 1
ATOM 5894 N N . SER C 1 136 ? 58.653 -1.389 -23.717 1.00 52.54 281 SER C N 1
ATOM 5895 C CA . SER C 1 136 ? 58.007 -2.073 -22.607 1.00 47.51 281 SER C CA 1
ATOM 5896 C C . SER C 1 136 ? 56.498 -1.937 -22.679 1.00 43.03 281 SER C C 1
ATOM 5897 O O . SER C 1 136 ? 55.779 -2.852 -22.298 1.00 48.85 281 SER C O 1
ATOM 5900 N N . LEU C 1 137 ? 56.024 -0.805 -23.188 1.00 45.58 282 LEU C N 1
ATOM 5901 C CA . LEU C 1 137 ? 54.597 -0.618 -23.420 1.00 49.23 282 LEU C CA 1
ATOM 5902 C C . LEU C 1 137 ? 54.060 -1.680 -24.378 1.00 53.89 282 LEU C C 1
ATOM 5903 O O . LEU C 1 137 ? 53.017 -2.282 -24.126 1.00 56.98 282 LEU C O 1
ATOM 5908 N N . ALA C 1 138 ? 54.778 -1.903 -25.476 1.00 63.99 283 ALA C N 1
ATOM 5909 C CA . ALA C 1 138 ? 54.421 -2.948 -26.433 1.00 68.20 283 ALA C CA 1
ATOM 5910 C C . ALA C 1 138 ? 54.396 -4.315 -25.758 1.00 68.21 283 ALA C C 1
ATOM 5911 O O . ALA C 1 138 ? 53.517 -5.142 -26.027 1.00 72.12 283 ALA C O 1
ATOM 5913 N N . ASP C 1 139 ? 55.366 -4.547 -24.879 1.00 63.90 284 ASP C N 1
ATOM 5914 C CA . ASP C 1 139 ? 55.443 -5.817 -24.162 1.00 61.08 284 ASP C CA 1
ATOM 5915 C C . ASP C 1 139 ? 54.213 -6.017 -23.275 1.00 55.84 284 ASP C C 1
ATOM 5916 O O . ASP C 1 139 ? 53.606 -7.095 -23.260 1.00 54.27 284 ASP C O 1
ATOM 5921 N N . GLU C 1 140 ? 53.846 -4.961 -22.553 1.00 56.44 285 GLU C N 1
ATOM 5922 C CA . GLU C 1 140 ? 52.637 -4.936 -21.732 1.00 50.76 285 GLU C CA 1
ATOM 5923 C C . GLU C 1 140 ? 51.414 -5.261 -22.578 1.00 59.99 285 GLU C C 1
ATOM 5924 O O . GLU C 1 140 ? 50.554 -6.054 -22.182 1.00 69.23 285 GLU C O 1
ATOM 5930 N N . ALA C 1 141 ? 51.346 -4.625 -23.745 1.00 48.44 286 ALA C N 1
ATOM 5931 C CA . ALA C 1 141 ? 50.254 -4.835 -24.683 1.00 44.31 286 ALA C CA 1
ATOM 5932 C C . ALA C 1 141 ? 50.139 -6.309 -25.044 1.00 46.21 286 ALA C C 1
ATOM 5933 O O . ALA C 1 141 ? 49.046 -6.876 -25.010 1.00 53.20 286 ALA C O 1
ATOM 5935 N N . GLU C 1 142 ? 51.267 -6.931 -25.384 1.00 50.11 287 GLU C N 1
ATOM 5936 C CA . GLU C 1 142 ? 51.263 -8.356 -25.706 1.00 60.23 287 GLU C CA 1
ATOM 5937 C C . GLU C 1 142 ? 50.783 -9.193 -24.518 1.00 57.96 287 GLU C C 1
ATOM 5938 O O . GLU C 1 142 ? 49.999 -10.132 -24.690 1.00 60.03 287 GLU C O 1
ATOM 5944 N N . VAL C 1 143 ? 51.242 -8.843 -23.317 1.00 54.96 288 VAL C N 1
ATOM 5945 C CA . VAL C 1 143 ? 50.851 -9.574 -22.111 1.00 45.83 288 VAL C CA 1
ATOM 5946 C C . VAL C 1 143 ? 49.337 -9.551 -21.919 1.00 46.86 288 VAL C C 1
ATOM 5947 O O . VAL C 1 143 ? 48.705 -10.599 -21.735 1.00 45.65 288 VAL C O 1
ATOM 5951 N N . HIS C 1 144 ? 48.760 -8.354 -21.979 1.00 47.44 289 HIS C N 1
ATOM 5952 C CA . HIS C 1 144 ? 47.323 -8.195 -21.784 1.00 44.02 289 HIS C CA 1
ATOM 5953 C C . HIS C 1 144 ? 46.514 -8.848 -22.903 1.00 41.95 289 HIS C C 1
ATOM 5954 O O . HIS C 1 144 ? 45.447 -9.419 -22.658 1.00 48.50 289 HIS C O 1
ATOM 5961 N N . LEU C 1 145 ? 47.029 -8.777 -24.126 1.00 44.10 290 LEU C N 1
ATOM 5962 C CA . LEU C 1 145 ? 46.383 -9.428 -25.259 1.00 47.74 290 LEU C CA 1
ATOM 5963 C C . LEU C 1 145 ? 46.294 -10.935 -25.025 1.00 53.37 290 LEU C C 1
ATOM 5964 O O . LEU C 1 145 ? 45.225 -11.541 -25.176 1.00 61.64 290 LEU C O 1
ATOM 5969 N N . LYS C 1 146 ? 47.422 -11.533 -24.649 1.00 49.08 291 LYS C N 1
ATOM 5970 C CA . LYS C 1 146 ? 47.462 -12.957 -24.336 1.00 57.88 291 LYS C CA 1
ATOM 5971 C C . LYS C 1 146 ? 46.515 -13.288 -23.185 1.00 56.41 291 LYS C C 1
ATOM 5972 O O . LYS C 1 146 ? 45.869 -14.340 -23.177 1.00 54.90 291 LYS C O 1
ATOM 5978 N N . PHE C 1 147 ? 46.433 -12.376 -22.221 1.00 54.03 292 PHE C N 1
ATOM 5979 C CA . PHE C 1 147 ? 45.496 -12.507 -21.111 1.00 42.91 292 PHE C CA 1
ATOM 5980 C C . PHE C 1 147 ? 44.062 -12.628 -21.618 1.00 54.45 292 PHE C C 1
ATOM 5981 O O . PHE C 1 147 ? 43.307 -13.488 -21.168 1.00 67.58 292 PHE C O 1
ATOM 5989 N N . SER C 1 148 ? 43.685 -11.751 -22.543 1.00 54.71 293 SER C N 1
ATOM 5990 C CA . SER C 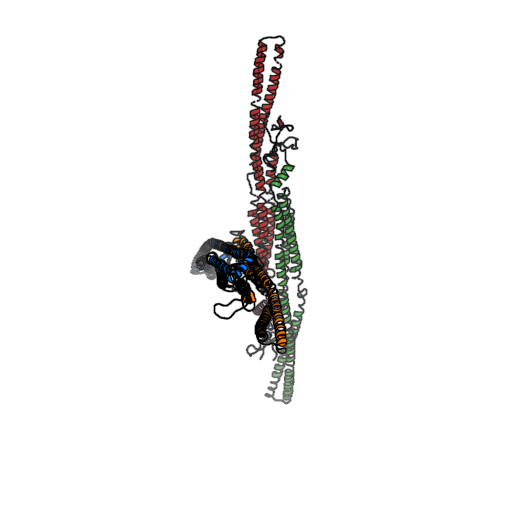1 148 ? 42.328 -11.765 -23.084 1.00 51.52 293 SER C CA 1
ATOM 5991 C C . SER C 1 148 ? 42.068 -13.050 -23.870 1.00 59.41 293 SER C C 1
ATOM 5992 O O . SER C 1 148 ? 40.987 -13.646 -23.767 1.00 66.83 293 SER C O 1
ATOM 5995 N N . ALA C 1 149 ? 43.066 -13.481 -24.638 1.00 55.51 294 ALA C N 1
ATOM 5996 C CA . ALA C 1 149 ? 42.975 -14.738 -25.380 1.00 53.31 294 ALA C CA 1
ATOM 5997 C C . ALA C 1 149 ? 42.703 -15.919 -24.444 1.00 51.30 294 ALA C C 1
ATOM 5998 O O . ALA C 1 149 ? 41.828 -16.753 -24.709 1.00 53.95 294 ALA C O 1
ATOM 6000 N N . LYS C 1 150 ? 43.464 -15.988 -23.354 1.00 51.50 295 LYS C N 1
ATOM 6001 C CA . LYS C 1 150 ? 43.282 -17.046 -22.361 1.00 54.21 295 LYS C CA 1
ATOM 6002 C C . LYS C 1 150 ? 41.943 -16.944 -21.633 1.00 55.01 295 LYS C C 1
ATOM 6003 O O . LYS C 1 150 ? 41.361 -17.963 -21.262 1.00 53.26 295 LYS C O 1
ATOM 6009 N N . LEU C 1 151 ? 41.473 -15.722 -21.396 1.00 49.77 296 LEU C N 1
ATOM 6010 C CA . LEU C 1 151 ? 40.126 -15.517 -20.869 1.00 47.29 296 LEU C CA 1
ATOM 6011 C C . LEU C 1 151 ? 39.078 -16.142 -21.785 1.00 50.81 296 LEU C C 1
ATOM 6012 O O . LEU C 1 151 ? 38.149 -16.806 -21.320 1.00 46.29 296 LEU C O 1
ATOM 6017 N N . HIS C 1 152 ? 39.225 -15.908 -23.087 1.00 56.29 297 HIS C N 1
ATOM 6018 C CA . HIS C 1 152 ? 38.310 -16.479 -24.073 1.00 59.36 297 HIS C CA 1
ATOM 6019 C C . HIS C 1 152 ? 38.354 -18.003 -24.067 1.00 62.03 297 HIS C C 1
ATOM 6020 O O . HIS C 1 152 ? 37.321 -18.663 -23.944 1.00 64.12 297 HIS C O 1
ATOM 6027 N N . SER C 1 153 ? 39.554 -18.558 -24.202 1.00 63.71 298 SER C N 1
ATOM 6028 C CA . SER C 1 153 ? 39.711 -20.007 -24.320 1.00 66.76 298 SER C CA 1
ATOM 6029 C C . SER C 1 153 ? 39.360 -20.788 -23.049 1.00 70.10 298 SER C C 1
ATOM 6030 O O . SER C 1 153 ? 38.702 -21.824 -23.116 1.00 77.96 298 SER C O 1
ATOM 6033 N N . GLU C 1 154 ? 39.794 -20.289 -21.897 1.00 63.70 299 GLU C N 1
ATOM 6034 C CA . GLU C 1 154 ? 39.746 -21.069 -20.665 1.00 54.68 299 GLU C CA 1
ATOM 6035 C C . GLU C 1 154 ? 38.617 -20.707 -19.707 1.00 55.01 299 GLU C C 1
ATOM 6036 O O . GLU C 1 154 ? 38.403 -21.411 -18.721 1.00 65.79 299 GLU C O 1
ATOM 6042 N N . VAL C 1 155 ? 37.898 -19.621 -19.976 1.00 48.31 300 VAL C N 1
ATOM 6043 C CA . VAL C 1 155 ? 36.859 -19.182 -19.047 1.00 48.90 300 VAL C CA 1
ATOM 6044 C C . VAL C 1 155 ? 35.512 -18.881 -19.701 1.00 51.91 300 VAL C C 1
ATOM 6045 O O . VAL C 1 155 ? 34.497 -19.460 -19.324 1.00 54.23 300 VAL C O 1
ATOM 6049 N N . GLU C 1 156 ? 35.504 -17.971 -20.669 1.00 51.48 301 GLU C N 1
ATOM 6050 C CA . GLU C 1 156 ? 34.258 -17.539 -21.297 1.00 55.17 301 GLU C CA 1
ATOM 6051 C C . GLU C 1 156 ? 33.581 -18.679 -22.050 1.00 53.92 301 GLU C C 1
ATOM 6052 O O . GLU C 1 156 ? 32.419 -19.008 -21.795 1.00 58.61 301 GLU C O 1
ATOM 6058 N N . LYS C 1 157 ? 34.322 -19.282 -22.972 1.00 53.51 302 LYS C N 1
ATOM 6059 C CA . LYS C 1 157 ? 33.802 -20.373 -23.790 1.00 69.31 302 LYS C CA 1
ATOM 6060 C C . LYS C 1 157 ? 33.398 -21.607 -22.968 1.00 68.01 302 LYS C C 1
ATOM 6061 O O . LYS C 1 157 ? 32.331 -22.167 -23.210 1.00 67.63 302 LYS C O 1
ATOM 6067 N N . PRO C 1 158 ? 34.240 -22.047 -22.005 1.00 68.98 303 PRO C N 1
ATOM 6068 C CA . PRO C 1 158 ? 33.784 -23.181 -21.192 1.00 69.79 303 PRO C CA 1
ATOM 6069 C C . PRO C 1 158 ? 32.490 -22.894 -20.434 1.00 72.64 303 PRO C C 1
ATOM 6070 O O . PRO C 1 158 ? 31.624 -23.767 -20.361 1.00 82.31 303 PRO C O 1
ATOM 6074 N N . LEU C 1 159 ? 32.370 -21.692 -19.878 1.00 62.50 304 LEU C N 1
ATOM 6075 C CA . LEU C 1 159 ? 31.145 -21.278 -19.201 1.00 53.71 304 LEU C CA 1
ATOM 6076 C C . LEU C 1 159 ? 29.965 -21.319 -20.167 1.00 66.55 304 LEU C C 1
ATOM 6077 O O . LEU C 1 159 ? 28.869 -21.749 -19.810 1.00 67.27 304 LEU C O 1
ATOM 6090 N N . ASN C 1 161 ? 29.802 -22.989 -23.210 1.00 90.74 306 ASN C N 1
ATOM 6091 C CA . ASN C 1 161 ? 29.596 -24.266 -23.884 1.00 92.89 306 ASN C CA 1
ATOM 6092 C C . ASN C 1 161 ? 29.293 -25.417 -22.925 1.00 89.21 306 ASN C C 1
ATOM 6093 O O . ASN C 1 161 ? 29.367 -26.584 -23.310 1.00 96.73 306 ASN C O 1
ATOM 6098 N N . PHE C 1 162 ? 28.935 -25.094 -21.686 1.00 77.76 307 PHE C N 1
ATOM 6099 C CA . PHE C 1 162 ? 28.636 -26.118 -20.683 1.00 78.46 307 PHE C CA 1
ATOM 6100 C C . PHE C 1 162 ? 27.162 -26.514 -20.688 1.00 80.61 307 PHE C C 1
ATOM 6101 O O . PHE C 1 162 ? 26.302 -25.664 -20.468 1.00 87.85 307 PHE C O 1
ATOM 6109 N N . ARG C 1 163 ? 26.883 -27.795 -20.938 1.00 83.27 308 ARG C N 1
ATOM 6110 C CA . ARG C 1 163 ? 25.509 -28.298 -20.996 1.00 84.75 308 ARG C CA 1
ATOM 6111 C C . ARG C 1 163 ? 24.735 -27.506 -22.033 1.00 92.91 308 ARG C C 1
ATOM 6112 O O . ARG C 1 163 ? 24.016 -26.541 -21.742 1.00 98.37 308 ARG C O 1
ATOM 6120 N N . GLU C 1 164 ? 24.995 -27.923 -23.263 1.00 116.06 309 GLU C N 1
ATOM 6121 C CA . GLU C 1 164 ? 24.481 -27.364 -24.502 1.00 119.35 309 GLU C CA 1
ATOM 6122 C C . GLU C 1 164 ? 22.965 -27.498 -24.671 1.00 111.44 309 GLU C C 1
ATOM 6123 O O . GLU C 1 164 ? 22.252 -26.510 -24.764 1.00 116.69 309 GLU C O 1
ATOM 6129 N N . ASN C 1 165 ? 22.481 -28.729 -24.738 1.00 100.27 310 ASN C N 1
ATOM 6130 C CA . ASN C 1 165 ? 21.075 -28.971 -25.014 1.00 91.76 310 ASN C CA 1
ATOM 6131 C C . ASN C 1 165 ? 20.282 -29.061 -23.717 1.00 88.35 310 ASN C C 1
ATOM 6132 O O . ASN C 1 165 ? 19.182 -29.609 -23.695 1.00 94.01 310 ASN C O 1
ATOM 6137 N N . PHE C 1 166 ? 20.844 -28.507 -22.643 1.00 67.64 311 PHE C N 1
ATOM 6138 C CA . PHE C 1 166 ? 20.202 -28.546 -21.332 1.00 64.42 311 PHE C CA 1
ATOM 6139 C C . PHE C 1 166 ? 18.817 -27.925 -21.475 1.00 70.19 311 PHE C C 1
ATOM 6140 O O . PHE C 1 166 ? 17.839 -28.440 -20.925 1.00 69.12 311 PHE C O 1
ATOM 6148 N N . LYS C 1 167 ? 18.734 -26.899 -22.321 1.00 78.99 312 LYS C N 1
ATOM 6149 C CA . LYS C 1 167 ? 17.495 -26.167 -22.571 1.00 86.66 312 LYS C CA 1
ATOM 6150 C C . LYS C 1 167 ? 16.362 -27.112 -22.936 1.00 86.74 312 LYS C C 1
ATOM 6151 O O . LYS C 1 167 ? 15.223 -26.938 -22.496 1.00 89.23 312 LYS C O 1
ATOM 6157 N N . LYS C 1 168 ? 16.686 -28.111 -23.751 1.00 80.11 313 LYS C N 1
ATOM 6158 C CA . LYS C 1 168 ? 15.685 -29.045 -24.230 1.00 80.10 313 LYS C CA 1
ATOM 6159 C C . LYS C 1 168 ? 15.660 -30.301 -23.369 1.00 86.62 313 LYS C C 1
ATOM 6160 O O . LYS C 1 168 ? 14.618 -30.939 -23.225 1.00 91.14 313 LYS C O 1
ATOM 6166 N N . ASP C 1 169 ? 16.790 -30.626 -22.747 1.00 87.32 314 ASP C N 1
ATOM 6167 C CA . ASP C 1 169 ? 16.848 -31.824 -21.911 1.00 87.67 314 ASP C CA 1
ATOM 6168 C C . ASP C 1 169 ? 15.857 -31.675 -20.778 1.00 62.67 314 ASP C C 1
ATOM 6169 O O . ASP C 1 169 ? 14.961 -32.503 -20.608 1.00 62.53 314 ASP C O 1
ATOM 6182 N N . LYS C 1 171 ? 13.398 -29.840 -20.746 1.00 66.21 316 LYS C N 1
ATOM 6183 C CA . LYS C 1 171 ? 12.043 -29.788 -21.275 1.00 70.55 316 LYS C CA 1
ATOM 6184 C C . LYS C 1 171 ? 11.477 -31.201 -21.315 1.00 80.92 316 LYS C C 1
ATOM 6185 O O . LYS C 1 171 ? 10.383 -31.454 -20.791 1.00 85.87 316 LYS C O 1
ATOM 6191 N N . LYS C 1 172 ? 12.256 -32.133 -21.863 1.00 79.30 317 LYS C N 1
ATOM 6192 C CA . LYS C 1 172 ? 11.835 -33.530 -21.876 1.00 74.81 317 LYS C CA 1
ATOM 6193 C C . LYS C 1 172 ? 11.531 -33.985 -20.472 1.00 80.39 317 LYS C C 1
ATOM 6194 O O . LYS C 1 172 ? 10.449 -34.521 -20.204 1.00 80.73 317 LYS C O 1
ATOM 6200 N N . CYS C 1 173 ? 12.485 -33.734 -19.579 1.00 87.57 318 CYS C N 1
ATOM 6201 C CA . CYS C 1 173 ? 12.344 -34.120 -18.188 1.00 84.17 318 CYS C CA 1
ATOM 6202 C C . CYS C 1 173 ? 11.012 -33.623 -17.669 1.00 83.11 318 CYS C C 1
ATOM 6203 O O . CYS C 1 173 ? 10.225 -34.402 -17.117 1.00 95.83 318 CYS C O 1
ATOM 6206 N N . ASP C 1 174 ? 10.734 -32.347 -17.930 1.00 80.16 319 ASP C N 1
ATOM 6207 C CA . ASP C 1 174 ? 9.484 -31.747 -17.498 1.00 79.76 319 ASP C CA 1
ATOM 6208 C C . ASP C 1 174 ? 8.330 -32.611 -17.953 1.00 71.17 319 ASP C C 1
ATOM 6209 O O . ASP C 1 174 ? 7.608 -33.185 -17.127 1.00 66.80 319 ASP C O 1
ATOM 6214 N N . HIS C 1 175 ? 8.239 -32.789 -19.267 1.00 70.78 320 HIS C N 1
ATOM 6215 C CA . HIS C 1 175 ? 7.127 -33.514 -19.847 1.00 79.80 320 HIS C CA 1
ATOM 6216 C C . HIS C 1 175 ? 6.956 -34.872 -19.206 1.00 80.25 320 HIS C C 1
ATOM 6217 O O . HIS C 1 175 ? 5.824 -35.277 -18.923 1.00 89.15 320 HIS C O 1
ATOM 6224 N N . HIS C 1 176 ? 8.073 -35.536 -18.906 1.00 79.25 321 HIS C N 1
ATOM 6225 C CA . HIS C 1 176 ? 7.999 -36.855 -18.291 1.00 82.39 321 HIS C CA 1
ATOM 6226 C C . HIS C 1 176 ? 7.124 -36.780 -17.057 1.00 84.18 321 HIS C C 1
ATOM 6227 O O . HIS C 1 176 ? 6.024 -37.349 -17.030 1.00 90.36 321 HIS C O 1
ATOM 6234 N N . ILE C 1 177 ? 7.581 -36.014 -16.073 1.00 74.14 322 ILE C N 1
ATOM 6235 C CA . ILE C 1 177 ? 6.859 -35.891 -14.822 1.00 65.39 322 ILE C CA 1
ATOM 6236 C C . ILE C 1 177 ? 5.444 -35.405 -15.101 1.00 56.34 322 ILE C C 1
ATOM 6237 O O . ILE C 1 177 ? 4.479 -35.907 -14.514 1.00 52.89 322 ILE C O 1
ATOM 6242 N N . ALA C 1 178 ? 5.326 -34.482 -16.055 1.00 56.71 323 ALA C N 1
ATOM 6243 C CA . ALA C 1 178 ? 4.038 -33.882 -16.360 1.00 60.84 323 ALA C CA 1
ATOM 6244 C C . ALA C 1 178 ? 3.050 -34.962 -16.750 1.00 69.56 323 ALA C C 1
ATOM 6245 O O . ALA C 1 178 ? 1.944 -35.026 -16.199 1.00 78.81 323 ALA C O 1
ATOM 6247 N N . ASP C 1 179 ? 3.485 -35.871 -17.617 1.00 69.11 324 ASP C N 1
ATOM 6248 C CA . ASP C 1 179 ? 2.581 -36.904 -18.087 1.00 78.72 324 ASP C CA 1
ATOM 6249 C C . ASP C 1 179 ? 2.151 -37.765 -16.923 1.00 78.01 324 ASP C C 1
ATOM 6250 O O . ASP C 1 179 ? 0.966 -38.083 -16.781 1.00 81.33 324 ASP C O 1
ATOM 6255 N N . LEU C 1 180 ? 3.106 -38.072 -16.050 1.00 70.45 325 LEU C N 1
ATOM 6256 C CA . LEU C 1 180 ? 2.793 -38.877 -14.888 1.00 64.32 325 LEU C CA 1
ATOM 6257 C C . LEU C 1 180 ? 1.718 -38.187 -14.070 1.00 66.49 325 LEU C C 1
ATOM 6258 O O . LEU C 1 180 ? 0.694 -38.793 -13.744 1.00 70.97 325 LEU C O 1
ATOM 6263 N N . ARG C 1 181 ? 1.901 -36.892 -13.826 1.00 64.05 326 ARG C N 1
ATOM 6264 C CA . ARG C 1 181 ? 0.926 -36.165 -13.032 1.00 58.29 326 ARG C CA 1
ATOM 6265 C C . ARG C 1 181 ? -0.416 -36.160 -13.743 1.00 64.68 326 ARG C C 1
ATOM 6266 O O . ARG C 1 181 ? -1.453 -36.349 -13.104 1.00 67.45 326 ARG C O 1
ATOM 6274 N N . LYS C 1 182 ? -0.382 -36.040 -15.069 1.00 61.32 327 LYS C N 1
ATOM 6275 C CA . LYS C 1 182 ? -1.609 -36.065 -15.843 1.00 67.73 327 LYS C CA 1
ATOM 6276 C C . LYS C 1 182 ? -2.331 -37.364 -15.553 1.00 72.67 327 LYS C C 1
ATOM 6277 O O . LYS C 1 182 ? -3.511 -37.358 -15.181 1.00 78.32 327 LYS C O 1
ATOM 6283 N N . GLN C 1 183 ? -1.588 -38.466 -15.650 1.00 66.88 328 GLN C N 1
ATOM 6284 C CA . GLN C 1 183 ? -2.154 -39.777 -15.401 1.00 64.67 328 GLN C CA 1
ATOM 6285 C C . GLN C 1 183 ? -2.794 -39.789 -14.026 1.00 50.70 328 GLN C C 1
ATOM 6286 O O . GLN C 1 183 ? -3.963 -40.159 -13.881 1.00 54.94 328 GLN C O 1
ATOM 6292 N N . LEU C 1 184 ? -2.059 -39.277 -13.043 1.00 48.34 329 LEU C N 1
ATOM 6293 C CA . LEU C 1 184 ? -2.549 -39.267 -11.676 1.00 53.78 329 LEU C CA 1
ATOM 6294 C C . LEU C 1 184 ? -3.879 -38.541 -11.612 1.00 58.49 329 LEU C C 1
ATOM 6295 O O . LEU C 1 184 ? -4.866 -39.080 -11.091 1.00 60.76 329 LEU C O 1
ATOM 6300 N N . ALA C 1 185 ? -3.923 -37.362 -12.227 1.00 47.67 330 ALA C N 1
ATOM 6301 C CA . ALA C 1 185 ? -5.131 -36.556 -12.194 1.00 56.59 330 ALA C CA 1
ATOM 6302 C C . ALA C 1 185 ? -6.282 -37.355 -12.762 1.00 59.58 330 ALA C C 1
ATOM 6303 O O . ALA C 1 185 ? -7.337 -37.478 -12.130 1.00 50.05 330 ALA C O 1
ATOM 6305 N N . SER C 1 186 ? -6.027 -37.973 -13.911 1.00 61.30 331 SER C N 1
ATOM 6306 C CA . SER C 1 186 ? -7.027 -38.781 -14.579 1.00 58.59 331 SER C CA 1
ATOM 6307 C C . SER C 1 186 ? -7.571 -39.833 -13.622 1.00 60.36 331 SER C C 1
ATOM 6308 O O . SER C 1 186 ? -8.786 -39.925 -13.407 1.00 53.25 331 SER C O 1
ATOM 6311 N N . ARG C 1 187 ? -6.662 -40.579 -12.998 1.00 57.31 332 ARG C N 1
ATOM 6312 C CA . ARG C 1 187 ? -7.075 -41.635 -12.087 1.00 57.34 332 ARG C CA 1
ATOM 6313 C C . ARG C 1 187 ? -7.908 -41.055 -10.956 1.00 62.60 332 ARG C C 1
ATOM 6314 O O . ARG C 1 187 ? -8.978 -41.582 -10.629 1.00 68.70 332 ARG C O 1
ATOM 6322 N N . TYR C 1 188 ? -7.456 -39.926 -10.417 1.00 46.21 333 TYR C N 1
ATOM 6323 C CA . TYR C 1 188 ? -8.170 -39.300 -9.321 1.00 49.31 333 TYR C CA 1
ATOM 6324 C C . TYR C 1 188 ? -9.588 -38.987 -9.765 1.00 56.46 333 TYR C C 1
ATOM 6325 O O . TYR C 1 188 ? -10.548 -39.294 -9.046 1.00 62.76 333 TYR C O 1
ATOM 6334 N N . ALA C 1 189 ? -9.716 -38.441 -10.976 1.00 49.74 334 ALA C N 1
ATOM 6335 C CA . ALA C 1 189 ? -11.026 -38.104 -11.512 1.00 52.40 334 ALA C CA 1
ATOM 6336 C C . ALA C 1 189 ? -11.916 -39.331 -11.477 1.00 90.65 334 ALA C C 1
ATOM 6337 O O . ALA C 1 189 ? -13.019 -39.287 -10.920 1.00 52.95 334 ALA C O 1
ATOM 6339 N N . SER C 1 190 ? -11.401 -40.440 -12.006 1.00 52.68 335 SER C N 1
ATOM 6340 C CA . SER C 1 190 ? -12.179 -41.668 -12.063 1.00 61.01 335 SER C CA 1
ATOM 6341 C C . SER C 1 190 ? -12.670 -42.034 -10.678 1.00 54.39 335 SER C C 1
ATOM 6342 O O . SER C 1 190 ? -13.862 -42.297 -10.485 1.00 58.91 335 SER C O 1
ATOM 6345 N N . VAL C 1 191 ? -11.769 -41.951 -9.703 1.00 55.36 336 VAL C N 1
ATOM 6346 C CA . VAL C 1 191 ? -12.117 -42.306 -8.338 1.00 64.59 336 VAL C CA 1
ATOM 6347 C C . VAL C 1 191 ? -13.295 -41.471 -7.860 1.00 65.72 336 VAL C C 1
ATOM 6348 O O . VAL C 1 191 ? -14.286 -42.019 -7.364 1.00 61.76 336 VAL C O 1
ATOM 6352 N N . GLU C 1 192 ? -13.224 -40.162 -8.089 1.00 62.92 337 GLU C N 1
ATOM 6353 C CA . GLU C 1 192 ? -14.286 -39.281 -7.631 1.00 69.35 337 GLU C CA 1
ATOM 6354 C C . GLU C 1 192 ? -15.583 -39.664 -8.313 1.00 64.51 337 GLU C C 1
ATOM 6355 O O . GLU C 1 192 ? -16.621 -39.816 -7.659 1.00 54.62 337 GLU C O 1
ATOM 6361 N N . LYS C 1 193 ? -15.489 -39.909 -9.617 1.00 63.58 338 LYS C N 1
ATOM 6362 C CA . LYS C 1 193 ? -16.645 -40.304 -10.399 1.00 66.46 338 LYS C CA 1
ATOM 6363 C C . LYS C 1 193 ? -17.245 -41.559 -9.785 1.00 65.19 338 LYS C C 1
ATOM 6364 O O . LYS C 1 193 ? -18.457 -41.630 -9.540 1.00 56.20 338 LYS C O 1
ATOM 6370 N N . ALA C 1 194 ? -16.374 -42.509 -9.450 1.00 59.40 339 ALA C N 1
ATOM 6371 C CA . ALA C 1 194 ? -16.845 -43.764 -8.900 1.00 64.42 339 ALA C CA 1
ATOM 6372 C C . ALA C 1 194 ? -17.572 -43.510 -7.594 1.00 78.14 339 ALA C C 1
ATOM 6373 O O . ALA C 1 194 ? -18.690 -44.006 -7.399 1.00 76.36 339 ALA C O 1
ATOM 6375 N N . ARG C 1 195 ? -16.992 -42.652 -6.754 1.00 48.17 340 ARG C N 1
ATOM 6376 C CA . ARG C 1 195 ? -17.595 -42.359 -5.464 1.00 72.28 340 ARG C CA 1
ATOM 6377 C C . ARG C 1 195 ? -18.979 -41.799 -5.683 1.00 65.19 340 ARG C C 1
ATOM 6378 O O . ARG C 1 195 ? -19.935 -42.215 -5.020 1.00 63.63 340 ARG C O 1
ATOM 6386 N N . LYS C 1 196 ? -19.084 -40.918 -6.675 1.00 66.15 341 LYS C N 1
ATOM 6387 C CA . LYS C 1 196 ? -20.353 -40.303 -7.003 1.00 72.14 341 LYS C CA 1
ATOM 6388 C C . LYS C 1 196 ? -21.365 -41.415 -7.209 1.00 66.41 341 LYS C C 1
ATOM 6389 O O . LYS C 1 196 ? -22.341 -41.531 -6.450 1.00 59.53 341 LYS C O 1
ATOM 6395 N N . ALA C 1 197 ? -21.060 -42.295 -8.161 1.00 63.76 342 ALA C N 1
ATOM 6396 C CA . ALA C 1 197 ? -21.975 -43.367 -8.513 1.00 58.42 342 ALA C CA 1
ATOM 6397 C C . ALA C 1 197 ? -22.341 -44.178 -7.285 1.00 65.64 342 ALA C C 1
ATOM 6398 O O . ALA C 1 197 ? -23.531 -44.425 -7.026 1.00 68.69 342 ALA C O 1
ATOM 6400 N N . LEU C 1 198 ? -21.337 -44.456 -6.456 1.00 52.45 343 LEU C N 1
ATOM 6401 C CA . LEU C 1 198 ? -21.559 -45.310 -5.310 1.00 63.55 343 LEU C CA 1
ATOM 6402 C C . LEU C 1 198 ? -22.612 -44.679 -4.436 1.00 65.06 343 LEU C C 1
ATOM 6403 O O . LEU C 1 198 ? -23.637 -45.309 -4.155 1.00 65.26 343 LEU C O 1
ATOM 6408 N N . THR C 1 199 ? -22.401 -43.416 -4.075 1.00 61.08 344 THR C N 1
ATOM 6409 C CA . THR C 1 199 ? -23.306 -42.784 -3.137 1.00 57.52 344 THR C CA 1
ATOM 6410 C C . THR C 1 199 ? -24.710 -42.772 -3.709 1.00 61.85 344 THR C C 1
ATOM 6411 O O . THR C 1 199 ? -25.667 -43.120 -3.009 1.00 63.96 344 THR C O 1
ATOM 6415 N N . GLU C 1 200 ? -24.816 -42.524 -5.013 1.00 58.21 345 GLU C N 1
ATOM 6416 C CA . GLU C 1 200 ? -26.127 -42.496 -5.637 1.00 61.99 345 GLU C CA 1
ATOM 6417 C C . GLU C 1 200 ? -26.780 -43.847 -5.474 1.00 71.77 345 GLU C C 1
ATOM 6418 O O . GLU C 1 200 ? -27.907 -43.935 -4.978 1.00 73.11 345 GLU C O 1
ATOM 6424 N N . ARG C 1 201 ? -26.052 -44.901 -5.829 1.00 70.43 346 ARG C N 1
ATOM 6425 C CA . ARG C 1 201 ? -26.616 -46.232 -5.742 1.00 62.47 346 ARG C CA 1
ATOM 6426 C C . ARG C 1 201 ? -27.036 -46.503 -4.306 1.00 57.82 346 ARG C C 1
ATOM 6427 O O . ARG C 1 201 ? -28.144 -46.993 -4.061 1.00 59.41 346 ARG C O 1
ATOM 6435 N N . GLN C 1 202 ? -26.190 -46.103 -3.356 1.00 53.74 347 GLN C N 1
ATOM 6436 C CA . GLN C 1 202 ? -26.519 -46.301 -1.952 1.00 51.96 347 GLN C CA 1
ATOM 6437 C C . GLN C 1 202 ? -27.828 -45.618 -1.620 1.00 57.50 347 GLN C C 1
ATOM 6438 O O . GLN C 1 202 ? -28.740 -46.241 -1.068 1.00 71.73 347 GLN C O 1
ATOM 6444 N N . LYS C 1 203 ? -27.940 -44.354 -2.013 1.00 64.40 348 LYS C N 1
ATOM 6445 C CA . LYS C 1 203 ? -29.150 -43.607 -1.716 1.00 76.43 348 LYS C CA 1
ATOM 6446 C C . LYS C 1 203 ? -30.330 -44.307 -2.372 1.00 74.68 348 LYS C C 1
ATOM 6447 O O . LYS C 1 203 ? -31.380 -44.494 -1.749 1.00 70.58 348 LYS C O 1
ATOM 6453 N N . ASP C 1 204 ? -30.111 -44.763 -3.604 1.00 79.55 349 ASP C N 1
ATOM 6454 C CA . ASP C 1 204 ? -31.160 -45.408 -4.378 1.00 85.68 349 ASP C CA 1
ATOM 6455 C C . ASP C 1 204 ? -31.638 -46.665 -3.671 1.00 84.53 349 ASP C C 1
ATOM 6456 O O . ASP C 1 204 ? -32.813 -47.024 -3.758 1.00 79.42 349 ASP C O 1
ATOM 6461 N N . LEU C 1 205 ? -30.730 -47.322 -2.954 1.00 82.41 350 LEU C N 1
ATOM 6462 C CA . LEU C 1 205 ? -31.112 -48.510 -2.211 1.00 75.37 350 LEU C CA 1
ATOM 6463 C C . LEU C 1 205 ? -31.923 -48.106 -0.989 1.00 72.06 350 LEU C C 1
ATOM 6464 O O . LEU C 1 205 ? -32.996 -48.663 -0.742 1.00 69.65 350 LEU C O 1
ATOM 6469 N N . GLU C 1 206 ? -31.447 -47.091 -0.270 1.00 69.33 351 GLU C N 1
ATOM 6470 C CA . GLU C 1 206 ? -32.120 -46.658 0.947 1.00 72.58 351 GLU C CA 1
ATOM 6471 C C . GLU C 1 206 ? -33.546 -46.227 0.635 1.00 74.16 351 GLU C C 1
ATOM 6472 O O . GLU C 1 206 ? -34.491 -46.663 1.297 1.00 76.56 351 GLU C O 1
ATOM 6486 N N . LYS C 1 208 ? -35.332 -47.173 -1.806 1.00 77.54 353 LYS C N 1
ATOM 6487 C CA . LYS C 1 208 ? -36.137 -48.313 -2.204 1.00 74.75 353 LYS C CA 1
ATOM 6488 C C . LYS C 1 208 ? -36.505 -49.148 -0.987 1.00 71.29 353 LYS C C 1
ATOM 6489 O O . LYS C 1 208 ? -37.507 -49.856 -0.998 1.00 69.26 353 LYS C O 1
ATOM 6495 N N . THR C 1 209 ? -35.698 -49.068 0.067 1.00 75.70 354 THR C N 1
ATOM 6496 C CA . THR C 1 209 ? -36.067 -49.723 1.316 1.00 79.34 354 THR C CA 1
ATOM 6497 C C . THR C 1 209 ? -37.158 -48.914 2.012 1.00 81.42 354 THR C C 1
ATOM 6498 O O . THR C 1 209 ? -37.920 -49.444 2.817 1.00 83.08 354 THR C O 1
ATOM 6502 N N . GLN C 1 210 ? -37.225 -47.624 1.694 1.00 84.24 355 GLN C N 1
ATOM 6503 C CA . GLN C 1 210 ? -38.289 -46.769 2.207 1.00 90.59 355 GLN C CA 1
ATOM 6504 C C . GLN C 1 210 ? -39.583 -47.132 1.489 1.00 92.99 355 GLN C C 1
ATOM 6505 O O . GLN C 1 210 ? -40.669 -47.058 2.056 1.00 88.13 355 GLN C O 1
ATOM 6511 N N . GLN C 1 211 ? -39.443 -47.517 0.225 1.00 97.39 356 GLN C N 1
ATOM 6512 C CA . GLN C 1 211 ? -40.554 -47.984 -0.599 1.00 99.48 356 GLN C CA 1
ATOM 6513 C C . GLN C 1 211 ? -41.180 -49.248 -0.003 1.00 98.84 356 GLN C C 1
ATOM 6514 O O . GLN C 1 211 ? -42.322 -49.589 -0.304 1.00 101.17 356 GLN C O 1
ATOM 6520 N N . LEU C 1 212 ? -40.417 -49.944 0.834 1.00 94.59 357 LEU C N 1
ATOM 6521 C CA . LEU C 1 212 ? -40.908 -51.134 1.516 1.00 98.44 357 LEU C CA 1
ATOM 6522 C C . LEU C 1 212 ? -41.971 -50.734 2.534 1.00 104.17 357 LEU C C 1
ATOM 6523 O O . LEU C 1 212 ? -42.839 -51.534 2.882 1.00 105.87 357 LEU C O 1
ATOM 6528 N N . GLU C 1 213 ? -41.884 -49.499 3.020 1.00 109.44 358 GLU C N 1
ATOM 6529 C CA . GLU C 1 213 ? -42.889 -48.950 3.925 1.00 115.84 358 GLU C CA 1
ATOM 6530 C C . GLU C 1 213 ? -44.221 -48.783 3.175 1.00 119.55 358 GLU C C 1
ATOM 6531 O O . GLU C 1 213 ? -44.916 -49.766 2.926 1.00 117.60 358 GLU C O 1
ATOM 6537 N N . ILE C 1 214 ? -44.530 -47.537 2.807 1.00 123.59 359 ILE C N 1
ATOM 6538 C CA . ILE C 1 214 ? -45.743 -47.109 2.080 1.00 127.85 359 ILE C CA 1
ATOM 6539 C C . ILE C 1 214 ? -46.742 -48.165 1.561 1.00 136.55 359 ILE C C 1
ATOM 6540 O O . ILE C 1 214 ? -47.383 -48.852 2.359 1.00 140.90 359 ILE C O 1
ATOM 6545 N N . LYS C 1 215 ? -46.872 -48.300 0.243 1.00 140.96 360 LYS C N 1
ATOM 6546 C CA . LYS C 1 215 ? -47.766 -49.300 -0.332 1.00 142.00 360 LYS C CA 1
ATOM 6547 C C . LYS C 1 215 ? -46.942 -50.451 -0.889 1.00 154.80 360 LYS C C 1
ATOM 6548 O O . LYS C 1 215 ? -46.723 -50.533 -2.097 1.00 160.76 360 LYS C O 1
ATOM 6554 N N . LEU C 1 216 ? -46.460 -51.304 0.012 1.00 154.93 361 LEU C N 1
ATOM 6555 C CA . LEU C 1 216 ? -45.770 -52.555 -0.317 1.00 149.42 361 LEU C CA 1
ATOM 6556 C C . LEU C 1 216 ? -46.224 -53.244 -1.609 1.00 154.03 361 LEU C C 1
ATOM 6557 O O . LEU C 1 216 ? -47.411 -53.271 -1.922 1.00 157.86 361 LEU C O 1
ATOM 6562 N N . SER C 1 217 ? -45.275 -53.808 -2.349 1.00 153.51 362 SER C N 1
ATOM 6563 C CA . SER C 1 217 ? -45.612 -54.726 -3.432 1.00 153.45 362 SER C CA 1
ATOM 6564 C C . SER C 1 217 ? -44.564 -55.837 -3.562 1.00 148.75 362 SER C C 1
ATOM 6565 O O . SER C 1 217 ? -43.606 -55.891 -2.792 1.00 143.14 362 SER C O 1
ATOM 6568 N N . ASN C 1 218 ? -44.752 -56.717 -4.542 1.00 150.26 363 ASN C N 1
ATOM 6569 C CA . ASN C 1 218 ? -43.903 -57.896 -4.700 1.00 145.69 363 ASN C CA 1
ATOM 6570 C C . ASN C 1 218 ? -42.723 -57.719 -5.657 1.00 143.30 363 ASN C C 1
ATOM 6571 O O . ASN C 1 218 ? -41.733 -58.444 -5.583 1.00 141.23 363 ASN C O 1
ATOM 6576 N N . LYS C 1 219 ? -42.847 -56.764 -6.571 1.00 124.84 364 LYS C N 1
ATOM 6577 C CA . LYS C 1 219 ? -41.775 -56.428 -7.508 1.00 128.63 364 LYS C CA 1
ATOM 6578 C C . LYS C 1 219 ? -40.739 -55.495 -6.876 1.00 132.86 364 LYS C C 1
ATOM 6579 O O . LYS C 1 219 ? -39.556 -55.488 -7.251 1.00 136.00 364 LYS C O 1
ATOM 6585 N N . THR C 1 220 ? -41.176 -54.753 -5.865 1.00 131.96 365 THR C N 1
ATOM 6586 C CA . THR C 1 220 ? -40.313 -53.766 -5.238 1.00 126.12 365 THR C CA 1
ATOM 6587 C C . THR C 1 220 ? -39.180 -54.437 -4.478 1.00 126.19 365 THR C C 1
ATOM 6588 O O . THR C 1 220 ? -38.058 -53.949 -4.505 1.00 126.81 365 THR C O 1
ATOM 6592 N N . GLU C 1 221 ? -39.464 -55.556 -3.818 1.00 120.18 366 GLU C N 1
ATOM 6593 C CA . GLU C 1 221 ? -38.433 -56.275 -3.075 1.00 115.29 366 GLU C CA 1
ATOM 6594 C C . GLU C 1 221 ? -37.341 -56.800 -4.014 1.00 111.10 366 GLU C C 1
ATOM 6595 O O . GLU C 1 221 ? -36.150 -56.755 -3.690 1.00 113.76 366 GLU C O 1
ATOM 6601 N N . GLU C 1 222 ? -37.747 -57.282 -5.186 1.00 108.03 367 GLU C N 1
ATOM 6602 C CA . GLU C 1 222 ? -36.790 -57.813 -6.146 1.00 114.65 367 GLU C CA 1
ATOM 6603 C C . GLU C 1 222 ? -35.997 -56.681 -6.791 1.00 120.83 367 GLU C C 1
ATOM 6604 O O . GLU C 1 222 ? -34.832 -56.856 -7.171 1.00 124.66 367 GLU C O 1
ATOM 6610 N N . ASP C 1 223 ? -36.612 -55.505 -6.880 1.00 119.45 368 ASP C N 1
ATOM 6611 C CA . ASP C 1 223 ? -35.870 -54.335 -7.333 1.00 115.80 368 ASP C CA 1
ATOM 6612 C C . ASP C 1 223 ? -34.912 -53.848 -6.243 1.00 105.66 368 ASP C C 1
ATOM 6613 O O . ASP C 1 223 ? -33.911 -53.201 -6.541 1.00 105.42 368 ASP C O 1
ATOM 6618 N N . ILE C 1 224 ? -35.229 -54.155 -4.985 1.00 96.34 369 ILE C N 1
ATOM 6619 C CA . ILE C 1 224 ? -34.330 -53.852 -3.873 1.00 87.84 369 ILE C CA 1
ATOM 6620 C C . ILE C 1 224 ? -33.143 -54.804 -3.948 1.00 75.31 369 ILE C C 1
ATOM 6621 O O . ILE C 1 224 ? -32.017 -54.454 -3.586 1.00 63.55 369 ILE C O 1
ATOM 6626 N N . LYS C 1 225 ? -33.400 -56.000 -4.466 1.00 78.69 370 LYS C N 1
ATOM 6627 C CA . LYS C 1 225 ? -32.341 -56.979 -4.670 1.00 83.34 370 LYS C CA 1
ATOM 6628 C C . LYS C 1 225 ? -31.417 -56.498 -5.785 1.00 87.76 370 LYS C C 1
ATOM 6629 O O . LYS C 1 225 ? -30.183 -56.534 -5.650 1.00 96.22 370 LYS C O 1
ATOM 6635 N N . LYS C 1 226 ? -32.020 -56.029 -6.876 1.00 84.57 371 LYS C N 1
ATOM 6636 C CA . LYS C 1 226 ? -31.258 -55.441 -7.975 1.00 86.65 371 LYS C CA 1
ATOM 6637 C C . LYS C 1 226 ? -30.443 -54.237 -7.503 1.00 87.42 371 LYS C C 1
ATOM 6638 O O . LYS C 1 226 ? -29.304 -54.041 -7.926 1.00 87.51 371 LYS C O 1
ATOM 6644 N N . ALA C 1 227 ? -31.044 -53.432 -6.632 1.00 83.44 372 ALA C N 1
ATOM 6645 C CA . ALA C 1 227 ? -30.404 -52.236 -6.090 1.00 78.18 372 ALA C CA 1
ATOM 6646 C C . ALA C 1 227 ? -29.187 -52.575 -5.235 1.00 77.89 372 ALA C C 1
ATOM 6647 O O . ALA C 1 227 ? -28.135 -51.944 -5.358 1.00 73.84 372 ALA C O 1
ATOM 6649 N N . ARG C 1 228 ? -29.345 -53.568 -4.363 1.00 54.81 373 ARG C N 1
ATOM 6650 C CA . ARG C 1 228 ? -28.257 -54.036 -3.510 1.00 69.78 373 ARG C CA 1
ATOM 6651 C C . ARG C 1 228 ? -27.104 -54.546 -4.366 1.00 73.88 373 ARG C C 1
ATOM 6652 O O . ARG C 1 228 ? -25.934 -54.187 -4.168 1.00 71.82 373 ARG C O 1
ATOM 6660 N N . ARG C 1 229 ? -27.469 -55.389 -5.324 1.00 76.12 374 ARG C N 1
ATOM 6661 C CA . ARG C 1 229 ? -26.543 -55.959 -6.297 1.00 78.52 374 ARG C CA 1
ATOM 6662 C C . ARG C 1 229 ? -25.730 -54.873 -7.023 1.00 70.07 374 ARG C C 1
ATOM 6663 O O . ARG C 1 229 ? -24.492 -54.847 -6.937 1.00 68.20 374 ARG C O 1
ATOM 6671 N N . LYS C 1 230 ? -26.423 -53.967 -7.707 1.00 60.43 375 LYS C N 1
ATOM 6672 C CA . LYS C 1 230 ? -25.774 -52.869 -8.423 1.00 66.89 375 LYS C CA 1
ATOM 6673 C C . LYS C 1 230 ? -24.929 -52.000 -7.491 1.00 67.47 375 LYS C C 1
ATOM 6674 O O . LYS C 1 230 ? -23.902 -51.452 -7.902 1.00 68.72 375 LYS C O 1
ATOM 6680 N N . SER C 1 231 ? -25.360 -51.886 -6.238 1.00 61.44 376 SER C N 1
ATOM 6681 C CA . SER C 1 231 ? -24.646 -51.084 -5.250 1.00 54.74 376 SER C CA 1
ATOM 6682 C C . SER C 1 231 ? -23.288 -51.700 -4.926 1.00 62.81 376 SER C C 1
ATOM 6683 O O . SER C 1 231 ? -22.257 -51.017 -4.975 1.00 55.04 376 SER C O 1
ATOM 6686 N N . THR C 1 232 ? -23.288 -52.989 -4.594 1.00 69.90 377 THR C N 1
ATOM 6687 C CA . THR C 1 232 ? -22.040 -53.685 -4.306 1.00 63.42 377 THR C CA 1
ATOM 6688 C C . THR C 1 232 ? -21.129 -53.677 -5.532 1.00 69.35 377 THR C C 1
ATOM 6689 O O . THR C 1 232 ? -19.902 -53.574 -5.407 1.00 67.49 377 THR C O 1
ATOM 6693 N N . GLN C 1 233 ? -21.731 -53.768 -6.716 1.00 51.57 378 GLN C N 1
ATOM 6694 C CA . GLN C 1 233 ? -20.958 -53.676 -7.952 1.00 69.39 378 GLN C CA 1
ATOM 6695 C C . GLN C 1 233 ? -20.251 -52.318 -8.040 1.00 64.08 378 GLN C C 1
ATOM 6696 O O . GLN C 1 233 ? -19.062 -52.241 -8.374 1.00 74.46 378 GLN C O 1
ATOM 6702 N N . ALA C 1 234 ? -20.985 -51.252 -7.726 1.00 50.13 379 ALA C N 1
ATOM 6703 C CA . ALA C 1 234 ? -20.410 -49.908 -7.698 1.00 48.99 379 ALA C CA 1
ATOM 6704 C C . ALA C 1 234 ? -19.276 -49.799 -6.680 1.00 60.09 379 ALA C C 1
ATOM 6705 O O . ALA C 1 234 ? -18.285 -49.095 -6.909 1.00 61.42 379 ALA C O 1
ATOM 6707 N N . GLY C 1 235 ? -19.422 -50.495 -5.556 1.00 47.44 380 GLY C N 1
ATOM 6708 C CA . GLY C 1 235 ? -18.377 -50.508 -4.547 1.00 46.55 380 GLY C CA 1
ATOM 6709 C C . GLY C 1 235 ? -17.111 -51.177 -5.058 1.00 57.24 380 GLY C C 1
ATOM 6710 O O . GLY C 1 235 ? -15.993 -50.704 -4.807 1.00 54.33 380 GLY C O 1
ATOM 6711 N N . ASP C 1 236 ? -17.281 -52.267 -5.803 1.00 65.20 381 ASP C N 1
ATOM 6712 C CA . ASP C 1 236 ? -16.126 -52.966 -6.362 1.00 67.86 381 ASP C CA 1
ATOM 6713 C C . ASP C 1 236 ? -15.443 -52.093 -7.412 1.00 70.64 381 ASP C C 1
ATOM 6714 O O . ASP C 1 236 ? -14.209 -52.056 -7.501 1.00 76.25 381 ASP C O 1
ATOM 6719 N N . ASP C 1 237 ? -16.252 -51.385 -8.194 1.00 71.93 382 ASP C N 1
ATOM 6720 C CA . ASP C 1 237 ? -15.731 -50.438 -9.175 1.00 80.63 382 ASP C CA 1
ATOM 6721 C C . ASP C 1 237 ? -14.882 -49.372 -8.487 1.00 65.26 382 ASP C C 1
ATOM 6722 O O . ASP C 1 237 ? -13.786 -49.020 -8.956 1.00 59.90 382 ASP C O 1
ATOM 6727 N N . LEU C 1 238 ? -15.393 -48.872 -7.364 1.00 58.40 383 LEU C N 1
ATOM 6728 C CA . LEU C 1 238 ? -14.656 -47.917 -6.546 1.00 56.29 383 LEU C CA 1
ATOM 6729 C C . LEU C 1 238 ? -13.303 -48.465 -6.106 1.00 52.99 383 LEU C C 1
ATOM 6730 O O . LEU C 1 238 ? -12.275 -47.829 -6.338 1.00 48.63 383 LEU C O 1
ATOM 6743 N N . ARG C 1 240 ? -11.519 -50.858 -7.312 1.00 66.17 385 ARG C N 1
ATOM 6744 C CA . ARG C 1 240 ? -10.701 -50.938 -8.521 1.00 66.33 385 ARG C CA 1
ATOM 6745 C C . ARG C 1 240 ? -10.026 -49.606 -8.866 1.00 66.89 385 ARG C C 1
ATOM 6746 O O . ARG C 1 240 ? -8.791 -49.518 -8.985 1.00 74.78 385 ARG C O 1
ATOM 6754 N N . CYS C 1 241 ? -10.851 -48.570 -9.010 1.00 60.51 386 CYS C N 1
ATOM 6755 C CA . CYS C 1 241 ? -10.361 -47.239 -9.357 1.00 52.18 386 CYS C CA 1
ATOM 6756 C C . CYS C 1 241 ? -9.331 -46.727 -8.349 1.00 46.07 386 CYS C C 1
ATOM 6757 O O . CYS C 1 241 ? -8.325 -46.117 -8.728 1.00 45.42 386 CYS C O 1
ATOM 6760 N N . VAL C 1 242 ? -9.576 -47.000 -7.070 1.00 56.00 387 VAL C N 1
ATOM 6761 C CA . VAL C 1 242 ? -8.656 -46.605 -6.007 1.00 61.68 387 VAL C CA 1
ATOM 6762 C C . VAL C 1 242 ? -7.305 -4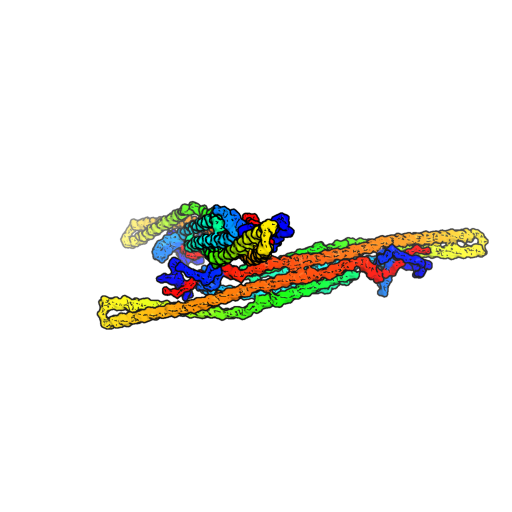7.300 -6.166 1.00 64.31 387 VAL C C 1
ATOM 6763 O O . VAL C 1 242 ? -6.249 -46.675 -6.012 1.00 63.61 387 VAL C O 1
ATOM 6767 N N . ASP C 1 243 ? -7.344 -48.593 -6.477 1.00 64.07 388 ASP C N 1
ATOM 6768 C CA . ASP C 1 243 ? -6.116 -49.347 -6.710 1.00 63.02 388 ASP C CA 1
ATOM 6769 C C . ASP C 1 243 ? -5.301 -48.765 -7.861 1.00 55.62 388 ASP C C 1
ATOM 6770 O O . ASP C 1 243 ? -4.088 -48.550 -7.731 1.00 57.41 388 ASP C O 1
ATOM 6775 N N . LEU C 1 244 ? -5.973 -48.483 -8.974 1.00 48.96 389 LEU C N 1
ATOM 6776 C CA . LEU C 1 244 ? -5.277 -47.965 -10.146 1.00 50.44 389 LEU C CA 1
ATOM 6777 C C . LEU C 1 244 ? -4.681 -46.590 -9.846 1.00 52.05 389 LEU C C 1
ATOM 6778 O O . LEU C 1 244 ? -3.569 -46.262 -10.295 1.00 59.01 389 LEU C O 1
ATOM 6783 N N . TYR C 1 245 ? -5.400 -45.815 -9.035 1.00 48.37 390 TYR C N 1
ATOM 6784 C CA . TYR C 1 245 ? -4.898 -44.524 -8.579 1.00 39.69 390 TYR C CA 1
ATOM 6785 C C . TYR C 1 245 ? -3.609 -44.689 -7.793 1.00 48.39 390 TYR C C 1
ATOM 6786 O O . TYR C 1 245 ? -2.610 -44.028 -8.082 1.00 51.63 390 TYR C O 1
ATOM 6795 N N . ASN C 1 246 ? -3.646 -45.549 -6.779 1.00 50.72 391 ASN C N 1
ATOM 6796 C CA . ASN C 1 246 ? -2.471 -45.791 -5.953 1.00 53.32 391 ASN C CA 1
ATOM 6797 C C . ASN C 1 246 ? -1.271 -46.244 -6.776 1.00 63.78 391 ASN C C 1
ATOM 6798 O O . ASN C 1 246 ? -0.139 -45.816 -6.520 1.00 60.58 391 ASN C O 1
ATOM 6803 N N . GLN C 1 247 ? -1.520 -47.084 -7.778 1.00 70.39 392 GLN C N 1
ATOM 6804 C CA . GLN C 1 247 ? -0.448 -47.523 -8.666 1.00 63.06 392 GLN C CA 1
ATOM 6805 C C . GLN C 1 247 ? 0.162 -46.324 -9.394 1.00 57.13 392 GLN C C 1
ATOM 6806 O O . GLN C 1 247 ? 1.392 -46.148 -9.404 1.00 58.09 392 GLN C O 1
ATOM 6812 N N . ALA C 1 248 ? -0.700 -45.487 -9.971 1.00 54.32 393 ALA C N 1
ATOM 6813 C CA . ALA C 1 248 ? -0.238 -44.281 -10.662 1.00 51.43 393 ALA C CA 1
ATOM 6814 C C . ALA C 1 248 ? 0.620 -43.403 -9.751 1.00 47.36 393 ALA C C 1
ATOM 6815 O O . ALA C 1 248 ? 1.693 -42.917 -10.148 1.00 55.71 393 ALA C O 1
ATOM 6817 N N . GLN C 1 249 ? 0.157 -43.230 -8.518 1.00 46.39 394 GLN C N 1
ATOM 6818 C CA . GLN C 1 249 ? 0.871 -42.408 -7.554 1.00 53.07 394 GLN C CA 1
ATOM 6819 C C . GLN C 1 249 ? 2.218 -43.016 -7.200 1.00 65.49 394 GLN C C 1
ATOM 6820 O O . GLN C 1 249 ? 3.174 -42.294 -6.936 1.00 70.99 394 GLN C O 1
ATOM 6826 N N . SER C 1 250 ? 2.299 -44.343 -7.202 1.00 72.01 395 SER C N 1
ATOM 6827 C CA . SER C 1 250 ? 3.561 -45.007 -6.900 1.00 68.88 395 SER C CA 1
ATOM 6828 C C . SER C 1 250 ? 4.558 -44.801 -8.036 1.00 67.54 395 SER C C 1
ATOM 6829 O O . SER C 1 250 ? 5.749 -44.562 -7.793 1.00 73.67 395 SER C O 1
ATOM 6832 N N . LYS C 1 251 ? 4.061 -44.859 -9.270 1.00 61.89 396 LYS C N 1
ATOM 6833 C CA . LYS C 1 251 ? 4.899 -44.602 -10.441 1.00 65.24 396 LYS C CA 1
ATOM 6834 C C . LYS C 1 251 ? 5.485 -43.192 -10.379 1.00 55.32 396 LYS C C 1
ATOM 6835 O O . LYS C 1 251 ? 6.721 -42.997 -10.420 1.00 54.84 396 LYS C O 1
ATOM 6841 N N . TRP C 1 252 ? 4.588 -42.217 -10.242 1.00 50.89 397 TRP C N 1
ATOM 6842 C CA . TRP C 1 252 ? 4.985 -40.822 -10.076 1.00 50.44 397 TRP C CA 1
ATOM 6843 C C . TRP C 1 252 ? 5.983 -40.652 -8.937 1.00 52.87 397 TRP C C 1
ATOM 6844 O O . TRP C 1 252 ? 6.934 -39.881 -9.041 1.00 60.58 397 TRP C O 1
ATOM 6855 N N . PHE C 1 253 ? 5.762 -41.385 -7.852 1.00 48.89 398 PHE C N 1
ATOM 6856 C CA . PHE C 1 253 ? 6.603 -41.279 -6.665 1.00 52.34 398 PHE C CA 1
ATOM 6857 C C . PHE C 1 253 ? 8.039 -41.718 -6.934 1.00 57.74 398 PHE C C 1
ATOM 6858 O O . PHE C 1 253 ? 8.975 -40.933 -6.755 1.00 57.56 398 PHE C O 1
ATOM 6866 N N . GLU C 1 254 ? 8.209 -42.967 -7.366 1.00 55.21 399 GLU C N 1
ATOM 6867 C CA . GLU C 1 254 ? 9.546 -43.504 -7.609 1.00 51.70 399 GLU C CA 1
ATOM 6868 C C . GLU C 1 254 ? 10.295 -42.658 -8.636 1.00 61.90 399 GLU C C 1
ATOM 6869 O O . GLU C 1 254 ? 11.483 -42.304 -8.443 1.00 74.57 399 GLU C O 1
ATOM 6875 N N . GLU C 1 255 ? 9.580 -42.296 -9.702 1.00 57.85 400 GLU C N 1
ATOM 6876 C CA . GLU C 1 255 ? 10.168 -41.479 -10.754 1.00 58.59 400 GLU C CA 1
ATOM 6877 C C . GLU C 1 255 ? 10.654 -40.148 -10.184 1.00 51.38 400 GLU C C 1
ATOM 6878 O O . GLU C 1 255 ? 11.780 -39.713 -10.454 1.00 58.22 400 GLU C O 1
ATOM 6892 N N . VAL C 1 257 ? 11.510 -39.494 -7.109 1.00 45.28 402 VAL C N 1
ATOM 6893 C CA . VAL C 1 257 ? 12.673 -39.696 -6.249 1.00 41.21 402 VAL C CA 1
ATOM 6894 C C . VAL C 1 257 ? 13.964 -39.732 -7.058 1.00 50.77 402 VAL C C 1
ATOM 6895 O O . VAL C 1 257 ? 14.886 -38.918 -6.831 1.00 59.14 402 VAL C O 1
ATOM 6899 N N . THR C 1 258 ? 14.022 -40.659 -8.013 1.00 38.56 403 THR C N 1
ATOM 6900 C CA . THR C 1 258 ? 15.241 -40.811 -8.806 1.00 52.12 403 THR C CA 1
ATOM 6901 C C . THR C 1 258 ? 15.595 -39.512 -9.535 1.00 52.39 403 THR C C 1
ATOM 6902 O O . THR C 1 258 ? 16.762 -39.095 -9.569 1.00 56.05 403 THR C O 1
ATOM 6906 N N . THR C 1 259 ? 14.573 -38.859 -10.082 1.00 49.87 404 THR C N 1
ATOM 6907 C CA . THR C 1 259 ? 14.771 -37.643 -10.861 1.00 45.32 404 THR C CA 1
ATOM 6908 C C . THR C 1 259 ? 15.284 -36.488 -10.007 1.00 49.77 404 THR C C 1
ATOM 6909 O O . THR C 1 259 ? 16.201 -35.771 -10.416 1.00 47.66 404 THR C O 1
ATOM 6913 N N . THR C 1 260 ? 14.700 -36.304 -8.825 1.00 33.17 405 THR C N 1
ATOM 6914 C CA . THR C 1 260 ? 15.145 -35.232 -7.940 1.00 40.48 405 THR C CA 1
ATOM 6915 C C . THR C 1 260 ? 16.580 -35.469 -7.483 1.00 50.21 405 THR C C 1
ATOM 6916 O O . THR C 1 260 ? 17.367 -34.515 -7.381 1.00 61.88 405 THR C O 1
ATOM 6920 N N . LEU C 1 261 ? 16.941 -36.731 -7.251 1.00 38.44 406 LEU C N 1
ATOM 6921 C CA . LEU C 1 261 ? 18.328 -37.007 -6.886 1.00 39.86 406 LEU C CA 1
ATOM 6922 C C . LEU C 1 261 ? 19.256 -36.648 -8.049 1.00 56.16 406 LEU C C 1
ATOM 6923 O O . LEU C 1 261 ? 20.334 -36.065 -7.847 1.00 57.30 406 LEU C O 1
ATOM 6928 N N . GLU C 1 262 ? 18.819 -36.964 -9.266 1.00 64.65 407 GLU C N 1
ATOM 6929 C CA . GLU C 1 262 ? 19.563 -36.571 -10.461 1.00 62.99 407 GLU C CA 1
ATOM 6930 C C . GLU C 1 262 ? 19.766 -35.053 -10.579 1.00 56.90 407 GLU C C 1
ATOM 6931 O O . GLU C 1 262 ? 20.881 -34.589 -10.827 1.00 55.71 407 GLU C O 1
ATOM 6937 N N . LEU C 1 263 ? 18.695 -34.282 -10.406 1.00 50.96 408 LEU C N 1
ATOM 6938 C CA . LEU C 1 263 ? 18.784 -32.820 -10.484 1.00 49.87 408 LEU C CA 1
ATOM 6939 C C . LEU C 1 263 ? 19.719 -32.248 -9.425 1.00 55.96 408 LEU C C 1
ATOM 6940 O O . LEU C 1 263 ? 20.480 -31.310 -9.683 1.00 62.39 408 LEU C O 1
ATOM 6945 N N . GLU C 1 264 ? 19.655 -32.836 -8.236 1.00 53.52 409 GLU C N 1
ATOM 6946 C CA . GLU C 1 264 ? 20.531 -32.467 -7.133 1.00 57.14 409 GLU C CA 1
ATOM 6947 C C . GLU C 1 264 ? 21.990 -32.648 -7.560 1.00 52.72 409 GLU C C 1
ATOM 6948 O O . GLU C 1 264 ? 22.836 -31.744 -7.411 1.00 51.47 409 GLU C O 1
ATOM 6954 N N . ARG C 1 265 ? 22.249 -33.818 -8.134 1.00 49.88 410 ARG C N 1
ATOM 6955 C CA . ARG C 1 265 ? 23.557 -34.200 -8.653 1.00 54.65 410 ARG C CA 1
ATOM 6956 C C . ARG C 1 265 ? 24.063 -33.162 -9.665 1.00 54.19 410 ARG C C 1
ATOM 6957 O O . ARG C 1 265 ? 25.202 -32.668 -9.580 1.00 50.94 410 ARG C O 1
ATOM 6965 N N . LEU C 1 266 ? 23.185 -32.820 -10.607 1.00 56.49 411 LEU C N 1
ATOM 6966 C CA . LEU C 1 266 ? 23.489 -31.864 -11.671 1.00 54.65 411 LEU C CA 1
ATOM 6967 C C . LEU C 1 266 ? 23.845 -30.482 -11.142 1.00 50.98 411 LEU C C 1
ATOM 6968 O O . LEU C 1 266 ? 24.809 -29.863 -11.601 1.00 51.67 411 LEU C O 1
ATOM 6973 N N . GLU C 1 267 ? 23.066 -30.006 -10.175 1.00 50.57 412 GLU C N 1
ATOM 6974 C CA . GLU C 1 267 ? 23.325 -28.708 -9.574 1.00 46.15 412 GLU C CA 1
ATOM 6975 C C . GLU C 1 267 ? 24.697 -28.718 -8.916 1.00 46.09 412 GLU C C 1
ATOM 6976 O O . GLU C 1 267 ? 25.483 -27.769 -9.074 1.00 51.80 412 GLU C O 1
ATOM 6982 N N . VAL C 1 268 ? 24.995 -29.806 -8.206 1.00 47.13 413 VAL C N 1
ATOM 6983 C CA . VAL C 1 268 ? 26.306 -29.944 -7.577 1.00 56.12 413 VAL C CA 1
ATOM 6984 C C . VAL C 1 268 ? 27.439 -29.828 -8.599 1.00 57.13 413 VAL C C 1
ATOM 6985 O O . VAL C 1 268 ? 28.366 -29.022 -8.423 1.00 60.53 413 VAL C O 1
ATOM 6989 N N . GLU C 1 269 ? 27.357 -30.602 -9.680 1.00 54.17 414 GLU C N 1
ATOM 6990 C CA . GLU C 1 269 ? 28.449 -30.598 -10.654 1.00 49.54 414 GLU C CA 1
ATOM 6991 C C . GLU C 1 269 ? 28.562 -29.251 -11.382 1.00 44.07 414 GLU C C 1
ATOM 6992 O O . GLU C 1 269 ? 29.665 -28.820 -11.742 1.00 57.01 414 GLU C O 1
ATOM 6998 N N . ARG C 1 270 ? 27.432 -28.571 -11.557 1.00 47.57 415 ARG C N 1
ATOM 6999 C CA . ARG C 1 270 ? 27.429 -27.214 -12.098 1.00 48.09 415 ARG C CA 1
ATOM 7000 C C . ARG C 1 270 ? 28.239 -26.271 -11.220 1.00 50.33 415 ARG C C 1
ATOM 7001 O O . ARG C 1 270 ? 29.164 -25.592 -11.695 1.00 48.74 415 ARG C O 1
ATOM 7009 N N . VAL C 1 271 ? 27.879 -26.230 -9.938 1.00 50.88 416 VAL C N 1
ATOM 7010 C CA . VAL C 1 271 ? 28.583 -25.376 -8.987 1.00 46.28 416 VAL C CA 1
ATOM 7011 C C . VAL C 1 271 ? 30.078 -25.676 -9.001 1.00 50.02 416 VAL C C 1
ATOM 7012 O O . VAL C 1 271 ? 30.908 -24.757 -9.024 1.00 53.61 416 VAL C O 1
ATOM 7016 N N . GLU C 1 272 ? 30.417 -26.963 -9.037 1.00 48.07 417 GLU C N 1
ATOM 7017 C CA . GLU C 1 272 ? 31.820 -27.367 -9.045 1.00 53.91 417 GLU C CA 1
ATOM 7018 C C . GLU C 1 272 ? 32.563 -26.860 -10.283 1.00 51.25 417 GLU C C 1
ATOM 7019 O O . GLU C 1 272 ? 33.695 -26.369 -10.179 1.00 52.14 417 GLU C O 1
ATOM 7033 N N . ILE C 1 274 ? 31.781 -24.274 -12.148 1.00 49.76 419 ILE C N 1
ATOM 7034 C CA . ILE C 1 274 ? 31.881 -22.818 -12.070 1.00 40.85 419 ILE C CA 1
ATOM 7035 C C . ILE C 1 274 ? 33.028 -22.402 -11.144 1.00 50.65 419 ILE C C 1
ATOM 7036 O O . ILE C 1 274 ? 33.830 -21.525 -11.493 1.00 61.73 419 ILE C O 1
ATOM 7041 N N . ARG C 1 275 ? 33.108 -23.039 -9.974 1.00 45.38 420 ARG C N 1
ATOM 7042 C CA . ARG C 1 275 ? 34.219 -22.800 -9.051 1.00 44.13 420 ARG C CA 1
ATOM 7043 C C . ARG C 1 275 ? 35.550 -23.038 -9.757 1.00 54.49 420 ARG C C 1
ATOM 7044 O O . ARG C 1 275 ? 36.484 -22.238 -9.646 1.00 63.39 420 ARG C O 1
ATOM 7052 N N . GLN C 1 276 ? 35.612 -24.149 -10.488 1.00 53.05 421 GLN C N 1
ATOM 7053 C CA . GLN C 1 276 ? 36.797 -24.538 -11.248 1.00 53.68 421 GLN C CA 1
ATOM 7054 C C . GLN C 1 276 ? 37.276 -23.427 -12.185 1.00 57.92 421 GLN C C 1
ATOM 7055 O O . GLN C 1 276 ? 38.436 -22.980 -12.122 1.00 60.54 421 GLN C O 1
ATOM 7061 N N . HIS C 1 277 ? 36.367 -22.948 -13.026 1.00 58.55 422 HIS C N 1
ATOM 7062 C CA . HIS C 1 277 ? 36.757 -21.969 -14.035 1.00 53.74 422 HIS C CA 1
ATOM 7063 C C . HIS C 1 277 ? 36.984 -20.574 -13.461 1.00 54.64 422 HIS C C 1
ATOM 7064 O O . HIS C 1 277 ? 37.748 -19.784 -14.026 1.00 62.54 422 HIS C O 1
ATOM 7071 N N . LEU C 1 278 ? 36.357 -20.274 -12.329 1.00 47.26 423 LEU C N 1
ATOM 7072 C CA . LEU C 1 278 ? 36.640 -19.003 -11.673 1.00 40.42 423 LEU C CA 1
ATOM 7073 C C . LEU C 1 278 ? 38.027 -19.043 -11.041 1.00 46.12 423 LEU C C 1
ATOM 7074 O O . LEU C 1 278 ? 38.759 -18.046 -11.055 1.00 58.24 423 LEU C O 1
ATOM 7079 N N . CYS C 1 279 ? 38.400 -20.204 -10.512 1.00 47.17 424 CYS C N 1
ATOM 7080 C CA . CYS C 1 279 ? 39.756 -20.395 -10.012 1.00 58.04 424 CYS C CA 1
ATOM 7081 C C . CYS C 1 279 ? 40.748 -20.217 -11.157 1.00 62.11 424 CYS C C 1
ATOM 7082 O O . CYS C 1 279 ? 41.823 -19.619 -10.984 1.00 70.26 424 CYS C O 1
ATOM 7085 N N . GLN C 1 280 ? 40.367 -20.710 -12.334 1.00 55.80 425 GLN C N 1
ATOM 7086 C CA . GLN C 1 280 ? 41.170 -20.489 -13.534 1.00 53.48 425 GLN C CA 1
ATOM 7087 C C . GLN C 1 280 ? 41.350 -18.998 -13.819 1.00 47.21 425 GLN C C 1
ATOM 7088 O O . GLN C 1 280 ? 42.469 -18.531 -14.055 1.00 47.47 425 GLN C O 1
ATOM 7094 N N . TYR C 1 281 ? 40.241 -18.261 -13.804 1.00 44.59 426 TYR C N 1
ATOM 7095 C CA . TYR C 1 281 ? 40.270 -16.807 -13.967 1.00 49.19 426 TYR C CA 1
ATOM 7096 C C . TYR C 1 281 ? 41.279 -16.173 -13.012 1.00 48.79 426 TYR C C 1
ATOM 7097 O O . TYR C 1 281 ? 42.092 -15.336 -13.416 1.00 55.24 426 TYR C O 1
ATOM 7106 N N . THR C 1 282 ? 41.227 -16.583 -11.747 1.00 46.92 427 THR C N 1
ATOM 7107 C CA . THR C 1 282 ? 42.160 -16.072 -10.748 1.00 53.71 427 THR C CA 1
ATOM 7108 C C . THR C 1 282 ? 43.611 -16.343 -11.148 1.00 59.74 427 THR C C 1
ATOM 7109 O O . THR C 1 282 ? 44.461 -15.440 -11.092 1.00 63.58 427 THR C O 1
ATOM 7113 N N . GLN C 1 283 ? 43.881 -17.573 -11.582 1.00 61.30 428 GLN C N 1
ATOM 7114 C CA . GLN C 1 283 ? 45.228 -17.939 -12.012 1.00 63.72 428 GLN C CA 1
ATOM 7115 C C . GLN C 1 283 ? 45.711 -17.029 -13.130 1.00 59.04 428 GLN C C 1
ATOM 7116 O O . GLN C 1 283 ? 46.834 -16.506 -13.094 1.00 67.68 428 GLN C O 1
ATOM 7122 N N . LEU C 1 284 ? 44.835 -16.820 -14.107 1.00 48.00 429 LEU C N 1
ATOM 7123 C CA . LEU C 1 284 ? 45.151 -15.984 -15.252 1.00 44.06 429 LEU C CA 1
ATOM 7124 C C . LEU C 1 284 ? 45.479 -14.563 -14.810 1.00 41.04 429 LEU C C 1
ATOM 7125 O O . LEU C 1 284 ? 46.438 -13.962 -15.297 1.00 42.58 429 LEU C O 1
ATOM 7130 N N . ARG C 1 285 ? 44.694 -14.037 -13.873 1.00 37.27 430 ARG C N 1
ATOM 7131 C CA . ARG C 1 285 ? 44.953 -12.709 -13.323 1.00 32.42 430 ARG C CA 1
ATOM 7132 C C . ARG C 1 285 ? 46.356 -12.631 -12.718 1.00 42.71 430 ARG C C 1
ATOM 7133 O O . ARG C 1 285 ? 47.157 -11.746 -13.067 1.00 46.79 430 ARG C O 1
ATOM 7141 N N . HIS C 1 286 ? 46.651 -13.581 -11.830 1.00 50.75 431 HIS C N 1
ATOM 7142 C CA . HIS C 1 286 ? 47.949 -13.640 -11.159 1.00 59.58 431 HIS C CA 1
ATOM 7143 C C . HIS C 1 286 ? 49.114 -13.644 -12.139 1.00 59.34 431 HIS C C 1
ATOM 7144 O O . HIS C 1 286 ? 50.004 -12.781 -12.079 1.00 57.71 431 HIS C O 1
ATOM 7151 N N . GLU C 1 287 ? 49.099 -14.608 -13.053 1.00 54.45 432 GLU C N 1
ATOM 7152 C CA . GLU C 1 287 ? 50.229 -14.777 -13.955 1.00 53.28 432 GLU C CA 1
ATOM 7153 C C . GLU C 1 287 ? 50.328 -13.601 -14.922 1.00 48.01 432 GLU C C 1
ATOM 7154 O O . GLU C 1 287 ? 51.422 -13.250 -15.362 1.00 50.73 432 GLU C O 1
ATOM 7160 N N . THR C 1 288 ? 49.194 -12.974 -15.227 1.00 42.22 433 THR C N 1
ATOM 7161 C CA . THR C 1 288 ? 49.203 -11.816 -16.112 1.00 43.88 433 THR C CA 1
ATOM 7162 C C . THR C 1 288 ? 49.870 -10.618 -15.454 1.00 50.97 433 THR C C 1
ATOM 7163 O O . THR C 1 288 ? 50.664 -9.919 -16.085 1.00 60.05 433 THR C O 1
ATOM 7167 N N . ASP C 1 289 ? 49.582 -10.391 -14.176 1.00 52.45 434 ASP C N 1
ATOM 7168 C CA . ASP C 1 289 ? 50.240 -9.281 -13.490 1.00 56.82 434 ASP C CA 1
ATOM 7169 C C . ASP C 1 289 ? 51.708 -9.580 -13.202 1.00 55.80 434 ASP C C 1
ATOM 7170 O O . ASP C 1 289 ? 52.529 -8.661 -13.134 1.00 60.47 434 ASP C O 1
ATOM 7183 N N . PHE C 1 291 ? 53.731 -11.491 -15.246 1.00 54.98 436 PHE C N 1
ATOM 7184 C CA . PHE C 1 291 ? 54.291 -11.245 -16.572 1.00 46.34 436 PHE C CA 1
ATOM 7185 C C . PHE C 1 291 ? 54.431 -9.754 -16.851 1.00 48.99 436 PHE C C 1
ATOM 7186 O O . PHE C 1 291 ? 55.461 -9.302 -17.352 1.00 55.02 436 PHE C O 1
ATOM 7194 N N . ASN C 1 292 ? 53.383 -9.000 -16.529 1.00 47.67 437 ASN C N 1
ATOM 7195 C CA . ASN C 1 292 ? 53.380 -7.557 -16.737 1.00 51.33 437 ASN C CA 1
ATOM 7196 C C . ASN C 1 292 ? 54.489 -6.894 -15.936 1.00 52.18 437 ASN C C 1
ATOM 7197 O O . ASN C 1 292 ? 55.187 -6.011 -16.432 1.00 57.87 437 ASN C O 1
ATOM 7202 N N . GLN C 1 293 ? 54.630 -7.310 -14.682 1.00 48.87 438 GLN C N 1
ATOM 7203 C CA . GLN C 1 293 ? 55.694 -6.791 -13.833 1.00 49.83 438 GLN C CA 1
ATOM 7204 C C . GLN C 1 293 ? 57.081 -7.077 -14.403 1.00 55.79 438 GLN C C 1
ATOM 7205 O O . GLN C 1 293 ? 57.996 -6.265 -14.268 1.00 58.21 438 GLN C O 1
ATOM 7211 N N . SER C 1 294 ? 57.230 -8.225 -15.056 1.00 57.18 439 SER C N 1
ATOM 7212 C CA . SER C 1 294 ? 58.538 -8.632 -15.569 1.00 51.06 439 SER C CA 1
ATOM 7213 C C . SER C 1 294 ? 59.011 -7.819 -16.779 1.00 54.45 439 SER C C 1
ATOM 7214 O O . SER C 1 294 ? 60.134 -7.998 -17.252 1.00 58.95 439 SER C O 1
ATOM 7217 N N . THR C 1 295 ? 58.160 -6.927 -17.275 1.00 57.43 440 THR C N 1
ATOM 7218 C CA . THR C 1 295 ? 58.468 -6.181 -18.492 1.00 54.84 440 THR C CA 1
ATOM 7219 C C . THR C 1 295 ? 59.297 -4.922 -18.243 1.00 51.97 440 THR C C 1
ATOM 7220 O O . THR C 1 295 ? 59.831 -4.334 -19.182 1.00 56.14 440 THR C O 1
ATOM 7224 N N . VAL C 1 296 ? 59.404 -4.504 -16.987 1.00 44.42 441 VAL C N 1
ATOM 7225 C CA . VAL C 1 296 ? 60.165 -3.304 -16.666 1.00 50.76 441 VAL C CA 1
ATOM 7226 C C . VAL C 1 296 ? 61.613 -3.634 -16.322 1.00 65.66 441 VAL C C 1
ATOM 7227 O O . VAL C 1 296 ? 62.456 -2.740 -16.239 1.00 66.18 441 VAL C O 1
ATOM 7231 N N . GLU C 1 297 ? 61.896 -4.918 -16.127 1.00 70.75 442 GLU C N 1
ATOM 7232 C CA . GLU C 1 297 ? 63.253 -5.375 -15.832 1.00 68.34 442 GLU C CA 1
ATOM 7233 C C . GLU C 1 297 ? 64.292 -4.972 -16.896 1.00 67.13 442 GLU C C 1
ATOM 7234 O O . GLU C 1 297 ? 65.389 -4.534 -16.540 1.00 71.96 442 GLU C O 1
ATOM 7240 N N . PRO C 1 298 ? 63.961 -5.110 -18.198 1.00 58.61 443 PRO C N 1
ATOM 7241 C CA . PRO C 1 298 ? 64.911 -4.606 -19.199 1.00 60.31 443 PRO C CA 1
ATOM 7242 C C . PRO C 1 298 ? 65.130 -3.099 -19.092 1.00 62.76 443 PRO C C 1
ATOM 7243 O O . PRO C 1 298 ? 66.260 -2.619 -19.225 1.00 67.56 443 PRO C O 1
ATOM 7247 N N . VAL C 1 299 ? 64.048 -2.363 -18.858 1.00 61.00 444 VAL C N 1
ATOM 7248 C CA . VAL C 1 299 ? 64.141 -0.921 -18.686 1.00 54.91 444 VAL C CA 1
ATOM 7249 C C . VAL C 1 299 ? 65.067 -0.597 -17.522 1.00 51.65 444 VAL C C 1
ATOM 7250 O O . VAL C 1 299 ? 65.919 0.276 -17.634 1.00 47.14 444 VAL C O 1
ATOM 7254 N N . ASP C 1 300 ? 64.904 -1.309 -16.410 1.00 48.15 445 ASP C N 1
ATOM 7255 C CA . ASP C 1 300 ? 65.776 -1.124 -15.255 1.00 57.34 445 ASP C CA 1
ATOM 7256 C C . ASP C 1 300 ? 67.242 -1.401 -15.595 1.00 58.38 445 ASP C C 1
ATOM 7257 O O . ASP C 1 300 ? 68.129 -0.607 -15.258 1.00 56.76 445 ASP C O 1
ATOM 7262 N N . GLN C 1 301 ? 67.488 -2.521 -16.273 1.00 59.40 446 GLN C N 1
ATOM 7263 C CA . GLN C 1 301 ? 68.849 -2.909 -16.640 1.00 59.73 446 GLN C CA 1
ATOM 7264 C C . GLN C 1 301 ? 69.512 -1.857 -17.533 1.00 63.42 446 GLN C C 1
ATOM 7265 O O . GLN C 1 301 ? 70.705 -1.590 -17.391 1.00 68.63 446 GLN C O 1
ATOM 7271 N N . LEU C 1 302 ? 68.752 -1.263 -18.452 1.00 58.88 447 LEU C N 1
ATOM 7272 C CA . LEU C 1 302 ? 69.310 -0.213 -19.307 1.00 43.38 447 LEU C CA 1
ATOM 7273 C C . LEU C 1 302 ? 69.489 1.085 -18.524 1.00 45.97 447 LEU C C 1
ATOM 7274 O O . LEU C 1 302 ? 70.403 1.864 -18.793 1.00 52.36 447 LEU C O 1
ATOM 7279 N N . LEU C 1 303 ? 68.591 1.319 -17.573 1.00 46.89 448 LEU C N 1
ATOM 7280 C CA . LEU C 1 303 ? 68.647 2.496 -16.717 1.00 42.88 448 LEU C CA 1
ATOM 7281 C C . LEU C 1 303 ? 69.898 2.491 -15.853 1.00 50.29 448 LEU C C 1
ATOM 7282 O O . LEU C 1 303 ? 70.429 3.550 -15.521 1.00 55.54 448 LEU C O 1
ATOM 7287 N N . ARG C 1 304 ? 70.358 1.302 -15.472 1.00 56.84 449 ARG C N 1
ATOM 7288 C CA . ARG C 1 304 ? 71.602 1.200 -14.711 1.00 58.84 449 ARG C CA 1
ATOM 7289 C C . ARG C 1 304 ? 72.794 1.576 -15.592 1.00 58.45 449 ARG C C 1
ATOM 7290 O O . ARG C 1 304 ? 73.814 2.058 -15.101 1.00 55.93 449 ARG C O 1
ATOM 7298 N N . LYS C 1 305 ? 72.655 1.343 -16.895 1.00 60.32 450 LYS C N 1
ATOM 7299 C CA . LYS C 1 305 ? 73.734 1.578 -17.853 1.00 52.54 450 LYS C CA 1
ATOM 7300 C C . LYS C 1 305 ? 73.813 3.028 -18.320 1.00 56.29 450 LYS C C 1
ATOM 7301 O O . LYS C 1 305 ? 74.613 3.357 -19.195 1.00 62.12 450 LYS C O 1
ATOM 7307 N N . VAL C 1 306 ? 72.974 3.891 -17.761 1.00 57.67 451 VAL C N 1
ATOM 7308 C CA . VAL C 1 306 ? 72.994 5.291 -18.155 1.00 57.06 451 VAL C CA 1
ATOM 7309 C C . VAL C 1 306 ? 74.233 5.969 -17.583 1.00 61.68 451 VAL C C 1
ATOM 7310 O O . VAL C 1 306 ? 74.456 5.959 -16.372 1.00 64.89 451 VAL C O 1
ATOM 7314 N N . ASP C 1 307 ? 75.048 6.538 -18.464 1.00 59.08 452 ASP C N 1
ATOM 7315 C CA . ASP C 1 307 ? 76.275 7.196 -18.042 1.00 62.23 452 ASP C CA 1
ATOM 7316 C C . ASP C 1 307 ? 76.376 8.560 -18.719 1.00 52.06 452 ASP C C 1
ATOM 7317 O O . ASP C 1 307 ? 76.584 8.642 -19.929 1.00 54.92 452 ASP C O 1
ATOM 7322 N N . PRO C 1 308 ? 76.250 9.635 -17.928 1.00 44.52 453 PRO C N 1
ATOM 7323 C CA . PRO C 1 308 ? 76.340 11.019 -18.410 1.00 51.72 453 PRO C CA 1
ATOM 7324 C C . PRO C 1 308 ? 77.677 11.319 -19.085 1.00 64.17 453 PRO C C 1
ATOM 7325 O O . PRO C 1 308 ? 77.704 11.977 -20.128 1.00 70.20 453 PRO C O 1
ATOM 7329 N N . ALA C 1 309 ? 78.766 10.836 -18.492 1.00 63.82 454 ALA C N 1
ATOM 7330 C CA . ALA C 1 309 ? 80.109 11.082 -19.013 1.00 51.34 454 ALA C CA 1
ATOM 7331 C C . ALA C 1 309 ? 80.298 10.504 -20.412 1.00 47.61 454 ALA C C 1
ATOM 7332 O O . ALA C 1 309 ? 80.792 11.188 -21.307 1.00 44.05 454 ALA C O 1
ATOM 7334 N N . LYS C 1 310 ? 79.906 9.247 -20.595 1.00 44.65 455 LYS C N 1
ATOM 7335 C CA . LYS C 1 310 ? 80.005 8.596 -21.898 1.00 35.61 455 LYS C CA 1
ATOM 7336 C C . LYS C 1 310 ? 79.105 9.262 -22.932 1.00 66.15 455 LYS C C 1
ATOM 7337 O O . LYS C 1 310 ? 79.475 9.382 -24.098 1.00 66.17 455 LYS C O 1
ATOM 7343 N N . ASP C 1 311 ? 77.911 9.663 -22.506 1.00 69.02 456 ASP C N 1
ATOM 7344 C CA . ASP C 1 311 ? 76.997 10.409 -23.364 1.00 73.34 456 ASP C CA 1
ATOM 7345 C C . ASP C 1 311 ? 77.701 11.658 -23.890 1.00 67.99 456 ASP C C 1
ATOM 7346 O O . ASP C 1 311 ? 77.747 11.909 -25.104 1.00 75.49 456 ASP C O 1
ATOM 7351 N N . ARG C 1 312 ? 78.248 12.433 -22.955 1.00 49.11 457 ARG C N 1
ATOM 7352 C CA . ARG C 1 312 ? 79.001 13.639 -23.278 1.00 41.95 457 ARG C CA 1
ATOM 7353 C C . ARG C 1 312 ? 80.145 13.345 -24.247 1.00 49.81 457 ARG C C 1
ATOM 7354 O O . ARG C 1 312 ? 80.321 14.059 -25.226 1.00 37.96 457 ARG C O 1
ATOM 7362 N N . GLU C 1 313 ? 80.928 12.307 -23.969 1.00 59.12 458 GLU C N 1
ATOM 7363 C CA . GLU C 1 313 ? 82.046 11.945 -24.841 1.00 59.12 458 GLU C CA 1
ATOM 7364 C C . GLU C 1 313 ? 81.608 11.614 -26.263 1.00 49.73 458 GLU C C 1
ATOM 7365 O O . GLU C 1 313 ? 82.229 12.049 -27.236 1.00 51.98 458 GLU C O 1
ATOM 7371 N N . LEU C 1 314 ? 80.525 10.851 -26.366 1.00 48.52 459 LEU C N 1
ATOM 7372 C CA . LEU C 1 314 ? 79.962 10.462 -27.651 1.00 51.69 459 LEU C CA 1
ATOM 7373 C C . LEU C 1 314 ? 79.540 11.701 -28.428 1.00 47.65 459 LEU C C 1
ATOM 7374 O O . LEU C 1 314 ? 79.791 11.805 -29.631 1.00 47.32 459 LEU C O 1
ATOM 7379 N N . TRP C 1 315 ? 78.890 12.634 -27.738 1.00 40.06 460 TRP C N 1
ATOM 7380 C CA . TRP C 1 315 ? 78.414 13.850 -28.390 1.00 47.95 460 TRP C CA 1
ATOM 7381 C C . TRP C 1 315 ? 79.563 14.774 -28.822 1.00 48.02 460 TRP C C 1
ATOM 7382 O O . TRP C 1 315 ? 79.572 15.294 -29.942 1.00 46.58 460 TRP C O 1
ATOM 7393 N N . VAL C 1 316 ? 80.527 14.970 -27.926 1.00 41.69 461 VAL C N 1
ATOM 7394 C CA . VAL C 1 316 ? 81.662 15.858 -28.174 1.00 42.94 461 VAL C CA 1
ATOM 7395 C C . VAL C 1 316 ? 82.574 15.337 -29.283 1.00 40.57 461 VAL C C 1
ATOM 7396 O O . VAL C 1 316 ? 83.082 16.115 -30.092 1.00 39.40 461 VAL C O 1
ATOM 7400 N N . ARG C 1 317 ? 82.762 14.022 -29.336 1.00 44.50 462 ARG C N 1
ATOM 7401 C CA . ARG C 1 317 ? 83.581 13.427 -30.388 1.00 48.59 462 ARG C CA 1
ATOM 7402 C C . ARG C 1 317 ? 83.020 13.737 -31.774 1.00 51.30 462 ARG C C 1
ATOM 7403 O O . ARG C 1 317 ? 83.774 13.900 -32.735 1.00 57.95 462 ARG C O 1
ATOM 7411 N N . GLU C 1 318 ? 81.697 13.826 -31.871 1.00 50.53 463 GLU C N 1
ATOM 7412 C CA . GLU C 1 318 ? 81.044 14.111 -33.145 1.00 55.17 463 GLU C CA 1
ATOM 7413 C C . GLU C 1 318 ? 80.834 15.609 -33.372 1.00 50.55 463 GLU C C 1
ATOM 7414 O O . GLU C 1 318 ? 80.638 16.047 -34.505 1.00 45.63 463 GLU C O 1
ATOM 7420 N N . HIS C 1 319 ? 80.896 16.405 -32.308 1.00 51.12 464 HIS C N 1
ATOM 7421 C CA . HIS C 1 319 ? 80.542 17.818 -32.443 1.00 51.71 464 HIS C CA 1
ATOM 7422 C C . HIS C 1 319 ? 81.633 18.810 -32.029 1.00 52.88 464 HIS C C 1
ATOM 7423 O O . HIS C 1 319 ? 81.391 20.018 -32.016 1.00 57.20 464 HIS C O 1
ATOM 7430 N N . LYS C 1 320 ? 82.825 18.317 -31.700 1.00 49.84 465 LYS C N 1
ATOM 7431 C CA . LYS C 1 320 ? 83.929 19.206 -31.328 1.00 48.84 465 LYS C CA 1
ATOM 7432 C C . LYS C 1 320 ? 84.308 20.148 -32.469 1.00 54.65 465 LYS C C 1
ATOM 7433 O O . LYS C 1 320 ? 84.206 19.785 -33.644 1.00 62.34 465 LYS C O 1
ATOM 7439 N N . THR C 1 321 ? 84.744 21.356 -32.118 1.00 52.78 466 THR C N 1
ATOM 7440 C CA . THR C 1 321 ? 85.224 22.324 -33.107 1.00 59.79 466 THR C CA 1
ATOM 7441 C C . THR C 1 321 ? 86.749 22.369 -33.152 1.00 62.96 466 THR C C 1
ATOM 7442 O O . THR C 1 321 ? 87.335 22.940 -34.072 1.00 66.10 466 THR C O 1
ATOM 7446 N N . GLY C 1 322 ? 87.381 21.784 -32.140 1.00 65.07 467 GLY C N 1
ATOM 7447 C CA . GLY C 1 322 ? 88.829 21.743 -32.042 1.00 70.61 467 GLY C CA 1
ATOM 7448 C C . GLY C 1 322 ? 89.259 21.706 -30.588 1.00 76.73 467 GLY C C 1
ATOM 7449 O O . GLY C 1 322 ? 88.534 22.179 -29.714 1.00 79.57 467 GLY C O 1
ATOM 7450 N N . ASN C 1 323 ? 90.448 21.168 -30.327 1.00 73.63 468 ASN C N 1
ATOM 7451 C CA . ASN C 1 323 ? 90.884 20.916 -28.955 1.00 62.01 468 ASN C CA 1
ATOM 7452 C C . ASN C 1 323 ? 92.024 21.800 -28.456 1.00 65.87 468 ASN C C 1
ATOM 7453 O O . ASN C 1 323 ? 92.699 21.456 -27.484 1.00 66.57 468 ASN C O 1
ATOM 7458 N N . ILE C 1 324 ? 92.251 22.921 -29.130 1.00 65.63 469 ILE C N 1
ATOM 7459 C CA . ILE C 1 324 ? 93.297 23.861 -28.728 1.00 58.31 469 ILE C CA 1
ATOM 7460 C C . ILE C 1 324 ? 92.728 25.089 -28.020 1.00 60.30 469 ILE C C 1
ATOM 7461 O O . ILE C 1 324 ? 91.724 25.653 -28.454 1.00 70.05 469 ILE C O 1
ATOM 7466 N N . ARG C 1 325 ? 93.371 25.496 -26.927 1.00 58.56 470 ARG C N 1
ATOM 7467 C CA . ARG C 1 325 ? 92.955 26.685 -26.190 1.00 56.42 470 ARG C CA 1
ATOM 7468 C C . ARG C 1 325 ? 93.625 27.927 -26.765 1.00 65.80 470 ARG C C 1
ATOM 7469 O O . ARG C 1 325 ? 94.729 27.845 -27.304 1.00 66.73 470 ARG C O 1
ATOM 7477 N N . PRO C 1 326 ? 92.968 29.090 -26.633 1.00 63.42 471 PRO C N 1
ATOM 7478 C CA . PRO C 1 326 ? 93.570 30.350 -27.077 1.00 56.45 471 PRO C CA 1
ATOM 7479 C C . PRO C 1 326 ? 94.795 30.735 -26.254 1.00 63.27 471 PRO C C 1
ATOM 7480 O O . PRO C 1 326 ? 94.970 30.253 -25.132 1.00 56.72 471 PRO C O 1
ATOM 7484 N N . VAL C 1 327 ? 95.631 31.600 -26.820 1.00 73.49 472 VAL C N 1
ATOM 7485 C CA . VAL C 1 327 ? 96.814 32.113 -26.138 1.00 69.80 472 VAL C CA 1
ATOM 7486 C C . VAL C 1 327 ? 96.964 33.604 -26.411 1.00 75.08 472 VAL C C 1
ATOM 7487 O O . VAL C 1 327 ? 96.160 34.199 -27.127 1.00 74.00 472 VAL C O 1
ATOM 7491 N N . ASP C 1 328 ? 97.999 34.204 -25.833 1.00 83.28 473 ASP C N 1
ATOM 7492 C CA . ASP C 1 328 ? 98.258 35.630 -26.003 1.00 91.08 473 ASP C CA 1
ATOM 7493 C C . ASP C 1 328 ? 98.945 35.890 -27.337 1.00 84.36 473 ASP C C 1
ATOM 7494 O O . ASP C 1 328 ? 99.622 35.012 -27.875 1.00 74.61 473 ASP C O 1
ATOM 7507 N N . GLU C 1 330 ? 101.846 37.775 -29.732 1.00 88.57 475 GLU C N 1
ATOM 7508 C CA . GLU C 1 330 ? 103.277 37.901 -29.474 1.00 97.36 475 GLU C CA 1
ATOM 7509 C C . GLU C 1 330 ? 103.726 39.357 -29.517 1.00 98.92 475 GLU C C 1
ATOM 7510 O O . GLU C 1 330 ? 103.155 40.185 -30.227 1.00 95.64 475 GLU C O 1
ATOM 7516 N N . ASN D 1 27 ? 104.943 31.580 -34.271 1.00 111.79 172 ASN D N 1
ATOM 7517 C CA . ASN D 1 27 ? 104.614 32.266 -33.029 1.00 107.88 172 ASN D CA 1
ATOM 7518 C C . ASN D 1 27 ? 103.157 32.076 -32.621 1.00 97.38 172 ASN D C 1
ATOM 7519 O O . ASN D 1 27 ? 102.827 31.103 -31.945 1.00 95.69 172 ASN D O 1
ATOM 7524 N N . THR D 1 28 ? 102.298 33.027 -32.973 1.00 94.66 173 THR D N 1
ATOM 7525 C CA . THR D 1 28 ? 100.857 32.834 -32.836 1.00 72.90 173 THR D CA 1
ATOM 7526 C C . THR D 1 28 ? 100.142 32.954 -34.181 1.00 70.32 173 THR D C 1
ATOM 7527 O O . THR D 1 28 ? 100.748 33.313 -35.189 1.00 71.74 173 THR D O 1
ATOM 7531 N N . ILE D 1 29 ? 98.841 32.682 -34.181 1.00 74.82 174 ILE D N 1
ATOM 7532 C CA . ILE D 1 29 ? 98.009 32.844 -35.373 1.00 73.91 174 ILE D CA 1
ATOM 7533 C C . ILE D 1 29 ? 96.645 33.324 -34.901 1.00 73.17 174 ILE D C 1
ATOM 7534 O O . ILE D 1 29 ? 96.168 32.881 -33.868 1.00 73.83 174 ILE D O 1
ATOM 7539 N N . THR D 1 30 ? 96.010 34.225 -35.641 1.00 77.22 175 THR D N 1
ATOM 7540 C CA . THR D 1 30 ? 94.697 34.710 -35.233 1.00 79.69 175 THR D CA 1
ATOM 7541 C C . THR D 1 30 ? 93.625 34.304 -36.237 1.00 62.14 175 THR D C 1
ATOM 7542 O O . THR D 1 30 ? 93.699 34.657 -37.415 1.00 123.48 175 THR D O 1
ATOM 7546 N N . ILE D 1 31 ? 92.611 33.589 -35.758 1.00 60.58 176 ILE D N 1
ATOM 7547 C CA . ILE D 1 31 ? 91.489 33.197 -36.601 1.00 80.21 176 ILE D CA 1
ATOM 7548 C C . ILE D 1 31 ? 90.182 33.695 -36.010 1.00 81.12 176 ILE D C 1
ATOM 7549 O O . ILE D 1 31 ? 89.873 33.400 -34.852 1.00 83.94 176 ILE D O 1
ATOM 7554 N N . ASN D 1 32 ? 89.420 34.441 -36.810 1.00 80.27 177 ASN D N 1
ATOM 7555 C CA . ASN D 1 32 ? 88.153 35.012 -36.365 1.00 76.92 177 ASN D CA 1
ATOM 7556 C C . ASN D 1 32 ? 88.381 35.813 -35.088 1.00 70.57 177 ASN D C 1
ATOM 7557 O O . ASN D 1 32 ? 87.644 35.676 -34.113 1.00 72.50 177 ASN D O 1
ATOM 7562 N N . CYS D 1 33 ? 89.450 36.606 -35.104 1.00 80.72 178 CYS D N 1
ATOM 7563 C CA . CYS D 1 33 ? 89.838 37.507 -34.016 1.00 85.16 178 CYS D CA 1
ATOM 7564 C C . CYS D 1 33 ? 90.323 36.757 -32.776 1.00 82.41 178 CYS D C 1
ATOM 7565 O O . CYS D 1 33 ? 90.687 37.375 -31.781 1.00 70.65 178 CYS D O 1
ATOM 7568 N N . VAL D 1 34 ? 90.392 35.433 -32.859 1.00 64.71 179 VAL D N 1
ATOM 7569 C CA . VAL D 1 34 ? 90.872 34.631 -31.740 1.00 63.50 179 VAL D CA 1
ATOM 7570 C C . VAL D 1 34 ? 92.254 34.061 -32.036 1.00 76.19 179 VAL D C 1
ATOM 7571 O O . VAL D 1 34 ? 92.501 33.545 -33.127 1.00 60.85 179 VAL D O 1
ATOM 7575 N N . THR D 1 35 ? 93.149 34.154 -31.056 1.00 75.42 180 THR D N 1
ATOM 7576 C CA . THR D 1 35 ? 94.527 33.713 -31.229 1.00 75.33 180 THR D CA 1
ATOM 7577 C C . THR D 1 35 ? 94.789 32.324 -30.673 1.00 73.57 180 THR D C 1
ATOM 7578 O O . THR D 1 35 ? 94.395 32.009 -29.554 1.00 76.53 180 THR D O 1
ATOM 7582 N N . PHE D 1 36 ? 95.454 31.504 -31.480 1.00 75.50 181 PHE D N 1
ATOM 7583 C CA . PHE D 1 36 ? 95.850 30.161 -31.100 1.00 73.85 181 PHE D CA 1
ATOM 7584 C C . PHE D 1 36 ? 97.359 30.055 -31.309 1.00 81.02 181 PHE D C 1
ATOM 7585 O O . PHE D 1 36 ? 97.924 30.792 -32.126 1.00 90.19 181 PHE D O 1
ATOM 7593 N N . PRO D 1 37 ? 98.019 29.152 -30.563 1.00 76.53 182 PRO D N 1
ATOM 7594 C CA . PRO D 1 37 ? 99.440 28.828 -30.721 1.00 73.42 182 PRO D CA 1
ATOM 7595 C C . PRO D 1 37 ? 99.772 28.285 -32.102 1.00 68.32 182 PRO D C 1
ATOM 7596 O O . PRO D 1 37 ? 98.882 27.960 -32.882 1.00 68.49 182 PRO D O 1
ATOM 7600 N N . HIS D 1 38 ? 101.058 28.202 -32.415 1.00 75.23 183 HIS D N 1
ATOM 7601 C CA . HIS D 1 38 ? 101.480 27.880 -33.770 1.00 87.65 183 HIS D CA 1
ATOM 7602 C C . HIS D 1 38 ? 101.854 26.409 -33.750 1.00 101.84 183 HIS D C 1
ATOM 7603 O O . HIS D 1 38 ? 102.752 25.994 -33.010 1.00 106.94 183 HIS D O 1
ATOM 7610 N N . PRO D 1 39 ? 101.141 25.612 -34.550 1.00 110.11 184 PRO D N 1
ATOM 7611 C CA . PRO D 1 39 ? 101.107 24.148 -34.484 1.00 117.52 184 PRO D CA 1
ATOM 7612 C C . PRO D 1 39 ? 102.464 23.451 -34.623 1.00 130.97 184 PRO D C 1
ATOM 7613 O O . PRO D 1 39 ? 102.563 22.284 -34.240 1.00 136.80 184 PRO D O 1
ATOM 7617 N N . ASP D 1 40 ? 103.484 24.128 -35.145 1.00 136.35 185 ASP D N 1
ATOM 7618 C CA . ASP D 1 40 ? 104.764 23.460 -35.366 1.00 147.83 185 ASP D CA 1
ATOM 7619 C C . ASP D 1 40 ? 105.573 23.368 -34.068 1.00 148.23 185 ASP D C 1
ATOM 7620 O O . ASP D 1 40 ? 106.063 22.296 -33.713 1.00 148.94 185 ASP D O 1
ATOM 7625 N N . THR D 1 41 ? 105.702 24.485 -33.358 1.00 148.18 186 THR D N 1
ATOM 7626 C CA . THR D 1 41 ? 106.407 24.504 -32.083 1.00 153.57 186 THR D CA 1
ATOM 7627 C C . THR D 1 41 ? 105.432 24.243 -30.945 1.00 149.42 186 THR D C 1
ATOM 7628 O O . THR D 1 41 ? 104.877 25.177 -30.366 1.00 140.97 186 THR D O 1
ATOM 7640 N N . PRO D 1 43 ? 105.493 22.670 -27.475 1.00 169.32 188 PRO D N 1
ATOM 7641 C CA . PRO D 1 43 ? 105.750 22.130 -26.140 1.00 170.22 188 PRO D CA 1
ATOM 7642 C C . PRO D 1 43 ? 104.404 21.903 -25.470 1.00 159.98 188 PRO D C 1
ATOM 7643 O O . PRO D 1 43 ? 104.263 21.131 -24.520 1.00 159.96 188 PRO D O 1
ATOM 7647 N N . GLU D 1 44 ? 103.413 22.605 -26.012 1.00 149.89 189 GLU D N 1
ATOM 7648 C CA . GLU D 1 44 ? 102.035 22.568 -25.552 1.00 139.90 189 GLU D CA 1
ATOM 7649 C C . GLU D 1 44 ? 101.391 21.286 -26.133 1.00 120.76 189 GLU D C 1
ATOM 7650 O O . GLU D 1 44 ? 102.113 20.485 -26.728 1.00 114.62 189 GLU D O 1
ATOM 7656 N N . GLN D 1 45 ? 100.080 21.052 -26.001 1.00 107.08 190 GLN D N 1
ATOM 7657 C CA . GLN D 1 45 ? 99.169 21.710 -25.063 1.00 93.00 190 GLN D CA 1
ATOM 7658 C C . GLN D 1 45 ? 98.403 20.653 -24.295 1.00 97.62 190 GLN D C 1
ATOM 7659 O O . GLN D 1 45 ? 97.812 19.756 -24.894 1.00 101.90 190 GLN D O 1
ATOM 7665 N N . GLN D 1 46 ? 98.404 20.748 -22.971 1.00 72.92 191 GLN D N 1
ATOM 7666 C CA . GLN D 1 46 ? 97.688 19.756 -22.189 1.00 105.91 191 GLN D CA 1
ATOM 7667 C C . GLN D 1 46 ? 96.260 20.225 -21.974 1.00 101.95 191 GLN D C 1
ATOM 7668 O O . GLN D 1 46 ? 95.999 21.418 -21.818 1.00 67.51 191 GLN D O 1
ATOM 7674 N N . LEU D 1 47 ? 95.338 19.271 -21.988 1.00 66.49 192 LEU D N 1
ATOM 7675 C CA . LEU D 1 47 ? 93.921 19.571 -21.860 1.00 63.23 192 LEU D CA 1
ATOM 7676 C C . LEU D 1 47 ? 93.613 20.035 -20.446 1.00 86.51 192 LEU D C 1
ATOM 7677 O O . LEU D 1 47 ? 94.291 19.645 -19.498 1.00 91.07 192 LEU D O 1
ATOM 7682 N N . LEU D 1 48 ? 92.576 20.851 -20.302 1.00 62.62 193 LEU D N 1
ATOM 7683 C CA . LEU D 1 48 ? 92.195 21.339 -18.986 1.00 81.13 193 LEU D CA 1
ATOM 7684 C C . LEU D 1 48 ? 91.672 20.219 -18.095 1.00 84.99 193 LEU D C 1
ATOM 7685 O O . LEU D 1 48 ? 92.005 20.160 -16.913 1.00 89.86 193 LEU D O 1
ATOM 7690 N N . LYS D 1 49 ? 90.871 19.321 -18.662 1.00 80.79 194 LYS D N 1
ATOM 7691 C CA . LYS D 1 49 ? 90.297 18.236 -17.873 1.00 73.56 194 LYS D CA 1
ATOM 7692 C C . LYS D 1 49 ? 90.408 16.848 -18.511 1.00 67.99 194 LYS D C 1
ATOM 7693 O O . LYS D 1 49 ? 89.433 16.340 -19.064 1.00 63.33 194 LYS D O 1
ATOM 7699 N N . PRO D 1 50 ? 91.604 16.241 -18.452 1.00 72.07 195 PRO D N 1
ATOM 7700 C CA . PRO D 1 50 ? 91.839 14.915 -19.033 1.00 72.16 195 PRO D CA 1
ATOM 7701 C C . PRO D 1 50 ? 91.381 13.790 -18.101 1.00 76.37 195 PRO D C 1
ATOM 7702 O O . PRO D 1 50 ? 91.657 13.848 -16.902 1.00 90.70 195 PRO D O 1
ATOM 7706 N N . THR D 1 51 ? 90.692 12.787 -18.634 1.00 74.02 196 THR D N 1
ATOM 7707 C CA . THR D 1 51 ? 90.248 12.799 -20.019 1.00 82.91 196 THR D CA 1
ATOM 7708 C C . THR D 1 51 ? 88.731 12.823 -20.067 1.00 87.22 196 THR D C 1
ATOM 7709 O O . THR D 1 51 ? 88.102 11.980 -20.707 1.00 81.65 196 THR D O 1
ATOM 7713 N N . GLU D 1 52 ? 88.145 13.801 -19.389 1.00 84.69 197 GLU D N 1
ATOM 7714 C CA . GLU D 1 52 ? 86.729 14.043 -19.545 1.00 70.18 197 GLU D CA 1
ATOM 7715 C C . GLU D 1 52 ? 86.621 14.795 -20.854 1.00 80.15 197 GLU D C 1
ATOM 7716 O O . GLU D 1 52 ? 87.471 15.631 -21.160 1.00 94.52 197 GLU D O 1
ATOM 7722 N N . TRP D 1 53 ? 85.586 14.511 -21.630 1.00 72.56 198 TRP D N 1
ATOM 7723 C CA . TRP D 1 53 ? 85.347 15.295 -22.826 1.00 68.71 198 TRP D CA 1
ATOM 7724 C C . TRP D 1 53 ? 84.536 16.519 -22.452 1.00 70.44 198 TRP D C 1
ATOM 7725 O O . TRP D 1 53 ? 83.345 16.619 -22.748 1.00 80.16 198 TRP D O 1
ATOM 7736 N N . SER D 1 54 ? 85.214 17.457 -21.798 1.00 69.91 199 SER D N 1
ATOM 7737 C CA . SER D 1 54 ? 84.551 18.593 -21.192 1.00 55.79 199 SER D CA 1
ATOM 7738 C C . SER D 1 54 ? 84.206 19.636 -22.240 1.00 59.30 199 SER D C 1
ATOM 7739 O O . SER D 1 54 ? 84.851 19.724 -23.284 1.00 58.70 199 SER D O 1
ATOM 7742 N N . TYR D 1 55 ? 83.183 20.429 -21.945 1.00 59.68 200 TYR D N 1
ATOM 7743 C CA . TYR D 1 55 ? 82.766 21.520 -22.815 1.00 56.10 200 TYR D CA 1
ATOM 7744 C C . TYR D 1 55 ? 83.844 22.594 -22.949 1.00 73.91 200 TYR D C 1
ATOM 7745 O O . TYR D 1 55 ? 83.962 23.234 -23.992 1.00 77.08 200 TYR D O 1
ATOM 7754 N N . CYS D 1 56 ? 84.636 22.773 -21.897 1.00 56.28 201 CYS D N 1
ATOM 7755 C CA . CYS D 1 56 ? 85.609 23.860 -21.835 1.00 56.88 201 CYS D CA 1
ATOM 7756 C C . CYS D 1 56 ? 86.870 23.586 -22.654 1.00 67.85 201 CYS D C 1
ATOM 7757 O O . CYS D 1 56 ? 87.777 24.417 -22.698 1.00 70.18 201 CYS D O 1
ATOM 7760 N N . ASP D 1 57 ? 86.931 22.429 -23.304 1.00 54.06 202 ASP D N 1
ATOM 7761 C CA . ASP D 1 57 ? 88.144 22.040 -24.015 1.00 71.69 202 ASP D CA 1
ATOM 7762 C C . ASP D 1 57 ? 87.978 21.938 -25.532 1.00 66.15 202 ASP D C 1
ATOM 7763 O O . ASP D 1 57 ? 88.962 22.015 -26.266 1.00 70.96 202 ASP D O 1
ATOM 7768 N N . TYR D 1 58 ? 86.748 21.779 -26.012 1.00 57.60 203 TYR D N 1
ATOM 7769 C CA . TYR D 1 58 ? 86.560 21.411 -27.413 1.00 62.11 203 TYR D CA 1
ATOM 7770 C C . TYR D 1 58 ? 85.678 22.359 -28.221 1.00 60.31 203 TYR D C 1
ATOM 7771 O O . TYR D 1 58 ? 85.245 22.013 -29.322 1.00 53.06 203 TYR D O 1
ATOM 7780 N N . PHE D 1 59 ? 85.416 23.552 -27.699 1.00 57.08 204 PHE D N 1
ATOM 7781 C CA . PHE D 1 59 ? 84.533 24.479 -28.402 1.00 61.90 204 PHE D CA 1
ATOM 7782 C C . PHE D 1 59 ? 85.036 25.915 -28.386 1.00 67.99 204 PHE D C 1
ATOM 7783 O O . PHE D 1 59 ? 84.280 26.851 -28.128 1.00 72.11 204 PHE D O 1
ATOM 7791 N N . TRP D 1 60 ? 86.320 26.073 -28.682 1.00 68.39 205 TRP D N 1
ATOM 7792 C CA . TRP D 1 60 ? 86.953 27.380 -28.770 1.00 54.11 205 TRP D CA 1
ATOM 7793 C C . TRP D 1 60 ? 86.881 27.900 -30.196 1.00 79.05 205 TRP D C 1
ATOM 7794 O O . TRP D 1 60 ? 86.516 29.051 -30.439 1.00 55.90 205 TRP D O 1
ATOM 7805 N N . ALA D 1 61 ? 87.248 27.035 -31.134 1.00 74.72 206 ALA D N 1
ATOM 7806 C CA . ALA D 1 61 ? 87.149 27.343 -32.552 1.00 54.08 206 ALA D CA 1
ATOM 7807 C C . ALA D 1 61 ? 85.705 27.582 -32.959 1.00 82.43 206 ALA D C 1
ATOM 7808 O O . ALA D 1 61 ? 84.783 27.044 -32.353 1.00 80.01 206 ALA D O 1
ATOM 7810 N N . ASP D 1 62 ? 85.509 28.381 -33.998 1.00 57.11 207 ASP D N 1
ATOM 7811 C CA . ASP D 1 62 ? 84.178 28.574 -34.546 1.00 59.55 207 ASP D CA 1
ATOM 7812 C C . ASP D 1 62 ? 83.889 27.457 -35.542 1.00 60.26 207 ASP D C 1
ATOM 7813 O O . ASP D 1 62 ? 84.797 26.941 -36.195 1.00 100.49 207 ASP D O 1
ATOM 7818 N N . LYS D 1 63 ? 82.618 27.095 -35.654 1.00 81.30 208 LYS D N 1
ATOM 7819 C CA . LYS D 1 63 ? 82.181 26.027 -36.548 1.00 87.08 208 LYS D CA 1
ATOM 7820 C C . LYS D 1 63 ? 81.993 26.545 -37.966 1.00 96.71 208 LYS D C 1
ATOM 7821 O O . LYS D 1 63 ? 81.361 27.581 -38.175 1.00 98.37 208 LYS D O 1
ATOM 7827 N N . LYS D 1 64 ? 82.540 25.823 -38.940 1.00 102.88 209 LYS D N 1
ATOM 7828 C CA . LYS D 1 64 ? 82.384 26.201 -40.339 1.00 110.40 209 LYS D CA 1
ATOM 7829 C C . LYS D 1 64 ? 80.953 25.891 -40.771 1.00 123.22 209 LYS D C 1
ATOM 7830 O O . LYS D 1 64 ? 80.701 25.027 -41.610 1.00 126.61 209 LYS D O 1
ATOM 7836 N N . ASP D 1 65 ? 80.032 26.634 -40.164 1.00 133.65 210 ASP D N 1
ATOM 7837 C CA . ASP D 1 65 ? 78.599 26.607 -40.440 1.00 148.50 210 ASP D CA 1
ATOM 7838 C C . ASP D 1 65 ? 78.256 26.897 -41.897 1.00 165.55 210 ASP D C 1
ATOM 7839 O O . ASP D 1 65 ? 78.956 27.660 -42.563 1.00 169.36 210 ASP D O 1
ATOM 7844 N N . PRO D 1 66 ? 77.196 26.248 -42.408 1.00 176.10 211 PRO D N 1
ATOM 7845 C CA . PRO D 1 66 ? 76.793 26.402 -43.810 1.00 185.40 211 PRO D CA 1
ATOM 7846 C C . PRO D 1 66 ? 76.183 27.777 -44.083 1.00 192.44 211 PRO D C 1
ATOM 7847 O O . PRO D 1 66 ? 76.852 28.783 -43.848 1.00 190.49 211 PRO D O 1
ATOM 7851 N N . GLN D 1 67 ? 74.941 27.820 -44.562 1.00 199.61 212 GLN D N 1
ATOM 7852 C CA . GLN D 1 67 ? 74.291 29.084 -44.911 1.00 203.55 212 GLN D CA 1
ATOM 7853 C C . GLN D 1 67 ? 75.107 29.898 -45.906 1.00 197.32 212 GLN D C 1
ATOM 7854 O O . GLN D 1 67 ? 75.425 29.426 -46.997 1.00 198.00 212 GLN D O 1
ATOM 7860 N N . GLY D 1 68 ? 75.447 31.125 -45.522 1.00 188.56 213 GLY D N 1
ATOM 7861 C CA . GLY D 1 68 ? 76.243 31.993 -46.371 1.00 182.84 213 GLY D CA 1
ATOM 7862 C C . GLY D 1 68 ? 77.712 31.630 -46.274 1.00 173.05 213 GLY D C 1
ATOM 7863 O O . GLY D 1 68 ? 78.586 32.431 -46.607 1.00 173.06 213 GLY D O 1
ATOM 7864 N N . ASN D 1 69 ? 77.968 30.410 -45.805 1.00 165.53 214 ASN D N 1
ATOM 7865 C CA . ASN D 1 69 ? 79.313 29.867 -45.638 1.00 152.41 214 ASN D CA 1
ATOM 7866 C C . ASN D 1 69 ? 80.166 30.726 -44.707 1.00 140.67 214 ASN D C 1
ATOM 7867 O O . ASN D 1 69 ? 81.389 30.762 -44.824 1.00 135.99 214 ASN D O 1
ATOM 7872 N N . GLY D 1 70 ? 79.501 31.414 -43.783 1.00 135.77 215 GLY D N 1
ATOM 7873 C CA . GLY D 1 70 ? 80.171 32.227 -42.785 1.00 127.11 215 GLY D CA 1
ATOM 7874 C C . GLY D 1 70 ? 80.544 31.394 -41.573 1.00 118.08 215 GLY D C 1
ATOM 7875 O O . GLY D 1 70 ? 80.825 30.203 -41.700 1.00 114.67 215 GLY D O 1
ATOM 7876 N N . THR D 1 71 ? 80.553 32.012 -40.396 1.00 113.35 216 THR D N 1
ATOM 7877 C CA . THR D 1 71 ? 80.967 31.309 -39.187 1.00 103.68 216 THR D CA 1
ATOM 7878 C C . THR D 1 71 ? 79.993 31.528 -38.024 1.00 96.51 216 THR D C 1
ATOM 7879 O O . THR D 1 71 ? 79.289 32.537 -37.967 1.00 102.07 216 THR D O 1
ATOM 7883 N N . VAL D 1 72 ? 79.940 30.557 -37.114 1.00 85.20 217 VAL D N 1
ATOM 7884 C CA . VAL D 1 72 ? 79.194 30.697 -35.865 1.00 90.04 217 VAL D CA 1
ATOM 7885 C C . VAL D 1 72 ? 80.077 30.211 -34.718 1.00 85.55 217 VAL D C 1
ATOM 7886 O O . VAL D 1 72 ? 80.881 29.296 -34.891 1.00 67.40 217 VAL D O 1
ATOM 7890 N N . ALA D 1 73 ? 79.942 30.839 -33.555 1.00 85.58 218 ALA D N 1
ATOM 7891 C CA . ALA D 1 73 ? 80.749 30.478 -32.392 1.00 80.68 218 ALA D CA 1
ATOM 7892 C C . ALA D 1 73 ? 80.500 29.041 -31.931 1.00 80.38 218 ALA D C 1
ATOM 7893 O O . ALA D 1 73 ? 79.403 28.506 -32.092 1.00 85.92 218 ALA D O 1
ATOM 7895 N N . GLY D 1 74 ? 81.534 28.427 -31.362 1.00 72.34 219 GLY D N 1
ATOM 7896 C CA . GLY D 1 74 ? 81.441 27.088 -30.812 1.00 60.95 219 GLY D CA 1
ATOM 7897 C C . GLY D 1 74 ? 80.435 26.987 -29.680 1.00 84.43 219 GLY D C 1
ATOM 7898 O O . GLY D 1 74 ? 79.769 25.966 -29.509 1.00 88.56 219 GLY D O 1
ATOM 7899 N N . PHE D 1 75 ? 80.335 28.062 -28.906 1.00 76.25 220 PHE D N 1
ATOM 7900 C CA . PHE D 1 75 ? 79.426 28.155 -27.767 1.00 74.01 220 PHE D CA 1
ATOM 7901 C C . PHE D 1 75 ? 77.967 27.899 -28.167 1.00 73.89 220 PHE D C 1
ATOM 7902 O O . PHE D 1 75 ? 77.183 27.304 -27.408 1.00 85.06 220 PHE D O 1
ATOM 7910 N N . GLU D 1 76 ? 77.621 28.339 -29.373 1.00 65.07 221 GLU D N 1
ATOM 7911 C CA . GLU D 1 76 ? 76.274 28.180 -29.911 1.00 61.87 221 GLU D CA 1
ATOM 7912 C C . GLU D 1 76 ? 75.849 26.716 -30.005 1.00 59.05 221 GLU D C 1
ATOM 7913 O O . GLU D 1 76 ? 74.676 26.391 -29.813 1.00 55.02 221 GLU D O 1
ATOM 7919 N N . LEU D 1 77 ? 76.800 25.837 -30.305 1.00 58.83 222 LEU D N 1
ATOM 7920 C CA . LEU D 1 77 ? 76.511 24.410 -30.371 1.00 52.69 222 LEU D CA 1
ATOM 7921 C C . LEU D 1 77 ? 76.095 23.898 -28.995 1.00 64.14 222 LEU D C 1
ATOM 7922 O O . LEU D 1 77 ? 75.140 23.123 -28.864 1.00 57.13 222 LEU D O 1
ATOM 7927 N N . LEU D 1 78 ? 76.813 24.351 -27.973 1.00 63.62 223 LEU D N 1
ATOM 7928 C CA . LEU D 1 78 ? 76.508 23.996 -26.592 1.00 57.80 223 LEU D CA 1
ATOM 7929 C C . LEU D 1 78 ? 75.112 24.472 -26.197 1.00 62.50 223 LEU D C 1
ATOM 7930 O O . LEU D 1 78 ? 74.316 23.706 -25.638 1.00 64.15 223 LEU D O 1
ATOM 7935 N N . LEU D 1 79 ? 74.818 25.736 -26.492 1.00 60.71 224 LEU D N 1
ATOM 7936 C CA . LEU D 1 79 ? 73.496 26.289 -26.197 1.00 51.30 224 LEU D CA 1
ATOM 7937 C C . LEU D 1 79 ? 72.377 25.517 -26.895 1.00 48.55 224 LEU D C 1
ATOM 7938 O O . LEU D 1 79 ? 71.340 25.223 -26.289 1.00 47.93 224 LEU D O 1
ATOM 7943 N N . GLN D 1 80 ? 72.583 25.197 -28.169 1.00 47.37 225 GLN D N 1
ATOM 7944 C CA . GLN D 1 80 ? 71.601 24.423 -28.919 1.00 71.90 225 GLN D CA 1
ATOM 7945 C C . GLN D 1 80 ? 71.416 23.040 -28.298 1.00 65.33 225 GLN D C 1
ATOM 7946 O O . GLN D 1 80 ? 70.303 22.507 -28.269 1.00 65.14 225 GLN D O 1
ATOM 7952 N N . LYS D 1 81 ? 72.507 22.469 -27.791 1.00 63.72 226 LYS D N 1
ATOM 7953 C CA . LYS D 1 81 ? 72.448 21.168 -27.131 1.00 50.15 226 LYS D CA 1
ATOM 7954 C C . LYS D 1 81 ? 71.578 21.273 -25.885 1.00 49.72 226 LYS D C 1
ATOM 7955 O O . LYS D 1 81 ? 70.794 20.370 -25.583 1.00 49.05 226 LYS D O 1
ATOM 7961 N N . GLN D 1 82 ? 71.716 22.386 -25.170 1.00 50.45 227 GLN D N 1
ATOM 7962 C CA . GLN D 1 82 ? 70.878 22.654 -24.004 1.00 50.70 227 GLN D CA 1
ATOM 7963 C C . GLN D 1 82 ? 69.401 22.716 -24.393 1.00 47.81 227 GLN D C 1
ATOM 7964 O O . GLN D 1 82 ? 68.548 22.053 -23.783 1.00 51.04 227 GLN D O 1
ATOM 7970 N N . LEU D 1 83 ? 69.113 23.510 -25.423 1.00 48.60 228 LEU D N 1
ATOM 7971 C CA . LEU D 1 83 ? 67.745 23.692 -25.905 1.00 48.40 228 LEU D CA 1
ATOM 7972 C C . LEU D 1 83 ? 67.081 22.371 -26.290 1.00 48.36 228 LEU D C 1
ATOM 7973 O O . LEU D 1 83 ? 65.969 22.059 -25.833 1.00 43.61 228 LEU D O 1
ATOM 7978 N N . LYS D 1 84 ? 67.770 21.591 -27.119 1.00 54.58 229 LYS D N 1
ATOM 7979 C CA . LYS D 1 84 ? 67.262 20.283 -27.510 1.00 49.20 229 LYS D CA 1
ATOM 7980 C C . LYS D 1 84 ? 67.073 19.410 -26.277 1.00 49.23 229 LYS D C 1
ATOM 7981 O O . LYS D 1 84 ? 66.093 18.671 -26.177 1.00 47.54 229 LYS D O 1
ATOM 7987 N N . GLY D 1 85 ? 68.006 19.521 -25.334 1.00 44.92 230 GLY D N 1
ATOM 7988 C CA . GLY D 1 85 ? 67.925 18.783 -24.087 1.00 55.33 230 GLY D CA 1
ATOM 7989 C C . GLY D 1 85 ? 66.617 19.028 -23.358 1.00 53.85 230 GLY D C 1
ATOM 7990 O O . GLY D 1 85 ? 65.979 18.088 -22.890 1.00 58.53 230 GLY D O 1
ATOM 7991 N N . LYS D 1 86 ? 66.216 20.290 -23.255 1.00 44.64 231 LYS D N 1
ATOM 7992 C CA . LYS D 1 86 ? 64.957 20.627 -22.591 1.00 50.31 231 LYS D CA 1
ATOM 7993 C C . LYS D 1 86 ? 63.742 20.159 -23.403 1.00 56.11 231 LYS D C 1
ATOM 7994 O O . LYS D 1 86 ? 62.751 19.646 -22.848 1.00 66.99 231 LYS D O 1
ATOM 8000 N N . GLN D 1 87 ? 63.837 20.318 -24.721 1.00 53.32 232 GLN D N 1
ATOM 8001 C CA . GLN D 1 87 ? 62.792 19.855 -25.631 1.00 50.30 232 GLN D CA 1
ATOM 8002 C C . GLN D 1 87 ? 62.493 18.368 -25.425 1.00 55.03 232 GLN D C 1
ATOM 8003 O O . GLN D 1 87 ? 61.326 17.949 -25.394 1.00 52.51 232 GLN D O 1
ATOM 8017 N N . GLN D 1 89 ? 62.969 16.381 -22.694 1.00 68.72 234 GLN D N 1
ATOM 8018 C CA . GLN D 1 89 ? 62.276 16.042 -21.457 1.00 69.46 234 GLN D CA 1
ATOM 8019 C C . GLN D 1 89 ? 60.831 16.522 -21.517 1.00 57.47 234 GLN D C 1
ATOM 8020 O O . GLN D 1 89 ? 59.933 15.869 -20.968 1.00 57.38 234 GLN D O 1
ATOM 8026 N N . LYS D 1 90 ? 60.600 17.638 -22.208 1.00 51.47 235 LYS D N 1
ATOM 8027 C CA . LYS D 1 90 ? 59.224 18.070 -22.454 1.00 48.78 235 LYS D CA 1
ATOM 8028 C C . LYS D 1 90 ? 58.437 16.976 -23.180 1.00 52.25 235 LYS D C 1
ATOM 8029 O O . LYS D 1 90 ? 57.348 16.567 -22.740 1.00 52.27 235 LYS D O 1
ATOM 8035 N N . GLU D 1 91 ? 59.002 16.491 -24.283 1.00 37.72 236 GLU D N 1
ATOM 8036 C CA . GLU D 1 91 ? 58.339 15.464 -25.078 1.00 48.17 236 GLU D CA 1
ATOM 8037 C C . GLU D 1 91 ? 58.118 14.177 -24.275 1.00 49.91 236 GLU D C 1
ATOM 8038 O O . GLU D 1 91 ? 57.061 13.542 -24.379 1.00 42.48 236 GLU D O 1
ATOM 8052 N N . SER D 1 93 ? 57.692 13.957 -21.040 1.00 56.52 238 SER D N 1
ATOM 8053 C CA . SER D 1 93 ? 56.569 14.272 -20.167 1.00 42.88 238 SER D CA 1
ATOM 8054 C C . SER D 1 93 ? 55.242 14.112 -20.907 1.00 40.08 238 SER D C 1
ATOM 8055 O O . SER D 1 93 ? 54.301 13.513 -20.383 1.00 45.52 238 SER D O 1
ATOM 8058 N N . GLU D 1 94 ? 55.180 14.627 -22.133 1.00 46.52 239 GLU D N 1
ATOM 8059 C CA . GLU D 1 94 ? 53.965 14.512 -22.949 1.00 56.53 239 GLU D CA 1
ATOM 8060 C C . GLU D 1 94 ? 53.576 13.044 -23.193 1.00 57.11 239 GLU D C 1
ATOM 8061 O O . GLU D 1 94 ? 52.393 12.667 -23.118 1.00 66.83 239 GLU D O 1
ATOM 8067 N N . PHE D 1 95 ? 54.582 12.226 -23.493 1.00 47.53 240 PHE D N 1
ATOM 8068 C CA . PHE D 1 95 ? 54.405 10.779 -23.623 1.00 37.72 240 PHE D CA 1
ATOM 8069 C C . PHE D 1 95 ? 53.769 10.190 -22.361 1.00 45.52 240 PHE D C 1
ATOM 8070 O O . PHE D 1 95 ? 52.792 9.422 -22.424 1.00 60.43 240 PHE D O 1
ATOM 8078 N N . ILE D 1 96 ? 54.318 10.577 -21.211 1.00 41.63 241 ILE D N 1
ATOM 8079 C CA . ILE D 1 96 ? 53.794 10.111 -19.931 1.00 45.23 241 ILE D CA 1
ATOM 8080 C C . ILE D 1 96 ? 52.331 10.513 -19.757 1.00 43.77 241 ILE D C 1
ATOM 8081 O O . ILE D 1 96 ? 51.513 9.719 -19.286 1.00 37.69 241 ILE D O 1
ATOM 8086 N N . ARG D 1 97 ? 52.006 11.729 -20.187 1.00 43.62 242 ARG D N 1
ATOM 8087 C CA . ARG D 1 97 ? 50.636 12.228 -20.167 1.00 49.08 242 ARG D CA 1
ATOM 8088 C C . ARG D 1 97 ? 49.706 11.322 -20.969 1.00 46.71 242 ARG D C 1
ATOM 8089 O O . ARG D 1 97 ? 48.594 10.995 -20.527 1.00 51.88 242 ARG D O 1
ATOM 8097 N N . GLU D 1 98 ? 50.166 10.922 -22.151 1.00 41.42 243 GLU D N 1
ATOM 8098 C CA . GLU D 1 98 ? 49.401 9.986 -22.970 1.00 46.12 243 GLU D CA 1
ATOM 8099 C C . GLU D 1 98 ? 49.155 8.678 -22.221 1.00 48.30 243 GLU D C 1
ATOM 8100 O O . GLU D 1 98 ? 48.024 8.160 -22.197 1.00 62.99 243 GLU D O 1
ATOM 8106 N N . ARG D 1 99 ? 50.209 8.147 -21.603 1.00 33.17 244 ARG D N 1
ATOM 8107 C CA . ARG D 1 99 ? 50.056 6.918 -20.825 1.00 48.81 244 ARG D CA 1
ATOM 8108 C C . ARG D 1 99 ? 48.978 7.096 -19.753 1.00 45.78 244 ARG D C 1
ATOM 8109 O O . ARG D 1 99 ? 48.112 6.232 -19.575 1.00 43.41 244 ARG D O 1
ATOM 8117 N N . ILE D 1 100 ? 49.030 8.231 -19.060 1.00 42.53 245 ILE D N 1
ATOM 8118 C CA . ILE D 1 100 ? 48.034 8.570 -18.051 1.00 32.69 245 ILE D CA 1
ATOM 8119 C C . ILE D 1 100 ? 46.621 8.511 -18.617 1.00 49.81 245 ILE D C 1
ATOM 8120 O O . ILE D 1 100 ? 45.737 7.902 -18.013 1.00 61.33 245 ILE D O 1
ATOM 8125 N N . LYS D 1 101 ? 46.408 9.126 -19.778 1.00 44.07 246 LYS D N 1
ATOM 8126 C CA . LYS D 1 101 ? 45.090 9.059 -20.420 1.00 46.50 246 LYS D CA 1
ATOM 8127 C C . LYS D 1 101 ? 44.648 7.615 -20.664 1.00 47.21 246 LYS D C 1
ATOM 8128 O O . LYS D 1 101 ? 43.493 7.251 -20.384 1.00 51.71 246 LYS D O 1
ATOM 8134 N N . ILE D 1 102 ? 45.569 6.792 -21.159 1.00 34.70 247 ILE D N 1
ATOM 8135 C CA . ILE D 1 102 ? 45.250 5.385 -21.394 1.00 52.04 247 ILE D CA 1
ATOM 8136 C C . ILE D 1 102 ? 44.800 4.698 -20.103 1.00 53.21 247 ILE D C 1
ATOM 8137 O O . ILE D 1 102 ? 43.755 4.032 -20.065 1.00 56.27 247 ILE D O 1
ATOM 8142 N N . GLU D 1 103 ? 45.582 4.883 -19.044 1.00 48.89 248 GLU D N 1
ATOM 8143 C CA . GLU D 1 103 ? 45.266 4.305 -17.741 1.00 46.39 248 GLU D CA 1
ATOM 8144 C C . GLU D 1 103 ? 43.906 4.770 -17.217 1.00 45.03 248 GLU D C 1
ATOM 8145 O O . GLU D 1 103 ? 43.153 3.987 -16.642 1.00 45.38 248 GLU D O 1
ATOM 8151 N N . GLU D 1 104 ? 43.590 6.043 -17.431 1.00 44.15 249 GLU D N 1
ATOM 8152 C CA . GLU D 1 104 ? 42.317 6.597 -16.983 1.00 39.79 249 GLU D CA 1
ATOM 8153 C C . GLU D 1 104 ? 41.142 5.964 -17.720 1.00 47.86 249 GLU D C 1
ATOM 8154 O O . GLU D 1 104 ? 40.111 5.665 -17.112 1.00 52.33 249 GLU D O 1
ATOM 8160 N N . GLU D 1 105 ? 41.298 5.745 -19.023 1.00 50.46 250 GLU D N 1
ATOM 8161 C CA . GLU D 1 105 ? 40.235 5.089 -19.783 1.00 38.04 250 GLU D CA 1
ATOM 8162 C C . GLU D 1 105 ? 40.057 3.634 -19.343 1.00 44.10 250 GLU D C 1
ATOM 8163 O O . GLU D 1 105 ? 38.929 3.148 -19.197 1.00 36.59 250 GLU D O 1
ATOM 8169 N N . TYR D 1 106 ? 41.179 2.952 -19.129 1.00 41.60 251 TYR D N 1
ATOM 8170 C CA . TYR D 1 106 ? 41.179 1.569 -18.660 1.00 31.04 251 TYR D CA 1
ATOM 8171 C C . TYR D 1 106 ? 40.450 1.430 -17.326 1.00 57.65 251 TYR D C 1
ATOM 8172 O O . TYR D 1 106 ? 39.564 0.579 -17.160 1.00 29.67 251 TYR D O 1
ATOM 8181 N N . ALA D 1 107 ? 40.819 2.293 -16.386 1.00 29.52 252 ALA D N 1
ATOM 8182 C CA . ALA D 1 107 ? 40.212 2.313 -15.065 1.00 29.14 252 ALA D CA 1
ATOM 8183 C C . ALA D 1 107 ? 38.725 2.611 -15.164 1.00 35.78 252 ALA D C 1
ATOM 8184 O O . ALA D 1 107 ? 37.916 1.973 -14.495 1.00 35.21 252 ALA D O 1
ATOM 8186 N N . LYS D 1 108 ? 38.378 3.595 -15.990 1.00 34.09 253 LYS D N 1
ATOM 8187 C CA . LYS D 1 108 ? 36.982 3.942 -16.239 1.00 37.38 253 LYS D CA 1
ATOM 8188 C C . LYS D 1 108 ? 36.167 2.722 -16.673 1.00 37.13 253 LYS D C 1
ATOM 8189 O O . LYS D 1 108 ? 35.142 2.399 -16.062 1.00 46.43 253 LYS D O 1
ATOM 8195 N N . ASN D 1 109 ? 36.624 2.049 -17.727 1.00 36.65 254 ASN D N 1
ATOM 8196 C CA . ASN D 1 109 ? 35.932 0.858 -18.226 1.00 37.68 254 ASN D CA 1
ATOM 8197 C C . ASN D 1 109 ? 35.797 -0.231 -17.167 1.00 33.86 254 ASN D C 1
ATOM 8198 O O . ASN D 1 109 ? 34.721 -0.820 -17.004 1.00 34.53 254 ASN D O 1
ATOM 8203 N N . LEU D 1 110 ? 36.888 -0.500 -16.454 1.00 34.52 255 LEU D N 1
ATOM 8204 C CA . LEU D 1 110 ? 36.858 -1.516 -15.405 1.00 31.18 255 LEU D CA 1
ATOM 8205 C C . LEU D 1 110 ? 35.826 -1.158 -14.336 1.00 43.25 255 LEU D C 1
ATOM 8206 O O . LEU D 1 110 ? 35.095 -2.022 -13.847 1.00 52.82 255 LEU D O 1
ATOM 8211 N N . ALA D 1 111 ? 35.757 0.126 -13.999 1.00 43.19 256 ALA D N 1
ATOM 8212 C CA . ALA D 1 111 ? 34.815 0.611 -13.001 1.00 31.70 256 ALA D CA 1
ATOM 8213 C C . ALA D 1 111 ? 33.382 0.391 -13.464 1.00 57.05 256 ALA D C 1
ATOM 8214 O O . ALA D 1 111 ? 32.547 -0.103 -12.702 1.00 50.89 256 ALA D O 1
ATOM 8216 N N . LYS D 1 112 ? 33.098 0.771 -14.706 1.00 62.14 257 LYS D N 1
ATOM 8217 C CA . LYS D 1 112 ? 31.761 0.592 -15.259 1.00 40.39 257 LYS D CA 1
ATOM 8218 C C . LYS D 1 112 ? 31.362 -0.883 -15.275 1.00 54.42 257 LYS D C 1
ATOM 8219 O O . LYS D 1 112 ? 30.222 -1.231 -14.961 1.00 55.10 257 LYS D O 1
ATOM 8225 N N . LEU D 1 113 ? 32.307 -1.751 -15.630 1.00 52.35 258 LEU D N 1
ATOM 8226 C CA . LEU D 1 113 ? 32.035 -3.187 -15.671 1.00 53.26 258 LEU D CA 1
ATOM 8227 C C . LEU D 1 113 ? 31.799 -3.760 -14.279 1.00 53.50 258 LEU D C 1
ATOM 8228 O O . LEU D 1 113 ? 30.993 -4.672 -14.102 1.00 51.65 258 LEU D O 1
ATOM 8233 N N . SER D 1 114 ? 32.506 -3.223 -13.292 1.00 56.57 259 SER D N 1
ATOM 8234 C CA . SER D 1 114 ? 32.326 -3.659 -11.913 1.00 44.25 259 SER D CA 1
ATOM 8235 C C . SER D 1 114 ? 30.917 -3.344 -11.430 1.00 50.42 259 SER D C 1
ATOM 8236 O O . SER D 1 114 ? 30.404 -3.995 -10.525 1.00 58.15 259 SER D O 1
ATOM 8239 N N . GLN D 1 115 ? 30.290 -2.347 -12.050 1.00 60.32 260 GLN D N 1
ATOM 8240 C CA . GLN D 1 115 ? 28.926 -1.960 -11.698 1.00 62.70 260 GLN D CA 1
ATOM 8241 C C . GLN D 1 115 ? 27.860 -2.795 -12.407 1.00 68.06 260 GLN D C 1
ATOM 8242 O O . GLN D 1 115 ? 26.670 -2.648 -12.125 1.00 71.97 260 GLN D O 1
ATOM 8248 N N . ASN D 1 116 ? 28.283 -3.673 -13.312 1.00 69.21 261 ASN D N 1
ATOM 8249 C CA . ASN D 1 116 ? 27.337 -4.490 -14.067 1.00 70.05 261 ASN D CA 1
ATOM 8250 C C . ASN D 1 116 ? 26.599 -5.469 -13.154 1.00 62.66 261 ASN D C 1
ATOM 8251 O O . ASN D 1 116 ? 27.181 -6.021 -12.220 1.00 56.92 261 ASN D O 1
ATOM 8256 N N . SER D 1 117 ? 25.321 -5.692 -13.440 1.00 63.27 262 SER D N 1
ATOM 8257 C CA . SER D 1 117 ? 24.481 -6.546 -12.603 1.00 36.38 262 SER D CA 1
ATOM 8258 C C . SER D 1 117 ? 24.316 -7.957 -13.160 1.00 46.00 262 SER D C 1
ATOM 8259 O O . SER D 1 117 ? 23.376 -8.662 -12.795 1.00 57.76 262 SER D O 1
ATOM 8262 N N . LEU D 1 118 ? 25.211 -8.362 -14.056 1.00 42.85 263 LEU D N 1
ATOM 8263 C CA . LEU D 1 118 ? 25.142 -9.698 -14.643 1.00 41.22 263 LEU D CA 1
ATOM 8264 C C . LEU D 1 118 ? 25.323 -10.795 -13.594 1.00 39.82 263 LEU D C 1
ATOM 8265 O O . LEU D 1 118 ? 26.252 -10.744 -12.786 1.00 41.99 263 LEU D O 1
ATOM 8270 N N . ALA D 1 119 ? 24.430 -11.783 -13.623 1.00 47.40 264 ALA D N 1
ATOM 8271 C CA . ALA D 1 119 ? 24.477 -12.929 -12.712 1.00 51.08 264 ALA D CA 1
ATOM 8272 C C . ALA D 1 119 ? 24.463 -12.511 -11.241 1.00 55.58 264 ALA D C 1
ATOM 8273 O O . ALA D 1 119 ? 25.008 -13.206 -10.385 1.00 58.60 264 ALA D O 1
ATOM 8275 N N . ALA D 1 120 ? 23.847 -11.367 -10.958 1.00 52.29 265 ALA D N 1
ATOM 8276 C CA . ALA D 1 120 ? 23.760 -10.852 -9.596 1.00 42.88 265 ALA D CA 1
ATOM 8277 C C . ALA D 1 120 ? 22.818 -11.691 -8.742 1.00 47.48 265 ALA D C 1
ATOM 8278 O O . ALA D 1 120 ? 22.850 -11.622 -7.514 1.00 56.47 265 ALA D O 1
ATOM 8280 N N . GLN D 1 121 ? 21.973 -12.479 -9.398 1.00 54.28 266 GLN D N 1
ATOM 8281 C CA . GLN D 1 121 ? 20.960 -13.264 -8.701 1.00 50.66 266 GLN D CA 1
ATOM 8282 C C . GLN D 1 121 ? 21.448 -14.671 -8.384 1.00 50.32 266 GLN D C 1
ATOM 8283 O O . GLN D 1 121 ? 20.675 -15.513 -7.931 1.00 48.73 266 GLN D O 1
ATOM 8289 N N . GLU D 1 122 ? 22.726 -14.928 -8.640 1.00 53.89 267 GLU D N 1
ATOM 8290 C CA . GLU D 1 122 ? 23.342 -16.171 -8.199 1.00 51.61 267 GLU D CA 1
ATOM 8291 C C . GLU D 1 122 ? 23.482 -16.123 -6.684 1.00 48.72 267 GLU D C 1
ATOM 8292 O O . GLU D 1 122 ? 24.023 -15.164 -6.136 1.00 46.51 267 GLU D O 1
ATOM 8298 N N . GLU D 1 123 ? 23.000 -17.159 -6.008 1.00 50.60 268 GLU D N 1
ATOM 8299 C CA . GLU D 1 123 ? 22.922 -17.134 -4.554 1.00 53.14 268 GLU D CA 1
ATOM 8300 C C . GLU D 1 123 ? 23.882 -18.121 -3.896 1.00 49.45 268 GLU D C 1
ATOM 8301 O O . GLU D 1 123 ? 24.464 -18.982 -4.557 1.00 57.91 268 GLU D O 1
ATOM 8307 N N . GLY D 1 124 ? 24.045 -17.976 -2.586 1.00 47.02 269 GLY D N 1
ATOM 8308 C CA . GLY D 1 124 ? 24.933 -18.826 -1.818 1.00 35.12 269 GLY D CA 1
ATOM 8309 C C . GLY D 1 124 ? 26.374 -18.350 -1.827 1.00 60.24 269 GLY D C 1
ATOM 8310 O O . GLY D 1 124 ? 26.673 -17.210 -2.199 1.00 51.11 269 GLY D O 1
ATOM 8311 N N . SER D 1 125 ? 27.270 -19.246 -1.424 1.00 65.86 270 SER D N 1
ATOM 8312 C CA . SER D 1 125 ? 28.696 -18.952 -1.358 1.00 61.87 270 SER D CA 1
ATOM 8313 C C . SER D 1 125 ? 29.254 -18.681 -2.749 1.00 58.27 270 SER D C 1
ATOM 8314 O O . SER D 1 125 ? 30.195 -17.898 -2.914 1.00 56.40 270 SER D O 1
ATOM 8317 N N . LEU D 1 126 ? 28.662 -19.337 -3.743 1.00 52.66 271 LEU D N 1
ATOM 8318 C CA . LEU D 1 126 ? 29.017 -19.102 -5.133 1.00 47.01 271 LEU D CA 1
ATOM 8319 C C . LEU D 1 126 ? 28.696 -17.661 -5.510 1.00 38.20 271 LEU D C 1
ATOM 8320 O O . LEU D 1 126 ? 29.529 -16.956 -6.088 1.00 41.30 271 LEU D O 1
ATOM 8325 N N . GLY D 1 127 ? 27.484 -17.231 -5.169 1.00 34.36 272 GLY D N 1
ATOM 8326 C CA . GLY D 1 127 ? 27.060 -15.859 -5.383 1.00 38.52 272 GLY D CA 1
ATOM 8327 C C . GLY D 1 127 ? 27.984 -14.872 -4.696 1.00 42.66 272 GLY D C 1
ATOM 8328 O O . GLY D 1 127 ? 28.303 -13.810 -5.243 1.00 52.25 272 GLY D O 1
ATOM 8329 N N . GLU D 1 128 ? 28.427 -15.232 -3.495 1.00 32.09 273 GLU D N 1
ATOM 8330 C CA . GLU D 1 128 ? 29.336 -14.381 -2.738 1.00 60.95 273 GLU D CA 1
ATOM 8331 C C . GLU D 1 128 ? 30.662 -14.238 -3.483 1.00 45.45 273 GLU D C 1
ATOM 8332 O O . GLU D 1 128 ? 31.201 -13.137 -3.614 1.00 39.88 273 GLU D O 1
ATOM 8338 N N . ALA D 1 129 ? 31.174 -15.359 -3.984 1.00 40.44 274 ALA D N 1
ATOM 8339 C CA . ALA D 1 129 ? 32.431 -15.359 -4.727 1.00 39.28 274 ALA D CA 1
ATOM 8340 C C . ALA D 1 129 ? 32.341 -14.533 -6.010 1.00 40.46 274 ALA D C 1
ATOM 8341 O O . ALA D 1 129 ? 33.275 -13.807 -6.353 1.00 50.13 274 ALA D O 1
ATOM 8343 N N . TRP D 1 130 ? 31.220 -14.649 -6.715 1.00 36.84 275 TRP D N 1
ATOM 8344 C CA . TRP D 1 130 ? 30.992 -13.868 -7.930 1.00 36.74 275 TRP D CA 1
ATOM 8345 C C . TRP D 1 130 ? 30.951 -12.363 -7.636 1.00 40.65 275 TRP D C 1
ATOM 8346 O O . TRP D 1 130 ? 31.664 -11.557 -8.267 1.00 50.88 275 TRP D O 1
ATOM 8357 N N . ALA D 1 131 ? 30.128 -11.995 -6.657 1.00 40.91 276 ALA D N 1
ATOM 8358 C CA . ALA D 1 131 ? 30.046 -10.614 -6.194 1.00 37.72 276 ALA D CA 1
ATOM 8359 C C . ALA D 1 131 ? 31.440 -10.082 -5.871 1.00 38.25 276 ALA D C 1
ATOM 8360 O O . ALA D 1 131 ? 31.787 -8.948 -6.218 1.00 37.42 276 ALA D O 1
ATOM 8362 N N . GLN D 1 132 ? 32.240 -10.921 -5.219 1.00 38.53 277 GLN D N 1
ATOM 8363 C CA . GLN D 1 132 ? 33.598 -10.542 -4.850 1.00 41.87 277 GLN D CA 1
ATOM 8364 C C . GLN D 1 132 ? 34.491 -10.388 -6.073 1.00 45.61 277 GLN D C 1
ATOM 8365 O O . GLN D 1 132 ? 35.424 -9.592 -6.062 1.00 54.49 277 GLN D O 1
ATOM 8371 N N . VAL D 1 133 ? 34.228 -11.175 -7.114 1.00 37.59 278 VAL D N 1
ATOM 8372 C CA . VAL D 1 133 ? 34.941 -11.012 -8.378 1.00 35.41 278 VAL D CA 1
ATOM 8373 C C . VAL D 1 133 ? 34.709 -9.600 -8.908 1.00 47.38 278 VAL D C 1
ATOM 8374 O O . VAL D 1 133 ? 35.660 -8.877 -9.255 1.00 59.78 278 VAL D O 1
ATOM 8378 N N . LYS D 1 134 ? 33.440 -9.195 -8.928 1.00 49.92 279 LYS D N 1
ATOM 8379 C CA . LYS D 1 134 ? 33.089 -7.853 -9.402 1.00 48.27 279 LYS D CA 1
ATOM 8380 C C . LYS D 1 134 ? 33.758 -6.772 -8.548 1.00 45.47 279 LYS D C 1
ATOM 8381 O O . LYS D 1 134 ? 34.333 -5.787 -9.063 1.00 37.84 279 LYS D O 1
ATOM 8387 N N . LYS D 1 135 ? 33.698 -6.974 -7.235 1.00 36.94 280 LYS D N 1
ATOM 8388 C CA . LYS D 1 135 ? 34.280 -6.020 -6.306 1.00 42.16 280 LYS D CA 1
ATOM 8389 C C . LYS D 1 135 ? 35.782 -5.899 -6.578 1.00 44.39 280 LYS D C 1
ATOM 8390 O O . LYS D 1 135 ? 36.356 -4.803 -6.537 1.00 40.16 280 LYS D O 1
ATOM 8396 N N . SER D 1 136 ? 36.404 -7.035 -6.883 1.00 50.53 281 SER D N 1
ATOM 8397 C CA . SER D 1 136 ? 37.822 -7.080 -7.212 1.00 51.26 281 SER D CA 1
ATOM 8398 C C . SER D 1 136 ? 38.109 -6.285 -8.477 1.00 45.28 281 SER D C 1
ATOM 8399 O O . SER D 1 136 ? 39.151 -5.632 -8.578 1.00 50.51 281 SER D O 1
ATOM 8402 N N . LEU D 1 137 ? 37.181 -6.321 -9.431 1.00 35.66 282 LEU D N 1
ATOM 8403 C CA . LEU D 1 137 ? 37.308 -5.465 -10.612 1.00 37.31 282 LEU D CA 1
ATOM 8404 C C . LEU D 1 137 ? 37.335 -3.993 -10.216 1.00 34.64 282 LEU D C 1
ATOM 8405 O O . LEU D 1 137 ? 38.177 -3.221 -10.701 1.00 33.38 282 LEU D O 1
ATOM 8410 N N . ALA D 1 138 ? 36.420 -3.608 -9.327 1.00 40.95 283 ALA D N 1
ATOM 8411 C CA . ALA D 1 138 ? 36.404 -2.225 -8.845 1.00 35.32 283 ALA D CA 1
ATOM 8412 C C . ALA D 1 138 ? 37.750 -1.838 -8.216 1.00 41.32 283 ALA D C 1
ATOM 8413 O O . ALA D 1 138 ? 38.287 -0.743 -8.471 1.00 43.24 283 ALA D O 1
ATOM 8415 N N . ASP D 1 139 ? 38.311 -2.754 -7.429 1.00 50.37 284 ASP D N 1
ATOM 8416 C CA . ASP D 1 139 ? 39.606 -2.510 -6.793 1.00 59.06 284 ASP D CA 1
ATOM 8417 C C . ASP D 1 139 ? 40.729 -2.343 -7.820 1.00 65.43 284 ASP D C 1
ATOM 8418 O O . ASP D 1 139 ? 41.576 -1.454 -7.680 1.00 65.36 284 ASP D O 1
ATOM 8423 N N . GLU D 1 140 ? 40.743 -3.200 -8.841 1.00 65.21 285 GLU D N 1
ATOM 8424 C CA . GLU D 1 140 ? 41.707 -3.063 -9.935 1.00 54.34 285 GLU D CA 1
ATOM 8425 C C . GLU D 1 140 ? 41.624 -1.678 -10.564 1.00 45.05 285 GLU D C 1
ATOM 8426 O O . GLU D 1 140 ? 42.647 -1.014 -10.794 1.00 53.51 285 GLU D O 1
ATOM 8432 N N . ALA D 1 141 ? 40.395 -1.251 -10.843 1.00 33.76 286 ALA D N 1
ATOM 8433 C CA . ALA D 1 141 ? 40.166 0.057 -11.449 1.00 38.77 286 ALA D CA 1
ATOM 8434 C C . ALA D 1 141 ? 40.747 1.190 -10.607 1.00 41.94 286 ALA D C 1
ATOM 8435 O O . ALA D 1 141 ? 41.507 2.030 -11.115 1.00 40.60 286 ALA D O 1
ATOM 8437 N N . GLU D 1 142 ? 40.420 1.201 -9.315 1.00 45.44 287 GLU D N 1
ATOM 8438 C CA . GLU D 1 142 ? 40.955 2.248 -8.442 1.00 53.83 287 GLU D CA 1
ATOM 8439 C C . GLU D 1 142 ? 42.484 2.202 -8.393 1.00 49.70 287 GLU D C 1
ATOM 8440 O O . GLU D 1 142 ? 43.146 3.245 -8.402 1.00 42.13 287 GLU D O 1
ATOM 8446 N N . VAL D 1 143 ? 43.037 0.992 -8.350 1.00 41.36 288 VAL D N 1
ATOM 8447 C CA . VAL D 1 143 ? 44.487 0.817 -8.320 1.00 37.53 288 VAL D CA 1
ATOM 8448 C C . VAL D 1 143 ? 45.131 1.490 -9.535 1.00 41.52 288 VAL D C 1
ATOM 8449 O O . VAL D 1 143 ? 46.076 2.278 -9.392 1.00 43.84 288 VAL D O 1
ATOM 8453 N N . HIS D 1 144 ? 44.608 1.205 -10.724 1.00 36.75 289 HIS D N 1
ATOM 8454 C CA . HIS D 1 144 ? 45.173 1.805 -11.929 1.00 44.16 289 HIS D CA 1
ATOM 8455 C C . HIS D 1 144 ? 44.993 3.321 -11.959 1.00 47.59 289 HIS D C 1
ATOM 8456 O O . HIS D 1 144 ? 45.888 4.052 -12.406 1.00 51.30 289 HIS D O 1
ATOM 8463 N N . LEU D 1 145 ? 43.856 3.796 -11.459 1.00 42.96 290 LEU D N 1
ATOM 8464 C CA . LEU D 1 145 ? 43.629 5.235 -11.387 1.00 36.75 290 LEU D CA 1
ATOM 8465 C C . LEU D 1 145 ? 44.683 5.926 -10.524 1.00 40.64 290 LEU D C 1
ATOM 8466 O O . LEU D 1 145 ? 45.307 6.906 -10.950 1.00 45.51 290 LEU D O 1
ATOM 8471 N N . LYS D 1 146 ? 44.890 5.401 -9.320 1.00 36.86 291 LYS D N 1
ATOM 8472 C CA . LYS D 1 146 ? 45.905 5.939 -8.422 1.00 39.38 291 LYS D CA 1
ATOM 8473 C C . LYS D 1 146 ? 47.289 5.866 -9.061 1.00 47.70 291 LYS D C 1
ATOM 8474 O O . LYS D 1 146 ? 48.119 6.760 -8.868 1.00 57.52 291 LYS D O 1
ATOM 8480 N N . PHE D 1 147 ? 47.530 4.801 -9.823 1.00 42.68 292 PHE D N 1
ATOM 8481 C CA . PHE D 1 147 ? 48.769 4.686 -10.587 1.00 41.76 292 PHE D CA 1
ATOM 8482 C C . PHE D 1 147 ? 48.950 5.877 -11.517 1.00 40.75 292 PHE D C 1
ATOM 8483 O O . PHE D 1 147 ? 50.019 6.487 -11.552 1.00 33.80 292 PHE D O 1
ATOM 8491 N N . SER D 1 148 ? 47.899 6.209 -12.261 1.00 36.86 293 SER D N 1
ATOM 8492 C CA . SER D 1 148 ? 47.974 7.315 -13.211 1.00 33.02 293 SER D CA 1
ATOM 8493 C C . SER D 1 148 ? 48.178 8.655 -12.500 1.00 45.19 293 SER D C 1
ATOM 8494 O O . SER D 1 148 ? 48.955 9.502 -12.960 1.00 48.09 293 SER D O 1
ATOM 8497 N N . ALA D 1 149 ? 47.483 8.839 -11.380 1.00 33.64 294 ALA D N 1
ATOM 8498 C CA . ALA D 1 149 ? 47.647 10.043 -10.565 1.00 50.65 294 ALA D CA 1
ATOM 8499 C C . ALA D 1 149 ? 49.097 10.216 -10.112 1.00 54.73 294 ALA D C 1
ATOM 8500 O O . ALA D 1 149 ? 49.684 11.303 -10.229 1.00 60.11 294 ALA D O 1
ATOM 8502 N N . LYS D 1 150 ? 49.674 9.131 -9.604 1.00 35.20 295 LYS D N 1
ATOM 8503 C CA . LYS D 1 150 ? 51.057 9.154 -9.147 1.00 46.40 295 LYS D CA 1
ATOM 8504 C C . LYS D 1 150 ? 52.008 9.405 -10.317 1.00 45.66 295 LYS D C 1
ATOM 8505 O O . LYS D 1 150 ? 53.029 10.069 -10.156 1.00 46.41 295 LYS D O 1
ATOM 8511 N N . LEU D 1 151 ? 51.672 8.878 -11.491 1.00 35.27 296 LEU D N 1
ATOM 8512 C CA . LEU D 1 151 ? 52.410 9.208 -12.706 1.00 35.71 296 LEU D CA 1
ATOM 8513 C C . LEU D 1 151 ? 52.414 10.713 -12.946 1.00 51.68 296 LEU D C 1
ATOM 8514 O O . LEU D 1 151 ? 53.448 11.292 -13.285 1.00 50.80 296 LEU D O 1
ATOM 8519 N N . HIS D 1 152 ? 51.252 11.340 -12.783 1.00 50.79 297 HIS D N 1
ATOM 8520 C CA . HIS D 1 152 ? 51.146 12.787 -12.956 1.00 47.11 297 HIS D CA 1
ATOM 8521 C C . HIS D 1 152 ? 52.011 13.568 -11.972 1.00 46.83 297 HIS D C 1
ATOM 8522 O O . HIS D 1 152 ? 52.831 14.395 -12.373 1.00 49.89 297 HIS D O 1
ATOM 8529 N N . SER D 1 153 ? 51.828 13.299 -10.685 1.00 44.19 298 SER D N 1
ATOM 8530 C CA . SER D 1 153 ? 52.526 14.054 -9.650 1.00 45.18 298 SER D CA 1
ATOM 8531 C C . SER D 1 153 ? 54.037 13.807 -9.627 1.00 49.19 298 SER D C 1
ATOM 8532 O O . SER D 1 153 ? 54.820 14.744 -9.472 1.00 60.30 298 SER D O 1
ATOM 8535 N N . GLU D 1 154 ? 54.442 12.552 -9.790 1.00 41.31 299 GLU D N 1
ATOM 8536 C CA . GLU D 1 154 ? 55.824 12.159 -9.525 1.00 48.17 299 GLU D CA 1
ATOM 8537 C C . GLU D 1 154 ? 56.706 11.984 -10.763 1.00 56.58 299 GLU D C 1
ATOM 8538 O O . GLU D 1 154 ? 57.917 11.809 -10.635 1.00 52.92 299 GLU D O 1
ATOM 8544 N N . VAL D 1 155 ? 56.117 12.025 -11.953 1.00 56.83 300 VAL D N 1
ATOM 8545 C CA . VAL D 1 155 ? 56.893 11.795 -13.168 1.00 48.15 300 VAL D CA 1
ATOM 8546 C C . VAL D 1 155 ? 56.654 12.859 -14.234 1.00 45.52 300 VAL D C 1
ATOM 8547 O O . VAL D 1 155 ? 57.595 13.509 -14.678 1.00 56.15 300 VAL D O 1
ATOM 8551 N N . GLU D 1 156 ? 55.400 13.040 -14.636 1.00 39.53 301 GLU D N 1
ATOM 8552 C CA . GLU D 1 156 ? 55.068 13.962 -15.717 1.00 41.90 301 GLU D CA 1
ATOM 8553 C C . GLU D 1 156 ? 55.408 15.404 -15.352 1.00 66.18 301 GLU D C 1
ATOM 8554 O O . GLU D 1 156 ? 56.155 16.083 -16.067 1.00 69.32 301 GLU D O 1
ATOM 8560 N N . LYS D 1 157 ? 54.856 15.867 -14.236 1.00 46.24 302 LYS D N 1
ATOM 8561 C CA . LYS D 1 157 ? 55.091 17.233 -13.783 1.00 50.10 302 LYS D CA 1
ATOM 8562 C C . LYS D 1 157 ? 56.566 17.513 -13.453 1.00 56.69 302 LYS D C 1
ATOM 8563 O O . LYS D 1 157 ? 57.079 18.563 -13.833 1.00 62.03 302 LYS D O 1
ATOM 8569 N N . PRO D 1 158 ? 57.249 16.599 -12.728 1.00 50.69 303 PRO D N 1
ATOM 8570 C CA . PRO D 1 158 ? 58.677 16.862 -12.510 1.00 53.64 303 PRO D CA 1
ATOM 8571 C C . PRO D 1 158 ? 59.483 16.959 -13.805 1.00 55.60 303 PRO D C 1
ATOM 8572 O O . PRO D 1 158 ? 60.372 17.806 -13.905 1.00 59.86 303 PRO D O 1
ATOM 8576 N N . LEU D 1 159 ? 59.195 16.088 -14.768 1.00 92.31 304 LEU D N 1
ATOM 8577 C CA . LEU D 1 159 ? 59.856 16.146 -16.071 1.00 54.60 304 LEU D CA 1
ATOM 8578 C C . LEU D 1 159 ? 59.598 17.462 -16.814 1.00 58.33 304 LEU D C 1
ATOM 8579 O O . LEU D 1 159 ? 60.529 18.082 -17.319 1.00 62.23 304 LEU D O 1
ATOM 8592 N N . ASN D 1 161 ? 57.760 20.647 -15.741 1.00 89.47 306 ASN D N 1
ATOM 8593 C CA . ASN D 1 161 ? 57.980 21.864 -14.959 1.00 104.95 306 ASN D CA 1
ATOM 8594 C C . ASN D 1 161 ? 59.417 22.066 -14.446 1.00 116.72 306 ASN D C 1
ATOM 8595 O O . ASN D 1 161 ? 59.650 22.879 -13.563 1.00 123.40 306 ASN D O 1
ATOM 8600 N N . PHE D 1 162 ? 60.382 21.364 -15.029 1.00 117.77 307 PHE D N 1
ATOM 8601 C CA . PHE D 1 162 ? 61.768 21.451 -14.597 1.00 121.44 307 PHE D CA 1
ATOM 8602 C C . PHE D 1 162 ? 62.515 22.583 -15.291 1.00 127.36 307 PHE D C 1
ATOM 8603 O O . PHE D 1 162 ? 62.660 22.591 -16.503 1.00 130.13 307 PHE D O 1
ATOM 8611 N N . ARG D 1 163 ? 62.982 23.535 -14.489 1.00 128.53 308 ARG D N 1
ATOM 8612 C CA . ARG D 1 163 ? 63.772 24.693 -14.947 1.00 132.70 308 ARG D CA 1
ATOM 8613 C C . ARG D 1 163 ? 63.081 25.534 -16.026 1.00 129.73 308 ARG D C 1
ATOM 8614 O O . ARG D 1 163 ? 63.502 25.561 -17.174 1.00 133.22 308 ARG D O 1
ATOM 8622 N N . GLU D 1 164 ? 62.016 26.216 -15.613 1.00 124.44 309 GLU D N 1
ATOM 8623 C CA . GLU D 1 164 ? 61.138 27.036 -16.467 1.00 123.73 309 GLU D CA 1
ATOM 8624 C C . GLU D 1 164 ? 61.724 28.333 -17.059 1.00 128.26 309 GLU D C 1
ATOM 8625 O O . GLU D 1 164 ? 61.350 28.726 -18.172 1.00 126.14 309 GLU D O 1
ATOM 8631 N N . ASN D 1 165 ? 62.642 28.970 -16.331 1.00 133.95 310 ASN D N 1
ATOM 8632 C CA . ASN D 1 165 ? 63.137 30.307 -16.656 1.00 146.03 310 ASN D CA 1
ATOM 8633 C C . ASN D 1 165 ? 64.249 30.338 -17.694 1.00 154.74 310 ASN D C 1
ATOM 8634 O O . ASN D 1 165 ? 64.894 31.370 -17.878 1.00 168.32 310 ASN D O 1
ATOM 8639 N N . PHE D 1 166 ? 64.458 29.215 -18.381 1.00 133.46 311 PHE D N 1
ATOM 8640 C CA . PHE D 1 166 ? 65.486 29.079 -19.427 1.00 132.24 311 PHE D CA 1
ATOM 8641 C C . PHE D 1 166 ? 65.238 29.919 -20.684 1.00 130.93 311 PHE D C 1
ATOM 8642 O O . PHE D 1 166 ? 66.189 30.286 -21.393 1.00 126.08 311 PHE D O 1
ATOM 8650 N N . LYS D 1 167 ? 63.955 30.177 -20.962 1.00 130.62 312 LYS D N 1
ATOM 8651 C CA . LYS D 1 167 ? 63.498 30.796 -22.215 1.00 124.05 312 LYS D CA 1
ATOM 8652 C C . LYS D 1 167 ? 64.295 32.035 -22.599 1.00 119.46 312 LYS D C 1
ATOM 8653 O O . LYS D 1 167 ? 64.719 32.179 -23.743 1.00 113.50 312 LYS D O 1
ATOM 8659 N N . LYS D 1 168 ? 64.517 32.917 -21.638 1.00 122.52 313 LYS D N 1
ATOM 8660 C CA . LYS D 1 168 ? 65.277 34.129 -21.885 1.00 120.53 313 LYS D CA 1
ATOM 8661 C C . LYS D 1 168 ? 66.677 34.054 -21.298 1.00 111.89 313 LYS D C 1
ATOM 8662 O O . LYS D 1 168 ? 67.567 34.775 -21.715 1.00 109.87 313 LYS D O 1
ATOM 8668 N N . ASP D 1 169 ? 66.867 33.205 -20.298 1.00 112.06 314 ASP D N 1
ATOM 8669 C CA . ASP D 1 169 ? 68.186 33.067 -19.691 1.00 120.24 314 ASP D CA 1
ATOM 8670 C C . ASP D 1 169 ? 69.227 32.631 -20.710 1.00 121.04 314 ASP D C 1
ATOM 8671 O O . ASP D 1 169 ? 70.377 33.077 -20.658 1.00 124.09 314 ASP D O 1
ATOM 8684 N N . LYS D 1 171 ? 69.047 33.370 -23.887 1.00 93.17 316 LYS D N 1
ATOM 8685 C CA . LYS D 1 171 ? 69.219 34.597 -24.656 1.00 93.59 316 LYS D CA 1
ATOM 8686 C C . LYS D 1 171 ? 70.234 35.524 -23.992 1.00 92.21 316 LYS D C 1
ATOM 8687 O O . LYS D 1 171 ? 71.135 36.039 -24.649 1.00 95.61 316 LYS D O 1
ATOM 8693 N N . LYS D 1 172 ? 70.072 35.734 -22.687 1.00 102.29 317 LYS D N 1
ATOM 8694 C CA . LYS D 1 172 ? 70.990 36.540 -21.884 1.00 109.43 317 LYS D CA 1
ATOM 8695 C C . LYS D 1 172 ? 72.428 36.047 -21.911 1.00 104.05 317 LYS D C 1
ATOM 8696 O O . LYS D 1 172 ? 73.337 36.814 -22.227 1.00 98.64 317 LYS D O 1
ATOM 8702 N N . CYS D 1 173 ? 72.633 34.779 -21.555 1.00 100.40 318 CYS D N 1
ATOM 8703 C CA . CYS D 1 173 ? 73.973 34.193 -21.567 1.00 99.20 318 CYS D CA 1
ATOM 8704 C C . CYS D 1 173 ? 74.639 34.373 -22.932 1.00 102.92 318 CYS D C 1
ATOM 8705 O O . CYS D 1 173 ? 75.792 34.850 -23.039 1.00 107.71 318 CYS D O 1
ATOM 8708 N N . ASP D 1 174 ? 73.887 34.001 -23.968 1.00 101.50 319 ASP D N 1
ATOM 8709 C CA . ASP D 1 174 ? 74.336 34.137 -25.347 1.00 97.81 319 ASP D CA 1
ATOM 8710 C C . ASP D 1 174 ? 74.790 35.567 -25.607 1.00 99.91 319 ASP D C 1
ATOM 8711 O O . ASP D 1 174 ? 75.924 35.797 -26.018 1.00 91.62 319 ASP D O 1
ATOM 8716 N N . HIS D 1 175 ? 73.891 36.517 -25.359 1.00 104.28 320 HIS D N 1
ATOM 8717 C CA . HIS D 1 175 ? 74.143 37.933 -25.601 1.00 103.25 320 HIS D CA 1
ATOM 8718 C C . HIS D 1 175 ? 75.426 38.386 -24.903 1.00 101.38 320 HIS D C 1
ATOM 8719 O O . HIS D 1 175 ? 76.229 39.125 -25.477 1.00 99.01 320 HIS D O 1
ATOM 8726 N N . HIS D 1 176 ? 75.617 37.907 -23.676 1.00 102.99 321 HIS D N 1
ATOM 8727 C CA . HIS D 1 176 ? 76.816 38.188 -22.887 1.00 103.32 321 HIS D CA 1
ATOM 8728 C C . HIS D 1 176 ? 78.084 37.784 -23.635 1.00 105.39 321 HIS D C 1
ATOM 8729 O O . HIS D 1 176 ? 78.932 38.635 -23.983 1.00 114.33 321 HIS D O 1
ATOM 8736 N N . ILE D 1 177 ? 78.208 36.481 -23.882 1.00 94.91 322 ILE D N 1
ATOM 8737 C CA . ILE D 1 177 ? 79.403 35.971 -24.550 1.00 88.21 322 ILE D CA 1
ATOM 8738 C C . ILE D 1 177 ? 79.619 36.656 -25.903 1.00 85.32 322 ILE D C 1
ATOM 8739 O O . ILE D 1 177 ? 80.748 37.015 -26.261 1.00 83.41 322 ILE D O 1
ATOM 8744 N N . ALA D 1 178 ? 78.523 36.871 -26.627 1.00 88.74 323 ALA D N 1
ATOM 8745 C CA . ALA D 1 178 ? 78.565 37.503 -27.941 1.00 86.74 323 ALA D CA 1
ATOM 8746 C C . ALA D 1 178 ? 79.173 38.899 -27.853 1.00 87.36 323 ALA D C 1
ATOM 8747 O O . ALA D 1 178 ? 80.016 39.271 -28.675 1.00 77.33 323 ALA D O 1
ATOM 8749 N N . ASP D 1 179 ? 78.745 39.666 -26.853 1.00 87.48 324 ASP D N 1
ATOM 8750 C CA . ASP D 1 179 ? 79.261 41.017 -26.665 1.00 101.70 324 ASP D CA 1
ATOM 8751 C C . ASP D 1 179 ? 80.745 40.971 -26.337 1.00 97.01 324 ASP D C 1
ATOM 8752 O O . ASP D 1 179 ? 81.520 41.801 -26.830 1.00 93.74 324 ASP D O 1
ATOM 8757 N N . LEU D 1 180 ? 81.146 40.002 -25.514 1.00 91.22 325 LEU D N 1
ATOM 8758 C CA . LEU D 1 180 ? 82.572 39.849 -25.225 1.00 85.90 325 LEU D CA 1
ATOM 8759 C C . LEU D 1 180 ? 83.366 39.610 -26.511 1.00 84.48 325 LEU D C 1
ATOM 8760 O O . LEU D 1 180 ? 84.427 40.212 -26.715 1.00 72.55 325 LEU D O 1
ATOM 8765 N N . ARG D 1 181 ? 82.852 38.740 -27.379 1.00 88.70 326 ARG D N 1
ATOM 8766 C CA . ARG D 1 181 ? 83.511 38.488 -28.659 1.00 72.13 326 ARG D CA 1
ATOM 8767 C C . ARG D 1 181 ? 83.567 39.733 -29.536 1.00 78.21 326 ARG D C 1
ATOM 8768 O O . ARG D 1 181 ? 84.553 39.949 -30.240 1.00 81.65 326 ARG D O 1
ATOM 8776 N N . LYS D 1 182 ? 82.511 40.542 -29.512 1.00 76.79 327 LYS D N 1
ATOM 8777 C CA . LYS D 1 182 ? 82.529 41.799 -30.252 1.00 79.67 327 LYS D CA 1
ATOM 8778 C C . LYS D 1 182 ? 83.657 42.700 -29.757 1.00 80.11 327 LYS D C 1
ATOM 8779 O O . LYS D 1 182 ? 84.433 43.219 -30.560 1.00 82.42 327 LYS D O 1
ATOM 8785 N N . GLN D 1 183 ? 83.741 42.878 -28.439 1.00 76.25 328 GLN D N 1
ATOM 8786 C CA . GLN D 1 183 ? 84.799 43.690 -27.837 1.00 88.97 328 GLN D CA 1
ATOM 8787 C C . GLN D 1 183 ? 86.169 43.191 -28.277 1.00 91.58 328 GLN D C 1
ATOM 8788 O O . GLN D 1 183 ? 87.052 43.971 -28.662 1.00 98.49 328 GLN D O 1
ATOM 8794 N N . LEU D 1 184 ? 86.320 41.873 -28.226 1.00 89.50 329 LEU D N 1
ATOM 8795 C CA . LEU D 1 184 ? 87.549 41.196 -28.610 1.00 86.27 329 LEU D CA 1
ATOM 8796 C C . LEU D 1 184 ? 87.921 41.550 -30.057 1.00 85.33 329 LEU D C 1
ATOM 8797 O O . LEU D 1 184 ? 89.073 41.907 -30.362 1.00 88.09 329 LEU D O 1
ATOM 8802 N N . ALA D 1 185 ? 86.927 41.464 -30.937 1.00 85.07 330 ALA D N 1
ATOM 8803 C CA . ALA D 1 185 ? 87.099 41.798 -32.346 1.00 92.39 330 ALA D CA 1
ATOM 8804 C C . ALA D 1 185 ? 87.556 43.247 -32.508 1.00 95.44 330 ALA D C 1
ATOM 8805 O O . ALA D 1 185 ? 88.471 43.534 -33.284 1.00 103.53 330 ALA D O 1
ATOM 8807 N N . SER D 1 186 ? 86.906 44.154 -31.782 1.00 86.65 331 SER D N 1
ATOM 8808 C CA . SER D 1 186 ? 87.279 45.567 -31.789 1.00 89.54 331 SER D CA 1
ATOM 8809 C C . SER D 1 186 ? 88.754 45.737 -31.454 1.00 89.43 331 SER D C 1
ATOM 8810 O O . SER D 1 186 ? 89.487 46.445 -32.156 1.00 97.37 331 SER D O 1
ATOM 8813 N N . ARG D 1 187 ? 89.179 45.087 -30.373 1.00 79.44 332 ARG D N 1
ATOM 8814 C CA . ARG D 1 187 ? 90.574 45.148 -29.953 1.00 73.15 332 ARG D CA 1
ATOM 8815 C C . ARG D 1 187 ? 91.487 44.676 -31.084 1.00 77.51 332 ARG D C 1
ATOM 8816 O O . ARG D 1 187 ? 92.540 45.276 -31.332 1.00 74.71 332 ARG D O 1
ATOM 8824 N N . TYR D 1 188 ? 91.082 43.606 -31.766 1.00 77.94 333 TYR D N 1
ATOM 8825 C CA . TYR D 1 188 ? 91.844 43.130 -32.921 1.00 73.82 333 TYR D CA 1
ATOM 8826 C C . TYR D 1 188 ? 91.971 44.205 -33.993 1.00 73.24 333 TYR D C 1
ATOM 8827 O O . TYR D 1 188 ? 93.053 44.411 -34.551 1.00 89.19 333 TYR D O 1
ATOM 8836 N N . ALA D 1 189 ? 90.859 44.877 -34.283 1.00 123.08 334 ALA D N 1
ATOM 8837 C CA . ALA D 1 189 ? 90.848 45.951 -35.267 1.00 76.76 334 ALA D CA 1
ATOM 8838 C C . ALA D 1 189 ? 91.876 47.015 -34.900 1.00 83.43 334 ALA D C 1
ATOM 8839 O O . ALA D 1 189 ? 92.702 47.412 -35.734 1.00 80.90 334 ALA D O 1
ATOM 8841 N N . SER D 1 190 ? 91.827 47.460 -33.646 1.00 85.68 335 SER D N 1
ATOM 8842 C CA . SER D 1 190 ? 92.767 48.464 -33.156 1.00 89.24 335 SER D CA 1
ATOM 8843 C C . SER D 1 190 ? 94.204 47.994 -33.361 1.00 92.89 335 SER D C 1
ATOM 8844 O O . SER D 1 190 ? 95.059 48.758 -33.822 1.00 97.97 335 SER D O 1
ATOM 8847 N N . VAL D 1 191 ? 94.457 46.731 -33.025 1.00 90.37 336 VAL D N 1
ATOM 8848 C CA . VAL D 1 191 ? 95.787 46.152 -33.186 1.00 88.66 336 VAL D CA 1
ATOM 8849 C C . VAL D 1 191 ? 96.255 46.234 -34.641 1.00 91.75 336 VAL D C 1
ATOM 8850 O O . VAL D 1 191 ? 97.383 46.661 -34.916 1.00 94.55 336 VAL D O 1
ATOM 8854 N N . GLU D 1 192 ? 95.382 45.850 -35.568 1.00 90.53 337 GLU D N 1
ATOM 8855 C CA . GLU D 1 192 ? 95.733 45.868 -36.985 1.00 91.76 337 GLU D CA 1
ATOM 8856 C C . GLU D 1 192 ? 96.024 47.279 -37.481 1.00 101.82 337 GLU D C 1
ATOM 8857 O O . GLU D 1 192 ? 96.992 47.491 -38.224 1.00 107.06 337 GLU D O 1
ATOM 8863 N N . LYS D 1 193 ? 95.195 48.239 -37.074 1.00 104.24 338 LYS D N 1
ATOM 8864 C CA . LYS D 1 193 ? 95.449 49.635 -37.419 1.00 102.37 338 LYS D CA 1
ATOM 8865 C C . LYS D 1 193 ? 96.827 50.051 -36.915 1.00 95.85 338 LYS D C 1
ATOM 8866 O O . LYS D 1 193 ? 97.579 50.733 -37.622 1.00 92.91 338 LYS D O 1
ATOM 8872 N N . ALA D 1 194 ? 97.148 49.640 -35.690 1.00 90.02 339 ALA D N 1
ATOM 8873 C CA . ALA D 1 194 ? 98.435 49.978 -35.096 1.00 87.28 339 ALA D CA 1
ATOM 8874 C C . ALA D 1 194 ? 99.589 49.397 -35.919 1.00 94.75 339 ALA D C 1
ATOM 8875 O O . ALA D 1 194 ? 100.594 50.078 -36.138 1.00 96.98 339 ALA D O 1
ATOM 8877 N N . ARG D 1 195 ? 99.450 48.151 -36.375 1.00 96.67 340 ARG D N 1
ATOM 8878 C CA . ARG D 1 195 ? 100.483 47.544 -37.220 1.00 94.36 340 ARG D CA 1
ATOM 8879 C C . ARG D 1 195 ? 100.655 48.313 -38.526 1.00 95.84 340 ARG D C 1
ATOM 8880 O O . ARG D 1 195 ? 101.779 48.527 -38.990 1.00 95.17 340 ARG D O 1
ATOM 8888 N N . LYS D 1 196 ? 99.528 48.703 -39.117 1.00 102.33 341 LYS D N 1
ATOM 8889 C CA . LYS D 1 196 ? 99.527 49.497 -40.341 1.00 112.64 341 LYS D CA 1
ATOM 8890 C C . LYS D 1 196 ? 100.358 50.762 -40.129 1.00 121.23 341 LYS D C 1
ATOM 8891 O O . LYS D 1 196 ? 101.315 51.033 -40.875 1.00 124.11 341 LYS D O 1
ATOM 8897 N N . ALA D 1 197 ? 99.979 51.525 -39.104 1.00 119.33 342 ALA D N 1
ATOM 8898 C CA . ALA D 1 197 ? 100.658 52.769 -38.752 1.00 115.39 342 ALA D CA 1
ATOM 8899 C C . ALA D 1 197 ? 102.153 52.523 -38.556 1.00 115.50 342 ALA D C 1
ATOM 8900 O O . ALA D 1 197 ? 102.991 53.336 -38.972 1.00 120.46 342 ALA D O 1
ATOM 8902 N N . LEU D 1 198 ? 102.477 51.387 -37.941 1.00 111.72 343 LEU D N 1
ATOM 8903 C CA . LEU D 1 198 ? 103.862 51.031 -37.676 1.00 108.45 343 LEU D CA 1
ATOM 8904 C C . LEU D 1 198 ? 104.612 50.909 -38.988 1.00 118.76 343 LEU D C 1
ATOM 8905 O O . LEU D 1 198 ? 105.638 51.557 -39.169 1.00 128.31 343 LEU D O 1
ATOM 8910 N N . THR D 1 199 ? 104.090 50.098 -39.906 1.00 118.12 344 THR D N 1
ATOM 8911 C CA . THR D 1 199 ? 104.768 49.869 -41.179 1.00 119.49 344 THR D CA 1
ATOM 8912 C C . THR D 1 199 ? 104.936 51.185 -41.941 1.00 127.01 344 THR D C 1
ATOM 8913 O O . THR D 1 199 ? 105.965 51.417 -42.590 1.00 132.42 344 THR D O 1
ATOM 8917 N N . GLU D 1 200 ? 103.935 52.055 -41.824 1.00 128.63 345 GLU D N 1
ATOM 8918 C CA . GLU D 1 200 ? 103.994 53.373 -42.454 1.00 132.58 345 GLU D CA 1
ATOM 8919 C C . GLU D 1 200 ? 105.181 54.183 -41.923 1.00 128.41 345 GLU D C 1
ATOM 8920 O O . GLU D 1 200 ? 106.002 54.686 -42.698 1.00 125.46 345 GLU D O 1
ATOM 8926 N N . ARG D 1 201 ? 105.266 54.299 -40.599 1.00 126.17 346 ARG D N 1
ATOM 8927 C CA . ARG D 1 201 ? 106.341 55.061 -39.964 1.00 123.90 346 ARG D CA 1
ATOM 8928 C C . ARG D 1 201 ? 107.709 54.465 -40.312 1.00 119.71 346 ARG D C 1
ATOM 8929 O O . ARG D 1 201 ? 108.680 55.195 -40.562 1.00 123.57 346 ARG D O 1
ATOM 8937 N N . GLN D 1 202 ? 107.765 53.135 -40.336 1.00 118.98 347 GLN D N 1
ATOM 8938 C CA . GLN D 1 202 ? 108.972 52.405 -40.716 1.00 122.60 347 GLN D CA 1
ATOM 8939 C C . GLN D 1 202 ? 109.423 52.857 -42.095 1.00 128.87 347 GLN D C 1
ATOM 8940 O O . GLN D 1 202 ? 110.602 53.125 -42.309 1.00 133.16 347 GLN D O 1
ATOM 8946 N N . LYS D 1 203 ? 108.478 52.909 -43.032 1.00 129.98 348 LYS D N 1
ATOM 8947 C CA . LYS D 1 203 ? 108.761 53.392 -44.383 1.00 133.10 348 LYS D CA 1
ATOM 8948 C C . LYS D 1 203 ? 109.264 54.836 -44.362 1.00 133.51 348 LYS D C 1
ATOM 8949 O O . LYS D 1 203 ? 110.170 55.195 -45.120 1.00 136.37 348 LYS D O 1
ATOM 8955 N N . ASP D 1 204 ? 108.666 55.662 -43.504 1.00 133.48 349 ASP D N 1
ATOM 8956 C CA . ASP D 1 204 ? 109.070 57.065 -43.392 1.00 135.49 349 ASP D CA 1
ATOM 8957 C C . ASP D 1 204 ? 110.531 57.179 -42.957 1.00 131.71 349 ASP D C 1
ATOM 8958 O O . ASP D 1 204 ? 111.246 58.088 -43.385 1.00 130.71 349 ASP D O 1
ATOM 8963 N N . LEU D 1 205 ? 110.976 56.232 -42.136 1.00 127.76 350 LEU D N 1
ATOM 8964 C CA . LEU D 1 205 ? 112.376 56.179 -41.721 1.00 127.36 350 LEU D CA 1
ATOM 8965 C C . LEU D 1 205 ? 113.207 55.702 -42.910 1.00 130.79 350 LEU D C 1
ATOM 8966 O O . LEU D 1 205 ? 114.280 56.247 -43.215 1.00 125.73 350 LEU D O 1
ATOM 8971 N N . GLU D 1 206 ? 112.660 54.697 -43.589 1.00 136.94 351 GLU D N 1
ATOM 8972 C CA . GLU D 1 206 ? 113.265 54.036 -44.740 1.00 138.04 351 GLU D CA 1
ATOM 8973 C C . GLU D 1 206 ? 113.546 55.020 -45.874 1.00 135.81 351 GLU D C 1
ATOM 8974 O O . GLU D 1 206 ? 114.402 54.774 -46.726 1.00 138.15 351 GLU D O 1
ATOM 8988 N N . LYS D 1 208 ? 113.355 58.888 -45.254 1.00 131.71 353 LYS D N 1
ATOM 8989 C CA . LYS D 1 208 ? 113.968 60.094 -44.709 1.00 133.04 353 LYS D CA 1
ATOM 8990 C C . LYS D 1 208 ? 115.440 59.892 -44.370 1.00 137.62 353 LYS D C 1
ATOM 8991 O O . LYS D 1 208 ? 116.203 60.857 -44.342 1.00 135.75 353 LYS D O 1
ATOM 8997 N N . THR D 1 209 ? 115.850 58.650 -44.120 1.00 142.92 354 THR D N 1
ATOM 8998 C CA . THR D 1 209 ? 117.276 58.403 -43.931 1.00 146.22 354 THR D CA 1
ATOM 8999 C C . THR D 1 209 ? 118.037 58.476 -45.255 1.00 152.45 354 THR D C 1
ATOM 9000 O O . THR D 1 209 ? 119.228 58.792 -45.279 1.00 153.69 354 THR D O 1
ATOM 9004 N N . GLN D 1 210 ? 117.342 58.184 -46.351 1.00 157.66 355 GLN D N 1
ATOM 9005 C CA . GLN D 1 210 ? 117.928 58.294 -47.685 1.00 161.39 355 GLN D CA 1
ATOM 9006 C C . GLN D 1 210 ? 118.046 59.723 -48.201 1.00 169.31 355 GLN D C 1
ATOM 9007 O O . GLN D 1 210 ? 118.998 60.039 -48.909 1.00 175.80 355 GLN D O 1
ATOM 9013 N N . GLN D 1 211 ? 117.083 60.579 -47.871 1.00 170.01 356 GLN D N 1
ATOM 9014 C CA . GLN D 1 211 ? 117.199 61.986 -48.266 1.00 173.99 356 GLN D CA 1
ATOM 9015 C C . GLN D 1 211 ? 118.422 62.671 -47.659 1.00 177.33 356 GLN D C 1
ATOM 9016 O O . GLN D 1 211 ? 118.914 63.657 -48.204 1.00 180.49 356 GLN D O 1
ATOM 9022 N N . LEU D 1 212 ? 118.899 62.160 -46.530 1.00 174.84 357 LEU D N 1
ATOM 9023 C CA . LEU D 1 212 ? 120.093 62.707 -45.896 1.00 170.27 357 LEU D CA 1
ATOM 9024 C C . LEU D 1 212 ? 121.394 62.360 -46.626 1.00 173.51 357 LEU D C 1
ATOM 9025 O O . LEU D 1 212 ? 122.334 63.160 -46.632 1.00 178.91 357 LEU D O 1
ATOM 9030 N N . GLU D 1 213 ? 121.450 61.190 -47.259 1.00 169.98 358 GLU D N 1
ATOM 9031 C CA . GLU D 1 213 ? 122.649 60.813 -48.007 1.00 170.61 358 GLU D CA 1
ATOM 9032 C C . GLU D 1 213 ? 122.840 61.663 -49.262 1.00 174.81 358 GLU D C 1
ATOM 9033 O O . GLU D 1 213 ? 123.971 61.955 -49.653 1.00 175.06 358 GLU D O 1
ATOM 9039 N N . ILE D 1 214 ? 121.734 62.057 -49.887 1.00 175.39 359 ILE D N 1
ATOM 9040 C CA . ILE D 1 214 ? 121.775 62.943 -51.049 1.00 176.21 359 ILE D CA 1
ATOM 9041 C C . ILE D 1 214 ? 121.495 64.375 -50.612 1.00 178.54 359 ILE D C 1
ATOM 9042 O O . ILE D 1 214 ? 121.184 64.612 -49.448 1.00 174.34 359 ILE D O 1
ATOM 9047 N N . LYS D 1 215 ? 121.605 65.317 -51.547 1.00 187.43 360 LYS D N 1
ATOM 9048 C CA . LYS D 1 215 ? 121.285 66.734 -51.321 1.00 190.77 360 LYS D CA 1
ATOM 9049 C C . LYS D 1 215 ? 121.852 67.338 -50.028 1.00 197.55 360 LYS D C 1
ATOM 9050 O O . LYS D 1 215 ? 122.571 68.339 -50.075 1.00 201.81 360 LYS D O 1
ATOM 9056 N N . LEU D 1 216 ? 121.489 66.746 -48.889 1.00 198.01 361 LEU D N 1
ATOM 9057 C CA . LEU D 1 216 ? 122.045 67.088 -47.576 1.00 198.87 361 LEU D CA 1
ATOM 9058 C C . LEU D 1 216 ? 121.541 68.424 -47.035 1.00 197.43 361 LEU D C 1
ATOM 9059 O O . LEU D 1 216 ? 121.333 69.385 -47.779 1.00 203.42 361 LEU D O 1
ATOM 9064 N N . SER D 1 217 ? 121.383 68.450 -45.714 1.00 185.47 362 SER D N 1
ATOM 9065 C CA . SER D 1 217 ? 120.813 69.546 -44.945 1.00 179.84 362 SER D CA 1
ATOM 9066 C C . SER D 1 217 ? 120.677 69.012 -43.531 1.00 174.26 362 SER D C 1
ATOM 9067 O O . SER D 1 217 ? 120.305 67.858 -43.328 1.00 171.07 362 SER D O 1
ATOM 9070 N N . ASN D 1 218 ? 120.987 69.851 -42.552 1.00 194.61 363 ASN D N 1
ATOM 9071 C CA . ASN D 1 218 ? 121.046 69.415 -41.163 1.00 192.19 363 ASN D CA 1
ATOM 9072 C C . ASN D 1 218 ? 119.654 69.466 -40.564 1.00 191.74 363 ASN D C 1
ATOM 9073 O O . ASN D 1 218 ? 119.422 69.023 -39.438 1.00 191.04 363 ASN D O 1
ATOM 9078 N N . LYS D 1 219 ? 118.739 70.047 -41.330 1.00 196.00 364 LYS D N 1
ATOM 9079 C CA . LYS D 1 219 ? 117.336 70.073 -40.971 1.00 198.74 364 LYS D CA 1
ATOM 9080 C C . LYS D 1 219 ? 116.768 68.679 -41.275 1.00 199.42 364 LYS D C 1
ATOM 9081 O O . LYS D 1 219 ? 115.758 68.273 -40.713 1.00 200.76 364 LYS D O 1
ATOM 9087 N N . THR D 1 220 ? 117.402 67.965 -42.201 1.00 196.78 365 THR D N 1
ATOM 9088 C CA . THR D 1 220 ? 116.996 66.603 -42.542 1.00 189.98 365 THR D CA 1
ATOM 9089 C C . THR D 1 220 ? 117.493 65.606 -41.483 1.00 182.78 365 THR D C 1
ATOM 9090 O O . THR D 1 220 ? 116.794 64.656 -41.112 1.00 180.35 365 THR D O 1
ATOM 9094 N N . GLU D 1 221 ? 118.701 65.842 -40.978 1.00 175.93 366 GLU D N 1
ATOM 9095 C CA . GLU D 1 221 ? 119.311 64.946 -40.002 1.00 166.40 366 GLU D CA 1
ATOM 9096 C C . GLU D 1 221 ? 118.422 64.886 -38.764 1.00 161.86 366 GLU D C 1
ATOM 9097 O O . GLU D 1 221 ? 118.286 63.837 -38.141 1.00 154.27 366 GLU D O 1
ATOM 9103 N N . GLU D 1 222 ? 117.836 66.023 -38.401 1.00 166.08 367 GLU D N 1
ATOM 9104 C CA . GLU D 1 222 ? 116.896 66.076 -37.285 1.00 166.27 367 GLU D CA 1
ATOM 9105 C C . GLU D 1 222 ? 115.552 65.455 -37.705 1.00 169.24 367 GLU D C 1
ATOM 9106 O O . GLU D 1 222 ? 114.745 65.076 -36.853 1.00 169.50 367 GLU D O 1
ATOM 9112 N N . ASP D 1 223 ? 115.302 65.368 -39.014 1.00 171.47 368 ASP D N 1
ATOM 9113 C CA . ASP D 1 223 ? 114.122 64.647 -39.501 1.00 167.96 368 ASP D CA 1
ATOM 9114 C C . ASP D 1 223 ? 114.310 63.167 -39.194 1.00 161.23 368 ASP D C 1
ATOM 9115 O O . ASP D 1 223 ? 113.336 62.427 -39.086 1.00 157.67 368 ASP D O 1
ATOM 9120 N N . ILE D 1 224 ? 115.564 62.738 -39.059 1.00 161.37 369 ILE D N 1
ATOM 9121 C CA . ILE D 1 224 ? 115.825 61.377 -38.573 1.00 158.80 369 ILE D CA 1
ATOM 9122 C C . ILE D 1 224 ? 115.466 61.289 -37.084 1.00 158.66 369 ILE D C 1
ATOM 9123 O O . ILE D 1 224 ? 115.054 60.233 -36.598 1.00 160.08 369 ILE D O 1
ATOM 9128 N N . LYS D 1 225 ? 115.586 62.404 -36.367 1.00 160.22 370 LYS D N 1
ATOM 9129 C CA . LYS D 1 225 ? 115.191 62.425 -34.964 1.00 159.77 370 LYS D CA 1
ATOM 9130 C C . LYS D 1 225 ? 113.676 62.314 -34.825 1.00 162.65 370 LYS D C 1
ATOM 9131 O O . LYS D 1 225 ? 113.171 61.489 -34.052 1.00 165.91 370 LYS D O 1
ATOM 9137 N N . LYS D 1 226 ? 112.954 63.128 -35.593 1.00 164.15 371 LYS D N 1
ATOM 9138 C CA . LYS D 1 226 ? 111.493 63.067 -35.604 1.00 164.38 371 LYS D CA 1
ATOM 9139 C C . LYS D 1 226 ? 111.016 61.690 -36.070 1.00 157.51 371 LYS D C 1
ATOM 9140 O O . LYS D 1 226 ? 110.038 61.150 -35.542 1.00 156.58 371 LYS D O 1
ATOM 9146 N N . ALA D 1 227 ? 111.712 61.126 -37.054 1.00 150.66 372 ALA D N 1
ATOM 9147 C CA . ALA D 1 227 ? 111.362 59.816 -37.584 1.00 143.30 372 ALA D CA 1
ATOM 9148 C C . ALA D 1 227 ? 111.539 58.730 -36.530 1.00 147.32 372 ALA D C 1
ATOM 9149 O O . ALA D 1 227 ? 110.659 57.893 -36.347 1.00 152.43 372 ALA D O 1
ATOM 9151 N N . ARG D 1 228 ? 112.672 58.753 -35.834 1.00 147.21 373 ARG D N 1
ATOM 9152 C CA . ARG D 1 228 ? 112.938 57.781 -34.778 1.00 147.47 373 ARG D CA 1
ATOM 9153 C C . ARG D 1 228 ? 111.919 57.883 -33.646 1.00 145.59 373 ARG D C 1
ATOM 9154 O O . ARG D 1 228 ? 111.339 56.869 -33.225 1.00 137.50 373 ARG D O 1
ATOM 9162 N N . ARG D 1 229 ? 111.694 59.107 -33.170 1.00 147.72 374 ARG D N 1
ATOM 9163 C CA . ARG D 1 229 ? 110.702 59.352 -32.124 1.00 147.26 374 ARG D CA 1
ATOM 9164 C C . ARG D 1 229 ? 109.339 58.795 -32.532 1.00 143.58 374 ARG D C 1
ATOM 9165 O O . ARG D 1 229 ? 108.776 57.953 -31.837 1.00 142.82 374 ARG D O 1
ATOM 9173 N N . LYS D 1 230 ? 108.816 59.277 -33.657 1.00 143.81 375 LYS D N 1
ATOM 9174 C CA . LYS D 1 230 ? 107.502 58.857 -34.144 1.00 145.69 375 LYS D CA 1
ATOM 9175 C C . LYS D 1 230 ? 107.375 57.350 -34.401 1.00 141.12 375 LYS D C 1
ATOM 9176 O O . LYS D 1 230 ? 106.318 56.758 -34.155 1.00 142.29 375 LYS D O 1
ATOM 9182 N N . SER D 1 231 ? 108.453 56.731 -34.875 1.00 136.50 376 SER D N 1
ATOM 9183 C CA . SER D 1 231 ? 108.451 55.298 -35.169 1.00 132.42 376 SER D CA 1
ATOM 9184 C C . SER D 1 231 ? 108.380 54.470 -33.890 1.00 133.94 376 SER D C 1
ATOM 9185 O O . SER D 1 231 ? 107.530 53.582 -33.759 1.00 138.00 376 SER D O 1
ATOM 9188 N N . THR D 1 232 ? 109.278 54.763 -32.951 1.00 134.94 377 THR D N 1
ATOM 9189 C CA . THR D 1 232 ? 109.284 54.069 -31.665 1.00 132.64 377 THR D CA 1
ATOM 9190 C C . THR D 1 232 ? 107.960 54.314 -30.936 1.00 138.15 377 THR D C 1
ATOM 9191 O O . THR D 1 232 ? 107.463 53.452 -30.202 1.00 136.57 377 THR D O 1
ATOM 9195 N N . GLN D 1 233 ? 107.403 55.503 -31.152 1.00 143.96 378 GLN D N 1
ATOM 9196 C CA . GLN D 1 233 ? 106.093 55.878 -30.633 1.00 144.14 378 GLN D CA 1
ATOM 9197 C C . GLN D 1 233 ? 105.032 54.924 -31.161 1.00 138.00 378 GLN D C 1
ATOM 9198 O O . GLN D 1 233 ? 104.195 54.409 -30.406 1.00 138.89 378 GLN D O 1
ATOM 9204 N N . ALA D 1 234 ? 105.087 54.681 -32.468 1.00 134.49 379 ALA D N 1
ATOM 9205 C CA . ALA D 1 234 ? 104.181 53.735 -33.104 1.00 131.05 379 ALA D CA 1
ATOM 9206 C C . ALA D 1 234 ? 104.367 52.338 -32.522 1.00 130.28 379 ALA D C 1
ATOM 9207 O O . ALA D 1 234 ? 103.396 51.594 -32.348 1.00 131.20 379 ALA D O 1
ATOM 9209 N N . GLY D 1 235 ? 105.610 51.991 -32.199 1.00 108.98 380 GLY D N 1
ATOM 9210 C CA . GLY D 1 235 ? 105.890 50.696 -31.602 1.00 106.33 380 GLY D CA 1
ATOM 9211 C C . GLY D 1 235 ? 105.281 50.513 -30.221 1.00 121.58 380 GLY D C 1
ATOM 9212 O O . GLY D 1 235 ? 104.743 49.445 -29.907 1.00 117.62 380 GLY D O 1
ATOM 9213 N N . ASP D 1 236 ? 105.351 51.554 -29.395 1.00 124.86 381 ASP D N 1
ATOM 9214 C CA . ASP D 1 236 ? 104.759 51.491 -28.060 1.00 121.88 381 ASP D CA 1
ATOM 9215 C C . ASP D 1 236 ? 103.233 51.467 -28.149 1.00 122.30 381 ASP D C 1
ATOM 9216 O O . ASP D 1 236 ? 102.562 50.770 -27.376 1.00 122.77 381 ASP D O 1
ATOM 9221 N N . ASP D 1 237 ? 102.691 52.238 -29.090 1.00 120.29 382 ASP D N 1
ATOM 9222 C CA . ASP D 1 237 ? 101.253 52.230 -29.337 1.00 117.80 382 ASP D CA 1
ATOM 9223 C C . ASP D 1 237 ? 100.786 50.822 -29.711 1.00 112.25 382 ASP D C 1
ATOM 9224 O O . ASP D 1 237 ? 99.753 50.337 -29.219 1.00 114.89 382 ASP D O 1
ATOM 9229 N N . LEU D 1 238 ? 101.556 50.171 -30.581 1.00 108.63 383 LEU D N 1
ATOM 9230 C CA . LEU D 1 238 ? 101.299 48.781 -30.949 1.00 100.72 383 LEU D CA 1
ATOM 9231 C C . LEU D 1 238 ? 101.300 47.881 -29.720 1.00 98.79 383 LEU D C 1
ATOM 9232 O O . LEU D 1 238 ? 100.362 47.113 -29.508 1.00 98.17 383 LEU D O 1
ATOM 9245 N N . ARG D 1 240 ? 100.740 48.601 -26.579 1.00 103.11 385 ARG D N 1
ATOM 9246 C CA . ARG D 1 240 ? 99.533 48.830 -25.795 1.00 102.71 385 ARG D CA 1
ATOM 9247 C C . ARG D 1 240 ? 98.297 48.191 -26.414 1.00 113.49 385 ARG D C 1
ATOM 9248 O O . ARG D 1 240 ? 97.557 47.487 -25.723 1.00 110.26 385 ARG D O 1
ATOM 9256 N N . CYS D 1 241 ? 98.059 48.454 -27.698 1.00 117.15 386 CYS D N 1
ATOM 9257 C CA . CYS D 1 241 ? 96.889 47.890 -28.368 1.00 116.86 386 CYS D CA 1
ATOM 9258 C C . CYS D 1 241 ? 96.863 46.367 -28.236 1.00 94.85 386 CYS D C 1
ATOM 9259 O O . CYS D 1 241 ? 95.808 45.770 -27.993 1.00 98.85 386 CYS D O 1
ATOM 9262 N N . VAL D 1 242 ? 98.035 45.749 -28.364 1.00 93.58 387 VAL D N 1
ATOM 9263 C CA . VAL D 1 242 ? 98.155 44.304 -28.195 1.00 90.73 387 VAL D CA 1
ATOM 9264 C C . VAL D 1 242 ? 97.801 43.896 -26.767 1.00 100.57 387 VAL D C 1
ATOM 9265 O O . VAL D 1 242 ? 97.094 42.908 -26.558 1.00 95.62 387 VAL D O 1
ATOM 9269 N N . ASP D 1 243 ? 98.277 44.665 -25.789 1.00 105.44 388 ASP D N 1
ATOM 9270 C CA . ASP D 1 243 ? 97.950 44.394 -24.388 1.00 93.31 388 ASP D CA 1
ATOM 9271 C C . ASP D 1 243 ? 96.438 44.409 -24.158 1.00 101.90 388 ASP D C 1
ATOM 9272 O O . ASP D 1 243 ? 95.884 43.507 -23.520 1.00 91.41 388 ASP D O 1
ATOM 9277 N N . LEU D 1 244 ? 95.775 45.429 -24.694 1.00 103.67 389 LEU D N 1
ATOM 9278 C CA . LEU D 1 244 ? 94.336 45.582 -24.526 1.00 95.03 389 LEU D CA 1
ATOM 9279 C C . LEU D 1 244 ? 93.603 44.433 -25.209 1.00 93.35 389 LEU D C 1
ATOM 9280 O O . LEU D 1 244 ? 92.565 43.953 -24.724 1.00 93.77 389 LEU D O 1
ATOM 9285 N N . TYR D 1 245 ? 94.165 43.976 -26.325 1.00 92.94 390 TYR D N 1
ATOM 9286 C CA . TYR D 1 245 ? 93.612 42.821 -27.015 1.00 92.81 390 TYR D CA 1
ATOM 9287 C C . TYR D 1 245 ? 93.671 41.603 -26.097 1.00 84.59 390 TYR D C 1
ATOM 9288 O O . TYR D 1 245 ? 92.668 40.920 -25.894 1.00 98.27 390 TYR D O 1
ATOM 9297 N N . ASN D 1 246 ? 94.860 41.332 -25.564 1.00 84.75 391 ASN D N 1
ATOM 9298 C CA . ASN D 1 246 ? 95.073 40.197 -24.672 1.00 83.44 391 ASN D CA 1
ATOM 9299 C C . ASN D 1 246 ? 94.133 40.219 -23.472 1.00 92.95 391 ASN D C 1
ATOM 9300 O O . ASN D 1 246 ? 93.634 39.174 -23.046 1.00 82.22 391 ASN D O 1
ATOM 9305 N N . GLN D 1 247 ? 93.898 41.409 -22.925 1.00 86.77 392 GLN D N 1
ATOM 9306 C CA . GLN D 1 247 ? 92.951 41.554 -21.824 1.00 88.09 392 GLN D CA 1
ATOM 9307 C C . GLN D 1 247 ? 91.537 41.166 -22.254 1.00 102.53 392 GLN D C 1
ATOM 9308 O O . GLN D 1 247 ? 90.854 40.413 -21.550 1.00 98.37 392 GLN D O 1
ATOM 9314 N N . ALA D 1 248 ? 91.097 41.692 -23.397 1.00 105.98 393 ALA D N 1
ATOM 9315 C CA . ALA D 1 248 ? 89.777 41.336 -23.923 1.00 84.91 393 ALA D CA 1
ATOM 9316 C C . ALA D 1 248 ? 89.629 39.822 -24.114 1.00 85.83 393 ALA D C 1
ATOM 9317 O O . ALA D 1 248 ? 88.618 39.222 -23.719 1.00 80.08 393 ALA D O 1
ATOM 9319 N N . GLN D 1 249 ? 90.655 39.208 -24.696 1.00 79.71 394 GLN D N 1
ATOM 9320 C CA . GLN D 1 249 ? 90.638 37.776 -24.952 1.00 89.96 394 GLN D CA 1
ATOM 9321 C C . GLN D 1 249 ? 90.643 36.963 -23.668 1.00 91.35 394 GLN D C 1
ATOM 9322 O O . GLN D 1 249 ? 90.077 35.880 -23.626 1.00 74.14 394 GLN D O 1
ATOM 9328 N N . SER D 1 250 ? 91.305 37.473 -22.635 1.00 98.12 395 SER D N 1
ATOM 9329 C CA . SER D 1 250 ? 91.345 36.788 -21.347 1.00 78.56 395 SER D CA 1
ATOM 9330 C C . SER D 1 250 ? 90.001 36.873 -20.632 1.00 91.68 395 SER D C 1
ATOM 9331 O O . SER D 1 250 ? 89.554 35.903 -20.014 1.00 95.01 395 SER D O 1
ATOM 9334 N N . LYS D 1 251 ? 89.357 38.034 -20.730 1.00 93.32 396 LYS D N 1
ATOM 9335 C CA . LYS D 1 251 ? 88.025 38.220 -20.166 1.00 99.26 396 LYS D CA 1
ATOM 9336 C C . LYS D 1 251 ? 87.072 37.222 -20.810 1.00 97.19 396 LYS D C 1
ATOM 9337 O O . LYS D 1 251 ? 86.417 36.409 -20.125 1.00 99.24 396 LYS D O 1
ATOM 9343 N N . TRP D 1 252 ? 87.039 37.270 -22.140 1.00 89.86 397 TRP D N 1
ATOM 9344 C CA . TRP D 1 252 ? 86.265 36.323 -22.931 1.00 83.00 397 TRP D CA 1
ATOM 9345 C C . TRP D 1 252 ? 86.598 34.881 -22.562 1.00 80.55 397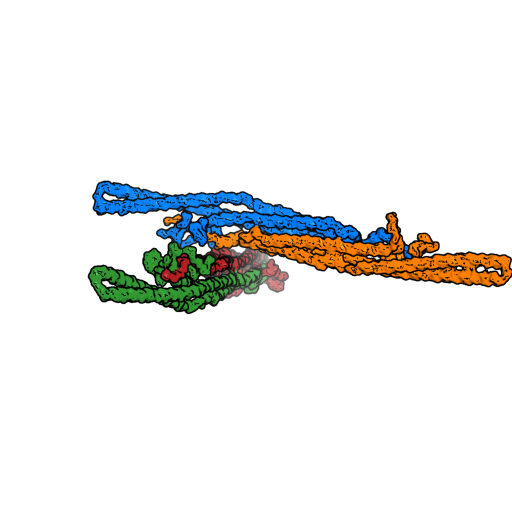 TRP D C 1
ATOM 9346 O O . TRP D 1 252 ? 85.713 34.031 -22.488 1.00 69.96 397 TRP D O 1
ATOM 9357 N N . PHE D 1 253 ? 87.879 34.622 -22.321 1.00 78.38 398 PHE D N 1
ATOM 9358 C CA . PHE D 1 253 ? 88.367 33.278 -22.026 1.00 73.13 398 PHE D CA 1
ATOM 9359 C C . PHE D 1 253 ? 87.811 32.723 -20.725 1.00 75.85 398 PHE D C 1
ATOM 9360 O O . PHE D 1 253 ? 87.154 31.689 -20.731 1.00 73.50 398 PHE D O 1
ATOM 9368 N N . GLU D 1 254 ? 88.091 33.396 -19.611 1.00 73.07 399 GLU D N 1
ATOM 9369 C CA . GLU D 1 254 ? 87.619 32.923 -18.312 1.00 82.63 399 GLU D CA 1
ATOM 9370 C C . GLU D 1 254 ? 86.096 32.850 -18.274 1.00 79.10 399 GLU D C 1
ATOM 9371 O O . GLU D 1 254 ? 85.522 31.888 -17.738 1.00 73.71 399 GLU D O 1
ATOM 9377 N N . GLU D 1 255 ? 85.449 33.862 -18.853 1.00 82.28 400 GLU D N 1
ATOM 9378 C CA . GLU D 1 255 ? 83.991 33.892 -18.889 1.00 88.26 400 GLU D CA 1
ATOM 9379 C C . GLU D 1 255 ? 83.489 32.629 -19.589 1.00 89.14 400 GLU D C 1
ATOM 9380 O O . GLU D 1 255 ? 82.675 31.870 -19.041 1.00 68.38 400 GLU D O 1
ATOM 9394 N N . VAL D 1 257 ? 85.047 29.814 -20.138 1.00 80.01 402 VAL D N 1
ATOM 9395 C CA . VAL D 1 257 ? 85.384 28.618 -19.374 1.00 64.87 402 VAL D CA 1
ATOM 9396 C C . VAL D 1 257 ? 84.328 28.324 -18.318 1.00 73.44 402 VAL D C 1
ATOM 9397 O O . VAL D 1 257 ? 83.734 27.237 -18.304 1.00 69.88 402 VAL D O 1
ATOM 9401 N N . THR D 1 258 ? 84.091 29.299 -17.441 1.00 74.85 403 THR D N 1
ATOM 9402 C CA . THR D 1 258 ? 83.136 29.104 -16.356 1.00 75.57 403 THR D CA 1
ATOM 9403 C C . THR D 1 258 ? 81.746 28.769 -16.903 1.00 78.96 403 THR D C 1
ATOM 9404 O O . THR D 1 258 ? 81.072 27.867 -16.390 1.00 78.88 403 THR D O 1
ATOM 9408 N N . THR D 1 259 ? 81.334 29.462 -17.964 1.00 78.49 404 THR D N 1
ATOM 9409 C CA . THR D 1 259 ? 80.004 29.228 -18.530 1.00 76.06 404 THR D CA 1
ATOM 9410 C C . THR D 1 259 ? 79.866 27.831 -19.142 1.00 73.19 404 THR D C 1
ATOM 9411 O O . THR D 1 259 ? 78.853 27.159 -18.938 1.00 78.27 404 THR D O 1
ATOM 9415 N N . THR D 1 260 ? 80.876 27.399 -19.891 1.00 67.93 405 THR D N 1
ATOM 9416 C CA . THR D 1 260 ? 80.854 26.072 -20.500 1.00 67.06 405 THR D CA 1
ATOM 9417 C C . THR D 1 260 ? 80.869 24.966 -19.454 1.00 57.14 405 THR D C 1
ATOM 9418 O O . THR D 1 260 ? 80.208 23.935 -19.617 1.00 65.57 405 THR D O 1
ATOM 9422 N N . LEU D 1 261 ? 81.611 25.182 -18.372 1.00 59.05 406 LEU D N 1
ATOM 9423 C CA . LEU D 1 261 ? 81.618 24.209 -17.289 1.00 83.90 406 LEU D CA 1
ATOM 9424 C C . LEU D 1 261 ? 80.237 24.146 -16.638 1.00 84.52 406 LEU D C 1
ATOM 9425 O O . LEU D 1 261 ? 79.731 23.058 -16.326 1.00 57.92 406 LEU D O 1
ATOM 9430 N N . GLU D 1 262 ? 79.616 25.313 -16.474 1.00 81.88 407 GLU D N 1
ATOM 9431 C CA . GLU D 1 262 ? 78.249 25.382 -15.970 1.00 73.49 407 GLU D CA 1
ATOM 9432 C C . GLU D 1 262 ? 77.290 24.585 -16.843 1.00 62.23 407 GLU D C 1
ATOM 9433 O O . GLU D 1 262 ? 76.492 23.804 -16.335 1.00 62.40 407 GLU D O 1
ATOM 9439 N N . LEU D 1 263 ? 77.371 24.784 -18.154 1.00 60.61 408 LEU D N 1
ATOM 9440 C CA . LEU D 1 263 ? 76.515 24.057 -19.089 1.00 53.78 408 LEU D CA 1
ATOM 9441 C C . LEU D 1 263 ? 76.748 22.551 -19.020 1.00 59.51 408 LEU D C 1
ATOM 9442 O O . LEU D 1 263 ? 75.803 21.767 -19.131 1.00 66.66 408 LEU D O 1
ATOM 9447 N N . GLU D 1 264 ? 78.006 22.152 -18.852 1.00 57.02 409 GLU D N 1
ATOM 9448 C CA . GLU D 1 264 ? 78.330 20.738 -18.687 1.00 70.27 409 GLU D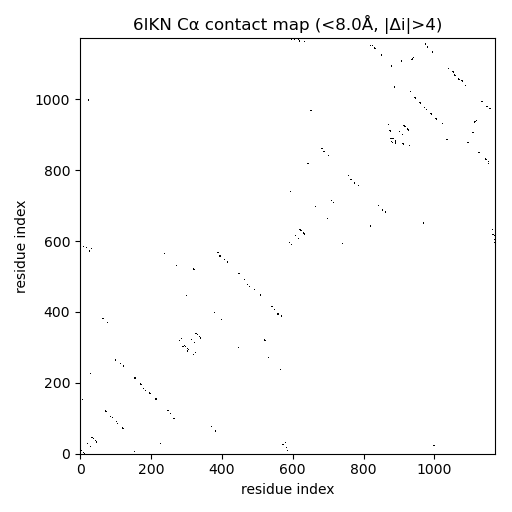 CA 1
ATOM 9449 C C . GLU D 1 264 ? 77.640 20.149 -17.471 1.00 77.48 409 GLU D C 1
ATOM 9450 O O . GLU D 1 264 ? 76.979 19.104 -17.551 1.00 82.30 409 GLU D O 1
ATOM 9456 N N . ARG D 1 265 ? 77.802 20.839 -16.348 1.00 69.56 410 ARG D N 1
ATOM 9457 C CA . ARG D 1 265 ? 77.178 20.442 -15.095 1.00 66.96 410 ARG D CA 1
ATOM 9458 C C . ARG D 1 265 ? 75.665 20.320 -15.263 1.00 63.79 410 ARG D C 1
ATOM 9459 O O . ARG D 1 265 ? 75.055 19.332 -14.846 1.00 58.88 410 ARG D O 1
ATOM 9467 N N . LEU D 1 266 ? 75.076 21.334 -15.890 1.00 61.37 411 LEU D N 1
ATOM 9468 C CA . LEU D 1 266 ? 73.638 21.386 -16.119 1.00 59.83 411 LEU D CA 1
ATOM 9469 C C . LEU D 1 266 ? 73.154 20.199 -16.943 1.00 60.08 411 LEU D C 1
ATOM 9470 O O . LEU D 1 266 ? 72.139 19.586 -16.613 1.00 66.15 411 LEU D O 1
ATOM 9475 N N . GLU D 1 267 ? 73.885 19.873 -18.006 1.00 55.79 412 GLU D N 1
ATOM 9476 C CA . GLU D 1 267 ? 73.542 18.720 -18.829 1.00 64.45 412 GLU D CA 1
ATOM 9477 C C . GLU D 1 267 ? 73.618 17.436 -18.008 1.00 65.53 412 GLU D C 1
ATOM 9478 O O . GLU D 1 267 ? 72.733 16.570 -18.099 1.00 61.44 412 GLU D O 1
ATOM 9484 N N . VAL D 1 268 ? 74.671 17.322 -17.200 1.00 48.01 413 VAL D N 1
ATOM 9485 C CA . VAL D 1 268 ? 74.836 16.159 -16.334 1.00 65.97 413 VAL D CA 1
ATOM 9486 C C . VAL D 1 268 ? 73.639 15.976 -15.403 1.00 63.79 413 VAL D C 1
ATOM 9487 O O . VAL D 1 268 ? 73.042 14.901 -15.368 1.00 66.20 413 VAL D O 1
ATOM 9491 N N . GLU D 1 269 ? 73.270 17.025 -14.674 1.00 63.12 414 GLU D N 1
ATOM 9492 C CA . GLU D 1 269 ? 72.174 16.914 -13.716 1.00 68.95 414 GLU D CA 1
ATOM 9493 C C . GLU D 1 269 ? 70.828 16.728 -14.425 1.00 69.27 414 GLU D C 1
ATOM 9494 O O . GLU D 1 269 ? 69.912 16.118 -13.868 1.00 68.67 414 GLU D O 1
ATOM 9500 N N . ARG D 1 270 ? 70.707 17.246 -15.646 1.00 46.28 415 ARG D N 1
ATOM 9501 C CA . ARG D 1 270 ? 69.526 16.972 -16.462 1.00 44.67 415 ARG D CA 1
ATOM 9502 C C . ARG D 1 270 ? 69.387 15.471 -16.685 1.00 47.19 415 ARG D C 1
ATOM 9503 O O . ARG D 1 270 ? 68.349 14.871 -16.373 1.00 56.87 415 ARG D O 1
ATOM 9511 N N . VAL D 1 271 ? 70.445 14.872 -17.230 1.00 43.11 416 VAL D N 1
ATOM 9512 C CA . VAL D 1 271 ? 70.463 13.433 -17.485 1.00 44.45 416 VAL D CA 1
ATOM 9513 C C . VAL D 1 271 ? 70.180 12.642 -16.205 1.00 46.28 416 VAL D C 1
ATOM 9514 O O . VAL D 1 271 ? 69.417 11.666 -16.214 1.00 41.69 416 VAL D O 1
ATOM 9518 N N . GLU D 1 272 ? 70.781 13.092 -15.106 1.00 44.34 417 GLU D N 1
ATOM 9519 C CA . GLU D 1 272 ? 70.621 12.439 -13.810 1.00 64.85 417 GLU D CA 1
ATOM 9520 C C . GLU D 1 272 ? 69.165 12.450 -13.352 1.00 65.10 417 GLU D C 1
ATOM 9521 O O . GLU D 1 272 ? 68.633 11.418 -12.934 1.00 69.11 417 GLU D O 1
ATOM 9535 N N . ILE D 1 274 ? 66.486 12.910 -15.163 1.00 48.18 419 ILE D N 1
ATOM 9536 C CA . ILE D 1 274 ? 65.655 12.137 -16.079 1.00 39.10 419 ILE D CA 1
ATOM 9537 C C . ILE D 1 274 ? 65.746 10.653 -15.753 1.00 60.94 419 ILE D C 1
ATOM 9538 O O . ILE D 1 274 ? 64.722 9.969 -15.664 1.00 63.64 419 ILE D O 1
ATOM 9543 N N . ARG D 1 275 ? 66.970 10.163 -15.560 1.00 57.49 420 ARG D N 1
ATOM 9544 C CA . ARG D 1 275 ? 67.165 8.780 -15.139 1.00 49.18 420 ARG D CA 1
ATOM 9545 C C . ARG D 1 275 ? 66.410 8.493 -13.848 1.00 53.17 420 ARG D C 1
ATOM 9546 O O . ARG D 1 275 ? 65.730 7.472 -13.730 1.00 57.25 420 ARG D O 1
ATOM 9554 N N . GLN D 1 276 ? 66.541 9.404 -12.886 1.00 48.32 421 GLN D N 1
ATOM 9555 C CA . GLN D 1 276 ? 65.875 9.270 -11.595 1.00 51.86 421 GLN D CA 1
ATOM 9556 C C . GLN D 1 276 ? 64.377 9.057 -11.772 1.00 55.32 421 GLN D C 1
ATOM 9557 O O . GLN D 1 276 ? 63.804 8.112 -11.227 1.00 47.54 421 GLN D O 1
ATOM 9563 N N . HIS D 1 277 ? 63.749 9.927 -12.555 1.00 64.39 422 HIS D N 1
ATOM 9564 C CA . HIS D 1 277 ? 62.301 9.883 -12.710 1.00 38.51 422 HIS D CA 1
ATOM 9565 C C . HIS D 1 277 ? 61.841 8.713 -13.575 1.00 36.65 422 HIS D C 1
ATOM 9566 O O . HIS D 1 277 ? 60.709 8.247 -13.440 1.00 42.95 422 HIS D O 1
ATOM 9573 N N . LEU D 1 278 ? 62.712 8.222 -14.450 1.00 36.29 423 LEU D N 1
ATOM 9574 C CA . LEU D 1 278 ? 62.372 7.025 -15.209 1.00 35.30 423 LEU D CA 1
ATOM 9575 C C . LEU D 1 278 ? 62.428 5.793 -14.306 1.00 45.58 423 LEU D C 1
ATOM 9576 O O . LEU D 1 278 ? 61.593 4.891 -14.416 1.00 41.50 423 LEU D O 1
ATOM 9581 N N . CYS D 1 279 ? 63.400 5.772 -13.397 1.00 43.78 424 CYS D N 1
ATOM 9582 C CA . CYS D 1 279 ? 63.466 4.727 -12.384 1.00 38.35 424 CYS D CA 1
ATOM 9583 C C . CYS D 1 279 ? 62.226 4.795 -11.507 1.00 56.82 424 CYS D C 1
ATOM 9584 O O . CYS D 1 279 ? 61.677 3.769 -11.095 1.00 59.49 424 CYS D O 1
ATOM 9587 N N . GLN D 1 280 ? 61.786 6.021 -11.241 1.00 54.28 425 GLN D N 1
ATOM 9588 C CA . GLN D 1 280 ? 60.553 6.261 -10.505 1.00 52.05 425 GLN D CA 1
ATOM 9589 C C . GLN D 1 280 ? 59.383 5.599 -11.226 1.00 54.80 425 GLN D C 1
ATOM 9590 O O . GLN D 1 280 ? 58.604 4.854 -10.621 1.00 69.00 425 GLN D O 1
ATOM 9596 N N . TYR D 1 281 ? 59.274 5.872 -12.525 1.00 44.19 426 TYR D N 1
ATOM 9597 C CA . TYR D 1 281 ? 58.264 5.242 -13.373 1.00 43.54 426 TYR D CA 1
ATOM 9598 C C . TYR D 1 281 ? 58.281 3.717 -13.261 1.00 46.58 426 TYR D C 1
ATOM 9599 O O . TYR D 1 281 ? 57.236 3.087 -13.067 1.00 44.78 426 TYR D O 1
ATOM 9608 N N . THR D 1 282 ? 59.470 3.129 -13.383 1.00 47.26 427 THR D N 1
ATOM 9609 C CA . THR D 1 282 ? 59.610 1.675 -13.288 1.00 51.03 427 THR D CA 1
ATOM 9610 C C . THR D 1 282 ? 59.133 1.130 -11.944 1.00 48.49 427 THR D C 1
ATOM 9611 O O . THR D 1 282 ? 58.386 0.147 -11.891 1.00 38.83 427 THR D O 1
ATOM 9615 N N . GLN D 1 283 ? 59.563 1.779 -10.865 1.00 51.11 428 GLN D N 1
ATOM 9616 C CA . GLN D 1 283 ? 59.176 1.375 -9.518 1.00 52.93 428 GLN D CA 1
ATOM 9617 C C . GLN D 1 283 ? 57.656 1.415 -9.364 1.00 48.75 428 GLN D C 1
ATOM 9618 O O . GLN D 1 283 ? 57.052 0.484 -8.819 1.00 39.50 428 GLN D O 1
ATOM 9624 N N . LEU D 1 284 ? 57.044 2.491 -9.852 1.00 34.77 429 LEU D N 1
ATOM 9625 C CA . LEU D 1 284 ? 55.592 2.625 -9.799 1.00 33.85 429 LEU D CA 1
ATOM 9626 C C . LEU D 1 284 ? 54.895 1.510 -10.573 1.00 44.47 429 LEU D C 1
ATOM 9627 O O . LEU D 1 284 ? 53.915 0.945 -10.098 1.00 42.71 429 LEU D O 1
ATOM 9632 N N . ARG D 1 285 ? 55.406 1.193 -11.760 1.00 40.05 430 ARG D N 1
ATOM 9633 C CA . ARG D 1 285 ? 54.864 0.094 -12.558 1.00 38.48 430 ARG D CA 1
ATOM 9634 C C . ARG D 1 285 ? 54.892 -1.219 -11.783 1.00 43.11 430 ARG D C 1
ATOM 9635 O O . ARG D 1 285 ? 53.874 -1.916 -11.655 1.00 47.97 430 ARG D O 1
ATOM 9643 N N . HIS D 1 286 ? 56.073 -1.530 -11.260 1.00 48.57 431 HIS D N 1
ATOM 9644 C CA . HIS D 1 286 ? 56.307 -2.736 -10.481 1.00 52.16 431 HIS D CA 1
ATOM 9645 C C . HIS D 1 286 ? 55.316 -2.861 -9.328 1.00 58.45 431 HIS D C 1
ATOM 9646 O O . HIS D 1 286 ? 54.566 -3.848 -9.223 1.00 70.90 431 HIS D O 1
ATOM 9653 N N . GLU D 1 287 ? 55.288 -1.839 -8.480 1.00 55.84 432 GLU D N 1
ATOM 9654 C CA . GLU D 1 287 ? 54.470 -1.910 -7.278 1.00 61.38 432 GLU D CA 1
ATOM 9655 C C . GLU D 1 287 ? 52.978 -1.883 -7.606 1.00 58.88 432 GLU D C 1
ATOM 9656 O O . GLU D 1 287 ? 52.177 -2.459 -6.876 1.00 64.58 432 GLU D O 1
ATOM 9662 N N . THR D 1 288 ? 52.602 -1.242 -8.710 1.00 32.10 433 THR D N 1
ATOM 9663 C CA . THR D 1 288 ? 51.199 -1.240 -9.122 1.00 43.79 433 THR D CA 1
ATOM 9664 C C . THR D 1 288 ? 50.771 -2.617 -9.601 1.00 39.34 433 THR D C 1
ATOM 9665 O O . THR D 1 288 ? 49.639 -3.026 -9.371 1.00 46.93 433 THR D O 1
ATOM 9669 N N . ASP D 1 289 ? 51.667 -3.327 -10.280 1.00 50.94 434 ASP D N 1
ATOM 9670 C CA . ASP D 1 289 ? 51.337 -4.679 -10.724 1.00 51.98 434 ASP D CA 1
ATOM 9671 C C . ASP D 1 289 ? 51.247 -5.606 -9.519 1.00 47.53 434 ASP D C 1
ATOM 9672 O O . ASP D 1 289 ? 50.437 -6.537 -9.499 1.00 45.49 434 ASP D O 1
ATOM 9685 N N . PHE D 1 291 ? 50.276 -4.562 -6.360 1.00 48.01 436 PHE D N 1
ATOM 9686 C CA . PHE D 1 291 ? 49.028 -4.145 -5.726 1.00 47.30 436 PHE D CA 1
ATOM 9687 C C . PHE D 1 291 ? 47.846 -4.767 -6.451 1.00 50.88 436 PHE D C 1
ATOM 9688 O O . PHE D 1 291 ? 46.921 -5.295 -5.832 1.00 49.23 436 PHE D O 1
ATOM 9696 N N . ASN D 1 292 ? 47.893 -4.689 -7.777 1.00 52.65 437 ASN D N 1
ATOM 9697 C CA . ASN D 1 292 ? 46.847 -5.232 -8.630 1.00 54.55 437 ASN D CA 1
ATOM 9698 C C . ASN D 1 292 ? 46.720 -6.733 -8.438 1.00 51.30 437 ASN D C 1
ATOM 9699 O O . ASN D 1 292 ? 45.615 -7.264 -8.342 1.00 53.13 437 ASN D O 1
ATOM 9704 N N . GLN D 1 293 ? 47.860 -7.415 -8.394 1.00 48.76 438 GLN D N 1
ATOM 9705 C CA . GLN D 1 293 ? 47.872 -8.856 -8.167 1.00 44.88 438 GLN D CA 1
ATOM 9706 C C . GLN D 1 293 ? 47.220 -9.222 -6.833 1.00 51.93 438 GLN D C 1
ATOM 9707 O O . GLN D 1 293 ? 46.609 -10.282 -6.702 1.00 59.61 438 GLN D O 1
ATOM 9713 N N . SER D 1 294 ? 47.359 -8.345 -5.843 1.00 46.64 439 SER D N 1
ATOM 9714 C CA . SER D 1 294 ? 46.830 -8.618 -4.506 1.00 40.87 439 SER D CA 1
ATOM 9715 C C . SER D 1 294 ? 45.298 -8.543 -4.395 1.00 51.27 439 SER D C 1
ATOM 9716 O O . SER D 1 294 ? 44.741 -8.809 -3.329 1.00 60.03 439 SER D O 1
ATOM 9719 N N . THR D 1 295 ? 44.620 -8.175 -5.477 1.00 45.14 440 THR D N 1
ATOM 9720 C CA . THR D 1 295 ? 43.175 -7.947 -5.423 1.00 46.17 440 THR D CA 1
ATOM 9721 C C . THR D 1 295 ? 42.322 -9.206 -5.598 1.00 55.79 440 THR D C 1
ATOM 9722 O O . THR D 1 295 ? 41.118 -9.184 -5.350 1.00 70.52 440 THR D O 1
ATOM 9726 N N . VAL D 1 296 ? 42.936 -10.298 -6.033 1.00 51.47 441 VAL D N 1
ATOM 9727 C CA . VAL D 1 296 ? 42.203 -11.539 -6.250 1.00 54.21 441 VAL D CA 1
ATOM 9728 C C . VAL D 1 296 ? 42.216 -12.462 -5.030 1.00 59.07 441 VAL D C 1
ATOM 9729 O O . VAL D 1 296 ? 41.495 -13.459 -4.995 1.00 64.65 441 VAL D O 1
ATOM 9733 N N . GLU D 1 297 ? 43.037 -12.135 -4.039 1.00 56.90 442 GLU D N 1
ATOM 9734 C CA . GLU D 1 297 ? 43.095 -12.923 -2.809 1.00 66.38 442 GLU D CA 1
ATOM 9735 C C . GLU D 1 297 ? 41.736 -13.084 -2.101 1.00 58.41 442 GLU D C 1
ATOM 9736 O O . GLU D 1 297 ? 41.415 -14.186 -1.650 1.00 60.26 442 GLU D O 1
ATOM 9742 N N . PRO D 1 298 ? 40.928 -12.006 -2.006 1.00 53.73 443 PRO D N 1
ATOM 9743 C CA . PRO D 1 298 ? 39.590 -12.224 -1.440 1.00 51.27 443 PRO D CA 1
ATOM 9744 C C . PRO D 1 298 ? 38.756 -13.200 -2.266 1.00 49.05 443 PRO D C 1
ATOM 9745 O O . PRO D 1 298 ? 38.052 -14.051 -1.706 1.00 49.73 443 PRO D O 1
ATOM 9749 N N . VAL D 1 299 ? 38.845 -13.068 -3.587 1.00 44.91 444 VAL D N 1
ATOM 9750 C CA . VAL D 1 299 ? 38.142 -13.955 -4.503 1.00 28.15 444 VAL D CA 1
ATOM 9751 C C . VAL D 1 299 ? 38.560 -15.407 -4.282 1.00 47.11 444 VAL D C 1
ATOM 9752 O O . VAL D 1 299 ? 37.712 -16.295 -4.230 1.00 41.39 444 VAL D O 1
ATOM 9756 N N . ASP D 1 300 ? 39.862 -15.647 -4.159 1.00 46.35 445 ASP D N 1
ATOM 9757 C CA . ASP D 1 300 ? 40.364 -16.988 -3.867 1.00 47.57 445 ASP D CA 1
ATOM 9758 C C . ASP D 1 300 ? 39.824 -17.518 -2.545 1.00 48.47 445 ASP D C 1
ATOM 9759 O O . ASP D 1 300 ? 39.346 -18.659 -2.465 1.00 46.22 445 ASP D O 1
ATOM 9764 N N . GLN D 1 301 ? 39.882 -16.672 -1.519 1.00 51.15 446 GLN D N 1
ATOM 9765 C CA . GLN D 1 301 ? 39.425 -17.048 -0.186 1.00 59.12 446 GLN D CA 1
ATOM 9766 C C . GLN D 1 301 ? 37.966 -17.475 -0.221 1.00 55.84 446 GLN D C 1
ATOM 9767 O O . GLN D 1 301 ? 37.579 -18.450 0.426 1.00 60.73 446 GLN D O 1
ATOM 9773 N N . LEU D 1 302 ? 37.162 -16.753 -0.993 1.00 40.76 447 LEU D N 1
ATOM 9774 C CA . LEU D 1 302 ? 35.749 -17.084 -1.102 1.00 39.55 447 LEU D CA 1
ATOM 9775 C C . LEU D 1 302 ? 35.512 -18.324 -1.965 1.00 43.79 447 LEU D C 1
ATOM 9776 O O . LEU D 1 302 ? 34.606 -19.111 -1.692 1.00 46.74 447 LEU D O 1
ATOM 9781 N N . LEU D 1 303 ? 36.329 -18.498 -3.000 1.00 48.64 448 LEU D N 1
ATOM 9782 C CA . LEU D 1 303 ? 36.211 -19.657 -3.877 1.00 47.92 448 LEU D CA 1
ATOM 9783 C C . LEU D 1 303 ? 36.508 -20.949 -3.138 1.00 52.16 448 LEU D C 1
ATOM 9784 O O . LEU D 1 303 ? 35.912 -21.986 -3.425 1.00 48.48 448 LEU D O 1
ATOM 9789 N N . ARG D 1 304 ? 37.433 -20.889 -2.185 1.00 57.93 449 ARG D N 1
ATOM 9790 C CA . ARG D 1 304 ? 37.736 -22.065 -1.374 1.00 62.78 449 ARG D CA 1
ATOM 9791 C C . ARG D 1 304 ? 36.579 -22.394 -0.432 1.00 68.80 449 ARG D C 1
ATOM 9792 O O . ARG D 1 304 ? 36.365 -23.553 -0.078 1.00 77.85 449 ARG D O 1
ATOM 9800 N N . LYS D 1 305 ? 35.835 -21.370 -0.031 1.00 69.16 450 LYS D N 1
ATOM 9801 C CA . LYS D 1 305 ? 34.720 -21.550 0.893 1.00 71.84 450 LYS D CA 1
ATOM 9802 C C . LYS D 1 305 ? 33.424 -21.946 0.183 1.00 71.13 450 LYS D C 1
ATOM 9803 O O . LYS D 1 305 ? 32.378 -22.082 0.819 1.00 71.77 450 LYS D O 1
ATOM 9809 N N . VAL D 1 306 ? 33.493 -22.142 -1.131 1.00 64.90 451 VAL D N 1
ATOM 9810 C CA . VAL D 1 306 ? 32.306 -22.513 -1.893 1.00 53.99 451 VAL D CA 1
ATOM 9811 C C . VAL D 1 306 ? 31.928 -23.957 -1.593 1.00 64.92 451 VAL D C 1
ATOM 9812 O O . VAL D 1 306 ? 32.734 -24.870 -1.771 1.00 77.79 451 VAL D O 1
ATOM 9816 N N . ASP D 1 307 ? 30.698 -24.155 -1.129 1.00 60.81 452 ASP D N 1
ATOM 9817 C CA . ASP D 1 307 ? 30.226 -25.482 -0.762 1.00 59.30 452 ASP D CA 1
ATOM 9818 C C . ASP D 1 307 ? 28.853 -25.736 -1.383 1.00 62.77 452 ASP D C 1
ATOM 9819 O O . ASP D 1 307 ? 27.873 -25.090 -1.012 1.00 54.02 452 ASP D O 1
ATOM 9824 N N . PRO D 1 308 ? 28.786 -26.681 -2.335 1.00 66.71 453 PRO D N 1
ATOM 9825 C CA . PRO D 1 308 ? 27.544 -27.068 -3.016 1.00 54.59 453 PRO D CA 1
ATOM 9826 C C . PRO D 1 308 ? 26.475 -27.565 -2.047 1.00 57.24 453 PRO D C 1
ATOM 9827 O O . PRO D 1 308 ? 25.306 -27.197 -2.179 1.00 68.61 453 PRO D O 1
ATOM 9831 N N . ALA D 1 309 ? 26.879 -28.387 -1.084 1.00 48.55 454 ALA D N 1
ATOM 9832 C CA . ALA D 1 309 ? 25.944 -28.953 -0.118 1.00 50.37 454 ALA D CA 1
ATOM 9833 C C . ALA D 1 309 ? 25.273 -27.870 0.719 1.00 49.70 454 ALA D C 1
ATOM 9834 O O . ALA D 1 309 ? 24.052 -27.858 0.862 1.00 60.96 454 ALA D O 1
ATOM 9836 N N . LYS D 1 310 ? 26.073 -26.948 1.246 1.00 35.41 455 LYS D N 1
ATOM 9837 C CA . LYS D 1 310 ? 25.552 -25.860 2.070 1.00 38.36 455 LYS D CA 1
ATOM 9838 C C . LYS D 1 310 ? 24.616 -24.960 1.270 1.00 45.74 455 LYS D C 1
ATOM 9839 O O . LYS D 1 310 ? 23.561 -24.542 1.761 1.00 55.70 455 LYS D O 1
ATOM 9845 N N . ASP D 1 311 ? 25.013 -24.678 0.033 1.00 40.12 456 ASP D N 1
ATOM 9846 C CA . ASP D 1 311 ? 24.207 -23.896 -0.894 1.00 43.16 456 ASP D CA 1
ATOM 9847 C C . ASP D 1 311 ? 22.837 -24.526 -1.084 1.00 52.26 456 ASP D C 1
ATOM 9848 O O . ASP D 1 311 ? 21.798 -23.882 -0.878 1.00 55.91 456 ASP D O 1
ATOM 9853 N N . ARG D 1 312 ? 22.854 -25.798 -1.471 1.00 52.50 457 ARG D N 1
ATOM 9854 C CA . ARG D 1 312 ? 21.635 -26.567 -1.675 1.00 42.27 457 ARG D CA 1
ATOM 9855 C C . ARG D 1 312 ? 20.737 -26.591 -0.452 1.00 40.51 457 ARG D C 1
ATOM 9856 O O . ARG D 1 312 ? 19.551 -26.312 -0.554 1.00 40.63 457 ARG D O 1
ATOM 9864 N N . GLU D 1 313 ? 21.302 -26.928 0.703 1.00 37.71 458 GLU D N 1
ATOM 9865 C CA . GLU D 1 313 ? 20.514 -26.999 1.930 1.00 39.91 458 GLU D CA 1
ATOM 9866 C C . GLU D 1 313 ? 19.890 -25.650 2.272 1.00 50.84 458 GLU D C 1
ATOM 9867 O O . GLU D 1 313 ? 18.738 -25.591 2.693 1.00 57.32 458 GLU D O 1
ATOM 9873 N N . LEU D 1 314 ? 20.646 -24.571 2.090 1.00 60.51 459 LEU D N 1
ATOM 9874 C CA . LEU D 1 314 ? 20.114 -23.231 2.325 1.00 58.02 459 LEU D CA 1
ATOM 9875 C C . LEU D 1 314 ? 18.925 -22.957 1.401 1.00 55.61 459 LEU D C 1
ATOM 9876 O O . LEU D 1 314 ? 17.858 -22.492 1.842 1.00 51.79 459 LEU D O 1
ATOM 9881 N N . TRP D 1 315 ? 19.097 -23.311 0.129 1.00 56.68 460 TRP D N 1
ATOM 9882 C CA . TRP D 1 315 ? 18.078 -23.050 -0.877 1.00 31.19 460 TRP D CA 1
ATOM 9883 C C . TRP D 1 315 ? 16.814 -23.853 -0.596 1.00 40.33 460 TRP D C 1
ATOM 9884 O O . TRP D 1 315 ? 15.711 -23.327 -0.697 1.00 48.29 460 TRP D O 1
ATOM 9895 N N . VAL D 1 316 ? 16.979 -25.125 -0.249 1.00 33.03 461 VAL D N 1
ATOM 9896 C CA . VAL D 1 316 ? 15.848 -25.996 0.042 1.00 35.17 461 VAL D CA 1
ATOM 9897 C C . VAL D 1 316 ? 15.147 -25.503 1.301 1.00 42.88 461 VAL D C 1
ATOM 9898 O O . VAL D 1 316 ? 13.919 -25.542 1.398 1.00 45.41 461 VAL D O 1
ATOM 9902 N N . ARG D 1 317 ? 15.936 -25.027 2.260 1.00 44.55 462 ARG D N 1
ATOM 9903 C CA . ARG D 1 317 ? 15.391 -24.474 3.495 1.00 44.77 462 ARG D CA 1
ATOM 9904 C C . ARG D 1 317 ? 14.504 -23.264 3.215 1.00 51.83 462 ARG D C 1
ATOM 9905 O O . ARG D 1 317 ? 13.482 -23.077 3.879 1.00 56.49 462 ARG D O 1
ATOM 9913 N N . GLU D 1 318 ? 14.863 -22.452 2.222 1.00 59.21 463 GLU D N 1
ATOM 9914 C CA . GLU D 1 318 ? 14.021 -21.286 1.924 1.00 64.04 463 GLU D CA 1
ATOM 9915 C C . GLU D 1 318 ? 12.929 -21.551 0.874 1.00 57.87 463 GLU D C 1
ATOM 9916 O O . GLU D 1 318 ? 11.995 -20.764 0.746 1.00 73.86 463 GLU D O 1
ATOM 9922 N N . HIS D 1 319 ? 13.032 -22.648 0.129 1.00 47.16 464 HIS D N 1
ATOM 9923 C CA . HIS D 1 319 ? 12.110 -22.893 -0.987 1.00 37.52 464 HIS D CA 1
ATOM 9924 C C . HIS D 1 319 ? 11.297 -24.191 -0.904 1.00 53.55 464 HIS D C 1
ATOM 9925 O O . HIS D 1 319 ? 10.616 -24.554 -1.864 1.00 55.40 464 HIS D O 1
ATOM 9932 N N . LYS D 1 320 ? 11.373 -24.888 0.226 1.00 54.50 465 LYS D N 1
ATOM 9933 C CA . LYS D 1 320 ? 10.615 -26.127 0.419 1.00 36.73 465 LYS D CA 1
ATOM 9934 C C . LYS D 1 320 ? 9.105 -25.908 0.314 1.00 38.83 465 LYS D C 1
ATOM 9935 O O . LYS D 1 320 ? 8.600 -24.830 0.628 1.00 56.96 465 LYS D O 1
ATOM 9941 N N . THR D 1 321 ? 8.394 -26.932 -0.150 1.00 75.66 466 THR D N 1
ATOM 9942 C CA . THR D 1 321 ? 6.937 -26.892 -0.225 1.00 40.62 466 THR D CA 1
ATOM 9943 C C . THR D 1 321 ? 6.290 -27.651 0.934 1.00 62.44 466 THR D C 1
ATOM 9944 O O . THR D 1 321 ? 5.090 -27.520 1.184 1.00 43.43 466 THR D O 1
ATOM 9948 N N . GLY D 1 322 ? 7.093 -28.451 1.629 1.00 58.60 467 GLY D N 1
ATOM 9949 C CA . GLY D 1 322 ? 6.613 -29.241 2.749 1.00 65.27 467 GLY D CA 1
ATOM 9950 C C . GLY D 1 322 ? 7.428 -30.512 2.893 1.00 79.65 467 GLY D C 1
ATOM 9951 O O . GLY D 1 322 ? 8.020 -30.984 1.922 1.00 97.31 467 GLY D O 1
ATOM 9952 N N . ASN D 1 323 ? 7.447 -31.080 4.095 1.00 68.33 468 ASN D N 1
ATOM 9953 C CA . ASN D 1 323 ? 8.333 -32.204 4.391 1.00 55.60 468 ASN D CA 1
ATOM 9954 C C . ASN D 1 323 ? 7.606 -33.533 4.573 1.00 58.03 468 ASN D C 1
ATOM 9955 O O . ASN D 1 323 ? 8.142 -34.464 5.173 1.00 67.04 468 ASN D O 1
ATOM 9960 N N . ILE D 1 324 ? 6.382 -33.612 4.063 1.00 48.77 469 ILE D N 1
ATOM 9961 C CA . ILE D 1 324 ? 5.581 -34.827 4.172 1.00 46.34 469 ILE D CA 1
ATOM 9962 C C . ILE D 1 324 ? 5.557 -35.631 2.870 1.00 53.97 469 ILE D C 1
ATOM 9963 O O . ILE D 1 324 ? 5.413 -35.061 1.788 1.00 64.68 469 ILE D O 1
ATOM 9968 N N . ARG D 1 325 ? 5.704 -36.951 2.974 1.00 51.34 470 ARG D N 1
ATOM 9969 C CA . ARG D 1 325 ? 5.649 -37.811 1.795 1.00 53.68 470 ARG D CA 1
ATOM 9970 C C . ARG D 1 325 ? 4.209 -38.211 1.512 1.00 51.26 470 ARG D C 1
ATOM 9971 O O . ARG D 1 325 ? 3.386 -38.263 2.426 1.00 49.12 470 ARG D O 1
ATOM 9979 N N . PRO D 1 326 ? 3.898 -38.491 0.239 1.00 55.48 471 PRO D N 1
ATOM 9980 C CA . PRO D 1 326 ? 2.568 -39.001 -0.100 1.00 40.14 471 PRO D CA 1
ATOM 9981 C C . PRO D 1 326 ? 2.334 -40.396 0.469 1.00 65.58 471 PRO D C 1
ATOM 9982 O O . PRO D 1 326 ? 3.293 -41.105 0.772 1.00 66.12 471 PRO D O 1
ATOM 9986 N N . VAL D 1 327 ? 1.067 -40.772 0.614 1.00 67.66 472 VAL D N 1
ATOM 9987 C CA . VAL D 1 327 ? 0.695 -42.108 1.068 1.00 59.24 472 VAL D CA 1
ATOM 9988 C C . VAL D 1 327 ? -0.459 -42.616 0.216 1.00 63.94 472 VAL D C 1
ATOM 9989 O O . VAL D 1 327 ? -0.971 -41.899 -0.641 1.00 67.99 472 VAL D O 1
ATOM 9993 N N . ASP D 1 328 ? -0.876 -43.851 0.469 1.00 72.73 473 ASP D N 1
ATOM 9994 C CA . ASP D 1 328 ? -1.940 -44.475 -0.310 1.00 76.13 473 ASP D CA 1
ATOM 9995 C C . ASP D 1 328 ? -3.335 -44.017 0.105 1.00 72.24 473 ASP D C 1
ATOM 9996 O O . ASP D 1 328 ? -3.557 -43.605 1.244 1.00 72.49 473 ASP D O 1
ATOM 10009 N N . GLU D 1 330 ? -7.197 -45.585 0.664 1.00 90.89 475 GLU D N 1
ATOM 10010 C CA . GLU D 1 330 ? -8.130 -44.525 1.046 1.00 93.53 475 GLU D CA 1
ATOM 10011 C C . GLU D 1 330 ? -7.578 -43.614 2.142 1.00 100.64 475 GLU D C 1
ATOM 10012 O O . GLU D 1 330 ? -6.843 -44.060 3.023 1.00 103.24 475 GLU D O 1
#

CATH classification: 1.20.1270.60

Radius of gyration: 58.6 Å; Cα contacts (8 Å, |Δi|>4): 1301; chains: 4; bounding box: 193×171×107 Å

Nearest PDB structures (foldseek):
  6iko-assembly1_A  TM=9.764E-01  e=1.385E-31  Mus musculus
  4wpe-assembly1_A-2  TM=7.967E-01  e=2.208E-07  Saccharomyces cerevisiae S288C
  8x2t-assembly1_A-2  TM=6.628E-01  e=1.504E-03  Homo sapiens
  3ja6-assembly1_I  TM=2.692E-01  e=2.626E+00  Escherichia coli
  3zx6-assembly1_B  TM=1.982E-01  e=3.023E+00  Archaeoglobus fulgidus DSM 4304